Protein 2BR8 (pdb70)

Nearest PDB structures (foldseek):
  2br8-assembly1_J  TM=1.067E+00  e=5.158E-02  Conus pennaceus
  2br8-assembly1_H  TM=9.821E-01  e=8.962E-02  Conus pennaceus
  2uz6-assembly1_O  TM=8.179E-01  e=4.015E-01  Conus textile
  2uz6-assembly2_P  TM=7.697E-01  e=3.710E-01  Conus textile
  1mii-assembly1_A  TM=5.976E-01  e=2.106E+00  unclassified

Sequence (1105 aa):
QANLMRLKSDLFNRSPMYPGPTKDDPLTVTLGFTLQDIVKVDSSTNEVDLVYYEQQRWKLNSLMWDPNEYGNITDFRTSAADIWTPDITAYSSTRPVQVLSPQIAVVTHDGSVMFIPAQRLSFMCDPTGVDSEEGVTCAVKFGSWVYSGFEIDLKTDTDQVDLSSYYASSKYEILSATQTRQVQHYSCCPEPYIDVNLVVKFRERQANLMRLKSDLFNRSPMYPGPTKDDPLTVTLGFTLQDIVKVDSSTNEVDLVYYEQQRWKLNSLMWDPNEYGNITDFRTSAADIWTPDITAYSSTRPVQVLSPQIAVVTHDGSVMFIPAQRLSFMCDPTGVDSEEGVTCAVKFGSWVYSGFEIDLKTDTDQVDLSSYYASSKYEILSATQTRQVQHYSCCPEPYIDVNLVVKFRERQANLMRLKSDLFNRSPMYPGPTKDDPLTVTLGFTLQDIVKVDSSTNEVDLVYYEQQRWKLNSLMWDPNEYGNITDFRTSAADIWTPDITAYSSTRPVQVLSPQIAVVTHDGSVMFIPAQRLSFMCDPTGVDSEEGVTCAVKFGSWVYSGFEIDLKTDTDQVDLSSYYASSKYEILSATQTRQVQHYSCCPEPYIDVNLVVKFRERQANLMRLKSDLFNRSPMYPGPTKDDPLTVTLGFTLQDIVKVDSSTNEVDLVYYEQQRWKLNSLMWDPNEYGNITDFRTSAADIWTPDITAYSSTRPVQVLSPQIAVVTHDGSVMFIPAQRLSFMCDPTGVDSEEGVTCAVKFGSWVYSGFEIDLKTDTDQVDLSSYYASSKYEILSATQTRQVQHYSCCPEPYIDVNLVVKFRERQANLMRLKSDLFNRSPMYPGPTKDDPLTVTLGFTLQDIVKVDSSTNEVDLVYYEQQRWKLNSLMWDPNEYGNITDFRTSAADIWTPDITAYSSTRPVQVLSPQIAVVTHDGSVMFIPAQRLSFMCDPTGVDSEEGVTCAVKFGSWVYSGFEIDLKTDTDQVDLSSYYASSKYEILSATQTRQVQHYSCCPEPYIDVNLVVKFRERGCCSLPPCALNNPKYCGCCSLPPCALNNPKYCGCCSLPPCALNNPKYCGCCSLPPCALNNPKYCGCCSLPPCALNNPKYC

Foldseek 3Di:
DPLVVVLLCCLQVPDHADPAFDLVRAWEKAKAKAWAAFADADAVAGKTKTKIKIKIKIFDPSSADDCVVRVNDFKDKDAQVSHDDAQKDKPFFDDDKDWDDGFMWMAGNRGMIMTITIIMTMGGHNQPCQAPPFGGKDKIKMDGPPDFCSTYPYHYPAQAHNHVNHPPPYQKDWPGWTWAKDWDDDPVDDTIHIIIMIMTGIHGD/DCLVVVLLCVLLPDPDQDPAWDLVRAWEKAWAKAWAAFADADQVAQKTKTKIKIKIKTFDPSQADDCVVRVNDFKDKAACVSHDDAQKDWPFFDDPKDWDDGWIWMAGNRRMIITITIIMTMGGHNFPCQAPPQGDKDKIKIDGPPDFCSHYPYHYDDQAHHHPNHPPPYQKDWPGWGWDKDWDDDPVDDTIHIIIMIMTGIHGD/DPLVVVLLCVLLPPPDADPAWDLVRAWEKAWAKAWAAFADQDQVARKTKTKIKIKIKIFDPSQADDCVVRVNDFKDKDAPVSHDDFQKDWPFFDDDKDWPDGFIWMAGNRRMIITITIIMTMGGHNFPCLADPQGDKDKIKIFGPPDFCSHYPYHYPFQAHHHVNHPPPYQKDWPGWGWDKDWDDDPVDDTIHIIIMIMTGIHGD/DALVVVLLCVLQVVDDADPAWDLVRAWEKAKAKAWAAFADADQVAQKTKTKIKIKIKIFDPSLADDCVVRVNAFKDKDAPVSHDDFQKAWPFFDDDKDWDDGFIWMAGNRRMIITITIIMTMGGHNFPQQAPPQGDKDKIKIFGPPDACSHYPYHYPAQAHHHVNHDPPYQKDWPGWTWDKDWDDDPPDDTIHIIIMIMTGMHGD/DVLVVVLLCVQLVPDDADPAWDLVRAKEKAKAKAWAAFADQDQVAQKTKTKIKIKIKIFDPSLADDCVVRVNDFKDKDQPVSHDDFQKDWPFFPDPKDWDDGWMWMAGNRRMIMTITIIMTMGGHNFPCQAPPQGDKDKIKIFGPPDFCSHYPYHYPAFFHHHVNHDPPYQKDWPGWTWAKDWDDDPVGGTIHIIIMIMTGMHGD/DQCVDVVSCVVCVVVD/DQCVDVVSCVVVVVVD/DQCVDVVSCVVVVVVD/DQCVDVVSCVVVVVVD/DLCVDDVSCVVVVVND

CATH classification: 2.70.170.10

InterPro domains:
  IPR006201 Neurotransmitter-gated ion-channel [PTHR18945] (35-205)
  IPR006202 Neurotransmitter-gated ion-channel ligand-binding domain [PF02931] (35-222)
  IPR036734 Neurotransmitter-gated ion-channel ligand-binding domain superfamily [G3DSA:2.70.170.10] (12-236)
  IPR036734 Neurotransmitter-gated ion-channel ligand-binding domain superfamily [SSF63712] (25-222)

Structure (mmCIF, N/CA/C/O backbone):
data_2BR8
#
_entry.id   2BR8
#
_cell.length_a   67.473
_cell.length_b   80.085
_cell.length_c   134.043
_cell.angle_alpha   90.00
_cell.angle_beta   93.20
_cell.angle_gamma   90.00
#
_symmetry.space_group_name_H-M   'P 1 21 1'
#
loop_
_entity.id
_entity.type
_entity.pdbx_description
1 polymer 'SOLUBLE ACETYLCHOLINE RECEPTOR'
2 polymer 'ALPHA-CONOTOXIN PNIA'
3 non-polymer 'SULFATE ION'
4 water water
#
loop_
_atom_site.group_PDB
_atom_site.id
_atom_site.type_symbol
_atom_site.label_atom_id
_atom_site.label_alt_id
_atom_site.label_comp_id
_atom_site.label_asym_id
_atom_site.label_entity_id
_atom_site.label_seq_id
_atom_site.pdbx_PDB_ins_code
_atom_site.Cartn_x
_atom_site.Cartn_y
_atom_site.Cartn_z
_atom_site.occupancy
_atom_site.B_iso_or_equiv
_atom_site.auth_seq_id
_atom_site.auth_comp_id
_atom_site.auth_asym_id
_atom_site.auth_atom_id
_atom_site.pdbx_PDB_model_num
ATOM 1 N N . GLN A 1 1 ? 84.783 83.806 8.439 1.00 51.42 1 GLN A N 1
ATOM 2 C CA . GLN A 1 1 ? 85.917 83.242 7.650 1.00 51.36 1 GLN A CA 1
ATOM 3 C C . GLN A 1 1 ? 87.211 84.067 7.768 1.00 50.87 1 GLN A C 1
ATOM 4 O O . GLN A 1 1 ? 87.562 84.530 8.857 1.00 50.88 1 GLN A O 1
ATOM 10 N N . ALA A 1 2 ? 87.893 84.240 6.633 1.00 50.27 2 ALA A N 1
ATOM 11 C CA . ALA A 1 2 ? 89.238 84.826 6.539 1.00 49.58 2 ALA A CA 1
ATOM 12 C C . ALA A 1 2 ? 89.651 85.821 7.646 1.00 48.99 2 ALA A C 1
ATOM 13 O O . ALA A 1 2 ? 90.110 85.420 8.722 1.00 48.85 2 ALA A O 1
ATOM 15 N N . ASN A 1 3 ? 89.485 87.110 7.371 1.00 48.19 3 ASN A N 1
ATOM 16 C CA . ASN A 1 3 ? 90.043 88.156 8.220 1.00 47.36 3 ASN A CA 1
ATOM 17 C C . ASN A 1 3 ? 89.226 88.434 9.473 1.00 46.91 3 ASN A C 1
ATOM 18 O O . ASN A 1 3 ? 89.764 88.919 10.471 1.00 46.89 3 ASN A O 1
ATOM 23 N N . LEU A 1 4 ? 87.931 88.122 9.410 1.00 46.18 4 LEU A N 1
ATOM 24 C CA . LEU A 1 4 ? 86.992 88.428 10.489 1.00 45.36 4 LEU A CA 1
ATOM 25 C C . LEU A 1 4 ? 87.389 87.817 11.832 1.00 44.97 4 LEU A C 1
ATOM 26 O O . LEU A 1 4 ? 87.347 88.504 12.856 1.00 44.97 4 LEU A O 1
ATOM 31 N N . MET A 1 5 ? 87.775 86.539 11.819 1.00 44.31 5 MET A N 1
ATOM 32 C CA . MET A 1 5 ? 88.203 85.837 13.037 1.00 43.66 5 MET A CA 1
ATOM 33 C C . MET A 1 5 ? 89.387 86.532 13.725 1.00 43.21 5 MET A C 1
ATOM 34 O O . MET A 1 5 ? 89.414 86.658 14.957 1.00 43.20 5 MET A O 1
ATOM 39 N N . ARG A 1 6 ? 90.343 86.999 12.921 1.00 42.48 6 ARG A N 1
ATOM 40 C CA . ARG A 1 6 ? 91.499 87.740 13.422 1.00 41.69 6 ARG A CA 1
ATOM 41 C C . ARG A 1 6 ? 91.097 89.054 14.099 1.00 41.35 6 ARG A C 1
ATOM 42 O O . ARG A 1 6 ? 91.645 89.403 15.143 1.00 41.26 6 ARG A O 1
ATOM 50 N N . LEU A 1 7 ? 90.135 89.763 13.507 1.00 40.89 7 LEU A N 1
ATOM 51 C CA . LEU A 1 7 ? 89.682 91.065 14.010 1.00 40.60 7 LEU A CA 1
ATOM 52 C C . LEU A 1 7 ? 89.048 90.969 15.400 1.00 40.52 7 LEU A C 1
ATOM 53 O O . LEU A 1 7 ? 89.421 91.719 16.308 1.00 40.40 7 LEU A O 1
ATOM 58 N N . LYS A 1 8 ? 88.100 90.043 15.554 1.00 40.43 8 LYS A N 1
ATOM 59 C CA . LYS A 1 8 ? 87.449 89.766 16.839 1.00 40.37 8 LYS A CA 1
ATOM 60 C C . LYS A 1 8 ? 88.471 89.420 17.919 1.00 40.44 8 LYS A C 1
ATOM 61 O O . LYS A 1 8 ? 88.349 89.855 19.065 1.00 40.38 8 LYS A O 1
ATOM 67 N N . SER A 1 9 ? 89.475 88.637 17.530 1.00 40.62 9 SER A N 1
ATOM 68 C CA . SER A 1 9 ? 90.528 88.175 18.427 1.00 40.66 9 SER A CA 1
ATOM 69 C C . SER A 1 9 ? 91.413 89.332 18.901 1.00 40.85 9 SER A C 1
ATOM 70 O O . SER A 1 9 ? 91.808 89.383 20.067 1.00 40.78 9 SER A O 1
ATOM 73 N N . ASP A 1 10 ? 91.706 90.261 17.992 1.00 41.16 10 ASP A N 1
ATOM 74 C CA . ASP A 1 10 ? 92.520 91.437 18.302 1.00 41.49 10 ASP A CA 1
ATOM 75 C C . ASP A 1 10 ? 91.793 92.411 19.220 1.00 41.69 10 ASP A C 1
ATOM 76 O O . ASP A 1 10 ? 92.380 92.923 20.177 1.00 41.95 10 ASP A O 1
ATOM 81 N N . LEU A 1 11 ? 90.518 92.661 18.926 1.00 41.75 11 LEU A N 1
ATOM 82 C CA . LEU A 1 11 ? 89.719 93.622 19.684 1.00 41.56 11 LEU A CA 1
ATOM 83 C C . LEU A 1 11 ? 89.391 93.146 21.093 1.00 41.63 11 LEU A C 1
ATOM 84 O O . LEU A 1 11 ? 89.545 93.900 22.052 1.00 41.59 11 LEU A O 1
ATOM 89 N N . PHE A 1 12 ? 88.948 91.897 21.213 1.00 41.85 12 PHE A N 1
ATOM 90 C CA . PHE A 1 12 ? 88.494 91.368 22.500 1.00 42.14 12 PHE A CA 1
ATOM 91 C C . PHE A 1 12 ? 89.627 90.804 23.358 1.00 42.37 12 PHE A C 1
ATOM 92 O O . PHE A 1 12 ? 89.785 91.198 24.520 1.00 42.75 12 PHE A O 1
ATOM 100 N N . ASN A 1 13 ? 90.420 89.903 22.782 1.00 42.31 13 ASN A N 1
ATOM 101 C CA . ASN A 1 13 ? 91.397 89.135 23.551 1.00 42.27 13 ASN A CA 1
ATOM 102 C C . ASN A 1 13 ? 92.732 89.841 23.795 1.00 42.25 13 ASN A C 1
ATOM 103 O O . ASN A 1 13 ? 93.609 89.303 24.473 1.00 42.16 13 ASN A O 1
ATOM 108 N N . ARG A 1 14 ? 92.877 91.041 23.235 1.00 42.31 14 ARG A N 1
ATOM 109 C CA . ARG A 1 14 ? 93.982 91.946 23.570 1.00 42.20 14 ARG A CA 1
ATOM 110 C C . ARG A 1 14 ? 93.398 93.197 24.222 1.00 42.02 14 ARG A C 1
ATOM 111 O O . ARG A 1 14 ? 92.502 93.842 23.655 1.00 41.88 14 ARG A O 1
ATOM 119 N N . SER A 1 15 ? 93.922 93.528 25.406 1.00 41.71 15 SER A N 1
ATOM 120 C CA . SER A 1 15 ? 93.388 94.590 26.272 1.00 41.19 15 SER A CA 1
ATOM 121 C C . SER A 1 15 ? 92.061 94.146 26.910 1.00 40.79 15 SER A C 1
ATOM 122 O O . SER A 1 15 ? 91.226 93.524 26.240 1.00 40.74 15 SER A O 1
ATOM 125 N N . PRO A 1 16 ? 91.870 94.445 28.200 1.00 40.38 16 PRO A N 1
ATOM 126 C CA . PRO A 1 16 ? 90.617 94.101 28.892 1.00 39.91 16 PRO A CA 1
ATOM 127 C C . PRO A 1 16 ? 89.398 94.803 28.282 1.00 39.29 16 PRO A C 1
ATOM 128 O O . PRO A 1 16 ? 89.544 95.641 27.381 1.00 39.26 16 PRO A O 1
ATOM 132 N N . MET A 1 17 ? 88.209 94.454 28.765 1.00 38.40 17 MET A N 1
ATOM 133 C CA . MET A 1 17 ? 86.976 95.083 28.303 1.00 37.82 17 MET A CA 1
ATOM 134 C C . MET A 1 17 ? 86.858 96.521 28.835 1.00 36.39 17 MET A C 1
ATOM 135 O O . MET A 1 17 ? 87.431 96.867 29.876 1.00 36.03 17 MET A O 1
ATOM 140 N N . TYR A 1 18 ? 86.120 97.351 28.101 1.00 34.82 18 TYR A N 1
ATOM 141 C CA . TYR A 1 18 ? 85.812 98.715 28.513 1.00 33.35 18 TYR A CA 1
ATOM 142 C C . TYR A 1 18 ? 85.262 98.724 29.943 1.00 32.42 18 TYR A C 1
ATOM 143 O O . TYR A 1 18 ? 84.288 98.020 30.245 1.00 32.17 18 TYR A O 1
ATOM 152 N N . PRO A 1 19 ? 85.902 99.502 30.822 1.00 31.52 19 PRO A N 1
ATOM 153 C CA . PRO A 1 19 ? 85.508 99.578 32.236 1.00 30.82 19 PRO A CA 1
ATOM 154 C C . PRO A 1 19 ? 84.310 100.496 32.495 1.00 30.14 19 PRO A C 1
ATOM 155 O O . PRO A 1 19 ? 83.951 100.716 33.646 1.00 29.78 19 PRO A O 1
ATOM 159 N N . GLY A 1 20 ? 83.708 101.021 31.431 1.00 29.69 20 GLY A N 1
ATOM 160 C CA . GLY A 1 20 ? 82.627 101.987 31.550 1.00 29.36 20 GLY A CA 1
ATOM 161 C C . GLY A 1 20 ? 83.116 103.432 31.532 1.00 29.10 20 GLY A C 1
ATOM 162 O O . GLY A 1 20 ? 84.320 103.691 31.663 1.00 28.87 20 GLY A O 1
ATOM 163 N N . PRO A 1 21 ? 82.180 104.372 31.378 1.00 28.92 21 PRO A N 1
ATOM 164 C CA . PRO A 1 21 ? 82.500 105.793 31.289 1.00 28.94 21 PRO A CA 1
ATOM 165 C C . PRO A 1 21 ? 82.882 106.428 32.620 1.00 29.12 21 PRO A C 1
ATOM 166 O O . PRO A 1 21 ? 82.549 105.901 33.683 1.00 29.02 21 PRO A O 1
ATOM 170 N N . THR A 1 22 ? 83.586 107.554 32.539 1.00 29.36 22 THR A N 1
ATOM 171 C CA . THR A 1 22 ? 83.953 108.355 33.707 1.00 29.76 22 THR A CA 1
ATOM 172 C C . THR A 1 22 ? 83.654 109.837 33.457 1.00 29.99 22 THR A C 1
ATOM 173 O O . THR A 1 22 ? 83.051 110.192 32.436 1.00 29.77 22 THR A O 1
ATOM 177 N N . LYS A 1 23 ? 84.057 110.694 34.395 1.00 30.27 23 LYS A N 1
ATOM 178 C CA . LYS A 1 23 ? 83.833 112.135 34.261 1.00 30.79 23 LYS A CA 1
ATOM 179 C C . LYS A 1 23 ? 84.765 112.698 33.189 1.00 30.74 23 LYS A C 1
ATOM 180 O O . LYS A 1 23 ? 84.394 113.609 32.446 1.00 30.96 23 LYS A O 1
ATOM 186 N N . ASP A 1 24 ? 85.961 112.121 33.092 1.00 30.65 24 ASP A N 1
ATOM 187 C CA . ASP A 1 24 ? 86.945 112.505 32.082 1.00 30.36 24 ASP A CA 1
ATOM 188 C C . ASP A 1 24 ? 86.819 111.677 30.811 1.00 30.21 24 ASP A C 1
ATOM 189 O O . ASP A 1 24 ? 87.450 111.991 29.799 1.00 30.23 24 ASP A O 1
ATOM 194 N N . ASP A 1 25 ? 86.020 110.613 30.871 1.00 29.92 25 ASP A N 1
ATOM 195 C CA . ASP A 1 25 ? 85.706 109.818 29.688 1.00 29.72 25 ASP A CA 1
ATOM 196 C C . ASP A 1 25 ? 84.183 109.701 29.532 1.00 29.26 25 ASP A C 1
ATOM 197 O O . ASP A 1 25 ? 83.628 108.606 29.650 1.00 28.91 25 ASP A O 1
ATOM 202 N N . PRO A 1 26 ? 83.513 110.826 29.251 1.00 29.04 26 PRO A N 1
ATOM 203 C CA . PRO A 1 26 ? 82.050 110.862 29.181 1.00 28.84 26 PRO A CA 1
ATOM 204 C C . PRO A 1 26 ? 81.545 110.136 27.941 1.00 28.66 26 PRO A C 1
ATOM 205 O O . PRO A 1 26 ? 82.255 110.070 26.935 1.00 28.68 26 PRO A O 1
ATOM 209 N N . LEU A 1 27 ? 80.322 109.616 28.013 1.00 28.17 27 LEU A N 1
ATOM 210 C CA . LEU A 1 27 ? 79.761 108.824 26.929 1.00 27.84 27 LEU A CA 1
ATOM 211 C C . LEU A 1 27 ? 78.310 109.203 26.611 1.00 27.46 27 LEU A C 1
ATOM 212 O O . LEU A 1 27 ? 77.493 109.345 27.516 1.00 27.96 27 LEU A O 1
ATOM 217 N N . THR A 1 28 ? 77.993 109.351 25.328 1.00 26.79 28 THR A N 1
ATOM 218 C CA . THR A 1 28 ? 76.617 109.622 24.893 1.00 26.27 28 THR A CA 1
ATOM 219 C C . THR A 1 28 ? 75.916 108.345 24.415 1.00 25.73 28 THR A C 1
ATOM 220 O O . THR A 1 28 ? 76.362 107.699 23.476 1.00 26.01 28 THR A O 1
ATOM 224 N N . VAL A 1 29 ? 74.816 107.997 25.072 1.00 25.21 29 VAL A N 1
ATOM 225 C CA . VAL A 1 29 ? 74.005 106.850 24.694 1.00 24.44 29 VAL A CA 1
ATOM 226 C C . VAL A 1 29 ? 72.705 107.371 24.090 1.00 24.46 29 VAL A C 1
ATOM 227 O O . VAL A 1 29 ? 72.010 108.179 24.703 1.00 24.24 29 VAL A O 1
ATOM 231 N N . THR A 1 30 ? 72.399 106.926 22.874 1.00 24.67 30 THR A N 1
ATOM 232 C CA . THR A 1 30 ? 71.190 107.343 22.169 1.00 25.00 30 THR A CA 1
ATOM 233 C C . THR A 1 30 ? 70.092 106.292 22.313 1.00 25.37 30 THR A C 1
ATOM 234 O O . THR A 1 30 ? 70.275 105.134 21.944 1.00 25.67 30 THR A O 1
ATOM 238 N N . LEU A 1 31 ? 68.950 106.711 22.848 1.00 25.56 31 LEU A N 1
ATOM 239 C CA . LEU A 1 31 ? 67.847 105.807 23.131 1.00 25.54 31 LEU A CA 1
ATOM 240 C C . LEU A 1 31 ? 66.699 106.026 22.158 1.00 25.39 31 LEU A C 1
ATOM 241 O O . LEU A 1 31 ? 66.478 107.144 21.702 1.00 26.24 31 LEU A O 1
ATOM 246 N N . GLY A 1 32 ? 65.977 104.955 21.843 1.00 25.32 32 GLY A N 1
ATOM 247 C CA . GLY A 1 32 ? 64.790 105.007 20.981 1.00 25.20 32 GLY A CA 1
ATOM 248 C C . GLY A 1 32 ? 63.920 103.767 21.114 1.00 25.27 32 GLY A C 1
ATOM 249 O O . GLY A 1 32 ? 64.432 102.654 21.194 1.00 25.41 32 GLY A O 1
ATOM 250 N N . PHE A 1 33 ? 62.602 103.954 21.132 1.00 25.25 33 PHE A N 1
ATOM 251 C CA . PHE A 1 33 ? 61.660 102.849 21.378 1.00 24.85 33 PHE A CA 1
ATOM 252 C C . PHE A 1 33 ? 60.741 102.568 20.184 1.00 24.43 33 PHE A C 1
ATOM 253 O O . PHE A 1 33 ? 60.232 103.491 19.535 1.00 23.94 33 PHE A O 1
ATOM 261 N N . THR A 1 34 ? 60.556 101.280 19.897 1.00 24.14 34 THR A N 1
ATOM 262 C CA . THR A 1 34 ? 59.542 100.822 18.955 1.00 23.69 34 THR A CA 1
ATOM 263 C C . THR A 1 34 ? 58.490 100.032 19.747 1.00 23.54 34 THR A C 1
ATOM 264 O O . THR A 1 34 ? 58.703 98.887 20.099 1.00 23.28 34 THR A O 1
ATOM 268 N N . LEU A 1 35 ? 57.360 100.668 20.039 1.00 23.74 35 LEU A N 1
ATOM 269 C CA . LEU A 1 35 ? 56.295 100.017 20.777 1.00 23.73 35 LEU A CA 1
ATOM 270 C C . LEU A 1 35 ? 55.578 99.025 19.872 1.00 23.98 35 LEU A C 1
ATOM 271 O O . LEU A 1 35 ? 55.095 99.388 18.794 1.00 24.52 35 LEU A O 1
ATOM 276 N N . GLN A 1 36 ? 55.529 97.772 20.309 1.00 23.88 36 GLN A N 1
ATOM 277 C CA . GLN A 1 36 ? 54.962 96.702 19.506 1.00 23.99 36 GLN A CA 1
ATOM 278 C C . GLN A 1 36 ? 53.549 96.410 20.005 1.00 23.78 36 GLN A C 1
ATOM 279 O O . GLN A 1 36 ? 52.617 96.235 19.211 1.00 23.40 36 GLN A O 1
ATOM 285 N N . ASP A 1 37 ? 53.387 96.397 21.329 1.00 23.65 37 ASP A N 1
ATOM 286 C CA . ASP A 1 37 ? 52.109 96.045 21.933 1.00 23.51 37 ASP A CA 1
ATOM 287 C C . ASP A 1 37 ? 51.992 96.408 23.412 1.00 23.36 37 ASP A C 1
ATOM 288 O O . ASP A 1 37 ? 52.965 96.319 24.166 1.00 23.00 37 ASP A O 1
ATOM 293 N N . ILE A 1 38 ? 50.784 96.816 23.810 1.00 23.38 38 ILE A N 1
ATOM 294 C CA . ILE A 1 38 ? 50.377 96.798 25.213 1.00 23.02 38 ILE A CA 1
ATOM 295 C C . ILE A 1 38 ? 49.666 95.474 25.433 1.00 23.55 38 ILE A C 1
ATOM 296 O O . ILE A 1 38 ? 48.583 95.242 24.883 1.00 23.51 38 ILE A O 1
ATOM 301 N N . VAL A 1 39 ? 50.280 94.612 26.235 1.00 23.89 39 VAL A N 1
ATOM 302 C CA . VAL A 1 39 ? 49.831 93.231 26.348 1.00 24.72 39 VAL A CA 1
ATOM 303 C C . VAL A 1 39 ? 48.741 93.037 27.412 1.00 25.22 39 VAL A C 1
ATOM 304 O O . VAL A 1 39 ? 47.658 92.510 27.109 1.00 25.48 39 VAL A O 1
ATOM 308 N N . LYS A 1 40 ? 49.032 93.480 28.639 1.00 25.31 40 LYS A N 1
ATOM 309 C CA . LYS A 1 40 ? 48.136 93.314 29.785 1.00 25.33 40 LYS A CA 1
ATOM 310 C C . LYS A 1 40 ? 47.940 94.630 30.542 1.00 24.48 40 LYS A C 1
ATOM 311 O O . LYS A 1 40 ? 48.848 95.456 30.618 1.00 24.07 40 LYS A O 1
ATOM 317 N N . VAL A 1 41 ? 46.739 94.802 31.085 1.00 23.99 41 VAL A N 1
ATOM 318 C CA . VAL A 1 41 ? 46.421 95.843 32.067 1.00 23.75 41 VAL A CA 1
ATOM 319 C C . VAL A 1 41 ? 45.852 95.145 33.317 1.00 23.61 41 VAL A C 1
ATOM 320 O O . VAL A 1 41 ? 44.923 94.340 33.221 1.00 23.54 41 VAL A O 1
ATOM 324 N N . ASP A 1 42 ? 46.423 95.433 34.482 1.00 23.57 42 ASP A N 1
ATOM 325 C CA . ASP A 1 42 ? 45.940 94.826 35.729 1.00 23.77 42 ASP A CA 1
ATOM 326 C C . ASP A 1 42 ? 45.391 95.862 36.716 1.00 23.59 42 ASP A C 1
ATOM 327 O O . ASP A 1 42 ? 46.103 96.763 37.128 1.00 23.37 42 ASP A O 1
ATOM 332 N N . SER A 1 43 ? 44.126 95.712 37.096 1.00 23.66 43 SER A N 1
ATOM 333 C CA . SER A 1 43 ? 43.439 96.698 37.942 1.00 23.57 43 SER A CA 1
ATOM 334 C C . SER A 1 43 ? 43.426 96.406 39.435 1.00 23.17 43 SER A C 1
ATOM 335 O O . SER A 1 43 ? 43.260 97.323 40.236 1.00 23.15 43 SER A O 1
ATOM 338 N N . SER A 1 44 ? 43.579 95.138 39.805 1.00 22.61 44 SER A N 1
ATOM 339 C CA . SER A 1 44 ? 43.737 94.786 41.207 1.00 22.47 44 SER A CA 1
ATOM 340 C C . SER A 1 44 ? 45.096 95.268 41.710 1.00 22.24 44 SER A C 1
ATOM 341 O O . SER A 1 44 ? 45.202 95.823 42.809 1.00 22.31 44 SER A O 1
ATOM 344 N N . THR A 1 45 ? 46.132 95.040 40.911 1.00 22.05 45 THR A N 1
ATOM 345 C CA . THR A 1 45 ? 47.432 95.673 41.136 1.00 22.04 45 THR A CA 1
ATOM 346 C C . THR A 1 45 ? 47.442 96.807 40.132 1.00 22.58 45 THR A C 1
ATOM 347 O O . THR A 1 45 ? 46.607 96.815 39.224 1.00 23.74 45 THR A O 1
ATOM 351 N N . ASN A 1 46 ? 48.322 97.783 40.252 1.00 22.02 46 ASN A N 1
ATOM 352 C CA . ASN A 1 46 ? 48.321 98.788 39.184 1.00 21.84 46 ASN A CA 1
ATOM 353 C C . ASN A 1 46 ? 49.478 98.581 38.218 1.00 22.23 46 ASN A C 1
ATOM 354 O O . ASN A 1 46 ? 50.469 99.317 38.242 1.00 21.97 46 ASN A O 1
ATOM 359 N N . GLU A 1 47 ? 49.336 97.564 37.373 1.00 22.87 47 GLU A N 1
ATOM 360 C CA . GLU A 1 47 ? 50.443 97.092 36.538 1.00 24.00 47 GLU A CA 1
ATOM 361 C C . GLU A 1 47 ? 50.081 97.045 35.060 1.00 24.03 47 GLU A C 1
ATOM 362 O O . GLU A 1 47 ? 49.000 96.578 34.688 1.00 24.11 47 GLU A O 1
ATOM 368 N N . VAL A 1 48 ? 51.000 97.527 34.226 1.00 24.29 48 VAL A N 1
ATOM 369 C CA . VAL A 1 48 ? 50.838 97.464 32.777 1.00 24.59 48 VAL A CA 1
ATOM 370 C C . VAL A 1 48 ? 52.051 96.788 32.132 1.00 24.76 48 VAL A C 1
ATOM 371 O O . VAL A 1 48 ? 53.192 96.997 32.562 1.00 25.29 48 VAL A O 1
ATOM 375 N N . ASP A 1 49 ? 51.779 95.958 31.124 1.00 24.52 49 ASP A N 1
ATOM 376 C CA . ASP A 1 49 ? 52.790 95.173 30.434 1.00 24.39 49 ASP A CA 1
ATOM 377 C C . ASP A 1 49 ? 52.981 95.676 29.016 1.00 24.41 49 ASP A C 1
ATOM 378 O O . ASP A 1 49 ? 52.008 95.826 28.273 1.00 24.15 49 ASP A O 1
ATOM 383 N N . LEU A 1 50 ? 54.235 95.937 28.643 1.00 24.32 50 LEU A N 1
ATOM 384 C CA . LEU A 1 50 ? 54.547 96.433 27.298 1.00 23.93 50 LEU A CA 1
ATOM 385 C C . LEU A 1 50 ? 55.545 95.544 26.586 1.00 23.85 50 LEU A C 1
ATOM 386 O O . LEU A 1 50 ? 56.451 94.988 27.202 1.00 23.58 50 LEU A O 1
ATOM 391 N N . VAL A 1 51 ? 55.358 95.416 25.277 1.00 23.88 51 VAL A N 1
ATOM 392 C CA . VAL A 1 51 ? 56.338 94.780 24.423 1.00 23.81 51 VAL A CA 1
ATOM 393 C C . VAL A 1 51 ? 56.862 95.821 23.429 1.00 24.00 51 VAL A C 1
ATOM 394 O O . VAL A 1 51 ? 56.101 96.477 22.716 1.00 23.76 51 VAL A O 1
ATOM 398 N N . TYR A 1 52 ? 58.175 95.991 23.424 1.00 24.28 52 TYR A N 1
ATOM 399 C CA . TYR A 1 52 ? 58.804 96.988 22.595 1.00 24.34 52 TYR A CA 1
ATOM 400 C C . TYR A 1 52 ? 60.202 96.540 22.145 1.00 24.71 52 TYR A C 1
ATOM 401 O O . TYR A 1 52 ? 60.768 95.569 22.666 1.00 24.48 52 TYR A O 1
ATOM 410 N N . TYR A 1 53 ? 60.728 97.235 21.143 1.00 25.07 53 TYR A N 1
ATOM 411 C CA . TYR A 1 53 ? 62.127 97.137 20.770 1.00 25.33 53 TYR A CA 1
ATOM 412 C C . TYR A 1 53 ? 62.742 98.388 21.337 1.00 25.22 53 TYR A C 1
ATOM 413 O O . TYR A 1 53 ? 62.144 99.461 21.230 1.00 25.06 53 TYR A O 1
ATOM 422 N N . GLU A 1 54 ? 63.923 98.244 21.937 1.00 25.06 54 GLU A N 1
ATOM 423 C CA . GLU A 1 54 ? 64.685 99.366 22.471 1.00 25.18 54 GLU A CA 1
ATOM 424 C C . GLU A 1 54 ? 66.016 99.485 21.743 1.00 25.17 54 GLU A C 1
ATOM 425 O O . GLU A 1 54 ? 66.872 98.615 21.898 1.00 25.31 54 GLU A O 1
ATOM 431 N N . GLN A 1 55 ? 66.182 100.543 20.949 1.00 24.99 55 GLN A N 1
ATOM 432 C CA . GLN A 1 55 ? 67.429 100.777 20.215 1.00 25.36 55 GLN A CA 1
ATOM 433 C C . GLN A 1 55 ? 68.435 101.627 21.015 1.00 25.38 55 GLN A C 1
ATOM 434 O O . GLN A 1 55 ? 68.116 102.740 21.456 1.00 25.07 55 GLN A O 1
ATOM 440 N N . GLN A 1 56 ? 69.646 101.090 21.189 1.00 25.50 56 GLN A N 1
ATOM 441 C CA . GLN A 1 56 ? 70.731 101.787 21.894 1.00 25.55 56 GLN A CA 1
ATOM 442 C C . GLN A 1 56 ? 71.942 101.998 20.987 1.00 25.85 56 GLN A C 1
ATOM 443 O O . GLN A 1 56 ? 72.353 101.086 20.260 1.00 25.62 56 GLN A O 1
ATOM 449 N N . ARG A 1 57 ? 72.479 103.219 21.024 1.00 26.04 57 ARG A N 1
ATOM 450 C CA . ARG A 1 57 ? 73.641 103.627 20.240 1.00 26.92 57 ARG A CA 1
ATOM 451 C C . ARG A 1 57 ? 74.657 104.255 21.160 1.00 26.50 57 ARG A C 1
ATOM 452 O O . ARG A 1 57 ? 74.298 105.100 21.973 1.00 26.93 57 ARG A O 1
ATOM 460 N N . TRP A 1 58 ? 75.921 103.860 21.024 1.00 26.09 58 TRP A N 1
ATOM 461 C CA . TRP A 1 58 ? 77.036 104.575 21.643 1.00 25.66 58 TRP A CA 1
ATOM 462 C C . TRP A 1 58 ? 78.276 104.417 20.785 1.00 25.97 58 TRP A C 1
ATOM 463 O O . TRP A 1 58 ? 78.233 103.757 19.750 1.00 26.32 58 TRP A O 1
ATOM 474 N N . LYS A 1 59 ? 79.375 105.038 21.190 1.00 26.43 59 LYS A N 1
ATOM 475 C CA . LYS A 1 59 ? 80.612 104.956 20.415 1.00 27.14 59 LYS A CA 1
ATOM 476 C C . LYS A 1 59 ? 81.819 104.861 21.339 1.00 27.27 59 LYS A C 1
ATOM 477 O O . LYS A 1 59 ? 81.978 105.664 22.260 1.00 27.14 59 LYS A O 1
ATOM 483 N N . LEU A 1 60 ? 82.650 103.854 21.095 1.00 27.81 60 LEU A N 1
ATOM 484 C CA . LEU A 1 60 ? 83.882 103.662 21.850 1.00 28.31 60 LEU A CA 1
ATOM 485 C C . LEU A 1 60 ? 85.083 103.832 20.943 1.00 28.73 60 LEU A C 1
ATOM 486 O O . LEU A 1 60 ? 85.115 103.271 19.848 1.00 29.20 60 LEU A O 1
ATOM 491 N N . ASN A 1 61 ? 86.061 104.615 21.394 1.00 29.09 61 ASN A N 1
ATOM 492 C CA . ASN A 1 61 ? 87.323 104.758 20.668 1.00 29.43 61 ASN A CA 1
ATOM 493 C C . ASN A 1 61 ? 88.116 103.454 20.634 1.00 29.62 61 ASN A C 1
ATOM 494 O O . ASN A 1 61 ? 88.758 103.140 19.632 1.00 29.83 61 ASN A O 1
ATOM 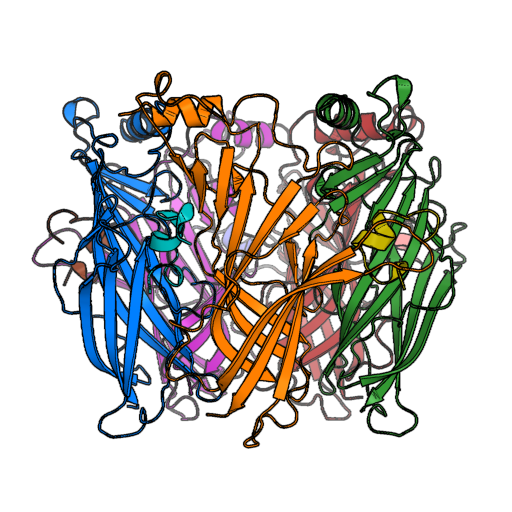499 N N . SER A 1 62 ? 88.032 102.692 21.723 1.00 30.02 62 SER A N 1
ATOM 500 C CA . SER A 1 62 ? 88.758 101.428 21.878 1.00 30.32 62 SER A CA 1
ATOM 501 C C . SER A 1 62 ? 88.281 100.305 20.948 1.00 30.62 62 SER A C 1
ATOM 502 O O . SER A 1 62 ? 88.969 99.292 20.792 1.00 30.52 62 SER A O 1
ATOM 505 N N . LEU A 1 63 ? 87.114 100.485 20.333 1.00 31.00 63 LEU A N 1
ATOM 506 C CA . LEU A 1 63 ? 86.592 99.504 19.380 1.00 31.59 63 LEU A CA 1
ATOM 507 C C . LEU A 1 63 ? 86.745 99.963 17.933 1.00 32.18 63 LEU A C 1
ATOM 508 O O . LEU A 1 63 ? 85.913 99.634 17.080 1.00 32.38 63 LEU A O 1
ATOM 513 N N . MET A 1 64 ? 87.813 100.711 17.661 1.00 32.71 64 MET A N 1
ATOM 514 C CA . MET A 1 64 ? 88.093 101.202 16.315 1.00 33.41 64 MET A CA 1
ATOM 515 C C . MET A 1 64 ? 89.121 100.333 15.609 1.00 33.32 64 MET A C 1
ATOM 516 O O . MET A 1 64 ? 89.969 99.719 16.260 1.00 33.54 64 MET A O 1
ATOM 521 N N . TRP A 1 65 ? 89.034 100.285 14.279 1.00 33.21 65 TRP A N 1
ATOM 522 C CA . TRP A 1 65 ? 90.037 99.622 13.449 1.00 33.09 65 TRP A CA 1
ATOM 523 C C . TRP A 1 65 ? 90.084 100.232 12.054 1.00 33.27 65 TRP A C 1
ATOM 524 O O . TRP A 1 65 ? 89.128 100.876 11.613 1.00 33.30 65 TRP A O 1
ATOM 535 N N . ASP A 1 66 ? 91.210 100.033 11.374 1.00 33.37 66 ASP A N 1
ATOM 536 C CA . ASP A 1 66 ? 91.347 100.406 9.975 1.00 33.52 66 ASP A CA 1
ATOM 537 C C . ASP A 1 66 ? 90.921 99.215 9.117 1.00 33.56 66 ASP A C 1
ATOM 538 O O . ASP A 1 66 ? 91.481 98.121 9.251 1.00 33.73 66 ASP A O 1
ATOM 543 N N . PRO A 1 67 ? 89.915 99.419 8.264 1.00 33.54 67 PRO A N 1
ATOM 544 C CA . PRO A 1 67 ? 89.485 98.391 7.312 1.00 33.53 67 PRO A CA 1
ATOM 545 C C . PRO A 1 67 ? 90.632 97.745 6.517 1.00 33.44 67 PRO A C 1
ATOM 546 O O . PRO A 1 67 ? 90.664 96.521 6.385 1.00 33.29 67 PRO A O 1
ATOM 550 N N . ASN A 1 68 ? 91.569 98.557 6.025 1.00 33.43 68 ASN A N 1
ATOM 551 C CA . ASN A 1 68 ? 92.685 98.070 5.201 1.00 33.46 68 ASN A CA 1
ATOM 552 C C . ASN A 1 68 ? 93.505 96.937 5.812 1.00 33.41 68 ASN A C 1
ATOM 553 O O . ASN A 1 68 ? 93.909 96.004 5.108 1.00 33.38 68 ASN A O 1
ATOM 558 N N . GLU A 1 69 ? 93.748 97.025 7.118 1.00 33.23 69 GLU A N 1
ATOM 559 C CA . GLU A 1 69 ? 94.565 96.036 7.823 1.00 33.05 69 GLU A CA 1
ATOM 560 C C . GLU A 1 69 ? 93.804 94.740 8.100 1.00 32.57 69 GLU A C 1
ATOM 561 O O . GLU A 1 69 ? 94.373 93.771 8.621 1.00 32.43 69 GLU A O 1
ATOM 567 N N . TYR A 1 70 ? 92.522 94.734 7.730 1.00 32.06 70 TYR A N 1
ATOM 568 C CA . TYR A 1 70 ? 91.637 93.590 7.940 1.00 31.41 70 TYR A CA 1
ATOM 569 C C . TYR A 1 70 ? 90.773 93.281 6.710 1.00 31.14 70 TYR A C 1
ATOM 570 O O . TYR A 1 70 ? 89.568 93.048 6.831 1.00 31.03 70 TYR A O 1
ATOM 579 N N . GLY A 1 71 ? 91.397 93.280 5.532 1.00 30.82 71 GLY A N 1
ATOM 580 C CA . GLY A 1 71 ? 90.710 92.964 4.274 1.00 30.48 71 GLY A CA 1
ATOM 581 C C . GLY A 1 71 ? 89.480 93.807 3.971 1.00 30.27 71 GLY A C 1
ATOM 582 O O . GLY A 1 71 ? 88.482 93.294 3.452 1.00 30.30 71 GLY A O 1
ATOM 583 N N . ASN A 1 72 ? 89.557 95.096 4.311 1.00 29.92 72 ASN A N 1
ATOM 584 C CA . ASN A 1 72 ? 88.513 96.096 4.023 1.00 29.46 72 ASN A CA 1
ATOM 585 C C . ASN A 1 72 ? 87.170 95.894 4.747 1.00 29.13 72 ASN A C 1
ATOM 586 O O . ASN A 1 72 ? 86.124 96.326 4.254 1.00 29.07 72 ASN A O 1
ATOM 591 N N . ILE A 1 73 ? 87.210 95.262 5.921 1.00 28.69 73 ILE A N 1
ATOM 592 C CA . ILE A 1 73 ? 86.004 95.037 6.736 1.00 28.47 73 ILE A CA 1
ATOM 593 C C . ILE A 1 73 ? 85.542 96.317 7.443 1.00 28.24 73 ILE A C 1
ATOM 594 O O . ILE A 1 73 ? 86.305 96.935 8.194 1.00 28.15 73 ILE A O 1
ATOM 599 N N . THR A 1 74 ? 84.287 96.697 7.203 1.00 27.87 74 THR A N 1
ATOM 600 C CA . THR A 1 74 ? 83.734 97.946 7.736 1.00 27.66 74 THR A CA 1
ATOM 601 C C . THR A 1 74 ? 82.984 97.767 9.055 1.00 27.47 74 THR A C 1
ATOM 602 O O . THR A 1 74 ? 82.840 98.719 9.818 1.00 27.34 74 THR A O 1
ATOM 606 N N . ASP A 1 75 ? 82.510 96.551 9.311 1.00 27.28 75 ASP A N 1
ATOM 607 C CA . ASP A 1 75 ? 81.713 96.257 10.494 1.00 27.23 75 ASP A CA 1
ATOM 608 C C . ASP A 1 75 ? 81.548 94.754 10.701 1.00 26.99 75 ASP A C 1
ATOM 609 O O . ASP A 1 75 ? 81.816 93.969 9.791 1.00 26.95 75 ASP A O 1
ATOM 614 N N . PHE A 1 76 ? 81.110 94.368 11.903 1.00 26.65 76 PHE A N 1
ATOM 615 C CA . PHE A 1 76 ? 80.771 92.977 12.216 1.00 26.26 76 PHE A CA 1
ATOM 616 C C . PHE A 1 76 ? 79.707 92.864 13.311 1.00 26.20 76 PHE A C 1
ATOM 617 O O . PHE A 1 76 ? 79.553 93.771 14.126 1.00 26.06 76 PHE A O 1
ATOM 625 N N . ARG A 1 77 ? 78.977 91.749 13.310 1.00 26.30 77 ARG A N 1
ATOM 626 C CA . ARG A 1 77 ? 78.010 91.419 14.363 1.00 26.38 77 ARG A CA 1
ATOM 627 C C . ARG A 1 77 ? 78.707 90.600 15.427 1.00 26.14 77 ARG A C 1
ATOM 628 O O . ARG A 1 77 ? 79.536 89.746 15.102 1.00 26.03 77 ARG A O 1
ATOM 636 N N . THR A 1 78 ? 78.369 90.845 16.689 1.00 25.91 78 THR A N 1
ATOM 637 C CA . THR A 1 78 ? 78.821 89.970 17.768 1.00 26.27 78 THR A CA 1
ATOM 638 C C . THR A 1 78 ? 77.853 89.927 18.945 1.00 26.58 78 THR A C 1
ATOM 639 O O . THR A 1 78 ? 77.095 90.878 19.164 1.00 26.75 78 THR A O 1
ATOM 643 N N . SER A 1 79 ? 77.887 88.823 19.691 1.00 26.80 79 SER A N 1
ATOM 644 C CA . SER A 1 79 ? 77.077 88.665 20.896 1.00 27.33 79 SER A CA 1
ATOM 645 C C . SER A 1 79 ? 77.321 89.840 21.830 1.00 27.31 79 SER A C 1
ATOM 646 O O . SER A 1 79 ? 78.465 90.249 22.017 1.00 27.46 79 SER A O 1
ATOM 649 N N . ALA A 1 80 ? 76.250 90.381 22.406 1.00 27.42 80 ALA A N 1
ATOM 650 C CA . ALA A 1 80 ? 76.346 91.567 23.267 1.00 27.80 80 ALA A CA 1
ATOM 651 C C . ALA A 1 80 ? 77.025 91.319 24.627 1.00 28.22 80 ALA A C 1
ATOM 652 O O . ALA A 1 80 ? 77.130 92.238 25.441 1.00 28.97 80 ALA A O 1
ATOM 654 N N . ALA A 1 81 ? 77.483 90.090 24.865 1.00 28.33 81 ALA A N 1
ATOM 655 C CA . ALA A 1 81 ? 78.210 89.744 26.089 1.00 28.44 81 ALA A CA 1
ATOM 656 C C . ALA A 1 81 ? 79.716 89.919 25.884 1.00 28.54 81 ALA A C 1
ATOM 657 O O . ALA A 1 81 ? 80.493 90.021 26.839 1.00 28.41 81 ALA A O 1
ATOM 659 N N . ASP A 1 82 ? 80.110 89.952 24.618 1.00 28.42 82 ASP A N 1
ATOM 660 C CA . ASP A 1 82 ? 81.485 90.193 24.227 1.00 28.55 82 ASP A CA 1
ATOM 661 C C . ASP A 1 82 ? 81.932 91.641 24.448 1.00 28.16 82 ASP A C 1
ATOM 662 O O . ASP A 1 82 ? 83.121 91.945 24.311 1.00 28.78 82 ASP A O 1
ATOM 667 N N . ILE A 1 83 ? 80.987 92.523 24.774 1.00 27.43 83 ILE A N 1
ATOM 668 C CA . ILE A 1 83 ? 81.224 93.970 24.789 1.00 26.51 83 ILE A CA 1
ATOM 669 C C . ILE A 1 83 ? 80.522 94.644 25.960 1.00 25.99 83 ILE A C 1
ATOM 670 O O . ILE A 1 83 ? 79.509 94.154 26.468 1.00 26.08 83 ILE A O 1
ATOM 675 N N . TRP A 1 84 ? 81.068 95.778 26.377 1.00 25.16 84 TRP A N 1
ATOM 676 C CA . TRP A 1 84 ? 80.424 96.621 27.360 1.00 24.39 84 TRP A CA 1
ATOM 677 C C . TRP A 1 84 ? 79.121 97.189 26.788 1.00 24.12 84 TRP A C 1
ATOM 678 O O . TRP A 1 84 ? 79.116 97.726 25.678 1.00 24.51 84 TRP A O 1
ATOM 689 N N . THR A 1 85 ? 78.020 97.066 27.536 1.00 23.50 85 THR A N 1
ATOM 690 C CA . THR A 1 85 ? 76.741 97.692 27.157 1.00 22.62 85 THR A CA 1
ATOM 691 C C . THR A 1 85 ? 76.255 98.589 28.280 1.00 22.51 85 THR A C 1
ATOM 692 O O . THR A 1 85 ? 76.577 98.345 29.437 1.00 22.60 85 THR A O 1
ATOM 696 N N . PRO A 1 86 ? 75.461 99.610 27.964 1.00 22.42 86 PRO A N 1
ATOM 697 C CA . PRO A 1 86 ? 75.051 100.577 28.971 1.00 22.45 86 PRO A CA 1
ATOM 698 C C . PRO A 1 86 ? 74.083 99.962 29.976 1.00 22.70 86 PRO A C 1
ATOM 699 O O . PRO A 1 86 ? 73.356 99.013 29.655 1.00 22.61 86 PRO A O 1
ATOM 703 N N . ASP A 1 87 ? 74.089 100.499 31.188 1.00 22.64 87 ASP A N 1
ATOM 704 C CA . ASP A 1 87 ? 73.231 99.988 32.236 1.00 22.78 87 ASP A CA 1
ATOM 705 C C . ASP A 1 87 ? 71.913 100.774 32.295 1.00 22.36 87 ASP A C 1
ATOM 706 O O . ASP A 1 87 ? 71.526 101.251 33.356 1.00 21.97 87 ASP A O 1
ATOM 711 N N . ILE A 1 88 ? 71.244 100.910 31.148 1.00 22.46 88 ILE A N 1
ATOM 712 C CA . ILE A 1 88 ? 69.990 101.665 31.068 1.00 22.71 88 ILE A CA 1
ATOM 713 C C . ILE A 1 88 ? 68.804 100.829 31.573 1.00 23.23 88 ILE A C 1
ATOM 714 O O . ILE A 1 88 ? 68.460 99.800 30.989 1.00 22.94 88 ILE A O 1
ATOM 719 N N . THR A 1 89 ? 68.175 101.307 32.646 1.00 23.68 89 THR A N 1
ATOM 720 C CA . THR A 1 89 ? 67.076 100.602 33.309 1.00 24.29 89 THR A CA 1
ATOM 721 C C . THR A 1 89 ? 65.803 101.454 33.394 1.00 24.10 89 THR A C 1
ATOM 722 O O . THR A 1 89 ? 65.875 102.680 33.521 1.00 23.67 89 THR A O 1
ATOM 726 N N . ALA A 1 90 ? 64.652 100.777 33.341 1.00 24.21 90 ALA A N 1
ATOM 727 C CA . ALA A 1 90 ? 63.353 101.354 33.685 1.00 24.28 90 ALA A CA 1
ATOM 728 C C . ALA A 1 90 ? 63.311 101.614 35.186 1.00 24.43 90 ALA A C 1
ATOM 729 O O . ALA A 1 90 ? 63.745 100.788 35.975 1.00 24.84 90 ALA A O 1
ATOM 731 N N . TYR A 1 91 ? 62.810 102.775 35.578 1.00 24.65 91 TYR A N 1
ATOM 732 C CA . TYR A 1 91 ? 62.857 103.174 36.976 1.00 24.56 91 TYR A CA 1
ATOM 733 C C . TYR A 1 91 ? 61.627 102.756 37.789 1.00 24.68 91 TYR A C 1
ATOM 734 O O . TYR A 1 91 ? 61.627 102.891 39.014 1.00 24.69 91 TYR A O 1
ATOM 743 N N . SER A 1 92 ? 60.584 102.250 37.130 1.00 24.81 92 SER A N 1
ATOM 744 C CA . SER A 1 92 ? 59.360 101.886 37.845 1.00 24.58 92 SER A CA 1
ATOM 745 C C . SER A 1 92 ? 58.769 100.541 37.426 1.00 24.90 92 SER A C 1
ATOM 746 O O . SER A 1 92 ? 57.545 100.324 37.482 1.00 24.95 92 SER A O 1
ATOM 749 N N . SER A 1 93 ? 59.644 99.624 37.027 1.00 24.79 93 SER A N 1
ATOM 750 C CA . SER A 1 93 ? 59.217 98.260 36.730 1.00 24.82 93 SER A CA 1
ATOM 751 C C . SER A 1 93 ? 58.721 97.555 38.003 1.00 24.93 93 SER A C 1
ATOM 752 O O . SER A 1 93 ? 58.949 98.034 39.121 1.00 24.36 93 SER A O 1
ATOM 755 N N . THR A 1 94 ? 58.035 96.427 37.827 1.00 25.07 94 THR A N 1
ATOM 756 C CA . THR A 1 94 ? 57.531 95.660 38.966 1.00 25.39 94 THR A CA 1
ATOM 757 C C . THR A 1 94 ? 57.978 94.218 38.874 1.00 25.78 94 THR A C 1
ATOM 758 O O . THR A 1 94 ? 57.873 93.460 39.843 1.00 26.18 94 THR A O 1
ATOM 762 N N . ARG A 1 95 ? 58.492 93.847 37.707 1.00 25.77 95 ARG A N 1
ATOM 763 C CA . ARG A 1 95 ? 59.051 92.524 37.501 1.00 25.91 95 ARG A CA 1
ATOM 764 C C . ARG A 1 95 ? 60.345 92.585 36.683 1.00 25.59 95 ARG A C 1
ATOM 765 O O . ARG A 1 95 ? 60.555 93.531 35.931 1.00 25.16 95 ARG A O 1
ATOM 773 N N . PRO A 1 96 ? 61.222 91.591 36.841 1.00 25.83 96 PRO A N 1
ATOM 774 C CA . PRO A 1 96 ? 62.401 91.489 35.976 1.00 25.87 96 PRO A CA 1
ATOM 775 C C . PRO A 1 96 ? 61.971 91.569 34.511 1.00 26.11 96 PRO A C 1
ATOM 776 O O . PRO A 1 96 ? 61.017 90.887 34.104 1.00 26.04 96 PRO A O 1
ATOM 780 N N . VAL A 1 97 ? 62.642 92.432 33.750 1.00 26.12 97 VAL A N 1
ATOM 781 C CA . VAL A 1 97 ? 62.317 92.650 32.347 1.00 26.71 97 VAL A CA 1
ATOM 782 C C . VAL A 1 97 ? 62.664 91.370 31.594 1.00 27.01 97 VAL A C 1
ATOM 783 O O . VAL A 1 97 ? 63.691 90.751 31.881 1.00 28.00 97 VAL A O 1
ATOM 787 N N . GLN A 1 98 ? 61.790 90.942 30.685 1.00 26.86 98 GLN A N 1
ATOM 788 C CA . GLN A 1 98 ? 62.013 89.703 29.926 1.00 26.88 98 GLN A CA 1
ATOM 789 C C . GLN A 1 98 ? 62.526 89.985 28.509 1.00 26.87 98 GLN A C 1
ATOM 790 O O . GLN A 1 98 ? 61.966 90.820 27.787 1.00 26.76 98 GLN A O 1
ATOM 796 N N . VAL A 1 99 ? 63.589 89.277 28.128 1.00 26.94 99 VAL A N 1
ATOM 797 C CA . VAL A 1 99 ? 64.268 89.467 26.843 1.00 26.92 99 VAL A CA 1
ATOM 798 C C . VAL A 1 99 ? 63.682 88.541 25.764 1.00 26.19 99 VAL A C 1
ATOM 799 O O . VAL A 1 99 ? 63.561 87.334 25.970 1.00 25.75 99 VAL A O 1
ATOM 803 N N . LEU A 1 100 ? 63.337 89.131 24.619 1.00 25.48 100 LEU A N 1
ATOM 804 C CA . LEU A 1 100 ? 62.544 88.467 23.584 1.00 25.09 100 LEU A CA 1
ATOM 805 C C . LEU A 1 100 ? 63.329 88.165 22.301 1.00 24.92 100 LEU A C 1
ATOM 806 O O . LEU A 1 100 ? 62.823 87.496 21.399 1.00 24.65 100 LEU A O 1
ATOM 811 N N . SER A 1 101 ? 64.564 88.656 22.234 1.00 24.84 101 SER A N 1
ATOM 812 C CA . SER A 1 101 ? 65.389 88.525 21.036 1.00 24.94 101 SER A CA 1
ATOM 813 C C . SER A 1 101 ? 66.841 88.147 21.362 1.00 25.06 101 SER A C 1
ATOM 814 O O . SER A 1 101 ? 67.266 88.242 22.522 1.00 24.74 101 SER A O 1
ATOM 817 N N . PRO A 1 102 ? 67.590 87.700 20.343 1.00 25.18 102 PRO A N 1
ATOM 818 C CA . PRO A 1 102 ? 69.013 87.446 20.497 1.00 25.29 102 PRO A CA 1
ATOM 819 C C . PRO A 1 102 ? 69.719 88.718 20.933 1.00 25.78 102 PRO A C 1
ATOM 820 O O . PRO A 1 102 ? 69.297 89.822 20.572 1.00 26.21 102 PRO A O 1
ATOM 824 N N . GLN A 1 103 ? 70.780 88.569 21.713 1.00 26.32 103 GLN A N 1
ATOM 825 C CA . GLN A 1 103 ? 71.530 89.720 22.184 1.00 26.69 103 GLN A CA 1
ATOM 826 C C . GLN A 1 103 ? 72.783 89.809 21.317 1.00 26.12 103 GLN A C 1
ATOM 827 O O . GLN A 1 103 ? 73.862 89.330 21.693 1.00 26.22 103 GLN A O 1
ATOM 833 N N . ILE A 1 104 ? 72.618 90.390 20.133 1.00 25.45 104 ILE A N 1
ATOM 834 C CA . ILE A 1 104 ? 73.723 90.579 19.193 1.00 24.80 104 ILE A CA 1
ATOM 835 C C . ILE A 1 104 ? 73.795 92.053 18.762 1.00 25.07 104 ILE A C 1
ATOM 836 O O . ILE A 1 104 ? 72.788 92.657 18.378 1.00 25.32 104 ILE A O 1
ATOM 841 N N . ALA A 1 105 ? 74.988 92.631 18.859 1.00 25.09 105 ALA A N 1
ATOM 842 C CA . ALA A 1 105 ? 75.212 94.018 18.477 1.00 24.99 105 ALA A CA 1
ATOM 843 C C . ALA A 1 105 ? 76.106 94.102 17.239 1.00 25.28 105 ALA A C 1
ATOM 844 O O . ALA A 1 105 ? 76.850 93.158 16.934 1.00 25.26 105 ALA A O 1
ATOM 846 N N . VAL A 1 106 ? 76.013 95.226 16.525 1.00 25.34 106 VAL A N 1
ATOM 847 C CA . VAL A 1 106 ? 76.900 95.514 15.395 1.00 25.18 106 VAL A CA 1
ATOM 848 C C . VAL A 1 106 ? 77.938 96.569 15.803 1.00 25.16 106 VAL A C 1
ATOM 849 O O . VAL A 1 106 ? 77.603 97.564 16.457 1.00 24.85 106 VAL A O 1
ATOM 853 N N . VAL A 1 107 ? 79.194 96.313 15.431 1.00 25.19 107 VAL A N 1
ATOM 854 C CA . VAL A 1 107 ? 80.321 97.213 15.678 1.00 25.06 107 VAL A CA 1
ATOM 855 C C . VAL A 1 107 ? 80.895 97.691 14.347 1.00 25.10 107 VAL A C 1
ATOM 856 O O . VAL A 1 107 ? 81.181 96.884 13.462 1.00 25.10 107 VAL A O 1
ATOM 860 N N . THR A 1 108 ? 81.055 99.005 14.211 1.00 25.15 108 THR A N 1
ATOM 861 C CA . THR A 1 108 ? 81.634 99.613 13.006 1.00 25.03 108 THR A CA 1
ATOM 862 C C . THR A 1 108 ? 83.085 100.038 13.261 1.00 25.16 108 THR A C 1
ATOM 863 O O . THR A 1 108 ? 83.479 100.257 14.408 1.00 25.12 108 THR A O 1
ATOM 867 N N . HIS A 1 109 ? 83.876 100.136 12.193 1.00 25.42 109 HIS A N 1
ATOM 868 C CA . HIS A 1 109 ? 85.288 100.557 12.279 1.00 25.70 109 HIS A CA 1
ATOM 869 C C . HIS A 1 109 ? 85.504 101.941 12.912 1.00 25.73 109 HIS A C 1
ATOM 870 O O . HIS A 1 109 ? 86.567 102.210 13.475 1.00 25.78 109 HIS A O 1
ATOM 877 N N . ASP A 1 110 ? 84.498 102.809 12.829 1.00 25.70 110 ASP A N 1
ATOM 878 C CA . ASP A 1 110 ? 84.567 104.086 13.516 1.00 25.78 110 ASP A CA 1
ATOM 879 C C . ASP A 1 110 ? 84.241 103.945 15.004 1.00 25.77 110 ASP A C 1
ATOM 880 O O . ASP A 1 110 ? 84.164 104.929 15.737 1.00 26.24 110 ASP A O 1
ATOM 885 N N . GLY A 1 111 ? 84.076 102.704 15.447 1.00 25.68 111 GLY A N 1
ATOM 886 C CA . GLY A 1 111 ? 83.957 102.401 16.867 1.00 25.41 111 GLY A CA 1
ATOM 887 C C . GLY A 1 111 ? 82.562 102.432 17.450 1.00 25.28 111 GLY A C 1
ATOM 888 O O . GLY A 1 111 ? 82.385 102.142 18.634 1.00 25.63 111 GLY A O 1
ATOM 889 N N . SER A 1 112 ? 81.568 102.784 16.638 1.00 24.95 112 SER A N 1
ATOM 890 C CA . SER A 1 112 ? 80.195 102.901 17.130 1.00 24.79 112 SER A CA 1
ATOM 891 C C . SER A 1 112 ? 79.498 101.548 17.236 1.00 24.60 112 SER A C 1
ATOM 892 O O . SER A 1 112 ? 79.810 100.612 16.495 1.00 24.25 112 SER A O 1
ATOM 895 N N . VAL A 1 113 ? 78.572 101.448 18.188 1.00 24.51 113 VAL A N 1
ATOM 896 C CA . VAL A 1 113 ? 77.875 100.196 18.463 1.00 24.31 113 VAL A CA 1
ATOM 897 C C . VAL A 1 113 ? 76.367 100.402 18.431 1.00 24.72 113 VAL A C 1
ATOM 898 O O . VAL A 1 113 ? 75.866 101.398 18.955 1.00 24.84 113 VAL A O 1
ATOM 902 N N . MET A 1 114 ? 75.647 99.455 17.829 1.00 24.96 114 MET A N 1
ATOM 903 C CA . MET A 1 114 ? 74.186 99.438 17.915 1.00 25.63 114 MET A CA 1
ATOM 904 C C . MET A 1 114 ? 73.589 98.087 18.330 1.00 24.62 114 MET A C 1
ATOM 905 O O . MET A 1 114 ? 74.016 97.031 17.866 1.00 24.53 114 MET A O 1
ATOM 910 N N . PHE A 1 115 ? 72.561 98.173 19.178 1.00 24.03 115 PHE A N 1
ATOM 911 C CA . PHE A 1 115 ? 72.014 97.069 19.949 1.00 22.77 115 PHE A CA 1
ATOM 912 C C . PHE A 1 115 ? 70.498 97.290 20.057 1.00 22.68 115 PHE A C 1
ATOM 913 O O . PHE A 1 115 ? 70.055 98.313 20.580 1.00 22.72 115 PHE A O 1
ATOM 921 N N . ILE A 1 116 ? 69.707 96.352 19.532 1.00 22.37 116 ILE A N 1
ATOM 922 C CA . ILE A 1 116 ? 68.244 96.486 19.515 1.00 22.37 116 ILE A CA 1
ATOM 923 C C . ILE A 1 116 ? 67.511 95.291 20.160 1.00 22.48 116 ILE A C 1
ATOM 924 O O . ILE A 1 116 ? 66.976 94.432 19.446 1.00 22.39 116 ILE A O 1
ATOM 929 N N . PRO A 1 117 ? 67.466 95.228 21.491 1.00 22.42 117 PRO A N 1
ATOM 930 C CA . PRO A 1 117 ? 66.782 94.121 22.151 1.00 22.59 117 PRO A CA 1
ATOM 931 C C . PRO A 1 117 ? 65.250 94.293 22.173 1.00 22.63 117 PRO A C 1
ATOM 932 O O . PRO A 1 117 ? 64.746 95.393 22.413 1.00 22.63 117 PRO A O 1
ATOM 936 N N . ALA A 1 118 ? 64.530 93.209 21.902 1.00 22.39 118 ALA A N 1
ATOM 937 C CA . ALA A 1 118 ? 63.086 93.176 22.094 1.00 22.29 118 ALA A CA 1
ATOM 938 C C . ALA A 1 118 ? 62.800 92.786 23.550 1.00 22.47 118 ALA A C 1
ATOM 939 O O . ALA A 1 118 ? 63.500 91.951 24.114 1.00 22.27 118 ALA A O 1
ATOM 941 N N . GLN A 1 119 ? 61.773 93.386 24.157 1.00 22.69 119 GLN A N 1
ATOM 942 C CA . GLN A 1 119 ? 61.548 93.228 25.592 1.00 22.86 119 GLN A CA 1
ATOM 943 C C . GLN A 1 119 ? 60.090 93.291 26.022 1.00 22.50 119 GLN A C 1
ATOM 944 O O . GLN A 1 119 ? 59.305 94.037 25.438 1.00 22.63 119 GLN A O 1
ATOM 950 N N . ARG A 1 120 ? 59.751 92.510 27.055 1.00 21.93 120 ARG A N 1
ATOM 951 C CA . ARG A 1 120 ? 58.503 92.667 27.797 1.00 20.99 120 ARG A CA 1
ATOM 952 C C . ARG A 1 120 ? 58.771 93.312 29.159 1.00 20.94 120 ARG A C 1
ATOM 953 O O . ARG A 1 120 ? 59.603 92.817 29.933 1.00 20.84 120 ARG A O 1
ATOM 961 N N . LEU A 1 121 ? 58.045 94.398 29.443 1.00 20.39 121 LEU A N 1
ATOM 962 C CA . LEU A 1 121 ? 58.124 95.133 30.710 1.00 20.11 121 LEU A CA 1
ATOM 963 C C . LEU A 1 121 ? 56.788 95.181 31.469 1.00 20.20 121 LEU A C 1
ATOM 964 O O . LEU A 1 121 ? 55.762 95.544 30.890 1.00 20.26 121 LEU A O 1
ATOM 969 N N . SER A 1 122 ? 56.813 94.829 32.758 1.00 20.58 122 SER A N 1
ATOM 970 C CA . SER A 1 122 ? 55.730 95.173 33.699 1.00 21.05 122 SER A CA 1
ATOM 971 C C . SER A 1 122 ? 56.108 96.427 34.484 1.00 21.05 122 SER A C 1
ATOM 972 O O . SER A 1 122 ? 57.187 96.489 35.078 1.00 20.95 122 SER A O 1
ATOM 975 N N . PHE A 1 123 ? 55.234 97.426 34.486 1.00 21.33 123 PHE A N 1
ATOM 976 C CA . PHE A 1 123 ? 55.538 98.681 35.188 1.00 21.71 123 PHE A CA 1
ATOM 977 C C . PHE A 1 123 ? 54.323 99.290 35.897 1.00 22.00 123 PHE A C 1
ATOM 978 O O . PHE A 1 123 ? 53.174 98.901 35.653 1.00 21.70 123 PHE A O 1
ATOM 986 N N . MET A 1 124 ? 54.606 100.247 36.774 1.00 22.44 124 MET A N 1
ATOM 987 C CA . MET A 1 124 ? 53.595 100.899 37.607 1.00 22.79 124 MET A CA 1
ATOM 988 C C . MET A 1 124 ? 52.701 101.823 36.811 1.00 22.71 124 MET A C 1
ATOM 989 O O . MET A 1 124 ? 53.151 102.851 36.297 1.00 22.57 124 MET A O 1
ATOM 994 N N . CYS A 1 125 ? 51.428 101.449 36.725 1.00 22.95 125 CYS A N 1
ATOM 995 C CA . CYS A 1 125 ? 50.452 102.207 35.973 1.00 22.83 125 CYS A CA 1
ATOM 996 C C . CYS A 1 125 ? 49.027 101.987 36.491 1.00 22.56 125 CYS A C 1
ATOM 997 O O . CYS A 1 125 ? 48.528 100.869 36.464 1.00 22.19 125 CYS A O 1
ATOM 1000 N N . ASP A 1 126 ? 48.402 103.063 36.975 1.00 22.39 126 ASP A N 1
ATOM 1001 C CA . ASP A 1 126 ? 46.979 103.072 37.316 1.00 22.56 126 ASP A CA 1
ATOM 1002 C C . ASP A 1 126 ? 46.139 103.148 36.037 1.00 22.98 126 ASP A C 1
ATOM 1003 O O . ASP A 1 126 ? 46.031 104.217 35.419 1.00 23.67 126 ASP A O 1
ATOM 1008 N N . PRO A 1 127 ? 45.518 102.032 35.657 1.00 23.09 127 PRO A N 1
ATOM 1009 C CA . PRO A 1 127 ? 44.870 101.927 34.353 1.00 23.37 127 PRO A CA 1
ATOM 1010 C C . PRO A 1 127 ? 43.473 102.556 34.318 1.00 23.77 127 PRO A C 1
ATOM 1011 O O . PRO A 1 127 ? 42.911 102.743 33.242 1.00 23.79 127 PRO A O 1
ATOM 1015 N N . THR A 1 128 ? 42.933 102.870 35.496 1.00 24.20 128 THR A N 1
ATOM 1016 C CA . THR A 1 128 ? 41.643 103.545 35.657 1.00 24.33 128 THR A CA 1
ATOM 1017 C C . THR A 1 128 ? 41.323 104.563 34.557 1.00 24.65 128 THR A C 1
ATOM 1018 O O . THR A 1 128 ? 42.104 105.488 34.299 1.00 24.37 128 THR A O 1
ATOM 1022 N N . GLY A 1 129 ? 40.165 104.372 33.919 1.00 24.95 129 GLY A N 1
ATOM 1023 C CA . GLY A 1 129 ? 39.704 105.248 32.848 1.00 25.01 129 GLY A CA 1
ATOM 1024 C C . GLY A 1 129 ? 40.165 104.787 31.481 1.00 25.28 129 GLY A C 1
ATOM 1025 O O . GLY A 1 129 ? 39.975 105.490 30.493 1.00 25.33 129 GLY A O 1
ATOM 1026 N N . VAL A 1 130 ? 40.770 103.602 31.4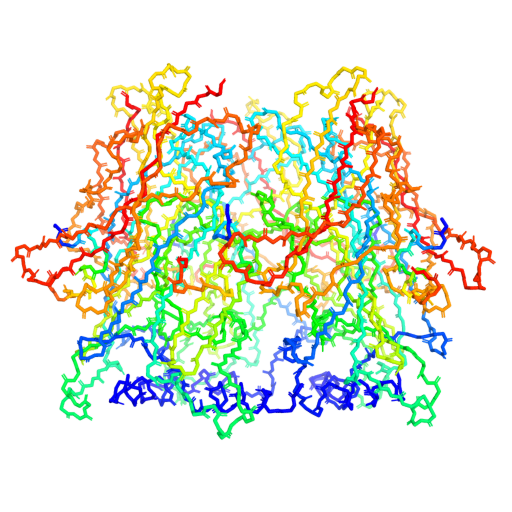26 1.00 25.65 130 VAL A N 1
ATOM 1027 C CA . VAL A 1 130 ? 41.259 103.009 30.173 1.00 25.91 130 VAL A CA 1
ATOM 1028 C C . VAL A 1 130 ? 40.106 102.667 29.222 1.00 26.22 130 VAL A C 1
ATOM 1029 O O . VAL A 1 130 ? 40.277 102.663 28.000 1.00 26.36 130 VAL A O 1
ATOM 1033 N N . ASP A 1 131 ? 38.936 102.402 29.801 1.00 26.40 131 ASP A N 1
ATOM 1034 C CA . ASP A 1 131 ? 37.750 101.993 29.057 1.00 26.84 131 ASP A CA 1
ATOM 1035 C C . ASP A 1 131 ? 36.865 103.167 28.618 1.00 26.96 131 ASP A C 1
ATOM 1036 O O . ASP A 1 131 ? 35.824 102.962 27.995 1.00 26.82 131 ASP A O 1
ATOM 1041 N N . SER A 1 132 ? 37.288 104.388 28.939 1.00 27.21 132 SER A N 1
ATOM 1042 C CA . SER A 1 132 ? 36.588 105.593 28.504 1.00 27.37 132 SER A CA 1
ATOM 1043 C C . SER A 1 132 ? 37.029 106.014 27.094 1.00 27.62 132 SER A C 1
ATOM 1044 O O . SER A 1 132 ? 37.815 105.320 26.447 1.00 27.60 132 SER A O 1
ATOM 1047 N N . GLU A 1 133 ? 36.501 107.144 26.625 1.00 27.92 133 GLU A N 1
ATOM 1048 C CA . GLU A 1 133 ? 36.826 107.696 25.308 1.00 28.13 133 GLU A CA 1
ATOM 1049 C C . GLU A 1 133 ? 38.192 108.397 25.316 1.00 27.91 133 GLU A C 1
ATOM 1050 O O . GLU A 1 133 ? 38.859 108.501 24.280 1.00 27.78 133 GLU A O 1
ATOM 1056 N N . GLU A 1 134 ? 38.592 108.859 26.499 1.00 27.76 134 GLU A N 1
ATOM 1057 C CA . GLU A 1 134 ? 39.835 109.596 26.696 1.00 27.65 134 GLU A CA 1
ATOM 1058 C C . GLU A 1 134 ? 40.994 108.699 27.110 1.00 27.35 134 GLU A C 1
ATOM 1059 O O . GLU A 1 134 ? 42.160 109.120 27.083 1.00 27.55 134 GLU A O 1
ATOM 1065 N N . GLY A 1 135 ? 40.666 107.474 27.514 1.00 26.74 135 GLY A N 1
ATOM 1066 C CA . GLY A 1 135 ? 41.660 106.509 27.951 1.00 25.81 135 GLY A CA 1
ATOM 1067 C C . GLY A 1 135 ? 42.441 106.980 29.159 1.00 25.27 135 GLY A C 1
ATOM 1068 O O . GLY A 1 135 ? 41.926 107.728 29.988 1.00 25.23 135 GLY A O 1
ATOM 1069 N N . VAL A 1 136 ? 43.698 106.556 29.236 1.00 24.75 136 VAL A N 1
ATOM 1070 C CA . VAL A 1 136 ? 44.532 106.785 30.405 1.00 24.28 136 VAL A CA 1
ATOM 1071 C C . VAL A 1 136 ? 45.959 107.057 29.946 1.00 24.17 136 VAL A C 1
ATOM 1072 O O . VAL A 1 136 ? 46.373 106.577 28.893 1.00 23.84 136 VAL A O 1
ATOM 1076 N N . THR A 1 137 ? 46.693 107.841 30.733 1.00 24.19 137 THR A N 1
ATOM 1077 C CA . THR A 1 137 ? 48.078 108.164 30.431 1.00 24.43 137 THR A CA 1
ATOM 1078 C C . THR A 1 137 ? 48.992 107.457 31.414 1.00 24.88 137 THR A C 1
ATOM 1079 O O . THR A 1 137 ? 48.705 107.394 32.617 1.00 25.04 137 THR A O 1
ATOM 1083 N N . CYS A 1 138 ? 50.095 106.921 30.901 1.00 24.83 138 CYS A N 1
ATOM 1084 C CA . CYS A 1 138 ? 51.068 106.262 31.747 1.00 24.87 138 CYS A CA 1
ATOM 1085 C C . CYS A 1 138 ? 52.510 106.561 31.385 1.00 24.26 138 CYS A C 1
ATOM 1086 O O . CYS A 1 138 ? 52.850 106.772 30.220 1.00 23.82 138 CYS A O 1
ATOM 1089 N N . ALA A 1 139 ? 53.352 106.594 32.410 1.00 23.75 139 ALA A N 1
ATOM 1090 C CA . ALA A 1 139 ? 54.734 106.961 32.219 1.00 23.32 139 ALA A CA 1
ATOM 1091 C C . ALA A 1 139 ? 55.687 105.988 32.895 1.00 23.05 139 ALA A C 1
ATOM 1092 O O . ALA A 1 139 ? 55.436 105.506 33.992 1.00 22.49 139 ALA A O 1
ATOM 1094 N N . VAL A 1 140 ? 56.771 105.682 32.193 1.00 23.20 140 VAL A N 1
ATOM 1095 C CA . VAL A 1 140 ? 57.928 105.032 32.795 1.00 23.01 140 VAL A CA 1
ATOM 1096 C C . VAL A 1 140 ? 59.179 105.781 32.317 1.00 23.26 140 VAL A C 1
ATOM 1097 O O . VAL A 1 140 ? 59.274 106.166 31.148 1.00 23.18 140 VAL A O 1
ATOM 1101 N N . LYS A 1 141 ? 60.094 106.026 33.256 1.00 23.41 141 LYS A N 1
ATOM 1102 C CA . LYS A 1 141 ? 61.375 106.683 32.991 1.00 23.05 141 LYS A CA 1
ATOM 1103 C C . LYS A 1 141 ? 62.473 105.642 32.816 1.00 22.75 141 LYS A C 1
ATOM 1104 O O . LYS A 1 141 ? 62.494 104.610 33.502 1.00 22.76 141 LYS A O 1
ATOM 1110 N N . PHE A 1 142 ? 63.385 105.925 31.900 1.00 22.42 142 PHE A N 1
ATOM 1111 C CA . PHE A 1 142 ? 64.541 105.076 31.670 1.00 22.28 142 PHE A CA 1
ATOM 1112 C C . PHE A 1 142 ? 65.835 105.867 31.853 1.00 22.10 142 PHE A C 1
ATOM 1113 O O . PHE A 1 142 ? 65.990 106.973 31.305 1.00 21.94 142 PHE A O 1
ATOM 1121 N N . GLY A 1 143 ? 66.769 105.297 32.609 1.00 21.94 143 GLY A N 1
ATOM 1122 C CA . GLY A 1 143 ? 68.092 105.884 32.730 1.00 21.83 143 GLY A CA 1
ATOM 1123 C C . GLY A 1 143 ? 69.136 104.931 33.251 1.00 21.82 143 GLY A C 1
ATOM 1124 O O . GLY A 1 143 ? 68.825 103.785 33.589 1.00 21.90 143 GLY A O 1
ATOM 1125 N N . SER A 1 144 ? 70.377 105.419 33.333 1.00 21.58 144 SER A N 1
ATOM 1126 C CA . SER A 1 144 ? 71.458 104.682 33.980 1.00 21.56 144 SER A CA 1
ATOM 1127 C C . SER A 1 144 ? 71.159 104.435 35.461 1.00 21.62 144 SER A C 1
ATOM 1128 O O . SER A 1 144 ? 70.634 105.309 36.166 1.00 21.88 144 SER A O 1
ATOM 1131 N N . TRP A 1 145 ? 71.490 103.237 35.924 1.00 21.33 145 TRP A N 1
ATOM 1132 C CA . TRP A 1 145 ? 71.326 102.898 37.324 1.00 20.62 145 TRP A CA 1
ATOM 1133 C C . TRP A 1 145 ? 72.476 103.489 38.152 1.00 20.08 145 TRP A C 1
ATOM 1134 O O . TRP A 1 145 ? 72.301 103.836 39.326 1.00 19.79 145 TRP A O 1
ATOM 1145 N N . VAL A 1 146 ? 73.650 103.629 37.539 1.00 19.82 146 VAL A N 1
ATOM 1146 C CA . VAL A 1 146 ? 74.853 103.973 38.317 1.00 19.09 146 VAL A CA 1
ATOM 1147 C C . VAL A 1 146 ? 75.627 105.211 37.863 1.00 18.96 146 VAL A C 1
ATOM 1148 O O . VAL A 1 146 ? 76.531 105.660 38.559 1.00 19.16 146 VAL A O 1
ATOM 1152 N N . TYR A 1 147 ? 75.259 105.781 36.723 1.00 18.85 147 TYR A N 1
ATOM 1153 C CA . TYR A 1 147 ? 76.005 106.910 36.143 1.00 18.71 147 TYR A CA 1
ATOM 1154 C C . TYR A 1 147 ? 75.171 108.185 36.049 1.00 18.68 147 TYR A C 1
ATOM 1155 O O . TYR A 1 147 ? 74.046 108.163 35.541 1.00 18.99 147 TYR A O 1
ATOM 1164 N N . SER A 1 148 ? 75.729 109.295 36.531 1.00 18.79 148 SER A N 1
ATOM 1165 C CA . SER A 1 148 ? 75.089 110.608 36.388 1.00 18.81 148 SER A CA 1
ATOM 1166 C C . SER A 1 148 ? 75.227 111.132 34.960 1.00 18.71 148 SER A C 1
ATOM 1167 O O . SER A 1 148 ? 75.878 110.500 34.119 1.00 18.46 148 SER A O 1
ATOM 1170 N N . GLY A 1 149 ? 74.622 112.296 34.709 1.00 18.73 149 GLY A N 1
ATOM 1171 C CA . GLY A 1 149 ? 74.754 113.017 33.439 1.00 18.42 149 GLY A CA 1
ATOM 1172 C C . GLY A 1 149 ? 76.162 113.440 33.044 1.00 18.58 149 GLY A C 1
ATOM 1173 O O . GLY A 1 149 ? 76.418 113.710 31.871 1.00 18.12 149 GLY A O 1
ATOM 1174 N N . PHE A 1 150 ? 77.070 113.513 34.014 1.00 19.14 150 PHE A N 1
ATOM 1175 C CA . PHE A 1 150 ? 78.481 113.787 33.727 1.00 20.30 150 PHE A CA 1
ATOM 1176 C C . PHE A 1 150 ? 79.240 112.580 33.164 1.00 21.40 150 PHE A C 1
ATOM 1177 O O . PHE A 1 150 ? 80.345 112.732 32.621 1.00 21.93 150 PHE A O 1
ATOM 1185 N N . GLU A 1 151 ? 78.651 111.394 33.297 1.00 22.35 151 GLU A N 1
ATOM 1186 C CA . GLU A 1 151 ? 79.302 110.153 32.899 1.00 23.63 151 GLU A CA 1
ATOM 1187 C C . GLU A 1 151 ? 78.599 109.500 31.697 1.00 24.04 151 GLU A C 1
ATOM 1188 O O . GLU A 1 151 ? 79.259 109.079 30.746 1.00 23.97 151 GLU A O 1
ATOM 1194 N N . ILE A 1 152 ? 77.269 109.428 31.747 1.00 24.72 152 ILE A N 1
ATOM 1195 C CA . ILE A 1 152 ? 76.461 109.079 30.574 1.00 25.49 152 ILE A CA 1
ATOM 1196 C C . ILE A 1 152 ? 75.456 110.190 30.232 1.00 26.10 152 ILE A C 1
ATOM 1197 O O . ILE A 1 152 ? 74.467 110.410 30.954 1.00 25.79 152 ILE A O 1
ATOM 1202 N N . ASP A 1 153 ? 75.739 110.898 29.139 1.00 26.71 153 ASP A N 1
ATOM 1203 C CA . ASP A 1 153 ? 74.736 111.732 28.495 1.00 27.71 153 ASP A CA 1
ATOM 1204 C C . ASP A 1 153 ? 73.729 110.828 27.785 1.00 28.27 153 ASP A C 1
ATOM 1205 O O . ASP A 1 153 ? 74.097 109.840 27.146 1.00 28.05 153 ASP A O 1
ATOM 1210 N N . LEU A 1 154 ? 72.455 111.173 27.904 1.00 29.15 154 LEU A N 1
ATOM 1211 C CA . LEU A 1 154 ? 71.393 110.335 27.382 1.00 30.12 154 LEU A CA 1
ATOM 1212 C C . LEU A 1 154 ? 70.534 111.125 26.400 1.00 30.76 154 LEU A C 1
ATOM 1213 O O . LEU A 1 154 ? 70.032 112.193 26.729 1.00 31.28 154 LEU A O 1
ATOM 1218 N N . LYS A 1 155 ? 70.369 110.599 25.193 1.00 31.57 155 LYS A N 1
ATOM 1219 C CA . LYS A 1 155 ? 69.710 111.345 24.122 1.00 32.46 155 LYS A CA 1
ATOM 1220 C C . LYS A 1 155 ? 68.677 110.506 23.341 1.00 32.43 155 LYS A C 1
ATOM 1221 O O . LYS A 1 155 ? 68.579 109.289 23.529 1.00 32.90 155 LYS A O 1
ATOM 1227 N N . THR A 1 156 ? 67.892 111.184 22.504 1.00 32.36 156 THR A N 1
ATOM 1228 C CA . THR A 1 156 ? 67.030 110.566 21.498 1.00 32.32 156 THR A CA 1
ATOM 1229 C C . THR A 1 156 ? 67.194 111.359 20.198 1.00 32.52 156 THR A C 1
ATOM 1230 O O . THR A 1 156 ? 67.606 112.524 20.210 1.00 32.72 156 THR A O 1
ATOM 1234 N N . ASP A 1 157 ? 66.877 110.729 19.076 1.00 32.44 157 ASP A N 1
ATOM 1235 C CA . ASP A 1 157 ? 66.925 111.406 17.793 1.00 32.36 157 ASP A CA 1
ATOM 1236 C C . ASP A 1 157 ? 65.595 112.081 17.560 1.00 32.14 157 ASP A C 1
ATOM 1237 O O . ASP A 1 157 ? 65.524 113.116 16.905 1.00 32.06 157 ASP A O 1
ATOM 1242 N N . THR A 1 158 ? 64.541 111.476 18.103 1.00 31.80 158 THR A N 1
ATOM 1243 C CA . THR A 1 158 ? 63.187 111.999 17.974 1.00 31.41 158 THR A CA 1
ATOM 1244 C C . THR A 1 158 ? 62.399 111.814 19.275 1.00 31.33 158 THR A C 1
ATOM 1245 O O . THR A 1 158 ? 62.731 110.955 20.099 1.00 31.06 158 THR A O 1
ATOM 1249 N N . ASP A 1 159 ? 61.369 112.637 19.455 1.00 31.29 159 ASP A N 1
ATOM 1250 C CA . ASP A 1 159 ? 60.515 112.578 20.646 1.00 31.24 159 ASP A CA 1
ATOM 1251 C C . ASP A 1 159 ? 59.334 111.632 20.448 1.00 30.74 159 ASP A C 1
ATOM 1252 O O . ASP A 1 159 ? 58.608 111.325 21.400 1.00 30.37 159 ASP A O 1
ATOM 1257 N N . GLN A 1 160 ? 59.136 111.207 19.199 1.00 30.23 160 GLN A N 1
ATOM 1258 C CA . GLN A 1 160 ? 58.060 110.289 18.837 1.00 29.59 160 GLN A CA 1
ATOM 1259 C C . GLN A 1 160 ? 58.533 108.843 18.908 1.00 28.82 160 GLN A C 1
ATOM 1260 O O . GLN A 1 160 ? 59.614 108.500 18.427 1.00 28.56 160 GLN A O 1
ATOM 1266 N N . VAL A 1 161 ? 57.717 108.007 19.533 1.00 28.24 161 VAL A N 1
ATOM 1267 C CA . VAL A 1 161 ? 57.949 106.564 19.555 1.00 27.67 161 VAL A CA 1
ATOM 1268 C C . VAL A 1 161 ? 57.512 105.967 18.213 1.00 27.14 161 VAL A C 1
ATOM 1269 O O . VAL A 1 161 ? 56.520 106.398 17.614 1.00 27.10 161 VAL A O 1
ATOM 1273 N N . ASP A 1 162 ? 58.276 104.988 17.742 1.00 26.64 162 ASP A N 1
ATOM 1274 C CA . ASP A 1 162 ? 57.977 104.297 16.503 1.00 25.97 162 ASP A CA 1
ATOM 1275 C C . ASP A 1 162 ? 56.750 103.411 16.712 1.00 25.49 162 ASP A C 1
ATOM 1276 O O . ASP A 1 162 ? 56.805 102.414 17.438 1.00 25.38 162 ASP A O 1
ATOM 1281 N N . LEU A 1 163 ? 55.643 103.797 16.081 1.00 24.76 163 LEU A N 1
ATOM 1282 C CA . LEU A 1 163 ? 54.384 103.070 16.194 1.00 24.36 163 LEU A CA 1
ATOM 1283 C C . LEU A 1 163 ? 54.017 102.318 14.924 1.00 24.24 163 LEU A C 1
ATOM 1284 O O . LEU A 1 163 ? 52.910 101.790 14.804 1.00 24.11 163 LEU A O 1
ATOM 1289 N N . SER A 1 164 ? 54.957 102.258 13.987 1.00 24.29 164 SER A N 1
ATOM 1290 C CA . SER A 1 164 ? 54.701 101.701 12.659 1.00 24.49 164 SER A CA 1
ATOM 1291 C C . SER A 1 164 ? 54.589 100.179 12.662 1.00 24.12 164 SER A C 1
ATOM 1292 O O . SER A 1 164 ? 54.107 99.588 11.696 1.00 24.28 164 SER A O 1
ATOM 1295 N N . SER A 1 165 ? 55.040 99.539 13.730 1.00 23.68 165 SER A N 1
ATOM 1296 C CA . SER A 1 165 ? 54.831 98.111 13.843 1.00 23.64 165 SER A CA 1
ATOM 1297 C C . SER A 1 165 ? 54.024 97.729 15.082 1.00 23.15 165 SER A C 1
ATOM 1298 O O . SER A 1 165 ? 54.084 96.584 15.529 1.00 23.33 165 SER A O 1
ATOM 1301 N N . TYR A 1 166 ? 53.267 98.684 15.621 1.00 22.94 166 TYR A N 1
ATOM 1302 C CA . TYR A 1 166 ? 52.339 98.405 16.717 1.00 22.81 166 TYR A CA 1
ATOM 1303 C C . TYR A 1 166 ? 51.303 97.415 16.215 1.00 22.49 166 TYR A C 1
ATOM 1304 O O . TYR A 1 166 ? 50.766 97.604 15.126 1.00 22.45 166 TYR A O 1
ATOM 1313 N N . TYR A 1 167 ? 51.049 96.358 16.994 1.00 22.20 167 TYR A N 1
ATOM 1314 C CA . TYR A 1 167 ? 50.105 95.304 16.610 1.00 21.80 167 TYR A CA 1
ATOM 1315 C C . TYR A 1 167 ? 48.760 95.922 16.276 1.00 22.15 167 TYR A C 1
ATOM 1316 O O . TYR A 1 167 ? 48.151 96.600 17.103 1.00 22.43 167 TYR A O 1
ATOM 1325 N N . ALA A 1 168 ? 48.314 95.702 15.048 1.00 22.40 168 ALA A N 1
ATOM 1326 C CA . ALA A 1 168 ? 47.130 96.376 14.536 1.00 22.67 168 ALA A CA 1
ATOM 1327 C C . ALA A 1 168 ? 45.833 95.843 15.152 1.00 22.92 168 ALA A C 1
ATOM 1328 O O . ALA A 1 168 ? 44.805 96.516 15.098 1.00 23.09 168 ALA A O 1
ATOM 1330 N N . SER A 1 169 ? 45.897 94.649 15.744 1.00 22.99 169 SER A N 1
ATOM 1331 C CA . SER A 1 169 ? 44.729 93.989 16.324 1.00 23.21 169 SER A CA 1
ATOM 1332 C C . SER A 1 169 ? 44.850 93.880 17.846 1.00 23.54 169 SER A C 1
ATOM 1333 O O . SER A 1 169 ? 44.236 93.008 18.477 1.00 23.64 169 SER A O 1
ATOM 1336 N N . SER A 1 170 ? 45.651 94.772 18.426 1.00 23.60 170 SER A N 1
ATOM 1337 C CA . SER A 1 170 ? 45.846 94.848 19.869 1.00 23.70 170 SER A CA 1
ATOM 1338 C C . SER A 1 170 ? 44.542 95.143 20.598 1.00 23.79 170 SER A C 1
ATOM 1339 O O . SER A 1 170 ? 43.603 95.695 20.011 1.00 24.11 170 SER A O 1
ATOM 1342 N N . LYS A 1 171 ? 44.478 94.759 21.871 1.00 23.83 171 LYS A N 1
ATOM 1343 C CA . LYS A 1 171 ? 43.354 95.128 22.734 1.00 23.97 171 LYS A CA 1
ATOM 1344 C C . LYS A 1 171 ? 43.264 96.642 22.901 1.00 24.08 171 LYS A C 1
ATOM 1345 O O . LYS A 1 171 ? 42.166 97.213 22.930 1.00 24.30 171 LYS A O 1
ATOM 1351 N N . TYR A 1 172 ? 44.431 97.280 22.982 1.00 24.08 172 TYR A N 1
ATOM 1352 C CA . TYR A 1 172 ? 44.530 98.697 23.294 1.00 24.08 172 TYR A CA 1
ATOM 1353 C C . TYR A 1 172 ? 45.036 99.505 22.108 1.00 24.56 172 TYR A C 1
ATOM 1354 O O . TYR A 1 172 ? 46.075 99.176 21.522 1.00 24.86 172 TYR A O 1
ATOM 1363 N N . GLU A 1 173 ? 44.273 100.542 21.752 1.00 24.70 173 GLU A N 1
ATOM 1364 C CA . GLU A 1 173 ? 44.655 101.521 20.733 1.00 24.99 173 GLU A CA 1
ATOM 1365 C C . GLU A 1 173 ? 45.536 102.624 21.334 1.00 24.76 173 GLU A C 1
ATOM 1366 O O . GLU A 1 173 ? 45.263 103.110 22.431 1.00 25.13 173 GLU A O 1
ATOM 1372 N N . ILE A 1 174 ? 46.583 103.020 20.609 1.00 24.36 174 ILE A N 1
ATOM 1373 C CA . ILE A 1 174 ? 47.504 104.059 21.083 1.00 23.71 174 ILE A CA 1
ATOM 1374 C C . ILE A 1 174 ? 47.006 105.430 20.682 1.00 23.34 174 ILE A C 1
ATOM 1375 O O . ILE A 1 174 ? 46.778 105.679 19.499 1.00 23.68 174 ILE A O 1
ATOM 1380 N N . LEU A 1 175 ? 46.835 106.310 21.668 1.00 23.00 175 LEU A N 1
ATOM 1381 C CA . LEU A 1 175 ? 46.454 107.701 21.415 1.00 22.71 175 LEU A CA 1
ATOM 1382 C C . LEU A 1 175 ? 47.666 108.615 21.249 1.00 22.66 175 LEU A C 1
ATOM 1383 O O . LEU A 1 175 ? 47.616 109.592 20.507 1.00 22.47 175 LEU A O 1
ATOM 1388 N N . SER A 1 176 ? 48.734 108.305 21.977 1.00 22.69 176 SER A N 1
ATOM 1389 C CA . SER A 1 176 ? 50.032 108.952 21.799 1.00 22.70 176 SER A CA 1
ATOM 1390 C C . SER A 1 176 ? 51.114 108.200 22.555 1.00 22.59 176 SER A C 1
ATOM 1391 O O . SER A 1 176 ? 50.866 107.619 23.614 1.00 22.24 176 SER A O 1
ATOM 1394 N N . ALA A 1 177 ? 52.311 108.207 21.976 1.00 22.70 177 ALA A N 1
ATOM 1395 C CA . ALA A 1 177 ? 53.492 107.625 22.586 1.00 22.77 177 ALA A CA 1
ATOM 1396 C C . ALA A 1 177 ? 54.674 108.552 22.351 1.00 23.12 177 ALA A C 1
ATOM 1397 O O . ALA A 1 177 ? 55.112 108.741 21.208 1.00 23.20 177 ALA A O 1
ATOM 1399 N N . THR A 1 178 ? 55.185 109.129 23.438 1.00 23.30 178 THR A N 1
ATOM 1400 C CA . THR A 1 178 ? 56.305 110.055 23.364 1.00 23.52 178 THR A CA 1
ATOM 1401 C C . THR A 1 178 ? 57.527 109.559 24.158 1.00 23.97 178 THR A C 1
ATOM 1402 O O . THR A 1 178 ? 57.385 108.829 25.152 1.00 24.35 178 THR A O 1
ATOM 1406 N N . GLN A 1 179 ? 58.726 109.913 23.703 1.00 24.19 179 GLN A N 1
ATOM 1407 C CA . GLN A 1 179 ? 59.958 109.516 24.398 1.00 24.63 179 GLN A CA 1
ATOM 1408 C C . GLN A 1 179 ? 60.874 110.727 24.592 1.00 25.31 179 GLN A C 1
ATOM 1409 O O . GLN A 1 179 ? 61.670 111.073 23.715 1.00 25.28 179 GLN A O 1
ATOM 1415 N N . THR A 1 180 ? 60.750 111.375 25.746 1.00 26.12 180 THR A N 1
ATOM 1416 C CA . THR A 1 180 ? 61.366 112.691 25.928 1.00 27.02 180 THR A CA 1
ATOM 1417 C C . THR A 1 180 ? 62.422 112.759 27.032 1.00 27.05 180 THR A C 1
ATOM 1418 O O . THR A 1 180 ? 62.165 112.417 28.187 1.00 27.22 180 THR A O 1
ATOM 1422 N N . ARG A 1 181 ? 63.614 113.199 26.633 1.00 27.15 181 ARG A N 1
ATOM 1423 C CA . ARG A 1 181 ? 64.782 113.320 27.500 1.00 27.24 181 ARG A CA 1
ATOM 1424 C C . ARG A 1 181 ? 64.578 114.384 28.585 1.00 27.67 181 ARG A C 1
ATOM 1425 O O . ARG A 1 181 ? 64.142 115.505 28.300 1.00 27.69 181 ARG A O 1
ATOM 1433 N N . GLN A 1 182 ? 64.893 114.022 29.827 1.00 27.83 182 GLN A N 1
ATOM 1434 C CA . GLN A 1 182 ? 64.679 114.912 30.967 1.00 28.18 182 GLN A CA 1
ATOM 1435 C C . GLN A 1 182 ? 65.935 115.065 31.797 1.00 27.97 182 GLN A C 1
ATOM 1436 O O . GLN A 1 182 ? 66.548 114.077 32.194 1.00 28.33 182 GLN A O 1
ATOM 1442 N N . VAL A 1 183 ? 66.306 116.317 32.042 1.00 27.71 183 VAL A N 1
ATOM 1443 C CA . VAL A 1 183 ? 67.474 116.671 32.833 1.00 27.29 183 VAL A CA 1
ATOM 1444 C C . VAL A 1 183 ? 66.979 117.287 34.124 1.00 27.02 183 VAL A C 1
ATOM 1445 O O . VAL A 1 183 ? 66.031 118.075 34.108 1.00 27.20 183 VAL A O 1
ATOM 1449 N N . GLN A 1 184 ? 67.611 116.950 35.241 1.00 26.59 184 GLN A N 1
ATOM 1450 C CA . GLN A 1 184 ? 67.356 117.694 36.474 1.00 26.20 184 GLN A CA 1
ATOM 1451 C C . GLN A 1 184 ? 68.498 117.705 37.481 1.00 25.28 184 GLN A C 1
ATOM 1452 O O . GLN A 1 184 ? 69.397 116.873 37.418 1.00 24.86 184 GLN A O 1
ATOM 1458 N N . HIS A 1 185 ? 68.444 118.671 38.395 1.00 24.47 185 HIS A N 1
ATOM 1459 C CA . HIS A 1 185 ? 69.426 118.801 39.461 1.00 23.98 185 HIS A CA 1
ATOM 1460 C C . HIS A 1 185 ? 68.758 118.760 40.846 1.00 23.66 185 HIS A C 1
ATOM 1461 O O . HIS A 1 185 ? 67.614 119.189 41.014 1.00 23.73 185 HIS A O 1
ATOM 1468 N N . TYR A 1 186 ? 69.486 118.251 41.833 1.00 23.03 186 TYR A N 1
ATOM 1469 C CA . TYR A 1 186 ? 69.052 118.326 43.221 1.00 22.77 186 TYR A CA 1
ATOM 1470 C C . TYR A 1 186 ? 69.832 119.444 43.907 1.00 22.59 186 TYR A C 1
ATOM 1471 O O . TYR A 1 186 ? 70.920 119.812 43.463 1.00 22.54 186 TYR A O 1
ATOM 1480 N N . SER A 1 187 ? 69.259 120.009 44.962 1.00 22.40 187 SER A N 1
ATOM 1481 C CA . SER A 1 187 ? 69.865 121.153 45.622 1.00 22.66 187 SER A CA 1
ATOM 1482 C C . SER A 1 187 ? 71.197 120.792 46.274 1.00 22.79 187 SER A C 1
ATOM 1483 O O . SER A 1 187 ? 72.091 121.636 46.385 1.00 22.74 187 SER A O 1
ATOM 1486 N N . CYS A 1 188 ? 71.315 119.527 46.672 1.00 22.95 188 CYS A N 1
ATOM 1487 C CA . CYS A 1 188 ? 72.486 118.997 47.356 1.00 23.58 188 CYS A CA 1
ATOM 1488 C C . CYS A 1 188 ? 73.707 118.886 46.462 1.00 23.67 188 CYS A C 1
ATOM 1489 O O . CYS A 1 188 ? 74.838 119.011 46.932 1.00 23.59 188 CYS A O 1
ATOM 1492 N N . CYS A 1 189 ? 73.466 118.651 45.175 1.00 23.90 189 CYS A N 1
ATOM 1493 C CA . CYS A 1 189 ? 74.451 118.011 44.307 1.00 24.32 189 CYS A CA 1
ATOM 1494 C C . CYS A 1 189 ? 74.640 118.699 42.944 1.00 24.10 189 CYS A C 1
ATOM 1495 O O . CYS A 1 189 ? 73.663 119.078 42.296 1.00 24.36 189 CYS A O 1
ATOM 1498 N N . PRO A 1 190 ? 75.894 118.831 42.503 1.00 23.92 190 PRO A N 1
ATOM 1499 C CA . PRO A 1 190 ? 76.221 119.610 41.298 1.00 23.61 190 PRO A CA 1
ATOM 1500 C C . PRO A 1 190 ? 75.986 118.910 39.951 1.00 23.28 190 PRO A C 1
ATOM 1501 O O . PRO A 1 190 ? 75.856 119.591 38.920 1.00 23.44 190 PRO A O 1
ATOM 1505 N N . GLU A 1 191 ? 75.944 117.581 39.944 1.00 22.60 191 GLU A N 1
ATOM 1506 C CA . GLU A 1 191 ? 75.811 116.848 38.681 1.00 22.22 191 GLU A CA 1
ATOM 1507 C C . GLU A 1 191 ? 74.349 116.696 38.223 1.00 21.43 191 GLU A C 1
ATOM 1508 O O . GLU A 1 191 ? 73.458 116.535 39.051 1.00 21.14 191 GLU A O 1
ATOM 1514 N N . PRO A 1 192 ? 74.109 116.785 36.911 1.00 20.94 192 PRO A N 1
ATOM 1515 C CA . PRO A 1 192 ? 72.778 116.550 36.345 1.00 20.60 192 PRO A CA 1
ATOM 1516 C C . PRO A 1 192 ? 72.364 115.068 36.295 1.00 20.39 192 PRO A C 1
ATOM 1517 O O . PRO A 1 192 ? 73.209 114.175 36.172 1.00 20.39 192 PRO A O 1
ATOM 1521 N N . TYR A 1 193 ? 71.063 114.828 36.397 1.00 19.89 193 TYR A N 1
ATOM 1522 C CA . TYR A 1 193 ? 70.521 113.490 36.263 1.00 19.98 193 TYR A CA 1
ATOM 1523 C C . TYR A 1 193 ? 69.550 113.448 35.098 1.00 20.17 193 TYR A C 1
ATOM 1524 O O . TYR A 1 193 ? 68.633 114.269 34.996 1.00 19.67 193 TYR A O 1
ATOM 1533 N N . ILE A 1 194 ? 69.804 112.491 34.208 1.00 20.12 194 ILE A N 1
ATOM 1534 C CA . ILE A 1 194 ? 69.154 112.424 32.914 1.00 19.99 194 ILE A CA 1
ATOM 1535 C C . ILE A 1 194 ? 68.327 111.158 32.794 1.00 20.12 194 ILE A C 1
ATOM 1536 O O . ILE A 1 194 ? 68.763 110.073 33.176 1.0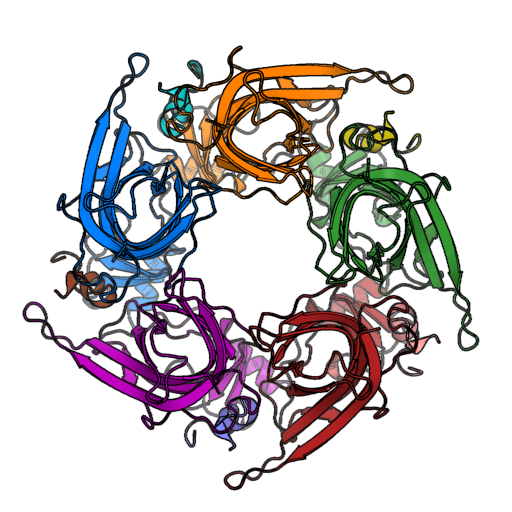0 20.11 194 ILE A O 1
ATOM 1541 N N . ASP A 1 195 ? 67.107 111.310 32.302 1.00 20.55 195 ASP A N 1
ATOM 1542 C CA . ASP A 1 195 ? 66.291 110.157 31.942 1.00 21.25 195 ASP A CA 1
ATOM 1543 C C . ASP A 1 195 ? 65.542 110.405 30.643 1.00 21.06 195 ASP A C 1
ATOM 1544 O O . ASP A 1 195 ? 65.579 111.501 30.091 1.00 20.89 195 ASP A O 1
ATOM 1549 N N . VAL A 1 196 ? 64.906 109.354 30.142 1.00 21.26 196 VAL A N 1
ATOM 1550 C CA . VAL A 1 196 ? 64.014 109.462 29.006 1.00 21.19 196 VAL A CA 1
ATOM 1551 C C . VAL A 1 196 ? 62.680 108.952 29.513 1.00 21.35 196 VAL A C 1
ATOM 1552 O O . VAL A 1 196 ? 62.578 107.852 30.051 1.00 21.38 196 VAL A O 1
ATOM 1556 N N . ASN A 1 197 ? 61.673 109.797 29.380 1.00 21.41 197 ASN A N 1
ATOM 1557 C CA . ASN A 1 197 ? 60.355 109.506 29.881 1.00 21.55 197 ASN A CA 1
ATOM 1558 C C . ASN A 1 197 ? 59.452 108.994 28.757 1.00 21.09 197 ASN A C 1
ATOM 1559 O O . ASN A 1 197 ? 59.204 109.693 27.763 1.00 20.77 197 ASN A O 1
ATOM 1564 N N . LEU A 1 198 ? 58.993 107.756 28.924 1.00 20.88 198 LEU A N 1
ATOM 1565 C CA . LEU A 1 198 ? 58.128 107.096 27.961 1.00 20.81 198 LEU A CA 1
ATOM 1566 C C . LEU A 1 198 ? 56.690 107.255 28.422 1.00 20.76 198 LEU A C 1
ATOM 1567 O O . LEU A 1 198 ? 56.259 106.611 29.385 1.00 21.08 198 LEU A O 1
ATOM 1572 N N . VAL A 1 199 ? 55.966 108.126 27.732 1.00 20.17 199 VAL A N 1
ATOM 1573 C CA . VAL A 1 199 ? 54.613 108.483 28.105 1.00 20.34 199 VAL A CA 1
ATOM 1574 C C . VAL A 1 199 ? 53.658 107.965 27.044 1.00 20.44 199 VAL A C 1
ATOM 1575 O O . VAL A 1 199 ? 53.669 108.439 25.908 1.00 20.70 199 VAL A O 1
ATOM 1579 N N . VAL A 1 200 ? 52.841 106.983 27.409 1.00 20.72 200 VAL A N 1
ATOM 1580 C CA . VAL A 1 200 ? 51.809 106.495 26.498 1.00 20.85 200 VAL A CA 1
ATOM 1581 C C . VAL A 1 200 ? 50.384 106.746 27.018 1.00 20.97 200 VAL A C 1
ATOM 1582 O O . VAL A 1 200 ? 50.034 106.400 28.154 1.00 20.74 200 VAL A O 1
ATOM 1586 N N . LYS A 1 201 ? 49.589 107.379 26.165 1.00 21.15 201 LYS A N 1
ATOM 1587 C CA . LYS A 1 201 ? 48.166 107.541 26.365 1.00 21.58 201 LYS A CA 1
ATOM 1588 C C . LYS A 1 201 ? 47.496 106.480 25.490 1.00 21.75 201 LYS A C 1
ATOM 1589 O O . LYS A 1 201 ? 47.819 106.346 24.303 1.00 21.82 201 LYS A O 1
ATOM 1595 N N . PHE A 1 202 ? 46.583 105.713 26.075 1.00 21.94 202 PHE A N 1
ATOM 1596 C CA . PHE A 1 202 ? 45.927 104.618 25.358 1.00 22.16 202 PHE A CA 1
ATOM 1597 C C . PHE A 1 202 ? 44.542 104.326 25.912 1.00 22.78 202 PHE A C 1
ATOM 1598 O O . PHE A 1 202 ? 44.198 104.745 27.015 1.00 22.88 202 PHE A O 1
ATOM 1606 N N . ARG A 1 203 ? 43.764 103.584 25.140 1.00 23.62 203 ARG A N 1
ATOM 1607 C CA . ARG A 1 203 ? 42.413 103.227 25.521 1.00 24.93 203 ARG A CA 1
ATOM 1608 C C . ARG A 1 203 ? 42.065 101.869 24.937 1.00 25.53 203 ARG A C 1
ATOM 1609 O O . ARG A 1 203 ? 42.700 101.409 23.978 1.00 25.60 203 ARG A O 1
ATOM 1617 N N . GLU A 1 204 ? 41.049 101.236 25.516 1.00 26.32 204 GLU A N 1
ATOM 1618 C CA . GLU A 1 204 ? 40.511 99.998 24.979 1.00 27.03 204 GLU A CA 1
ATOM 1619 C C . GLU A 1 204 ? 39.923 100.253 23.598 1.00 27.39 204 GLU A C 1
ATOM 1620 O O . GLU A 1 204 ? 39.312 101.305 23.363 1.00 27.38 204 GLU A O 1
ATOM 1626 N N . ARG A 1 205 ? 40.117 99.288 22.697 1.00 27.92 205 ARG A N 1
ATOM 1627 C CA . ARG A 1 205 ? 39.497 99.298 21.370 1.00 28.56 205 ARG A CA 1
ATOM 1628 C C . ARG A 1 205 ? 37.965 99.323 21.472 1.00 28.43 205 ARG A C 1
ATOM 1629 O O . ARG A 1 205 ? 37.306 100.247 20.978 1.00 28.51 205 ARG A O 1
ATOM 1637 N N . GLN B 1 1 ? 93.211 108.116 32.025 1.00 55.35 1 GLN B N 1
ATOM 1638 C CA . GLN B 1 1 ? 92.675 107.108 31.063 1.00 55.44 1 GLN B CA 1
ATOM 1639 C C . GLN B 1 1 ? 93.417 105.775 31.202 1.00 54.99 1 GLN B C 1
ATOM 1640 O O . GLN B 1 1 ? 94.617 105.760 31.514 1.00 55.13 1 GLN B O 1
ATOM 1646 N N . ALA B 1 2 ? 92.692 104.670 30.981 1.00 54.23 2 ALA B N 1
ATOM 1647 C CA . ALA B 1 2 ? 93.221 103.288 31.055 1.00 53.26 2 ALA B CA 1
ATOM 1648 C C . ALA B 1 2 ? 93.872 102.913 32.398 1.00 52.57 2 ALA B C 1
ATOM 1649 O O . ALA B 1 2 ? 94.395 101.805 32.561 1.00 52.37 2 ALA B O 1
ATOM 1651 N N . ASN B 1 3 ? 93.830 103.846 33.349 1.00 51.72 3 ASN B N 1
ATOM 1652 C CA . ASN B 1 3 ? 94.361 103.642 34.696 1.00 50.86 3 ASN B CA 1
ATOM 1653 C C . ASN B 1 3 ? 93.468 102.701 35.494 1.00 50.33 3 ASN B C 1
ATOM 1654 O O . ASN B 1 3 ? 93.927 102.003 36.403 1.00 50.02 3 ASN B O 1
ATOM 1659 N N . LEU B 1 4 ? 92.188 102.694 35.129 1.00 49.83 4 LEU B N 1
ATOM 1660 C CA . LEU B 1 4 ? 91.167 101.92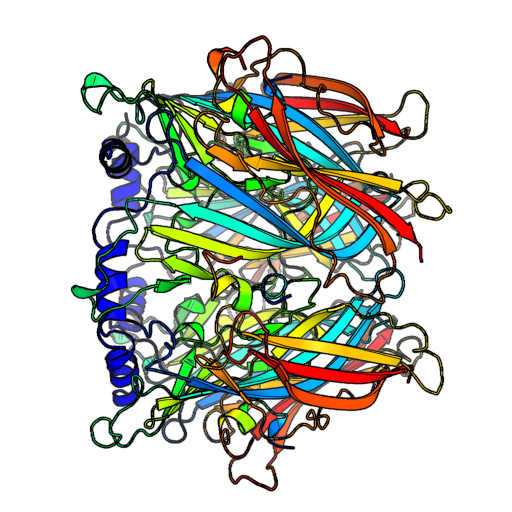4 35.825 1.00 49.38 4 LEU B CA 1
ATOM 1661 C C . LEU B 1 4 ? 91.277 100.435 35.528 1.00 49.09 4 LEU B C 1
ATOM 1662 O O . LEU B 1 4 ? 90.989 99.603 36.393 1.00 49.00 4 LEU B O 1
ATOM 1667 N N . MET B 1 5 ? 91.693 100.106 34.306 1.00 48.69 5 MET B N 1
ATOM 1668 C CA . MET B 1 5 ? 91.875 98.713 33.909 1.00 48.27 5 MET B CA 1
ATOM 1669 C C . MET B 1 5 ? 92.974 98.053 34.739 1.00 47.88 5 MET B C 1
ATOM 1670 O O . MET B 1 5 ? 92.937 96.843 34.967 1.00 48.04 5 MET B O 1
ATOM 1675 N N . ARG B 1 6 ? 93.932 98.857 35.204 1.00 47.32 6 ARG B N 1
ATOM 1676 C CA . ARG B 1 6 ? 95.019 98.366 36.047 1.00 46.72 6 ARG B CA 1
ATOM 1677 C C . ARG B 1 6 ? 94.569 98.159 37.493 1.00 46.72 6 ARG B C 1
ATOM 1678 O O . ARG B 1 6 ? 94.806 97.094 38.067 1.00 46.62 6 ARG B O 1
ATOM 1686 N N . LEU B 1 7 ? 93.924 99.177 38.067 1.00 46.62 7 LEU B N 1
ATOM 1687 C CA . LEU B 1 7 ? 93.425 99.138 39.448 1.00 46.61 7 LEU B CA 1
ATOM 1688 C C . LEU B 1 7 ? 92.468 97.975 39.695 1.00 46.70 7 LEU B C 1
ATOM 1689 O O . LEU B 1 7 ? 92.617 97.242 40.673 1.00 46.55 7 LEU B O 1
ATOM 1694 N N . LYS B 1 8 ? 91.489 97.830 38.802 1.00 46.94 8 LYS B N 1
ATOM 1695 C CA . LYS B 1 8 ? 90.552 96.713 38.817 1.00 47.26 8 LYS B CA 1
ATOM 1696 C C . LYS B 1 8 ? 91.288 95.375 38.837 1.00 47.66 8 LYS B C 1
ATOM 1697 O O . LYS B 1 8 ? 90.957 94.491 39.631 1.00 47.80 8 LYS B O 1
ATOM 1703 N N . SER B 1 9 ? 92.286 95.242 37.961 1.00 48.06 9 SER B N 1
ATOM 1704 C CA . SER B 1 9 ? 93.126 94.049 37.890 1.00 48.34 9 SER B CA 1
ATOM 1705 C C . SER B 1 9 ? 93.959 93.861 39.161 1.00 48.53 9 SER B C 1
ATOM 1706 O O . SER B 1 9 ? 94.100 92.743 39.652 1.00 48.47 9 SER B O 1
ATOM 1709 N N . ASP B 1 10 ? 94.496 94.959 39.690 1.00 48.87 10 ASP B N 1
ATOM 1710 C CA . ASP B 1 10 ? 95.282 94.920 40.924 1.00 49.34 10 ASP B CA 1
ATOM 1711 C C . ASP B 1 10 ? 94.444 94.589 42.160 1.00 49.61 10 ASP B C 1
ATOM 1712 O O . ASP B 1 10 ? 94.946 93.983 43.111 1.00 49.92 10 ASP B O 1
ATOM 1717 N N . LEU B 1 11 ? 93.174 94.984 42.151 1.00 49.68 11 LEU B N 1
ATOM 1718 C CA . LEU B 1 11 ? 92.280 94.636 43.250 1.00 49.79 11 LEU B CA 1
ATOM 1719 C C . LEU B 1 11 ? 91.753 93.207 43.118 1.00 49.99 11 LEU B C 1
ATOM 1720 O O . LEU B 1 11 ? 91.889 92.404 44.047 1.00 49.95 11 LEU B O 1
ATOM 1725 N N . PHE B 1 12 ? 91.184 92.886 41.957 1.00 50.19 12 PHE B N 1
ATOM 1726 C CA . PHE B 1 12 ? 90.566 91.575 41.737 1.00 50.47 12 PHE B CA 1
ATOM 1727 C C . PHE B 1 12 ? 91.537 90.502 41.214 1.00 50.82 12 PHE B C 1
ATOM 1728 O O . PHE B 1 12 ? 91.111 89.553 40.547 1.00 50.96 12 PHE B O 1
ATOM 1736 N N . ASN B 1 13 ? 92.830 90.656 41.511 1.00 51.02 13 ASN B N 1
ATOM 1737 C CA . ASN B 1 13 ? 93.822 89.605 41.234 1.00 51.18 13 ASN B CA 1
ATOM 1738 C C . ASN B 1 13 ? 94.893 89.417 42.316 1.00 51.05 13 ASN B C 1
ATOM 1739 O O . ASN B 1 13 ? 95.999 88.945 42.041 1.00 50.93 13 ASN B O 1
ATOM 1744 N N . ARG B 1 14 ? 94.551 89.789 43.547 1.00 50.99 14 ARG B N 1
ATOM 1745 C CA . ARG B 1 14 ? 95.374 89.466 44.711 1.00 50.64 14 ARG B CA 1
ATOM 1746 C C . ARG B 1 14 ? 94.619 88.493 45.617 1.00 50.03 14 ARG B C 1
ATOM 1747 O O . ARG B 1 14 ? 93.414 88.667 45.854 1.00 49.83 14 ARG B O 1
ATOM 1755 N N . SER B 1 15 ? 95.348 87.477 46.102 1.00 49.18 15 SER B N 1
ATOM 1756 C CA . SER B 1 15 ? 94.817 86.342 46.896 1.00 48.05 15 SER B CA 1
ATOM 1757 C C . SER B 1 15 ? 93.540 86.663 47.682 1.00 47.20 15 SER B C 1
ATOM 1758 O O . SER B 1 15 ? 92.537 85.949 47.545 1.00 47.09 15 SER B O 1
ATOM 1761 N N . PRO B 1 16 ? 93.578 87.720 48.506 1.00 46.25 16 PRO B N 1
ATOM 1762 C CA . PRO B 1 16 ? 92.370 88.204 49.180 1.00 45.10 16 PRO B CA 1
ATOM 1763 C C . PRO B 1 16 ? 91.137 88.393 48.278 1.00 43.65 16 PRO B C 1
ATOM 1764 O O . PRO B 1 16 ? 90.933 89.471 47.703 1.00 43.63 16 PRO B O 1
ATOM 1768 N N . MET B 1 17 ? 90.353 87.327 48.133 1.00 41.57 17 MET B N 1
ATOM 1769 C CA . MET B 1 17 ? 88.920 87.484 47.951 1.00 39.51 17 MET B CA 1
ATOM 1770 C C . MET B 1 17 ? 88.384 87.396 49.385 1.00 37.12 17 MET B C 1
ATOM 1771 O O . MET B 1 17 ? 88.565 86.375 50.064 1.00 37.00 17 MET B O 1
ATOM 1776 N N . TYR B 1 18 ? 87.773 88.482 49.854 1.00 33.90 18 TYR B N 1
ATOM 1777 C CA . TYR B 1 18 ? 87.400 88.624 51.269 1.00 30.80 18 TYR B CA 1
ATOM 1778 C C . TYR B 1 18 ? 86.526 87.469 51.763 1.00 29.32 18 TYR B C 1
ATOM 1779 O O . TYR B 1 18 ? 85.480 87.173 51.163 1.00 29.25 18 TYR B O 1
ATOM 1788 N N . PRO B 1 19 ? 86.982 86.807 52.832 1.00 27.62 19 PRO B N 1
ATOM 1789 C CA . PRO B 1 19 ? 86.298 85.638 53.399 1.00 26.50 19 PRO B CA 1
ATOM 1790 C C . PRO B 1 19 ? 85.086 85.930 54.313 1.00 25.45 19 PRO B C 1
ATOM 1791 O O . PRO B 1 19 ? 84.516 85.000 54.889 1.00 24.96 19 PRO B O 1
ATOM 1795 N N . GLY B 1 20 ? 84.699 87.200 54.435 1.00 24.15 20 GLY B N 1
ATOM 1796 C CA . GLY B 1 20 ? 83.609 87.585 55.313 1.00 22.80 20 GLY B CA 1
ATOM 1797 C C . GLY B 1 20 ? 84.137 87.963 56.678 1.00 22.02 20 GLY B C 1
ATOM 1798 O O . GLY B 1 20 ? 85.305 87.726 56.960 1.00 21.88 20 GLY B O 1
ATOM 1799 N N . PRO B 1 21 ? 83.290 88.562 57.523 1.00 21.83 21 PRO B N 1
ATOM 1800 C CA . PRO B 1 21 ? 83.712 89.016 58.861 1.00 21.76 21 PRO B CA 1
ATOM 1801 C C . PRO B 1 21 ? 83.934 87.888 59.878 1.00 21.91 21 PRO B C 1
ATOM 1802 O O . PRO B 1 21 ? 83.563 86.742 59.623 1.00 21.63 21 PRO B O 1
ATOM 1806 N N . THR B 1 22 ? 84.575 88.225 60.997 1.00 22.45 22 THR B N 1
ATOM 1807 C CA . THR B 1 22 ? 84.766 87.313 62.134 1.00 23.15 22 THR B CA 1
ATOM 1808 C C . THR B 1 22 ? 84.604 88.097 63.440 1.00 23.99 22 THR B C 1
ATOM 1809 O O . THR B 1 22 ? 84.710 89.324 63.451 1.00 23.86 22 THR B O 1
ATOM 1813 N N . LYS B 1 23 ? 84.367 87.381 64.539 1.00 24.89 23 LYS B N 1
ATOM 1814 C CA . LYS B 1 23 ? 84.280 87.994 65.867 1.00 25.69 23 LYS B CA 1
ATOM 1815 C C . LYS B 1 23 ? 85.501 88.878 66.169 1.00 25.59 23 LYS B C 1
ATOM 1816 O O . LYS B 1 23 ? 85.386 89.878 66.876 1.00 25.88 23 LYS B O 1
ATOM 1822 N N . ASP B 1 24 ? 86.657 88.521 65.612 1.00 25.58 24 ASP B N 1
ATOM 1823 C CA . ASP B 1 24 ? 87.869 89.359 65.704 1.00 25.36 24 ASP B CA 1
ATOM 1824 C C . ASP B 1 24 ? 87.896 90.532 64.724 1.00 24.77 24 ASP B C 1
ATOM 1825 O O . ASP B 1 24 ? 88.486 91.570 65.001 1.00 24.98 24 ASP B O 1
ATOM 1830 N N . ASP B 1 25 ? 87.258 90.356 63.576 1.00 24.14 25 ASP B N 1
ATOM 1831 C CA . ASP B 1 25 ? 87.233 91.368 62.537 1.00 23.35 25 ASP B CA 1
ATOM 1832 C C . ASP B 1 25 ? 85.769 91.713 62.143 1.00 22.53 25 ASP B C 1
ATOM 1833 O O . ASP B 1 25 ? 85.336 91.410 61.017 1.00 22.05 25 ASP B O 1
ATOM 1838 N N . PRO B 1 26 ? 85.004 92.327 63.059 1.00 21.75 26 PRO B N 1
ATOM 1839 C CA . PRO B 1 26 ? 83.580 92.588 62.811 1.00 21.41 26 PRO B CA 1
ATOM 1840 C C . PRO B 1 26 ? 83.336 93.660 61.748 1.00 20.96 26 PRO B C 1
ATOM 1841 O O . PRO B 1 26 ? 84.190 94.515 61.502 1.00 21.03 26 PRO B O 1
ATOM 1845 N N . LEU B 1 27 ? 82.167 93.596 61.125 1.00 20.39 27 LEU B N 1
ATOM 1846 C CA . LEU B 1 27 ? 81.840 94.475 60.022 1.00 19.91 27 LEU B CA 1
ATOM 1847 C C . LEU B 1 27 ? 80.536 95.219 60.287 1.00 19.51 27 LEU B C 1
ATOM 1848 O O . LEU B 1 27 ? 79.585 94.662 60.837 1.00 19.30 27 LEU B O 1
ATOM 1853 N N . THR B 1 28 ? 80.506 96.493 59.913 1.00 19.01 28 THR B N 1
ATOM 1854 C CA . THR B 1 28 ? 79.286 97.285 60.031 1.00 18.61 28 THR B CA 1
ATOM 1855 C C . THR B 1 28 ? 78.627 97.436 58.654 1.00 18.20 28 THR B C 1
ATOM 1856 O O . THR B 1 28 ? 79.280 97.813 57.679 1.00 18.07 28 THR B O 1
ATOM 1860 N N . VAL B 1 29 ? 77.338 97.108 58.593 1.00 17.74 29 VAL B N 1
ATOM 1861 C CA . VAL B 1 29 ? 76.551 97.216 57.376 1.00 17.23 29 VAL B CA 1
ATOM 1862 C C . VAL B 1 29 ? 75.425 98.217 57.640 1.00 17.28 29 VAL B C 1
ATOM 1863 O O . VAL B 1 29 ? 74.720 98.112 58.640 1.00 17.08 29 VAL B O 1
ATOM 1867 N N . THR B 1 30 ? 75.281 99.197 56.757 1.00 17.27 30 THR B N 1
ATOM 1868 C CA . THR B 1 30 ? 74.260 100.213 56.912 1.00 18.09 30 THR B CA 1
ATOM 1869 C C . THR B 1 30 ? 73.095 99.853 55.994 1.00 18.63 30 THR B C 1
ATOM 1870 O O . THR B 1 30 ? 73.316 99.410 54.866 1.00 19.03 30 THR B O 1
ATOM 1874 N N . LEU B 1 31 ? 71.867 100.043 56.476 1.00 18.64 31 LEU B N 1
ATOM 1875 C CA . LEU B 1 31 ? 70.688 99.572 55.768 1.00 19.06 31 LEU B CA 1
ATOM 1876 C C . LEU B 1 31 ? 69.625 100.655 55.708 1.00 19.41 31 LEU B C 1
ATOM 1877 O O . LEU B 1 31 ? 69.296 101.276 56.728 1.00 19.95 31 LEU B O 1
ATOM 1882 N N . GLY B 1 32 ? 69.097 100.893 54.512 1.00 19.23 32 GLY B N 1
ATOM 1883 C CA . GLY B 1 32 ? 68.119 101.952 54.296 1.00 19.29 32 GLY B CA 1
ATOM 1884 C C . GLY B 1 32 ? 67.223 101.530 53.164 1.00 19.42 32 GLY B C 1
ATOM 1885 O O . GLY B 1 32 ? 67.703 100.908 52.228 1.00 20.20 32 GLY B O 1
ATOM 1886 N N . PHE B 1 33 ? 65.931 101.846 53.244 1.00 19.31 33 PHE B N 1
ATOM 1887 C CA . PHE B 1 33 ? 64.976 101.397 52.230 1.00 19.49 33 PHE B CA 1
ATOM 1888 C C . PHE B 1 33 ? 64.230 102.553 51.563 1.00 19.78 33 PHE B C 1
ATOM 1889 O O . PHE B 1 33 ? 63.967 103.589 52.177 1.00 19.88 33 PHE B O 1
ATOM 1897 N N . THR B 1 34 ? 63.906 102.361 50.293 1.00 19.84 34 THR B N 1
ATOM 1898 C CA . THR B 1 34 ? 63.151 103.335 49.539 1.00 20.28 34 THR B CA 1
ATOM 1899 C C . THR B 1 34 ? 61.938 102.591 49.028 1.00 20.26 34 THR B C 1
ATOM 1900 O O . THR B 1 34 ? 62.069 101.696 48.196 1.00 20.11 34 THR B O 1
ATOM 1904 N N . LEU B 1 35 ? 60.776 102.936 49.583 1.00 20.22 35 LEU B N 1
ATOM 1905 C CA . LEU B 1 35 ? 59.502 102.328 49.236 1.00 20.42 35 LEU B CA 1
ATOM 1906 C C . LEU B 1 35 ? 59.034 102.885 47.916 1.00 20.19 35 LEU B C 1
ATOM 1907 O O . LEU B 1 35 ? 58.863 104.098 47.778 1.00 20.41 35 LEU B O 1
ATOM 1912 N N . GLN B 1 36 ? 58.827 102.006 46.944 1.00 19.96 36 GLN B N 1
ATOM 1913 C CA . GLN B 1 36 ? 58.366 102.428 45.632 1.00 19.57 36 GLN B CA 1
ATOM 1914 C C . GLN B 1 36 ? 56.876 102.133 45.472 1.00 19.00 36 GLN B C 1
ATOM 1915 O O . GLN B 1 36 ? 56.102 102.991 45.037 1.00 18.66 36 GLN B O 1
ATOM 1921 N N . ASP B 1 37 ? 56.474 100.925 45.866 1.00 18.41 37 ASP B N 1
ATOM 1922 C CA . ASP B 1 37 ? 55.119 100.457 45.633 1.00 18.10 37 ASP B CA 1
ATOM 1923 C C . ASP B 1 37 ? 54.781 99.254 46.516 1.00 18.27 37 ASP B C 1
ATOM 1924 O O . ASP B 1 37 ? 55.565 98.305 46.604 1.00 18.39 37 ASP B O 1
ATOM 1929 N N . ILE B 1 38 ? 53.624 99.292 47.171 1.00 18.10 38 ILE B N 1
ATOM 1930 C CA . ILE B 1 38 ? 52.983 98.047 47.576 1.00 18.22 38 ILE B CA 1
ATOM 1931 C C . ILE B 1 38 ? 52.186 97.619 46.365 1.00 18.16 38 ILE B C 1
ATOM 1932 O O . ILE B 1 38 ? 51.217 98.272 45.996 1.00 18.37 38 ILE B O 1
ATOM 1937 N N . VAL B 1 39 ? 52.617 96.533 45.737 1.00 18.35 39 VAL B N 1
ATOM 1938 C CA . VAL B 1 39 ? 52.056 96.102 44.458 1.00 18.58 39 VAL B CA 1
ATOM 1939 C C . VAL B 1 39 ? 50.800 95.255 44.646 1.00 18.56 39 VAL B C 1
ATOM 1940 O O . VAL B 1 39 ? 49.826 95.412 43.920 1.00 18.73 39 VAL B O 1
ATOM 1944 N N . LYS B 1 40 ? 50.834 94.364 45.635 1.00 18.68 40 LYS B N 1
ATOM 1945 C CA . LYS B 1 40 ? 49.811 93.337 45.790 1.00 18.50 40 LYS B CA 1
ATOM 1946 C C . LYS B 1 40 ? 49.533 92.984 47.248 1.00 18.02 40 LYS B C 1
ATOM 1947 O O . LYS B 1 40 ? 50.436 92.964 48.083 1.00 17.55 40 LYS B O 1
ATOM 1953 N N . VAL B 1 41 ? 48.258 92.723 47.523 1.00 17.63 41 VAL B N 1
ATOM 1954 C CA . VAL B 1 41 ? 47.792 92.174 48.787 1.00 17.21 41 VAL B CA 1
ATOM 1955 C C . VAL B 1 41 ? 47.017 90.902 48.452 1.00 16.80 41 VAL B C 1
ATOM 1956 O O . VAL B 1 41 ? 46.252 90.879 47.503 1.00 16.73 41 VAL B O 1
ATOM 1960 N N . ASP B 1 42 ? 47.243 89.844 49.221 1.00 16.49 42 ASP B N 1
ATOM 1961 C CA . ASP B 1 42 ? 46.571 88.568 49.008 1.00 16.27 42 ASP B CA 1
ATOM 1962 C C . ASP B 1 42 ? 46.008 88.111 50.353 1.00 15.78 42 ASP B C 1
ATOM 1963 O O . ASP B 1 42 ? 46.774 87.738 51.237 1.00 15.05 42 ASP B O 1
ATOM 1968 N N . SER B 1 43 ? 44.677 88.159 50.498 1.00 15.02 43 SER B N 1
ATOM 1969 C CA . SER B 1 43 ? 44.033 87.903 51.791 1.00 14.75 43 SER B CA 1
ATOM 1970 C C . SER B 1 43 ? 43.729 86.429 52.044 1.00 14.71 43 SER B C 1
ATOM 1971 O O . SER B 1 43 ? 43.513 86.028 53.186 1.00 14.14 43 SER B O 1
ATOM 1974 N N . SER B 1 44 ? 43.740 85.628 50.980 1.00 14.99 44 SER B N 1
ATOM 1975 C CA . SER B 1 44 ? 43.475 84.197 51.076 1.00 15.39 44 SER B CA 1
ATOM 1976 C C . SER B 1 44 ? 44.713 83.439 51.539 1.00 15.35 44 SER B C 1
ATOM 1977 O O . SER B 1 44 ? 44.609 82.444 52.261 1.00 16.05 44 SER B O 1
ATOM 1980 N N . THR B 1 45 ? 45.879 83.882 51.084 1.00 15.01 45 THR B N 1
ATOM 1981 C CA . THR B 1 45 ? 47.146 83.545 51.749 1.00 14.57 45 THR B CA 1
ATOM 1982 C C . THR B 1 45 ? 47.338 84.793 52.605 1.00 15.17 45 THR B C 1
ATOM 1983 O O . THR B 1 45 ? 46.473 85.680 52.564 1.00 15.99 45 THR B O 1
ATOM 1987 N N . ASN B 1 46 ? 48.390 84.916 53.400 1.00 14.50 46 ASN B N 1
ATOM 1988 C CA . ASN B 1 46 ? 48.605 86.255 53.976 1.00 14.43 46 ASN B CA 1
ATOM 1989 C C . ASN B 1 46 ? 49.941 86.848 53.495 1.00 15.17 46 ASN B C 1
ATOM 1990 O O . ASN B 1 46 ? 50.951 86.904 54.244 1.00 14.21 46 ASN B O 1
ATOM 1995 N N . GLU B 1 47 ? 49.943 87.245 52.219 1.00 15.48 47 GLU B N 1
ATOM 1996 C CA . GLU B 1 47 ? 51.153 87.756 51.580 1.00 16.40 47 GLU B CA 1
ATOM 1997 C C . GLU B 1 47 ? 50.955 89.150 51.039 1.00 16.60 47 GLU B C 1
ATOM 1998 O O . GLU B 1 47 ? 49.869 89.480 50.538 1.00 16.56 47 GLU B O 1
ATOM 2004 N N . VAL B 1 48 ? 52.021 89.951 51.130 1.00 16.67 48 VAL B N 1
ATOM 2005 C CA . VAL B 1 48 ? 52.099 91.269 50.500 1.00 16.80 48 VAL B CA 1
ATOM 2006 C C . VAL B 1 48 ? 53.376 91.396 49.637 1.00 17.01 48 VAL B C 1
ATOM 2007 O O . VAL B 1 48 ? 54.425 90.846 49.981 1.00 16.82 48 VAL B O 1
ATOM 2011 N N . ASP B 1 49 ? 53.268 92.097 48.510 1.00 17.29 49 ASP B N 1
ATOM 2012 C CA . ASP B 1 49 ? 54.403 92.327 47.602 1.00 17.63 49 ASP B CA 1
ATOM 2013 C C . ASP B 1 49 ? 54.846 93.780 47.658 1.00 17.58 49 ASP B C 1
ATOM 2014 O O . ASP B 1 49 ? 54.010 94.682 47.503 1.00 17.56 49 ASP B O 1
ATOM 2019 N N . LEU B 1 50 ? 56.148 94.000 47.864 1.00 17.21 50 LEU B N 1
ATOM 2020 C CA . LEU B 1 50 ? 56.721 95.344 47.903 1.00 17.31 50 LEU B CA 1
ATOM 2021 C C . LEU B 1 50 ? 57.781 95.546 46.858 1.00 16.68 50 LEU B C 1
ATOM 2022 O O . LEU B 1 50 ? 58.614 94.687 46.678 1.00 17.21 50 LEU B O 1
ATOM 2027 N N . VAL B 1 51 ? 57.788 96.707 46.219 1.00 16.30 51 VAL B N 1
ATOM 2028 C CA . VAL B 1 51 ? 58.915 97.115 45.397 1.00 15.95 51 VAL B CA 1
ATOM 2029 C C . VAL B 1 51 ? 59.715 98.184 46.143 1.00 16.31 51 VAL B C 1
ATOM 2030 O O . VAL B 1 51 ? 59.176 99.192 46.603 1.00 16.07 51 VAL B O 1
ATOM 2034 N N . TYR B 1 52 ? 61.007 97.933 46.298 1.00 17.19 52 TYR B N 1
ATOM 2035 C CA . TYR B 1 52 ? 61.854 98.831 47.059 1.00 18.26 52 TYR B CA 1
ATOM 2036 C C . TYR B 1 52 ? 63.305 98.796 46.606 1.00 18.92 52 TYR B C 1
ATOM 2037 O O . TYR B 1 52 ? 63.778 97.814 46.018 1.00 18.76 52 TYR B O 1
ATOM 2046 N N . TYR B 1 53 ? 64.004 99.884 46.897 1.00 19.63 53 TYR B N 1
ATOM 2047 C CA . TYR B 1 53 ? 65.420 99.937 46.710 1.00 20.22 53 TYR B CA 1
ATOM 2048 C C . TYR B 1 53 ? 66.022 99.730 48.073 1.00 20.97 53 TYR B C 1
ATOM 2049 O O . TYR B 1 53 ? 65.608 100.361 49.058 1.00 20.69 53 TYR B O 1
ATOM 2058 N N . GLU B 1 54 ? 67.018 98.852 48.124 1.00 21.66 54 GLU B N 1
ATOM 2059 C CA . GLU B 1 54 ? 67.709 98.563 49.366 1.00 22.39 54 GLU B CA 1
ATOM 2060 C C . GLU B 1 54 ? 69.138 99.092 49.251 1.00 22.42 54 GLU B C 1
ATOM 2061 O O . GLU B 1 54 ? 69.952 98.563 48.506 1.00 22.03 54 GLU B O 1
ATOM 2067 N N . GLN B 1 55 ? 69.416 100.175 49.966 1.00 22.94 55 GLN B N 1
ATOM 2068 C CA . GLN B 1 55 ? 70.750 100.736 49.997 1.00 23.72 55 GLN B CA 1
ATOM 2069 C C . GLN B 1 55 ? 71.572 100.021 51.070 1.00 23.66 55 GLN B C 1
ATOM 2070 O O . GLN B 1 55 ? 71.238 100.098 52.255 1.00 23.48 55 GLN B O 1
ATOM 2076 N N . GLN B 1 56 ? 72.613 99.302 50.630 1.00 23.54 56 GLN B N 1
ATOM 2077 C CA . GLN B 1 56 ? 73.592 98.659 51.520 1.00 23.62 56 GLN B CA 1
ATOM 2078 C C . GLN B 1 56 ? 74.943 99.378 51.443 1.00 23.43 56 GLN B C 1
ATOM 2079 O O . GLN B 1 56 ? 75.398 99.749 50.359 1.00 23.36 56 GLN B O 1
ATOM 2085 N N . ARG B 1 57 ? 75.572 99.582 52.598 1.00 23.76 57 ARG B N 1
ATOM 2086 C CA . ARG B 1 57 ? 76.891 100.223 52.674 1.00 24.17 57 ARG B CA 1
ATOM 2087 C C . ARG B 1 57 ? 77.804 99.519 53.690 1.00 23.52 57 ARG B C 1
ATOM 2088 O O . ARG B 1 57 ? 77.346 99.137 54.760 1.00 23.94 57 ARG B O 1
ATOM 2096 N N . TRP B 1 58 ? 79.078 99.344 53.336 1.00 22.66 58 TRP B N 1
ATOM 2097 C CA . TRP B 1 58 ? 80.097 98.754 54.215 1.00 22.06 58 TRP B CA 1
ATOM 2098 C C . TRP B 1 58 ? 81.502 99.161 53.766 1.00 22.09 58 TRP B C 1
ATOM 2099 O O . TRP B 1 58 ? 81.658 99.818 52.744 1.00 22.25 58 TRP B O 1
ATOM 2110 N N . LYS B 1 59 ? 82.519 98.737 54.513 1.00 22.59 59 LYS B N 1
ATOM 2111 C CA . LYS B 1 59 ? 83.897 99.191 54.313 1.00 22.91 59 LYS B CA 1
ATOM 2112 C C . LYS B 1 59 ? 84.896 98.066 54.580 1.00 22.96 59 LYS B C 1
ATOM 2113 O O . LYS B 1 59 ? 84.872 97.454 55.652 1.00 23.28 59 LYS B O 1
ATOM 2119 N N . LEU B 1 60 ? 85.764 97.789 53.607 1.00 22.75 60 LEU B N 1
ATOM 2120 C CA . LEU B 1 60 ? 86.826 96.779 53.776 1.00 22.55 60 LEU B CA 1
ATOM 2121 C C . LEU B 1 60 ? 88.234 97.372 53.564 1.00 22.70 60 LEU B C 1
ATOM 2122 O O . LEU B 1 60 ? 88.472 98.119 52.607 1.00 22.25 60 LEU B O 1
ATOM 2127 N N . ASN B 1 61 ? 89.154 97.027 54.467 1.00 23.01 61 ASN B N 1
ATOM 2128 C CA . ASN B 1 61 ? 90.572 97.374 54.322 1.00 23.29 61 ASN B CA 1
ATOM 2129 C C . ASN B 1 61 ? 91.139 96.831 53.027 1.00 23.27 61 ASN B C 1
ATOM 2130 O O . ASN B 1 61 ? 91.985 97.465 52.404 1.00 23.35 61 ASN B O 1
ATOM 2135 N N . SER B 1 62 ? 90.639 95.665 52.625 1.00 23.43 62 SER B N 1
ATOM 2136 C CA . SER B 1 62 ? 91.085 94.969 51.421 1.00 23.74 62 SER B CA 1
ATOM 2137 C C . SER B 1 62 ? 90.763 95.696 50.106 1.00 24.10 62 SER B C 1
ATOM 2138 O O . SER B 1 62 ? 91.198 95.268 49.035 1.00 24.02 62 SER B O 1
ATOM 2141 N N . LEU B 1 63 ? 90.003 96.785 50.190 1.00 24.60 63 LEU B N 1
ATOM 2142 C CA . LEU B 1 63 ? 89.606 97.536 48.999 1.00 25.15 63 LEU B CA 1
ATOM 2143 C C . LEU B 1 63 ? 90.086 98.977 49.027 1.00 25.56 63 LEU B C 1
ATOM 2144 O O . LEU B 1 63 ? 89.567 99.813 48.296 1.00 25.69 63 LEU B O 1
ATOM 2149 N N . MET B 1 64 ? 91.080 99.261 49.864 1.00 26.13 64 MET B N 1
ATOM 2150 C CA . MET B 1 64 ? 91.690 100.584 49.908 1.00 26.98 64 MET B CA 1
ATOM 2151 C C . MET B 1 64 ? 92.784 100.729 48.858 1.00 26.64 64 MET B C 1
ATOM 2152 O O . MET B 1 64 ? 93.503 99.773 48.554 1.00 26.57 64 MET B O 1
ATOM 2157 N N . TRP B 1 65 ? 92.901 101.928 48.299 1.00 26.66 65 TRP B N 1
ATOM 2158 C CA . TRP B 1 65 ? 94.039 102.262 47.441 1.00 26.72 65 TRP B CA 1
ATOM 2159 C C . TRP B 1 65 ? 94.399 103.742 47.554 1.00 27.08 65 TRP B C 1
ATOM 2160 O O . TRP B 1 65 ? 93.652 104.540 48.129 1.00 27.29 65 TRP B O 1
ATOM 2171 N N . ASP B 1 66 ? 95.557 104.092 47.009 1.00 27.53 66 ASP B N 1
ATOM 2172 C CA . ASP B 1 66 ? 95.976 105.473 46.917 1.00 27.83 66 ASP B CA 1
ATOM 2173 C C . ASP B 1 66 ? 95.729 105.961 45.488 1.00 28.01 66 ASP B C 1
ATOM 2174 O O . ASP B 1 66 ? 96.231 105.363 44.533 1.00 27.74 66 ASP B O 1
ATOM 2179 N N . PRO B 1 67 ? 94.913 107.007 45.344 1.00 28.43 67 PRO B N 1
ATOM 2180 C CA . PRO B 1 67 ? 94.666 107.648 44.047 1.00 28.71 67 PRO B CA 1
ATOM 2181 C C . PRO B 1 67 ? 95.930 108.109 43.329 1.00 29.16 67 PRO B C 1
ATOM 2182 O O . PRO B 1 67 ? 96.013 107.988 42.105 1.00 29.24 67 PRO B O 1
ATOM 2186 N N . ASN B 1 68 ? 96.901 108.618 44.089 1.00 29.67 68 ASN B N 1
ATOM 2187 C CA . ASN B 1 68 ? 98.172 109.106 43.544 1.00 29.95 68 ASN B CA 1
ATOM 2188 C C . ASN B 1 68 ? 98.989 108.075 42.775 1.00 30.11 68 ASN B C 1
ATOM 2189 O O . ASN B 1 68 ? 99.881 108.433 41.994 1.00 30.23 68 ASN B O 1
ATOM 2194 N N . GLU B 1 69 ? 98.689 106.802 43.018 1.00 30.12 69 GLU B N 1
ATOM 2195 C CA . GLU B 1 69 ? 99.331 105.693 42.324 1.00 30.26 69 GLU B CA 1
ATOM 2196 C C . GLU B 1 69 ? 98.503 105.265 41.121 1.00 29.87 69 GLU B C 1
ATOM 2197 O O . GLU B 1 69 ? 99.003 104.582 40.229 1.00 29.94 69 GLU B O 1
ATOM 2203 N N . TYR B 1 70 ? 97.238 105.672 41.100 1.00 29.44 70 TYR B N 1
ATOM 2204 C CA . TYR B 1 70 ? 96.307 105.213 40.076 1.00 29.04 70 TYR B CA 1
ATOM 2205 C C . TYR B 1 70 ? 95.637 106.349 39.298 1.00 28.67 70 TYR B C 1
ATOM 2206 O O . TYR B 1 70 ? 94.409 106.365 39.138 1.00 28.63 70 TYR B O 1
ATOM 2215 N N . GLY B 1 71 ? 96.457 107.286 38.816 1.00 27.95 71 GLY B N 1
ATOM 2216 C CA . GLY B 1 71 ? 95.989 108.407 37.999 1.00 27.26 71 GLY B CA 1
ATOM 2217 C C . GLY B 1 71 ? 94.949 109.278 38.680 1.00 26.86 71 GLY B C 1
ATOM 2218 O O . GLY B 1 71 ? 94.055 109.819 38.019 1.00 26.79 71 GLY B O 1
ATOM 2219 N N . ASN B 1 72 ? 95.075 109.402 40.004 1.00 26.32 72 ASN B N 1
ATOM 2220 C CA . ASN B 1 72 ? 94.143 110.156 40.854 1.00 25.87 72 ASN B CA 1
ATOM 2221 C C . ASN B 1 72 ? 92.691 109.660 40.828 1.00 25.35 72 ASN B C 1
ATOM 2222 O O . ASN B 1 72 ? 91.752 110.455 40.901 1.00 25.34 72 ASN B O 1
ATOM 2227 N N . ILE B 1 73 ? 92.520 108.341 40.735 1.00 24.78 73 ILE B N 1
ATOM 2228 C CA . ILE B 1 73 ? 91.190 107.717 40.756 1.00 24.16 73 ILE B CA 1
ATOM 2229 C C . ILE B 1 73 ? 90.703 107.501 42.191 1.00 23.99 73 ILE B C 1
ATOM 2230 O O . ILE B 1 73 ? 91.346 106.812 42.987 1.00 23.94 73 ILE B O 1
ATOM 2235 N N . THR B 1 74 ? 89.560 108.096 42.504 1.00 23.63 74 THR B N 1
ATOM 2236 C CA . THR B 1 74 ? 89.020 108.064 43.856 1.00 23.44 74 THR B CA 1
ATOM 2237 C C . THR B 1 74 ? 87.958 106.973 44.061 1.00 23.42 74 THR B C 1
ATOM 2238 O O . THR B 1 74 ? 87.656 106.601 45.194 1.00 23.53 74 THR B O 1
ATOM 2242 N N . ASP B 1 75 ? 87.407 106.460 42.964 1.00 23.34 75 ASP B N 1
ATOM 2243 C CA . ASP B 1 75 ? 86.343 105.460 43.012 1.00 23.32 75 ASP B CA 1
ATOM 2244 C C . ASP B 1 75 ? 86.090 104.835 41.645 1.00 23.22 75 ASP B C 1
ATOM 2245 O O . ASP B 1 75 ? 86.466 105.398 40.616 1.00 23.18 75 ASP B O 1
ATOM 2250 N N . PHE B 1 76 ? 85.444 103.674 41.637 1.00 23.04 76 PHE B N 1
ATOM 2251 C CA . PHE B 1 76 ? 84.988 103.065 40.390 1.00 23.01 76 PHE B CA 1
ATOM 2252 C C . PHE B 1 76 ? 83.708 102.254 40.565 1.00 23.00 76 PHE B C 1
ATOM 2253 O O . PHE B 1 76 ? 83.378 101.837 41.675 1.00 22.95 76 PHE B O 1
ATOM 2261 N N . ARG B 1 77 ? 82.990 102.052 39.462 1.00 23.07 77 ARG B N 1
ATOM 2262 C CA . ARG B 1 77 ? 81.829 101.167 39.436 1.00 23.30 77 ARG B CA 1
ATOM 2263 C C . ARG B 1 77 ? 82.288 99.797 38.985 1.00 23.16 77 ARG B C 1
ATOM 2264 O O . ARG B 1 77 ? 83.178 99.678 38.148 1.00 23.41 77 ARG B O 1
ATOM 2272 N N . THR B 1 78 ? 81.675 98.764 39.544 1.00 23.19 78 THR B N 1
ATOM 2273 C CA . THR B 1 78 ? 82.029 97.395 39.217 1.00 23.10 78 THR B CA 1
ATOM 2274 C C . THR B 1 78 ? 80.837 96.483 39.453 1.00 23.19 78 THR B C 1
ATOM 2275 O O . THR B 1 78 ? 79.964 96.787 40.264 1.00 23.10 78 THR B O 1
ATOM 2279 N N . SER B 1 79 ? 80.807 95.370 38.732 1.00 23.31 79 SER B N 1
ATOM 2280 C CA . SER B 1 79 ? 79.793 94.354 38.938 1.00 23.50 79 SER B CA 1
ATOM 2281 C C . SER B 1 79 ? 79.888 93.817 40.371 1.00 23.39 79 SER B C 1
ATOM 2282 O O . SER B 1 79 ? 80.988 93.553 40.874 1.00 23.49 79 SER B O 1
ATOM 2285 N N . ALA B 1 80 ? 78.734 93.664 41.018 1.00 23.06 80 ALA B N 1
ATOM 2286 C CA . ALA B 1 80 ? 78.668 93.195 42.398 1.00 22.90 80 ALA B CA 1
ATOM 2287 C C . ALA B 1 80 ? 79.129 91.738 42.583 1.00 23.16 80 ALA B C 1
ATOM 2288 O O . ALA B 1 80 ? 79.268 91.257 43.718 1.00 23.26 80 ALA B O 1
ATOM 2290 N N . ALA B 1 81 ? 79.374 91.039 41.475 1.00 22.94 81 ALA B N 1
ATOM 2291 C CA . ALA B 1 81 ? 79.888 89.675 41.536 1.00 22.84 81 ALA B CA 1
ATOM 2292 C C . ALA B 1 81 ? 81.410 89.698 41.638 1.00 22.83 81 ALA B C 1
ATOM 2293 O O . ALA B 1 81 ? 82.028 88.681 41.957 1.00 23.17 81 ALA B O 1
ATOM 2295 N N . ASP B 1 82 ? 82.006 90.863 41.379 1.00 22.25 82 ASP B N 1
ATOM 2296 C CA . ASP B 1 82 ? 83.458 91.036 41.462 1.00 21.89 82 ASP B CA 1
ATOM 2297 C C . ASP B 1 82 ? 83.901 91.198 42.903 1.00 20.94 82 ASP B C 1
ATOM 2298 O O . ASP B 1 82 ? 85.100 91.235 43.186 1.00 20.90 82 ASP B O 1
ATOM 2303 N N . ILE B 1 83 ? 82.927 91.322 43.802 1.00 19.88 83 ILE B N 1
ATOM 2304 C CA . ILE B 1 83 ? 83.192 91.595 45.210 1.00 18.72 83 ILE B CA 1
ATOM 2305 C C . ILE B 1 83 ? 82.304 90.787 46.164 1.00 18.45 83 ILE B C 1
ATOM 2306 O O . ILE B 1 83 ? 81.240 90.279 45.788 1.00 18.48 83 ILE B O 1
ATOM 2311 N N . TRP B 1 84 ? 82.765 90.676 47.404 1.00 17.66 84 TRP B N 1
ATOM 2312 C CA . TRP B 1 84 ? 81.975 90.127 48.486 1.00 17.16 84 TRP B CA 1
ATOM 2313 C C . TRP B 1 84 ? 80.812 91.080 48.797 1.00 17.19 84 TRP B C 1
ATOM 2314 O O . TRP B 1 84 ? 80.952 92.308 48.705 1.00 16.99 84 TRP B O 1
ATOM 2325 N N . THR B 1 85 ? 79.662 90.508 49.141 1.00 16.83 85 THR B N 1
ATOM 2326 C CA . THR B 1 85 ? 78.530 91.299 49.614 1.00 16.67 85 THR B CA 1
ATOM 2327 C C . THR B 1 85 ? 77.946 90.575 50.810 1.00 16.83 85 THR B C 1
ATOM 2328 O O . THR B 1 85 ? 78.010 89.347 50.865 1.00 16.41 85 THR B O 1
ATOM 2332 N N . PRO B 1 86 ? 77.382 91.325 51.764 1.00 16.89 86 PRO B N 1
ATOM 2333 C CA . PRO B 1 86 ? 76.844 90.734 52.987 1.00 17.21 86 PRO B CA 1
ATOM 2334 C C . PRO B 1 86 ? 75.590 89.880 52.734 1.00 17.72 86 PRO B C 1
ATOM 2335 O O . PRO B 1 86 ? 74.929 90.027 51.716 1.00 17.84 86 PRO B O 1
ATOM 2339 N N . ASP B 1 87 ? 75.284 88.986 53.663 1.00 18.67 87 ASP B N 1
ATOM 2340 C CA . ASP B 1 87 ? 74.168 88.065 53.510 1.00 19.45 87 ASP B CA 1
ATOM 2341 C C . ASP B 1 87 ? 72.878 88.591 54.149 1.00 19.55 87 ASP B C 1
ATOM 2342 O O . ASP B 1 87 ? 72.148 87.844 54.807 1.00 20.10 87 ASP B O 1
ATOM 2347 N N . ILE B 1 88 ? 72.595 89.874 53.938 1.00 19.66 88 ILE B N 1
ATOM 2348 C CA . ILE B 1 88 ? 71.398 90.509 54.505 1.00 19.37 88 ILE B CA 1
ATOM 2349 C C . ILE B 1 88 ? 70.138 89.916 53.875 1.00 19.29 88 ILE B C 1
ATOM 2350 O O . ILE B 1 88 ? 70.028 89.858 52.665 1.00 19.20 88 ILE B O 1
ATOM 2355 N N . THR B 1 89 ? 69.214 89.452 54.712 1.00 19.56 89 THR B N 1
ATOM 2356 C CA . THR B 1 89 ? 68.023 88.726 54.251 1.00 19.98 89 THR B CA 1
ATOM 2357 C C . THR B 1 89 ? 66.738 89.227 54.900 1.00 19.37 89 THR B C 1
ATOM 2358 O O . THR B 1 89 ? 66.714 89.598 56.070 1.00 19.40 89 THR B O 1
ATOM 2362 N N . ALA B 1 90 ? 65.655 89.194 54.139 1.00 19.40 90 ALA B N 1
ATOM 2363 C CA . ALA B 1 90 ? 64.319 89.286 54.708 1.00 18.79 90 ALA B CA 1
ATOM 2364 C C . ALA B 1 90 ? 63.969 87.959 55.403 1.00 18.43 90 ALA B C 1
ATOM 2365 O O . ALA B 1 90 ? 63.891 86.896 54.768 1.00 18.77 90 ALA B O 1
ATOM 2367 N N . TYR B 1 91 ? 63.760 88.040 56.712 1.00 18.14 91 TYR B N 1
ATOM 2368 C CA . TYR B 1 91 ? 63.477 86.885 57.556 1.00 17.87 91 TYR B CA 1
ATOM 2369 C C . TYR B 1 91 ? 62.057 86.331 57.449 1.00 17.73 91 TYR B C 1
ATOM 2370 O O . TYR B 1 91 ? 61.785 85.285 58.025 1.00 18.20 91 TYR B O 1
ATOM 2379 N N . SER B 1 92 ? 61.151 87.036 56.775 1.00 16.68 92 SER B N 1
ATOM 2380 C CA . SER B 1 92 ? 59.752 86.596 56.670 1.00 16.46 92 SER B CA 1
ATOM 2381 C C . SER B 1 92 ? 59.241 86.568 55.228 1.00 16.53 92 SER B C 1
ATOM 2382 O O . SER B 1 92 ? 58.040 86.657 54.982 1.00 16.63 92 SER B O 1
ATOM 2385 N N . SER B 1 93 ? 60.155 86.444 54.268 1.00 16.89 93 SER B N 1
ATOM 2386 C CA . SER B 1 93 ? 59.754 86.329 52.867 1.00 16.80 93 SER B CA 1
ATOM 2387 C C . SER B 1 93 ? 58.955 85.037 52.640 1.00 16.81 93 SER B C 1
ATOM 2388 O O . SER B 1 93 ? 58.909 84.150 53.498 1.00 16.42 93 SER B O 1
ATOM 2391 N N . THR B 1 94 ? 58.326 84.924 51.483 1.00 16.84 94 THR B N 1
ATOM 2392 C CA . THR B 1 94 ? 57.608 83.689 51.172 1.00 17.17 94 THR B CA 1
ATOM 2393 C C . THR B 1 94 ? 57.941 83.177 49.782 1.00 17.70 94 THR B C 1
ATOM 2394 O O . THR B 1 94 ? 57.458 82.115 49.394 1.00 17.45 94 THR B O 1
ATOM 2398 N N . ARG B 1 95 ? 58.764 83.945 49.057 1.00 18.23 95 ARG B N 1
ATOM 2399 C CA . ARG B 1 95 ? 59.202 83.626 47.691 1.00 19.48 95 ARG B CA 1
ATOM 2400 C C . ARG B 1 95 ? 60.617 84.146 47.499 1.00 19.74 95 ARG B C 1
ATOM 2401 O O . ARG B 1 95 ? 61.017 85.075 48.204 1.00 20.19 95 ARG B O 1
ATOM 2409 N N . PRO B 1 96 ? 61.388 83.554 46.580 1.00 19.90 96 PRO B N 1
ATOM 2410 C CA . PRO B 1 96 ? 62.697 84.107 46.239 1.00 20.16 96 PRO B CA 1
ATOM 2411 C C . PRO B 1 96 ? 62.538 85.542 45.753 1.00 20.56 96 PRO B C 1
ATOM 2412 O O . PRO B 1 96 ? 61.661 85.812 44.931 1.00 20.78 96 PRO B O 1
ATOM 2416 N N . VAL B 1 97 ? 63.361 86.452 46.266 1.00 21.23 97 VAL B N 1
ATOM 2417 C CA . VAL B 1 97 ? 63.293 87.858 45.861 1.00 22.41 97 VAL B CA 1
ATOM 2418 C C . VAL B 1 97 ? 63.589 88.007 44.356 1.00 22.25 97 VAL B C 1
ATOM 2419 O O . VAL B 1 97 ? 64.295 87.198 43.773 1.00 22.78 97 VAL B O 1
ATOM 2423 N N . GLN B 1 98 ? 62.988 88.999 43.715 1.00 22.17 98 GLN B N 1
ATOM 2424 C CA . GLN B 1 98 ? 63.294 89.266 42.316 1.00 21.97 98 GLN B CA 1
ATOM 2425 C C . GLN B 1 98 ? 64.117 90.561 42.198 1.00 21.89 98 GLN B C 1
ATOM 2426 O O . GLN B 1 98 ? 63.766 91.595 42.776 1.00 21.63 98 GLN B O 1
ATOM 2432 N N . VAL B 1 99 ? 65.235 90.472 41.487 1.00 21.77 99 VAL B N 1
ATOM 2433 C CA . VAL B 1 99 ? 66.113 91.620 41.263 1.00 21.61 99 VAL B CA 1
ATOM 2434 C C . VAL B 1 99 ? 65.614 92.415 40.060 1.00 21.36 99 VAL B C 1
ATOM 2435 O O . VAL B 1 99 ? 65.405 91.855 38.977 1.00 21.93 99 VAL B O 1
ATOM 2439 N N . LEU B 1 100 ? 65.412 93.713 40.258 1.00 20.43 100 LEU B N 1
ATOM 2440 C CA . LEU B 1 100 ? 64.776 94.549 39.245 1.00 19.70 100 LEU B CA 1
ATOM 2441 C C . LEU B 1 100 ? 65.779 95.414 38.493 1.00 19.61 100 LEU B C 1
ATOM 2442 O O . LEU B 1 100 ? 65.518 95.870 37.389 1.00 19.50 100 LEU B O 1
ATOM 2447 N N . SER B 1 101 ? 66.932 95.630 39.104 1.00 19.64 101 SER B N 1
ATOM 2448 C CA . SER B 1 101 ? 67.913 96.576 38.594 1.00 19.55 101 SER B CA 1
ATOM 2449 C C . SER B 1 101 ? 69.191 95.825 38.218 1.00 19.99 101 SER B C 1
ATOM 2450 O O . SER B 1 101 ? 69.339 94.639 38.567 1.00 19.61 101 SER B O 1
ATOM 2453 N N . PRO B 1 102 ? 70.116 96.498 37.525 1.00 19.91 102 PRO B N 1
ATOM 2454 C CA . PRO B 1 102 ? 71.460 95.961 37.381 1.00 19.90 102 PRO B CA 1
ATOM 2455 C C . PRO B 1 102 ? 72.052 95.814 38.774 1.00 19.99 102 PRO B C 1
ATOM 2456 O O . PRO B 1 102 ? 71.500 96.333 39.746 1.00 19.88 102 PRO B O 1
ATOM 2460 N N . GLN B 1 103 ? 73.161 95.098 38.872 1.00 20.49 103 GLN B N 1
ATOM 2461 C CA . GLN B 1 103 ? 73.809 94.895 40.146 1.00 20.69 103 GLN B CA 1
ATOM 2462 C C . GLN B 1 103 ? 75.258 95.332 40.055 1.00 20.68 103 GLN B C 1
ATOM 2463 O O . GLN B 1 103 ? 76.183 94.548 39.774 1.00 20.77 103 GLN B O 1
ATOM 2469 N N . ILE B 1 104 ? 75.426 96.631 40.271 1.00 20.36 104 ILE B N 1
ATOM 2470 C CA . ILE B 1 104 ? 76.703 97.296 40.125 1.00 19.77 104 ILE B CA 1
ATOM 2471 C C . ILE B 1 104 ? 76.924 98.130 41.374 1.00 19.43 104 ILE B C 1
ATOM 2472 O O . ILE B 1 104 ? 76.008 98.813 41.820 1.00 19.61 104 ILE B O 1
ATOM 2477 N N . ALA B 1 105 ? 78.127 98.054 41.946 1.00 19.06 105 ALA B N 1
ATOM 2478 C CA . ALA B 1 105 ? 78.471 98.808 43.160 1.00 18.67 105 ALA B CA 1
ATOM 2479 C C . ALA B 1 105 ? 79.492 99.884 42.854 1.00 18.47 105 ALA B C 1
ATOM 2480 O O . ALA B 1 105 ? 80.183 99.803 41.852 1.00 18.49 105 ALA B O 1
ATOM 2482 N N . VAL B 1 106 ? 79.584 100.885 43.726 1.00 18.42 106 VAL B N 1
ATOM 2483 C CA . VAL B 1 106 ? 80.715 101.803 43.713 1.00 18.08 106 VAL B CA 1
ATOM 2484 C C . VAL B 1 106 ? 81.657 101.518 44.891 1.00 18.18 106 VAL B C 1
ATOM 2485 O O . VAL B 1 106 ? 81.247 101.499 46.058 1.00 17.97 106 VAL B O 1
ATOM 2489 N N . VAL B 1 107 ? 82.918 101.273 44.551 1.00 18.28 107 VAL B N 1
ATOM 2490 C CA . VAL B 1 107 ? 83.996 101.116 45.520 1.00 18.37 107 VAL B CA 1
ATOM 2491 C C . VAL B 1 107 ? 84.788 102.419 45.554 1.00 18.42 107 VAL B C 1
ATOM 2492 O O . VAL B 1 107 ? 84.998 103.048 44.518 1.00 18.32 107 VAL B O 1
ATOM 2496 N N . THR B 1 108 ? 85.207 102.820 46.750 1.00 18.64 108 THR B N 1
ATOM 2497 C CA . THR B 1 108 ? 85.931 104.076 46.952 1.00 18.67 108 THR B CA 1
ATOM 2498 C C . THR B 1 108 ? 87.289 103.769 47.594 1.00 18.67 108 THR B C 1
ATOM 2499 O O . THR B 1 108 ? 87.446 102.739 48.253 1.00 18.60 108 THR B O 1
ATOM 2503 N N . HIS B 1 109 ? 88.267 104.650 47.392 1.00 18.65 109 HIS B N 1
ATOM 2504 C CA . HIS B 1 109 ? 89.660 104.379 47.786 1.00 18.88 109 HIS B CA 1
ATOM 2505 C C . HIS B 1 109 ? 89.873 104.135 49.284 1.00 18.86 109 HIS B C 1
ATOM 2506 O O . HIS B 1 109 ? 90.894 103.579 49.693 1.00 19.06 109 HIS B O 1
ATOM 2513 N N . ASP B 1 110 ? 88.912 104.569 50.091 1.00 18.91 110 ASP B N 1
ATOM 2514 C CA . ASP B 1 110 ? 88.930 104.331 51.525 1.00 18.72 110 ASP B CA 1
ATOM 2515 C C . ASP B 1 110 ? 88.368 102.939 51.840 1.00 18.80 110 ASP B C 1
ATOM 2516 O O . ASP B 1 110 ? 88.167 102.580 53.009 1.00 18.82 110 ASP B O 1
ATOM 2521 N N . GLY B 1 111 ? 88.112 102.168 50.783 1.00 18.56 111 GLY B N 1
ATOM 2522 C CA . GLY B 1 111 ? 87.596 100.818 50.907 1.00 18.48 111 GLY B CA 1
ATOM 2523 C C . GLY B 1 111 ? 86.109 100.730 51.189 1.00 18.65 111 GLY B C 1
ATOM 2524 O O . GLY B 1 111 ? 85.610 99.654 51.501 1.00 19.00 111 GLY B O 1
ATOM 2525 N N . SER B 1 112 ? 85.391 101.843 51.085 1.00 18.80 112 SER B N 1
ATOM 2526 C CA . SER B 1 112 ? 83.944 101.817 51.321 1.00 19.41 112 SER B CA 1
ATOM 2527 C C . SER B 1 112 ? 83.183 101.409 50.062 1.00 19.60 112 SER B C 1
ATOM 2528 O O . SER B 1 112 ? 83.558 101.796 48.944 1.00 19.72 112 SER B O 1
ATOM 2531 N N . VAL B 1 113 ? 82.129 100.615 50.259 1.00 19.72 113 VAL B N 1
ATOM 2532 C CA . VAL B 1 113 ? 81.291 100.113 49.162 1.00 19.78 113 VAL B CA 1
ATOM 2533 C C . VAL B 1 113 ? 79.843 100.553 49.348 1.00 20.16 113 VAL B C 1
ATOM 2534 O O . VAL B 1 113 ? 79.331 100.523 50.468 1.00 20.29 113 VAL B O 1
ATOM 2538 N N . MET B 1 114 ? 79.202 100.967 48.251 1.00 20.26 114 MET B N 1
ATOM 2539 C CA . MET B 1 114 ? 77.752 101.191 48.217 1.00 20.40 114 MET B CA 1
ATOM 2540 C C . MET B 1 114 ? 77.069 100.419 47.088 1.00 19.68 114 MET B C 1
ATOM 2541 O O . MET B 1 114 ? 77.556 100.385 45.953 1.00 19.44 114 MET B O 1
ATOM 2546 N N . PHE B 1 115 ? 75.912 99.841 47.414 1.00 19.37 115 PHE B N 1
ATOM 2547 C CA . PHE B 1 115 ? 75.194 98.937 46.536 1.00 18.95 115 PHE B CA 1
ATOM 2548 C C . PHE B 1 115 ? 73.673 99.146 46.706 1.00 18.95 115 PHE B C 1
ATOM 2549 O O . PHE B 1 115 ? 73.136 99.001 47.798 1.00 19.26 115 PHE B O 1
ATOM 2557 N N . ILE B 1 116 ? 72.988 99.496 45.622 1.00 18.70 116 ILE B N 1
ATOM 2558 C CA . ILE B 1 116 ? 71.548 99.800 45.662 1.00 18.70 116 ILE B CA 1
ATOM 2559 C C . ILE B 1 116 ? 70.733 98.945 44.656 1.00 19.00 116 ILE B C 1
ATOM 2560 O O . ILE B 1 116 ? 70.325 99.423 43.591 1.00 19.04 116 ILE B O 1
ATOM 2565 N N . PRO B 1 117 ? 70.509 97.677 44.989 1.00 19.18 117 PRO B N 1
ATOM 2566 C CA . PRO B 1 117 ? 69.649 96.827 44.177 1.00 19.49 117 PRO B CA 1
ATOM 2567 C C . PRO B 1 117 ? 68.148 97.155 44.372 1.00 19.53 117 PRO B C 1
ATOM 2568 O O . PRO B 1 117 ? 67.707 97.401 45.502 1.00 19.67 117 PRO B O 1
ATOM 2572 N N . ALA B 1 118 ? 67.392 97.172 43.274 1.00 19.59 118 ALA B N 1
ATOM 2573 C CA . ALA B 1 118 ? 65.920 97.269 43.301 1.00 19.27 118 ALA B CA 1
ATOM 2574 C C . ALA B 1 118 ? 65.326 95.877 43.385 1.00 19.13 118 ALA B C 1
ATOM 2575 O O . ALA B 1 118 ? 65.828 94.938 42.756 1.00 18.89 118 ALA B O 1
ATOM 2577 N N . GLN B 1 119 ? 64.253 95.735 44.160 1.00 19.11 119 GLN B N 1
ATOM 2578 C CA . GLN B 1 119 ? 63.724 94.403 44.449 1.00 18.72 119 GLN B CA 1
ATOM 2579 C C . GLN B 1 119 ? 62.220 94.320 44.600 1.00 17.65 119 GLN B C 1
ATOM 2580 O O . GLN B 1 119 ? 61.571 95.266 45.030 1.00 16.89 119 GLN B O 1
ATOM 2586 N N . ARG B 1 120 ? 61.685 93.154 44.253 1.00 17.02 120 ARG B N 1
ATOM 2587 C CA . ARG B 1 120 ? 60.321 92.782 44.605 1.00 16.28 120 ARG B CA 1
ATOM 2588 C C . ARG B 1 120 ? 60.327 91.643 45.624 1.00 15.94 120 ARG B C 1
ATOM 2589 O O . ARG B 1 120 ? 60.868 90.562 45.357 1.00 16.34 120 ARG B O 1
ATOM 2597 N N . LEU B 1 121 ? 59.713 91.906 46.774 1.00 15.13 121 LEU B N 1
ATOM 2598 C CA . LEU B 1 121 ? 59.614 90.966 47.873 1.00 14.97 121 LEU B CA 1
ATOM 2599 C C . LEU B 1 121 ? 58.165 90.555 48.166 1.00 14.87 121 LEU B C 1
ATOM 2600 O O . LEU B 1 121 ? 57.283 91.402 48.250 1.00 15.08 121 LEU B O 1
ATOM 2605 N N . SER B 1 122 ? 57.945 89.253 48.336 1.00 14.66 122 SER B N 1
ATOM 2606 C CA . SER B 1 122 ? 56.727 88.714 48.932 1.00 14.72 122 SER B CA 1
ATOM 2607 C C . SER B 1 122 ? 57.019 88.299 50.358 1.00 14.80 122 SER B C 1
ATOM 2608 O O . SER B 1 122 ? 57.924 87.497 50.591 1.00 15.17 122 SER B O 1
ATOM 2611 N N . PHE B 1 123 ? 56.263 88.845 51.307 1.00 14.97 123 PHE B N 1
ATOM 2612 C CA . PHE B 1 123 ? 56.443 88.527 52.723 1.00 15.24 123 PHE B CA 1
ATOM 2613 C C . PHE B 1 123 ? 55.108 88.327 53.423 1.00 15.90 123 PHE B C 1
ATOM 2614 O O . PHE B 1 123 ? 54.057 88.716 52.901 1.00 15.68 123 PHE B O 1
ATOM 2622 N N . MET B 1 124 ? 55.156 87.724 54.609 1.00 16.48 124 MET B N 1
ATOM 2623 C CA . MET B 1 124 ? 53.941 87.395 55.361 1.00 16.81 124 MET B CA 1
ATOM 2624 C C . MET B 1 124 ? 53.339 88.629 56.001 1.00 17.34 124 MET B C 1
ATOM 2625 O O . MET B 1 124 ? 54.024 89.361 56.734 1.00 16.96 124 MET B O 1
ATOM 2630 N N . CYS B 1 125 ? 52.046 88.828 55.729 1.00 17.98 125 CYS B N 1
ATOM 2631 C CA . CYS B 1 125 ? 51.331 90.011 56.129 1.00 18.12 125 CYS B CA 1
ATOM 2632 C C . CYS B 1 125 ? 49.812 89.769 56.105 1.00 18.50 125 CYS B C 1
ATOM 2633 O O . CYS B 1 125 ? 49.212 89.519 55.045 1.00 18.39 125 CYS B O 1
ATOM 2636 N N . ASP B 1 126 ? 49.207 89.835 57.288 1.00 18.27 126 ASP B N 1
ATOM 2637 C CA . ASP B 1 126 ? 47.771 89.793 57.436 1.00 18.28 126 ASP B CA 1
ATOM 2638 C C . ASP B 1 126 ? 47.185 91.180 57.127 1.00 19.21 126 ASP B C 1
ATOM 2639 O O . ASP B 1 126 ? 47.402 92.146 57.872 1.00 19.27 126 ASP B O 1
ATOM 2644 N N . PRO B 1 127 ? 46.448 91.282 56.022 1.00 19.67 127 PRO B N 1
ATOM 2645 C CA . PRO B 1 127 ? 46.032 92.573 55.517 1.00 20.06 127 PRO B CA 1
ATOM 2646 C C . PRO B 1 127 ? 44.648 92.975 56.019 1.00 20.52 127 PRO B C 1
ATOM 2647 O O . PRO B 1 127 ? 44.018 93.855 55.429 1.00 20.74 127 PRO B O 1
ATOM 2651 N N . THR B 1 128 ? 44.192 92.339 57.102 1.00 20.84 128 THR B N 1
ATOM 2652 C CA . THR B 1 128 ? 42.858 92.579 57.657 1.00 20.78 128 THR B CA 1
ATOM 2653 C C . THR B 1 128 ? 42.750 93.980 58.233 1.00 20.74 128 THR B C 1
ATOM 2654 O O . THR B 1 128 ? 43.513 94.366 59.124 1.00 20.73 128 THR B O 1
ATOM 2658 N N . GLY B 1 129 ? 41.789 94.731 57.705 1.00 20.71 129 GLY B N 1
ATOM 2659 C CA . GLY B 1 129 ? 41.593 96.127 58.071 1.00 20.18 129 GLY B CA 1
ATOM 2660 C C . GLY B 1 129 ? 42.116 97.098 57.024 1.00 19.95 129 GLY B C 1
ATOM 2661 O O . GLY B 1 129 ? 42.047 98.308 57.227 1.00 20.14 129 GLY B O 1
ATOM 2662 N N . VAL B 1 130 ? 42.619 96.581 55.901 1.00 19.42 130 VAL B N 1
ATOM 2663 C CA . VAL B 1 130 ? 43.285 97.419 54.903 1.00 18.95 130 VAL B CA 1
ATOM 2664 C C . VAL B 1 130 ? 42.317 98.333 54.178 1.00 18.71 130 VAL B C 1
ATOM 2665 O O . VAL B 1 130 ? 42.697 99.399 53.704 1.00 18.36 130 VAL B O 1
ATOM 2669 N N . ASP B 1 131 ? 41.063 97.906 54.113 1.00 19.19 131 ASP B N 1
ATOM 2670 C CA . ASP B 1 131 ? 40.000 98.675 53.464 1.00 19.61 131 ASP B CA 1
ATOM 2671 C C . ASP B 1 131 ? 39.345 99.713 54.384 1.00 19.66 131 ASP B C 1
ATOM 2672 O O . ASP B 1 131 ? 38.505 100.498 53.937 1.00 20.20 131 ASP B O 1
ATOM 2677 N N . SER B 1 132 ? 39.729 99.721 55.657 1.00 19.71 132 SER B N 1
ATOM 2678 C CA . SER B 1 132 ? 39.277 100.744 56.598 1.00 20.00 132 SER B CA 1
ATOM 2679 C C . SER B 1 132 ? 40.125 102.019 56.515 1.00 20.34 132 SER B C 1
ATOM 2680 O O . SER B 1 132 ? 41.130 102.073 55.796 1.00 19.98 132 SER B O 1
ATOM 2683 N N . GLU B 1 133 ? 39.706 103.036 57.267 1.00 20.79 133 GLU B N 1
ATOM 2684 C CA . GLU B 1 133 ? 40.376 104.337 57.315 1.00 21.47 133 GLU B CA 1
ATOM 2685 C C . GLU B 1 133 ? 41.691 104.304 58.111 1.00 21.35 133 GLU B C 1
ATOM 2686 O O . GLU B 1 133 ? 42.604 105.086 57.835 1.00 21.12 133 GLU B O 1
ATOM 2692 N N . GLU B 1 134 ? 41.776 103.407 59.096 1.00 21.48 134 GLU B N 1
ATOM 2693 C CA . GLU B 1 134 ? 43.017 103.184 59.846 1.00 21.47 134 GLU B CA 1
ATOM 2694 C C . GLU B 1 134 ? 44.003 102.269 59.121 1.00 21.05 134 GLU B C 1
ATOM 2695 O O . GLU B 1 134 ? 45.201 102.262 59.425 1.00 21.08 134 GLU B O 1
ATOM 2701 N N . GLY B 1 135 ? 43.498 101.488 58.174 1.00 20.64 135 GLY B N 1
ATOM 2702 C CA . GLY B 1 135 ? 44.331 100.539 57.456 1.00 20.31 135 GLY B CA 1
ATOM 2703 C C . GLY B 1 135 ? 44.894 99.458 58.357 1.00 20.12 135 GLY B C 1
ATOM 2704 O O . GLY B 1 135 ? 44.290 99.091 59.363 1.00 19.90 135 GLY B O 1
ATOM 2705 N N . VAL B 1 136 ? 46.066 98.955 57.985 1.00 20.26 136 VAL B N 1
ATOM 2706 C CA . VAL B 1 136 ? 46.703 97.834 58.669 1.00 20.18 136 VAL B CA 1
ATOM 2707 C C . VAL B 1 136 ? 48.212 98.047 58.734 1.00 19.95 136 VAL B C 1
ATOM 2708 O O . VAL B 1 136 ? 48.779 98.713 57.879 1.00 20.41 136 VAL B O 1
ATOM 2712 N N . THR B 1 137 ? 48.846 97.465 59.746 1.00 19.98 137 THR B N 1
ATOM 2713 C CA . THR B 1 137 ? 50.295 97.520 59.931 1.00 19.86 137 THR B CA 1
ATOM 2714 C C . THR B 1 137 ? 50.939 96.186 59.586 1.00 19.97 137 THR B C 1
ATOM 2715 O O . THR B 1 137 ? 50.454 95.128 59.996 1.00 19.90 137 THR B O 1
ATOM 2719 N N . CYS B 1 138 ? 52.036 96.243 58.833 1.00 20.16 138 CYS B N 1
ATOM 2720 C CA . CYS B 1 138 ? 52.874 95.077 58.588 1.00 20.17 138 CYS B CA 1
ATOM 2721 C C . CYS B 1 138 ? 54.353 95.377 58.832 1.00 20.05 138 CYS B C 1
ATOM 2722 O O . CYS B 1 138 ? 54.782 96.527 58.743 1.00 20.16 138 CYS B O 1
ATOM 2725 N N . ALA B 1 139 ? 55.118 94.336 59.162 1.00 19.66 139 ALA B N 1
ATOM 2726 C CA . ALA B 1 139 ? 56.537 94.477 59.448 1.00 19.05 139 ALA B CA 1
ATOM 2727 C C . ALA B 1 139 ? 57.358 93.389 58.766 1.00 18.89 139 ALA B C 1
ATOM 2728 O O . ALA B 1 139 ? 56.884 92.261 58.604 1.00 18.44 139 ALA B O 1
ATOM 2730 N N . VAL B 1 140 ? 58.573 93.750 58.341 1.00 18.67 140 VAL B N 1
ATOM 2731 C CA . VAL B 1 140 ? 59.574 92.769 57.904 1.00 18.34 140 VAL B CA 1
ATOM 2732 C C . VAL B 1 140 ? 60.951 93.060 58.509 1.00 18.41 140 VAL B C 1
ATOM 2733 O O . VAL B 1 140 ? 61.433 94.185 58.460 1.00 18.42 140 VAL B O 1
ATOM 2737 N N . LYS B 1 141 ? 61.535 92.042 59.139 1.00 18.70 141 LYS B N 1
ATOM 2738 C CA . LYS B 1 141 ? 62.884 92.111 59.699 1.00 18.68 141 LYS B CA 1
ATOM 2739 C C . LYS B 1 141 ? 63.895 91.692 58.644 1.00 18.41 141 LYS B C 1
ATOM 2740 O O . LYS B 1 141 ? 63.730 90.662 57.950 1.00 18.39 141 LYS B O 1
ATOM 2746 N N . PHE B 1 142 ? 64.947 92.487 58.523 1.00 17.93 142 PHE B N 1
ATOM 2747 C CA . PHE B 1 142 ? 66.068 92.105 57.680 1.00 17.53 142 PHE B CA 1
ATOM 2748 C C . PHE B 1 142 ? 67.265 91.889 58.567 1.00 16.87 142 PHE B C 1
ATOM 2749 O O . PHE B 1 142 ? 67.525 92.671 59.483 1.00 16.77 142 PHE B O 1
ATOM 2757 N N . GLY B 1 143 ? 68.009 90.832 58.282 1.00 16.53 143 GLY B N 1
ATOM 2758 C CA . GLY B 1 143 ? 69.262 90.604 58.971 1.00 16.20 143 GLY B CA 1
ATOM 2759 C C . GLY B 1 143 ? 70.101 89.593 58.252 1.00 15.81 143 GLY B C 1
ATOM 2760 O O . GLY B 1 143 ? 69.660 89.002 57.272 1.00 16.44 143 GLY B O 1
ATOM 2761 N N . SER B 1 144 ? 71.318 89.408 58.753 1.00 15.45 144 SER B N 1
ATOM 2762 C CA . SER B 1 144 ? 72.245 88.408 58.260 1.00 14.61 144 SER B CA 1
ATOM 2763 C C . SER B 1 144 ? 71.711 87.011 58.541 1.00 14.44 144 SER B C 1
ATOM 2764 O O . SER B 1 144 ? 71.102 86.777 59.582 1.00 14.36 144 SER B O 1
ATOM 2767 N N . TRP B 1 145 ? 71.953 86.090 57.608 1.00 13.97 145 TRP B N 1
ATOM 2768 C CA . TRP B 1 145 ? 71.563 84.698 57.777 1.00 13.61 145 TRP B CA 1
ATOM 2769 C C . TRP B 1 145 ? 72.493 83.896 58.712 1.00 13.42 145 TRP B C 1
ATOM 2770 O O . TRP B 1 145 ? 72.054 82.985 59.409 1.00 12.85 145 TRP B O 1
ATOM 2781 N N . VAL B 1 146 ? 73.774 84.250 58.728 1.00 13.49 146 VAL B N 1
ATOM 2782 C CA . VAL B 1 146 ? 74.781 83.445 59.415 1.00 13.67 146 VAL B CA 1
ATOM 2783 C C . VAL B 1 146 ? 75.615 84.191 60.475 1.00 14.53 146 VAL B C 1
ATOM 2784 O O . VAL B 1 146 ? 76.312 83.571 61.289 1.00 14.71 146 VAL B O 1
ATOM 2788 N N . TYR B 1 147 ? 75.527 85.516 60.491 1.00 15.20 147 TYR B N 1
ATOM 2789 C CA . TYR B 1 147 ? 76.362 86.296 61.398 1.00 16.13 147 TYR B CA 1
ATOM 2790 C C . TYR B 1 147 ? 75.604 86.948 62.577 1.00 16.57 147 TYR B C 1
ATOM 2791 O O . TYR B 1 147 ? 74.557 87.585 62.390 1.00 16.77 147 TYR B O 1
ATOM 2800 N N . SER B 1 148 ? 76.144 86.792 63.786 1.00 16.92 148 SER B N 1
ATOM 2801 C CA . SER B 1 148 ? 75.579 87.453 64.973 1.00 17.20 148 SER B CA 1
ATOM 2802 C C . SER B 1 148 ? 75.992 88.931 65.019 1.00 17.20 148 SER B C 1
ATOM 2803 O O . SER B 1 148 ? 76.739 89.405 64.150 1.00 17.69 148 SER B O 1
ATOM 2806 N N . GLY B 1 149 ? 75.513 89.652 66.027 1.00 17.03 149 GLY B N 1
ATOM 2807 C CA . GLY B 1 149 ? 75.861 91.056 66.189 1.00 17.22 149 GLY B CA 1
ATOM 2808 C C . GLY B 1 149 ? 77.317 91.308 66.584 1.00 18.04 149 GLY B C 1
ATOM 2809 O O . GLY B 1 149 ? 77.738 92.465 66.697 1.00 17.96 149 GLY B O 1
ATOM 2810 N N . PHE B 1 150 ? 78.083 90.239 66.817 1.00 18.13 150 PHE B N 1
ATOM 2811 C CA . PHE B 1 150 ? 79.524 90.376 67.091 1.00 18.57 150 PHE B CA 1
ATOM 2812 C C . PHE B 1 150 ? 80.359 90.207 65.814 1.00 18.68 150 PHE B C 1
ATOM 2813 O O . PHE B 1 150 ? 81.584 90.369 65.838 1.00 18.94 150 PHE B O 1
ATOM 2821 N N . GLU B 1 151 ? 79.678 89.883 64.715 1.00 18.99 151 GLU B N 1
ATOM 2822 C CA . GLU B 1 151 ? 80.311 89.640 63.423 1.00 19.24 151 GLU B CA 1
ATOM 2823 C C . GLU B 1 151 ? 79.807 90.624 62.356 1.00 19.37 151 GLU B C 1
ATOM 2824 O O . GLU B 1 151 ? 80.606 91.260 61.668 1.00 19.02 151 GLU B O 1
ATOM 2830 N N . ILE B 1 152 ? 78.488 90.765 62.229 1.00 19.79 152 ILE B N 1
ATOM 2831 C CA . ILE B 1 152 ? 77.918 91.879 61.471 1.00 20.07 152 ILE B CA 1
ATOM 2832 C C . ILE B 1 152 ? 77.087 92.748 62.405 1.00 20.88 152 ILE B C 1
ATOM 2833 O O . ILE B 1 152 ? 76.133 92.278 63.036 1.00 21.03 152 ILE B O 1
ATOM 2838 N N . ASP B 1 153 ? 77.473 94.011 62.509 1.00 21.93 153 ASP B N 1
ATOM 2839 C CA . ASP B 1 153 ? 76.708 94.993 63.264 1.00 23.19 153 ASP B CA 1
ATOM 2840 C C . ASP B 1 153 ? 75.873 95.796 62.275 1.00 24.01 153 ASP B C 1
ATOM 2841 O O . ASP B 1 153 ? 76.396 96.423 61.355 1.00 24.44 153 ASP B O 1
ATOM 2846 N N . LEU B 1 154 ? 74.568 95.774 62.476 1.00 25.11 154 LEU B N 1
ATOM 2847 C CA . LEU B 1 154 ? 73.628 96.341 61.523 1.00 26.22 154 LEU B CA 1
ATOM 2848 C C . LEU B 1 154 ? 73.203 97.735 61.965 1.00 26.99 154 LEU B C 1
ATOM 2849 O O . LEU B 1 154 ? 72.950 97.952 63.144 1.00 27.33 154 LEU B O 1
ATOM 2854 N N . LYS B 1 155 ? 73.150 98.679 61.028 1.00 28.01 155 LYS B N 1
ATOM 2855 C CA . LYS B 1 155 ? 72.751 100.048 61.338 1.00 29.33 155 LYS B CA 1
ATOM 2856 C C . LYS B 1 155 ? 71.836 100.635 60.268 1.00 29.89 155 LYS B C 1
ATOM 2857 O O . LYS B 1 155 ? 71.639 100.028 59.220 1.00 29.73 155 LYS B O 1
ATOM 2863 N N . THR B 1 156 ? 71.257 101.801 60.556 1.00 31.03 156 THR B N 1
ATOM 2864 C CA . THR B 1 156 ? 70.598 102.614 59.534 1.00 31.89 156 THR B CA 1
ATOM 2865 C C . THR B 1 156 ? 71.315 103.950 59.382 1.00 33.15 156 THR B C 1
ATOM 2866 O O . THR B 1 156 ? 71.929 104.454 60.327 1.00 32.80 156 THR B O 1
ATOM 2870 N N . ASP B 1 157 ? 71.222 104.505 58.173 1.00 35.12 157 ASP B N 1
ATOM 2871 C CA . ASP B 1 157 ? 71.790 105.810 57.818 1.00 36.48 157 ASP B CA 1
ATOM 2872 C C . ASP B 1 157 ? 70.867 106.926 58.245 1.00 37.28 157 ASP B C 1
ATOM 2873 O O . ASP B 1 157 ? 71.098 107.587 59.254 1.00 37.33 157 ASP B O 1
ATOM 2878 N N . THR B 1 158 ? 69.825 107.129 57.439 1.00 38.37 158 THR B N 1
ATOM 2879 C CA . THR B 1 158 ? 68.866 108.208 57.634 1.00 39.18 158 THR B CA 1
ATOM 2880 C C . THR B 1 158 ? 67.780 107.698 58.546 1.00 39.11 158 THR B C 1
ATOM 2881 O O . THR B 1 158 ? 67.113 106.697 58.240 1.00 39.10 158 THR B O 1
ATOM 2885 N N . ASP B 1 159 ? 67.633 108.385 59.675 1.00 38.91 159 ASP B N 1
ATOM 2886 C CA . ASP B 1 159 ? 66.511 108.193 60.588 1.00 38.91 159 ASP B CA 1
ATOM 2887 C C . ASP B 1 159 ? 65.230 107.666 59.897 1.00 38.60 159 ASP B C 1
ATOM 2888 O O . ASP B 1 159 ? 64.740 106.548 60.172 1.00 38.02 159 ASP B O 1
ATOM 2893 N N . GLN B 1 160 ? 64.734 108.500 58.980 1.00 38.26 160 GLN B N 1
ATOM 2894 C CA . GLN B 1 160 ? 63.418 108.392 58.373 1.00 37.49 160 GLN B CA 1
ATOM 2895 C C . GLN B 1 160 ? 63.484 107.591 57.080 1.00 36.58 160 GLN B C 1
ATOM 2896 O O . GLN B 1 160 ? 64.470 107.683 56.342 1.00 36.57 160 GLN B O 1
ATOM 2902 N N . VAL B 1 161 ? 62.444 106.788 56.827 1.00 35.58 161 VAL B N 1
ATOM 2903 C CA . VAL B 1 161 ? 62.299 106.050 55.558 1.00 34.28 161 VAL B CA 1
ATOM 2904 C C . VAL B 1 161 ? 61.983 107.007 54.404 1.00 33.56 161 VAL B C 1
ATOM 2905 O O . VAL B 1 161 ? 61.179 107.940 54.555 1.00 33.00 161 VAL B O 1
ATOM 2909 N N . ASP B 1 162 ? 62.626 106.766 53.259 1.00 32.74 162 ASP B N 1
ATOM 2910 C CA . ASP B 1 162 ? 62.472 107.621 52.077 1.00 31.77 162 ASP B CA 1
ATOM 2911 C C . ASP B 1 162 ? 61.164 107.293 51.347 1.00 30.61 162 ASP B C 1
ATOM 2912 O O . ASP B 1 162 ? 61.053 106.238 50.706 1.00 30.42 162 ASP B O 1
ATOM 2917 N N . LEU B 1 163 ? 60.179 108.188 51.471 1.00 29.14 163 LEU B N 1
ATOM 2918 C CA . LEU B 1 163 ? 58.874 108.010 50.815 1.00 28.11 163 LEU B CA 1
ATOM 2919 C C . LEU B 1 163 ? 58.691 108.924 49.603 1.00 27.42 163 LEU B C 1
ATOM 2920 O O . LEU B 1 163 ? 57.668 108.865 48.909 1.00 27.18 163 LEU B O 1
ATOM 2925 N N . SER B 1 164 ? 59.706 109.739 49.341 1.00 26.61 164 SER B N 1
ATOM 2926 C CA . SER B 1 164 ? 59.599 110.816 48.368 1.00 26.37 164 SER B CA 1
ATOM 2927 C C . SER B 1 164 ? 59.306 110.342 46.937 1.00 25.58 164 SER B C 1
ATOM 2928 O O . SER B 1 164 ? 58.783 111.104 46.125 1.00 25.62 164 SER B O 1
ATOM 2931 N N . SER B 1 165 ? 59.638 109.093 46.628 1.00 24.45 165 SER B N 1
ATOM 2932 C CA . SER B 1 165 ? 59.324 108.564 45.303 1.00 23.40 165 SER B CA 1
ATOM 2933 C C . SER B 1 165 ? 58.451 107.311 45.377 1.00 21.99 165 SER B C 1
ATOM 2934 O O . SER B 1 165 ? 58.620 106.370 44.601 1.00 21.97 165 SER B O 1
ATOM 2937 N N . TYR B 1 166 ? 57.515 107.306 46.321 1.00 20.19 166 TYR B N 1
ATOM 2938 C CA . TYR B 1 166 ? 56.536 106.242 46.387 1.00 18.41 166 TYR B CA 1
ATOM 2939 C C . TYR B 1 166 ? 55.529 106.487 45.260 1.00 18.07 166 TYR B C 1
ATOM 2940 O O . TYR B 1 166 ? 55.068 107.614 45.071 1.00 18.11 166 TYR B O 1
ATOM 2949 N N . TYR B 1 167 ? 55.211 105.440 44.500 1.00 17.54 167 TYR B N 1
ATOM 2950 C CA . TYR B 1 167 ? 54.259 105.556 43.404 1.00 17.01 167 TYR B CA 1
ATOM 2951 C C . TYR B 1 167 ? 52.967 106.247 43.863 1.00 16.58 167 TYR B C 1
ATOM 2952 O O . TYR B 1 167 ? 52.242 105.727 44.715 1.00 16.31 167 TYR B O 1
ATOM 2961 N N . ALA B 1 168 ? 52.714 107.426 43.282 1.00 16.06 168 ALA B N 1
ATOM 2962 C CA . ALA B 1 168 ? 51.598 108.311 43.650 1.00 15.76 168 ALA B CA 1
ATOM 2963 C C . ALA B 1 168 ? 50.206 107.744 43.388 1.00 15.64 168 ALA B C 1
ATOM 2964 O O . ALA B 1 168 ? 49.244 108.121 44.069 1.00 15.81 168 ALA B O 1
ATOM 2966 N N . SER B 1 169 ? 50.094 106.864 42.395 1.00 15.43 169 SER B N 1
ATOM 2967 C CA . SER B 1 169 ? 48.799 106.308 42.002 1.00 15.26 169 SER B CA 1
ATOM 2968 C C . SER B 1 169 ? 48.673 104.817 42.346 1.00 15.47 169 SER B C 1
ATOM 2969 O O . SER B 1 169 ? 47.849 104.099 41.768 1.00 15.56 169 SER B O 1
ATOM 2972 N N . SER B 1 170 ? 49.493 104.372 43.300 1.00 15.43 170 SER B N 1
ATOM 2973 C CA . SER B 1 170 ? 49.444 103.011 43.859 1.00 15.51 170 SER B CA 1
ATOM 2974 C C . SER B 1 170 ? 48.061 102.629 44.405 1.00 15.76 170 SER B C 1
ATOM 2975 O O . SER B 1 170 ? 47.336 103.477 44.928 1.00 15.73 170 SER B O 1
ATOM 2978 N N . LYS B 1 171 ? 47.714 101.349 44.280 1.00 16.13 171 LYS B N 1
ATOM 2979 C CA . LYS B 1 171 ? 46.515 100.777 44.911 1.00 16.73 171 LYS B CA 1
ATOM 2980 C C . LYS B 1 171 ? 46.450 101.039 46.419 1.00 16.41 171 LYS B C 1
ATOM 2981 O O . LYS B 1 171 ? 45.361 101.153 46.997 1.00 15.98 171 LYS B O 1
ATOM 2987 N N . TYR B 1 172 ? 47.631 101.105 47.034 1.00 16.61 172 TYR B N 1
ATOM 2988 C CA . TYR B 1 172 ? 47.789 101.241 48.484 1.00 16.70 172 TYR B CA 1
ATOM 2989 C C . TYR B 1 172 ? 48.554 102.491 48.864 1.00 17.09 172 TYR B C 1
ATOM 2990 O O . TYR B 1 172 ? 49.662 102.761 48.374 1.00 16.65 172 TYR B O 1
ATOM 2999 N N . GLU B 1 173 ? 47.895 103.256 49.726 1.00 17.62 173 GLU B N 1
ATOM 3000 C CA . GLU B 1 173 ? 48.357 104.521 50.264 1.00 18.35 173 GLU B CA 1
ATOM 3001 C C . GLU B 1 173 ? 49.155 104.225 51.545 1.00 18.05 173 GLU B C 1
ATOM 3002 O O . GLU B 1 173 ? 48.702 103.456 52.396 1.00 18.22 173 GLU B O 1
ATOM 3008 N N . ILE B 1 174 ? 50.357 104.799 51.648 1.00 17.69 174 ILE B N 1
ATOM 3009 C CA . ILE B 1 174 ? 51.227 104.624 52.818 1.00 17.11 174 ILE B CA 1
ATOM 3010 C C . ILE B 1 174 ? 50.842 105.614 53.895 1.00 16.53 174 ILE B C 1
ATOM 3011 O O . ILE B 1 174 ? 50.886 106.823 53.673 1.00 16.23 174 ILE B O 1
ATOM 3016 N N . LEU B 1 175 ? 50.484 105.097 55.065 1.00 15.98 175 LEU B N 1
ATOM 3017 C CA . LEU B 1 175 ? 50.109 105.955 56.174 1.00 15.30 175 LEU B CA 1
ATOM 3018 C C . LEU B 1 175 ? 51.328 106.270 57.012 1.00 14.96 175 LEU B C 1
ATOM 3019 O O . LEU B 1 175 ? 51.494 107.405 57.459 1.00 15.01 175 LEU B O 1
ATOM 3024 N N . SER B 1 176 ? 52.173 105.263 57.226 1.00 14.29 176 SER B N 1
ATOM 3025 C CA . SER B 1 176 ? 53.506 105.475 57.796 1.00 13.48 176 SER B CA 1
ATOM 3026 C C . SER B 1 176 ? 54.488 104.362 57.407 1.00 13.12 176 SER B C 1
ATOM 3027 O O . SER B 1 176 ? 54.086 103.268 56.991 1.00 12.80 176 SER B O 1
ATOM 3030 N N . ALA B 1 177 ? 55.778 104.671 57.512 1.00 12.78 177 ALA B N 1
ATOM 3031 C CA . ALA B 1 177 ? 56.839 103.692 57.315 1.00 12.78 177 ALA B CA 1
ATOM 3032 C C . ALA B 1 177 ? 58.000 104.059 58.210 1.00 12.88 177 ALA B C 1
ATOM 3033 O O . ALA B 1 177 ? 58.426 105.218 58.263 1.00 13.02 177 ALA B O 1
ATOM 3035 N N . THR B 1 178 ? 58.502 103.063 58.925 1.00 12.78 178 THR B N 1
ATOM 3036 C CA . THR B 1 178 ? 59.642 103.249 59.793 1.00 12.45 178 THR B CA 1
ATOM 3037 C C . THR B 1 178 ? 60.650 102.117 59.607 1.00 11.73 178 THR B C 1
ATOM 3038 O O . THR B 1 178 ? 60.274 101.007 59.210 1.00 11.16 178 THR B O 1
ATOM 3042 N N . GLN B 1 179 ? 61.928 102.424 59.816 1.00 11.39 179 GLN B N 1
ATOM 3043 C CA . GLN B 1 179 ? 63.016 101.428 59.740 1.00 11.82 179 GLN B CA 1
ATOM 3044 C C . GLN B 1 179 ? 63.913 101.602 60.954 1.00 12.22 179 GLN B C 1
ATOM 3045 O O . GLN B 1 179 ? 64.620 102.609 61.078 1.00 12.23 179 GLN B O 1
ATOM 3051 N N . THR B 1 180 ? 63.847 100.643 61.875 1.00 12.58 180 THR B N 1
ATOM 3052 C CA . THR B 1 180 ? 64.634 100.723 63.097 1.00 12.95 180 THR B CA 1
ATOM 3053 C C . THR B 1 180 ? 65.439 99.470 63.397 1.00 13.41 180 THR B C 1
ATOM 3054 O O . THR B 1 180 ? 64.973 98.345 63.243 1.00 13.03 180 THR B O 1
ATOM 3058 N N . ARG B 1 181 ? 66.676 99.709 63.803 1.00 13.99 181 ARG B N 1
ATOM 3059 C CA . ARG B 1 181 ? 67.604 98.685 64.214 1.00 14.70 181 ARG B CA 1
ATOM 3060 C C . ARG B 1 181 ? 67.111 98.128 65.535 1.00 14.88 181 ARG B C 1
ATOM 3061 O O . ARG B 1 181 ? 66.557 98.867 66.363 1.00 15.08 181 ARG B O 1
ATOM 3069 N N . GLN B 1 182 ? 67.313 96.830 65.746 1.00 14.88 182 GLN B N 1
ATOM 3070 C CA . GLN B 1 182 ? 66.837 96.207 66.965 1.00 14.70 182 GLN B CA 1
ATOM 3071 C C . GLN B 1 182 ? 67.733 95.134 67.509 1.00 14.08 182 GLN B C 1
ATOM 3072 O O . GLN B 1 182 ? 68.237 94.293 66.765 1.00 13.50 182 GLN B O 1
ATOM 3078 N N . VAL B 1 183 ? 67.885 95.140 68.831 1.00 13.74 183 VAL B N 1
ATOM 3079 C CA . VAL B 1 183 ? 68.793 94.219 69.498 1.00 13.60 183 VAL B CA 1
ATOM 3080 C C . VAL B 1 183 ? 68.046 93.292 70.454 1.00 13.70 183 VAL B C 1
ATOM 3081 O O . VAL B 1 183 ? 67.199 93.735 71.183 1.00 13.93 183 VAL B O 1
ATOM 3085 N N . GLN B 1 184 ? 68.354 92.001 70.427 1.00 13.97 184 GLN B N 1
ATOM 3086 C CA . GLN B 1 184 ? 67.812 91.084 71.414 1.00 14.53 184 GLN B CA 1
ATOM 3087 C C . GLN B 1 184 ? 68.877 90.144 71.946 1.00 14.56 184 GLN B C 1
ATOM 3088 O O . GLN B 1 184 ? 69.871 89.863 71.249 1.00 14.12 184 GLN B O 1
ATOM 3094 N N . HIS B 1 185 ? 68.656 89.689 73.187 1.00 14.54 185 HIS B N 1
ATOM 3095 C CA . HIS B 1 185 ? 69.477 88.673 73.843 1.00 14.76 185 HIS B CA 1
ATOM 3096 C C . HIS B 1 185 ? 68.602 87.518 74.341 1.00 15.37 185 HIS B C 1
ATOM 3097 O O . HIS B 1 185 ? 67.613 87.721 75.062 1.00 15.42 185 HIS B O 1
ATOM 3104 N N . TYR B 1 186 ? 68.977 86.303 73.963 1.00 15.52 186 TYR B N 1
ATOM 3105 C CA . TYR B 1 186 ? 68.291 85.107 74.419 1.00 15.22 186 TYR B CA 1
ATOM 3106 C C . TYR B 1 186 ? 68.903 84.635 75.721 1.00 15.78 186 TYR B C 1
ATOM 3107 O O . TYR B 1 186 ? 70.041 84.987 76.022 1.00 15.73 186 TYR B O 1
ATOM 3116 N N . SER B 1 187 ? 68.151 83.829 76.474 1.00 16.30 187 SER B N 1
ATOM 3117 C CA . SER B 1 187 ? 68.574 83.331 77.792 1.00 17.56 187 SER B CA 1
ATOM 3118 C C . SER B 1 187 ? 69.843 82.486 77.704 1.00 17.92 187 SER B C 1
ATOM 3119 O O . SER B 1 187 ? 70.692 82.531 78.592 1.00 18.09 187 SER B O 1
ATOM 3122 N N . CYS B 1 188 ? 69.946 81.713 76.625 1.00 18.03 188 CYS B N 1
ATOM 3123 C CA . CYS B 1 188 ? 71.025 80.767 76.420 1.00 18.39 188 CYS B CA 1
ATOM 3124 C C . CYS B 1 188 ? 72.391 81.435 76.224 1.00 18.58 188 CYS B C 1
ATOM 3125 O O . CYS B 1 188 ? 73.427 80.906 76.655 1.00 18.59 188 CYS B O 1
ATOM 3128 N N . CYS B 1 189 ? 72.379 82.595 75.567 1.00 18.48 189 CYS B N 1
ATOM 3129 C CA . CYS B 1 189 ? 73.539 83.063 74.817 1.00 18.14 189 CYS B CA 1
ATOM 3130 C C . CYS B 1 189 ? 73.816 84.550 75.033 1.00 17.80 189 CYS B C 1
ATOM 3131 O O . CYS B 1 189 ? 72.900 85.368 74.953 1.00 17.73 189 CYS B O 1
ATOM 3134 N N . PRO B 1 190 ? 75.079 84.903 75.285 1.00 17.48 190 PRO B N 1
ATOM 3135 C CA . PRO B 1 190 ? 75.439 86.282 75.614 1.00 17.01 190 PRO B CA 1
ATOM 3136 C C . PRO B 1 190 ? 75.483 87.264 74.434 1.00 16.38 190 PRO B C 1
ATOM 3137 O O . PRO B 1 190 ? 75.288 88.465 74.649 1.00 16.75 190 PRO B O 1
ATOM 3141 N N . GLU B 1 191 ? 75.735 86.778 73.219 1.00 15.27 191 GLU B N 1
ATOM 3142 C CA . GLU B 1 191 ? 75.840 87.651 72.043 1.00 14.26 191 GLU B CA 1
ATOM 3143 C C . GLU B 1 191 ? 74.494 88.200 71.538 1.00 14.23 191 GLU B C 1
ATOM 3144 O O . GLU B 1 191 ? 73.481 87.506 71.609 1.00 13.85 191 GLU B O 1
ATOM 3150 N N . PRO B 1 192 ? 74.498 89.432 71.018 1.00 13.94 192 PRO B N 1
ATOM 3151 C CA . PRO B 1 192 ? 73.295 90.062 70.519 1.00 14.12 192 PRO B CA 1
ATOM 3152 C C . PRO B 1 192 ? 72.918 89.596 69.116 1.00 14.48 192 PRO B C 1
ATOM 3153 O O . PRO B 1 192 ? 73.787 89.302 68.283 1.00 14.35 192 PRO B O 1
ATOM 3157 N N . TYR B 1 193 ? 71.615 89.565 68.869 1.00 14.73 193 TYR B N 1
ATOM 3158 C CA . TYR B 1 193 ? 71.076 89.353 67.539 1.00 14.69 193 TYR B CA 1
ATOM 3159 C C . TYR B 1 193 ? 70.354 90.597 67.056 1.00 14.96 193 TYR B C 1
ATOM 3160 O O . TYR B 1 193 ? 69.574 91.223 67.785 1.00 15.42 193 TYR B O 1
ATOM 3169 N N . ILE B 1 194 ? 70.682 90.993 65.835 1.00 15.08 194 ILE B N 1
ATOM 3170 C CA . ILE B 1 194 ? 70.372 92.337 65.369 1.00 14.91 194 ILE B CA 1
ATOM 3171 C C . ILE B 1 194 ? 69.600 92.219 64.089 1.00 14.86 194 ILE B C 1
ATOM 3172 O O . ILE B 1 194 ? 69.951 91.416 63.225 1.00 15.25 194 ILE B O 1
ATOM 3177 N N . ASP B 1 195 ? 68.525 92.987 63.988 1.00 14.72 195 ASP B N 1
ATOM 3178 C CA . ASP B 1 195 ? 67.815 93.122 62.734 1.00 15.12 195 ASP B CA 1
ATOM 3179 C C . ASP B 1 195 ? 67.454 94.582 62.494 1.00 15.18 195 ASP B C 1
ATOM 3180 O O . ASP B 1 195 ? 67.539 95.413 63.415 1.00 14.91 195 ASP B O 1
ATOM 3185 N N . VAL B 1 196 ? 67.093 94.891 61.249 1.00 14.96 196 VAL B N 1
ATOM 3186 C CA . VAL B 1 196 ? 66.449 96.155 60.924 1.00 14.76 196 VAL B CA 1
ATOM 3187 C C . VAL B 1 196 ? 64.986 95.854 60.610 1.00 14.82 196 VAL B C 1
ATOM 3188 O O . VAL B 1 196 ? 64.679 95.052 59.720 1.00 14.72 196 VAL B O 1
ATOM 3192 N N . ASN B 1 197 ? 64.108 96.491 61.380 1.00 14.68 197 ASN B N 1
ATOM 3193 C CA . ASN B 1 197 ? 62.669 96.306 61.281 1.00 14.55 197 ASN B CA 1
ATOM 3194 C C . ASN B 1 197 ? 62.014 97.374 60.403 1.00 14.03 197 ASN B C 1
ATOM 3195 O O . ASN B 1 197 ? 61.976 98.570 60.744 1.00 14.04 197 ASN B O 1
ATOM 3200 N N . LEU B 1 198 ? 61.508 96.931 59.261 1.00 12.95 198 LEU B N 1
ATOM 3201 C CA . LEU B 1 198 ? 60.809 97.791 58.344 1.00 12.21 198 LEU B CA 1
ATOM 3202 C C . LEU B 1 198 ? 59.307 97.667 58.619 1.00 12.16 198 LEU B C 1
ATOM 3203 O O . LEU B 1 198 ? 58.659 96.711 58.186 1.00 12.36 198 LEU B O 1
ATOM 3208 N N . VAL B 1 199 ? 58.768 98.630 59.353 1.00 11.99 199 VAL B N 1
ATOM 3209 C CA . VAL B 1 199 ? 57.358 98.606 59.735 1.00 12.10 199 VAL B CA 1
ATOM 3210 C C . VAL B 1 199 ? 56.626 99.593 58.855 1.00 12.70 199 VAL B C 1
ATOM 3211 O O . VAL B 1 199 ? 56.884 100.804 58.909 1.00 12.86 199 VAL B O 1
ATOM 3215 N N . VAL B 1 200 ? 55.719 99.086 58.033 1.00 12.68 200 VAL B N 1
ATOM 3216 C CA . VAL B 1 200 ? 54.903 99.979 57.244 1.00 13.33 200 VAL B CA 1
ATOM 3217 C C . VAL B 1 200 ? 53.394 99.779 57.479 1.00 13.30 200 VAL B C 1
ATOM 3218 O O . VAL B 1 200 ? 52.890 98.661 57.498 1.00 13.14 200 VAL B O 1
ATOM 3222 N N . LYS B 1 201 ? 52.710 100.898 57.690 1.00 13.54 201 LYS B N 1
ATOM 3223 C CA . LYS B 1 201 ? 51.265 100.952 57.880 1.00 13.52 201 LYS B CA 1
ATOM 3224 C C . LYS B 1 201 ? 50.623 101.569 56.642 1.00 13.35 201 LYS B C 1
ATOM 3225 O O . LYS B 1 201 ? 51.017 102.667 56.205 1.00 13.13 201 LYS B O 1
ATOM 3231 N N . PHE B 1 202 ? 49.623 100.879 56.094 1.00 12.93 202 PHE B N 1
ATOM 3232 C CA . PHE B 1 202 ? 49.038 101.272 54.810 1.00 12.97 202 PHE B CA 1
ATOM 3233 C C . PHE B 1 202 ? 47.532 100.993 54.697 1.00 13.12 202 PHE B C 1
ATOM 3234 O O . PHE B 1 202 ? 46.962 100.288 55.521 1.00 12.95 202 PHE B O 1
ATOM 3242 N N . ARG B 1 203 ? 46.896 101.567 53.678 1.00 13.64 203 ARG B N 1
ATOM 3243 C CA . ARG B 1 203 ? 45.469 101.335 53.416 1.00 14.24 203 ARG B CA 1
ATOM 3244 C C . ARG B 1 203 ? 45.148 101.438 51.936 1.00 14.56 203 ARG B C 1
ATOM 3245 O O . ARG B 1 203 ? 45.875 102.069 51.175 1.00 14.50 203 ARG B O 1
ATOM 3253 N N . GLU B 1 204 ? 44.046 100.816 51.541 1.00 15.39 204 GLU B N 1
ATOM 3254 C CA . GLU B 1 204 ? 43.522 100.986 50.201 1.00 16.21 204 GLU B CA 1
ATOM 3255 C C . GLU B 1 204 ? 43.304 102.468 49.914 1.00 16.30 204 GLU B C 1
ATOM 3256 O O . GLU B 1 204 ? 42.825 103.206 50.771 1.00 15.82 204 GLU B O 1
ATOM 3262 N N . ARG B 1 205 ? 43.702 102.890 48.715 1.00 17.02 205 ARG B N 1
ATOM 3263 C CA . ARG B 1 205 ? 43.538 104.270 48.242 1.00 17.99 205 ARG B CA 1
ATOM 3264 C C . ARG B 1 205 ? 42.171 104.447 47.552 1.00 17.77 205 ARG B C 1
ATOM 3265 O O . ARG B 1 205 ? 41.200 104.931 48.156 1.00 17.58 205 ARG B O 1
ATOM 3273 N N . GLN C 1 1 ? 93.931 86.386 61.898 1.00 59.53 1 GLN C N 1
ATOM 3274 C CA . GLN C 1 1 ? 94.219 87.558 61.024 1.00 59.65 1 GLN C CA 1
ATOM 3275 C C . GLN C 1 1 ? 94.450 87.077 59.581 1.00 59.51 1 GLN C C 1
ATOM 3276 O O . GLN C 1 1 ? 95.584 87.098 59.075 1.00 59.73 1 GLN C O 1
ATOM 3282 N N . ALA C 1 2 ? 93.361 86.637 58.940 1.00 59.00 2 ALA C N 1
ATOM 3283 C CA . ALA C 1 2 ? 93.371 86.056 57.580 1.00 58.33 2 ALA C CA 1
ATOM 3284 C C . ALA C 1 2 ? 94.355 84.875 57.368 1.00 57.83 2 ALA C C 1
ATOM 3285 O O . ALA C 1 2 ? 95.046 84.789 56.343 1.00 57.67 2 ALA C O 1
ATOM 3287 N N . ASN C 1 3 ? 94.418 83.985 58.361 1.00 57.10 3 ASN C N 1
ATOM 3288 C CA . ASN C 1 3 ? 94.973 82.641 58.176 1.00 56.26 3 ASN C CA 1
ATOM 3289 C C . ASN C 1 3 ? 93.790 81.757 57.797 1.00 55.70 3 ASN C C 1
ATOM 3290 O O . ASN C 1 3 ? 93.936 80.579 57.459 1.00 55.62 3 ASN C O 1
ATOM 3295 N N . LEU C 1 4 ? 92.609 82.360 57.876 1.00 54.94 4 LEU C N 1
ATOM 3296 C CA . LEU C 1 4 ? 91.379 81.769 57.394 1.00 54.32 4 LEU C CA 1
ATOM 3297 C C . LEU C 1 4 ? 91.525 81.474 55.908 1.00 53.75 4 LEU C C 1
ATOM 3298 O O . LEU C 1 4 ? 91.281 80.350 55.469 1.00 53.78 4 LEU C O 1
ATOM 3303 N N . MET C 1 5 ? 91.954 82.480 55.149 1.00 52.98 5 MET C N 1
ATOM 3304 C CA . MET C 1 5 ? 92.242 82.322 53.722 1.00 52.37 5 MET C CA 1
ATOM 3305 C C . MET C 1 5 ? 93.172 81.137 53.458 1.00 51.40 5 MET C C 1
ATOM 3306 O O . MET C 1 5 ? 92.927 80.341 52.552 1.00 51.32 5 MET C O 1
ATOM 3311 N N . ARG C 1 6 ? 94.229 81.032 54.261 1.00 50.37 6 ARG C N 1
ATOM 3312 C CA . ARG C 1 6 ? 95.165 79.912 54.199 1.00 49.45 6 ARG C CA 1
ATOM 3313 C C . ARG C 1 6 ? 94.462 78.575 54.447 1.00 48.69 6 ARG C C 1
ATOM 3314 O O . ARG C 1 6 ? 94.717 77.604 53.733 1.00 48.47 6 ARG C O 1
ATOM 3322 N N . LEU C 1 7 ? 93.570 78.545 55.442 1.00 47.69 7 LEU C N 1
ATOM 3323 C CA . LEU C 1 7 ? 92.805 77.343 55.798 1.00 46.95 7 LEU C CA 1
ATOM 3324 C C . LEU C 1 7 ? 91.838 76.904 54.692 1.00 46.71 7 LEU C C 1
ATOM 3325 O O . LEU C 1 7 ? 91.889 75.755 54.245 1.00 46.22 7 LEU C O 1
ATOM 3330 N N . LYS C 1 8 ? 90.975 77.816 54.242 1.00 46.62 8 LYS C N 1
ATOM 3331 C CA . LYS C 1 8 ? 89.995 77.482 53.200 1.00 46.91 8 LYS C CA 1
ATOM 3332 C C . LYS C 1 8 ? 90.706 76.880 51.985 1.00 47.07 8 LYS C C 1
ATOM 3333 O O . LYS C 1 8 ? 90.200 75.948 51.354 1.00 47.00 8 LYS C O 1
ATOM 3339 N N . SER C 1 9 ? 91.888 77.421 51.691 1.00 47.19 9 SER C N 1
ATOM 3340 C CA . SER C 1 9 ? 92.769 76.928 50.636 1.00 47.47 9 SER C CA 1
ATOM 3341 C C . SER C 1 9 ? 93.131 75.445 50.805 1.00 47.56 9 SER C C 1
ATOM 3342 O O . SER C 1 9 ? 92.557 74.601 50.126 1.00 47.59 9 SER C O 1
ATOM 3345 N N . ASP C 1 10 ? 94.060 75.120 51.704 1.00 47.76 10 ASP C N 1
ATOM 3346 C CA . ASP C 1 10 ? 94.514 73.723 51.844 1.00 48.00 10 ASP C CA 1
ATOM 3347 C C . ASP C 1 10 ? 93.427 72.724 52.264 1.00 48.20 10 ASP C C 1
ATOM 3348 O O . ASP C 1 10 ? 93.634 71.513 52.163 1.00 48.30 10 ASP C O 1
ATOM 3353 N N . LEU C 1 11 ? 92.279 73.222 52.724 1.00 48.29 11 LEU C N 1
ATOM 3354 C CA . LEU C 1 11 ? 91.113 72.355 52.932 1.00 48.49 11 LEU C CA 1
ATOM 3355 C C . LEU C 1 11 ? 90.406 72.032 51.613 1.00 48.75 11 LEU C C 1
ATOM 3356 O O . LEU C 1 11 ? 90.072 70.871 51.348 1.00 48.57 11 LEU C O 1
ATOM 3361 N N . PHE C 1 12 ? 90.203 73.062 50.790 1.00 49.08 12 PHE C N 1
ATOM 3362 C CA . PHE C 1 12 ? 89.409 72.944 49.567 1.00 49.54 12 PHE C CA 1
ATOM 3363 C C . PHE C 1 12 ? 90.204 72.932 48.250 1.00 49.91 12 PHE C C 1
ATOM 3364 O O . PHE C 1 12 ? 89.604 72.914 47.168 1.00 50.02 12 PHE C O 1
ATOM 3372 N N . ASN C 1 13 ? 91.536 72.944 48.334 1.00 50.23 13 ASN C N 1
ATOM 3373 C CA . ASN C 1 13 ? 92.384 73.030 47.135 1.00 50.52 13 ASN C CA 1
ATOM 3374 C C . ASN C 1 13 ? 93.316 71.841 46.909 1.00 50.59 13 ASN C C 1
ATOM 3375 O O . ASN C 1 13 ? 93.513 71.419 45.761 1.00 50.69 13 ASN C O 1
ATOM 3380 N N . ARG C 1 14 ? 93.898 71.318 47.992 1.00 50.40 14 ARG C N 1
ATOM 3381 C CA . ARG C 1 14 ? 94.686 70.082 47.921 1.00 50.10 14 ARG C CA 1
ATOM 3382 C C . ARG C 1 14 ? 93.739 68.899 47.674 1.00 49.39 14 ARG C C 1
ATOM 3383 O O . ARG C 1 14 ? 92.678 68.812 48.310 1.00 49.45 14 ARG C O 1
ATOM 3391 N N . SER C 1 15 ? 94.151 68.019 46.750 1.00 48.28 15 SER C N 1
ATOM 3392 C CA . SER C 1 15 ? 93.363 66.886 46.182 1.00 47.21 15 SER C CA 1
ATOM 3393 C C . SER C 1 15 ? 91.858 66.704 46.552 1.00 46.19 15 SER C C 1
ATOM 3394 O O . SER C 1 15 ? 90.987 67.105 45.773 1.00 46.33 15 SER C O 1
ATOM 3397 N N . PRO C 1 16 ? 91.549 66.109 47.707 1.00 44.97 16 PRO C N 1
ATOM 3398 C CA . PRO C 1 16 ? 90.196 65.623 47.975 1.00 43.99 16 PRO C CA 1
ATOM 3399 C C . PRO C 1 16 ? 89.039 66.570 47.619 1.00 42.57 16 PRO C C 1
ATOM 3400 O O . PRO C 1 16 ? 89.015 67.726 48.057 1.00 42.71 16 PRO C O 1
ATOM 3404 N N . MET C 1 17 ? 88.121 66.082 46.791 1.00 40.48 17 MET C N 1
ATOM 3405 C CA . MET C 1 17 ? 86.728 66.515 46.873 1.00 38.78 17 MET C CA 1
ATOM 3406 C C . MET C 1 17 ? 85.976 65.288 47.403 1.00 36.45 17 MET C C 1
ATOM 3407 O O . MET C 1 17 ? 86.057 64.206 46.806 1.00 36.20 17 MET C O 1
ATOM 3412 N N . TYR C 1 18 ? 85.294 65.449 48.539 1.00 33.28 18 TYR C N 1
ATOM 3413 C CA . TYR C 1 18 ? 84.644 64.323 49.223 1.00 30.24 18 TYR C CA 1
ATOM 3414 C C . TYR C 1 18 ? 83.526 63.662 48.400 1.00 28.46 18 TYR C C 1
ATOM 3415 O O . TYR C 1 18 ? 82.498 64.299 48.111 1.00 28.18 18 TYR C O 1
ATOM 3424 N N . PRO C 1 19 ? 83.713 62.372 48.082 1.00 26.49 19 PRO C N 1
ATOM 3425 C CA . PRO C 1 19 ? 82.867 61.657 47.123 1.00 25.40 19 PRO C CA 1
ATOM 3426 C C . PRO C 1 19 ? 81.562 61.084 47.710 1.00 24.14 19 PRO C C 1
ATOM 3427 O O . PRO C 1 19 ? 80.927 60.255 47.061 1.00 23.41 19 PRO C O 1
ATOM 3431 N N . GLY C 1 20 ? 81.194 61.506 48.920 1.00 23.31 20 GLY C N 1
ATOM 3432 C CA . GLY C 1 20 ? 79.995 61.006 49.599 1.00 22.73 20 GLY C CA 1
ATOM 3433 C C . GLY C 1 20 ? 80.278 59.774 50.447 1.00 22.31 20 GLY C C 1
ATOM 3434 O O . GLY C 1 20 ? 81.358 59.188 50.339 1.00 22.04 20 GLY C O 1
ATOM 3435 N N . PRO C 1 21 ? 79.310 59.366 51.274 1.00 22.27 21 PRO C N 1
ATOM 3436 C CA . PRO C 1 21 ? 79.492 58.244 52.196 1.00 22.69 21 PRO C CA 1
ATOM 3437 C C . PRO C 1 21 ? 79.384 56.891 51.514 1.00 23.51 21 PRO C C 1
ATOM 3438 O O . PRO C 1 21 ? 79.039 56.809 50.329 1.00 24.01 21 PRO C O 1
ATOM 3442 N N . THR C 1 22 ? 79.704 55.839 52.257 1.00 24.32 22 THR C N 1
ATOM 3443 C CA . THR C 1 22 ? 79.456 54.465 51.820 1.00 25.06 22 THR C CA 1
ATOM 3444 C C . THR C 1 22 ? 79.139 53.573 53.019 1.00 25.68 22 THR C C 1
ATOM 3445 O O . THR C 1 22 ? 79.267 53.976 54.171 1.00 25.70 22 THR C O 1
ATOM 3449 N N . LYS C 1 23 ? 78.753 52.341 52.733 1.00 26.53 23 LYS C N 1
ATOM 3450 C CA . LYS C 1 23 ? 78.589 51.334 53.770 1.00 27.41 23 LYS C CA 1
ATOM 3451 C C . LYS C 1 23 ? 79.898 51.197 54.589 1.00 27.35 23 LYS C C 1
ATOM 3452 O O . LYS C 1 23 ? 79.860 50.846 55.766 1.00 27.54 23 LYS C O 1
ATOM 3458 N N . ASP C 1 24 ? 81.042 51.521 53.983 1.00 27.23 24 ASP C N 1
ATOM 3459 C CA . ASP C 1 24 ? 82.337 51.436 54.677 1.00 27.35 24 ASP C CA 1
ATOM 3460 C C . ASP C 1 24 ? 82.752 52.683 55.427 1.00 26.89 24 ASP C C 1
ATOM 3461 O O . ASP C 1 24 ? 83.614 52.638 56.303 1.00 27.14 24 ASP C O 1
ATOM 3466 N N . ASP C 1 25 ? 82.171 53.800 55.038 1.00 26.52 25 ASP C N 1
ATOM 3467 C CA . ASP C 1 25 ? 82.477 55.084 55.632 1.00 26.36 25 ASP C CA 1
ATOM 3468 C C . ASP C 1 25 ? 81.123 55.790 55.799 1.00 25.58 25 ASP C C 1
ATOM 3469 O O . ASP C 1 25 ? 80.799 56.727 55.067 1.00 25.16 25 ASP C O 1
ATOM 3474 N N . PRO C 1 26 ? 80.326 55.300 56.755 1.00 25.09 26 PRO C N 1
ATOM 3475 C CA . PRO C 1 26 ? 78.954 55.739 56.916 1.00 24.91 26 PRO C CA 1
ATOM 3476 C C . PRO C 1 26 ? 78.860 57.106 57.587 1.00 24.77 26 PRO C C 1
ATOM 3477 O O . PRO C 1 26 ? 79.827 57.586 58.188 1.00 24.43 26 PRO C O 1
ATOM 3481 N N . LEU C 1 27 ? 77.684 57.709 57.493 1.00 24.38 27 LEU C N 1
ATOM 3482 C CA . LEU C 1 27 ? 77.501 59.061 57.969 1.00 24.37 27 LEU C CA 1
ATOM 3483 C C . LEU C 1 27 ? 76.142 59.288 58.631 1.00 23.44 27 LEU C C 1
ATOM 3484 O O . LEU C 1 27 ? 75.132 58.736 58.208 1.00 23.19 27 LEU C O 1
ATOM 3489 N N . THR C 1 28 ? 76.143 60.105 59.681 1.00 22.91 28 THR C N 1
ATOM 3490 C CA . THR C 1 28 ? 74.924 60.493 60.372 1.00 22.29 28 THR C CA 1
ATOM 3491 C C . THR C 1 28 ? 74.529 61.934 60.089 1.00 21.84 28 THR C C 1
ATOM 3492 O O . THR C 1 28 ? 75.339 62.842 60.238 1.00 21.40 28 THR C O 1
ATOM 3496 N N . VAL C 1 29 ? 73.265 62.120 59.708 1.00 21.26 29 VAL C N 1
ATOM 3497 C CA . VAL C 1 29 ? 72.689 63.435 59.516 1.00 20.71 29 VAL C CA 1
ATOM 3498 C C . VAL C 1 29 ? 71.601 63.698 60.556 1.00 20.69 29 VAL C C 1
ATOM 3499 O O . VAL C 1 29 ? 70.679 62.898 60.732 1.00 20.45 29 VAL C O 1
ATOM 3503 N N . THR C 1 30 ? 71.725 64.826 61.250 1.00 20.74 30 THR C N 1
ATOM 3504 C CA . THR C 1 30 ? 70.708 65.265 62.192 1.00 20.77 30 THR C CA 1
ATOM 3505 C C . THR C 1 30 ? 69.812 66.328 61.532 1.00 20.83 30 THR C C 1
ATOM 3506 O O . THR C 1 30 ? 70.275 67.337 61.013 1.00 21.49 30 THR C O 1
ATOM 3510 N N . LEU C 1 31 ? 68.523 66.056 61.528 1.00 20.68 31 LEU C N 1
ATOM 3511 C CA . LEU C 1 31 ? 67.572 66.900 60.851 1.00 20.84 31 LEU C CA 1
ATOM 3512 C C . LEU C 1 31 ? 66.619 67.451 61.889 1.00 19.94 31 LEU C C 1
ATOM 3513 O O . LEU C 1 31 ? 66.136 66.708 62.739 1.00 19.59 31 LEU C O 1
ATOM 3518 N N . GLY C 1 32 ? 66.397 68.760 61.850 1.00 19.52 32 GLY C N 1
ATOM 3519 C CA . GLY C 1 32 ? 65.338 69.389 62.618 1.00 19.20 32 GLY C CA 1
ATOM 3520 C C . GLY C 1 32 ? 64.631 70.406 61.751 1.00 19.12 32 GLY C C 1
ATOM 3521 O O . GLY C 1 32 ? 65.224 70.921 60.791 1.00 19.33 32 GLY C O 1
ATOM 3522 N N . PHE C 1 33 ? 63.364 70.694 62.079 1.00 18.76 33 PHE C N 1
ATOM 3523 C CA . PHE C 1 33 ? 62.597 71.727 61.369 1.00 17.81 33 PHE C CA 1
ATOM 3524 C C . PHE C 1 33 ? 62.120 72.859 62.264 1.00 17.74 33 PHE C C 1
ATOM 3525 O O . PHE C 1 33 ? 61.877 72.664 63.459 1.00 17.42 33 PHE C O 1
ATOM 3533 N N . THR C 1 34 ? 62.026 74.042 61.660 1.00 17.60 34 THR C N 1
ATOM 3534 C CA . THR C 1 34 ? 61.417 75.226 62.249 1.00 18.01 34 THR C CA 1
ATOM 3535 C C . THR C 1 34 ? 60.313 75.675 61.273 1.00 18.10 34 THR C C 1
ATOM 3536 O O . THR C 1 34 ? 60.606 76.205 60.192 1.00 17.82 34 THR C O 1
ATOM 3540 N N . LEU C 1 35 ? 59.055 75.468 61.655 1.00 18.20 35 LEU C N 1
ATOM 3541 C CA . LEU C 1 35 ? 57.941 75.896 60.810 1.00 18.46 35 LEU C CA 1
ATOM 3542 C C . LEU C 1 35 ? 57.731 77.391 60.987 1.00 18.57 35 LEU C C 1
ATOM 3543 O O . LEU C 1 35 ? 57.532 77.857 62.109 1.00 18.61 35 LEU C O 1
ATOM 3548 N N . GLN C 1 36 ? 57.819 78.133 59.878 1.00 18.73 36 GLN C N 1
ATOM 3549 C CA . GLN C 1 36 ? 57.585 79.576 59.866 1.00 19.38 36 GLN C CA 1
ATOM 3550 C C . GLN C 1 36 ? 56.134 79.943 59.525 1.00 18.82 36 GLN C C 1
ATOM 3551 O O . GLN C 1 36 ? 55.561 80.894 60.094 1.00 18.47 36 GLN C O 1
ATOM 3557 N N . ASP C 1 37 ? 55.542 79.187 58.606 1.00 18.63 37 ASP C N 1
ATOM 3558 C CA . ASP C 1 37 ? 54.227 79.521 58.089 1.00 18.43 37 ASP C CA 1
ATOM 3559 C C . ASP C 1 37 ? 53.732 78.459 57.129 1.00 18.68 37 ASP C C 1
ATOM 3560 O O . ASP C 1 37 ? 54.497 77.949 56.311 1.00 19.09 37 ASP C O 1
ATOM 3565 N N . ILE C 1 38 ? 52.452 78.125 57.240 1.00 19.56 38 ILE C N 1
ATOM 3566 C CA . ILE C 1 38 ? 51.712 77.470 56.167 1.00 19.58 38 ILE C CA 1
ATOM 3567 C C . ILE C 1 38 ? 51.163 78.586 55.271 1.00 20.38 38 ILE C C 1
ATOM 3568 O O . ILE C 1 38 ? 50.204 79.284 55.663 1.00 19.97 38 ILE C O 1
ATOM 3573 N N . VAL C 1 39 ? 51.758 78.757 54.083 1.00 20.55 39 VAL C N 1
ATOM 3574 C CA . VAL C 1 39 ? 51.366 79.861 53.207 1.00 21.04 39 VAL C CA 1
ATOM 3575 C C . VAL C 1 39 ? 50.055 79.592 52.448 1.00 21.81 39 VAL C C 1
ATOM 3576 O O . VAL C 1 39 ? 49.097 80.365 52.559 1.00 21.47 39 VAL C O 1
ATOM 3580 N N . LYS C 1 40 ? 50.027 78.500 51.678 1.00 22.30 40 LYS C N 1
ATOM 3581 C CA . LYS C 1 40 ? 48.912 78.212 50.789 1.00 22.95 40 LYS C CA 1
ATOM 3582 C C . LYS C 1 40 ? 48.314 76.816 51.000 1.00 22.07 40 LYS C C 1
ATOM 3583 O O . LYS C 1 40 ? 49.012 75.850 51.270 1.00 22.03 40 LYS C O 1
ATOM 3589 N N . VAL C 1 41 ? 47.002 76.744 50.846 1.00 21.98 41 VAL C N 1
ATOM 3590 C CA . VAL C 1 41 ? 46.232 75.498 50.837 1.00 21.70 41 VAL C CA 1
ATOM 3591 C C . VAL C 1 41 ? 45.436 75.496 49.526 1.00 21.21 41 VAL C C 1
ATOM 3592 O O . VAL C 1 41 ? 44.749 76.470 49.227 1.00 21.06 41 VAL C O 1
ATOM 3596 N N . ASP C 1 42 ? 45.557 74.436 48.732 1.00 20.56 42 ASP C N 1
ATOM 3597 C CA . ASP C 1 42 ? 44.848 74.355 47.450 1.00 20.38 42 ASP C CA 1
ATOM 3598 C C . ASP C 1 42 ? 43.932 73.130 47.439 1.00 20.59 42 ASP C C 1
ATOM 3599 O O . ASP C 1 42 ? 44.392 72.005 47.543 1.00 20.28 42 ASP C O 1
ATOM 3604 N N . SER C 1 43 ? 42.630 73.352 47.333 1.00 20.95 43 SER C N 1
ATOM 3605 C CA . SER C 1 43 ? 41.676 72.252 47.396 1.00 21.67 43 SER C CA 1
ATOM 3606 C C . SER C 1 43 ? 41.443 71.590 46.047 1.00 21.63 43 SER C C 1
ATOM 3607 O O . SER C 1 43 ? 41.120 70.410 46.000 1.00 21.96 43 SER C O 1
ATOM 3610 N N . SER C 1 44 ? 41.584 72.356 44.965 1.00 21.44 44 SER C N 1
ATOM 3611 C CA . SER C 1 44 ? 41.404 71.840 43.605 1.00 21.24 44 SER C CA 1
ATOM 3612 C C . SER C 1 44 ? 42.532 70.879 43.200 1.00 20.75 44 SER C C 1
ATOM 3613 O O . SER C 1 44 ? 42.302 69.881 42.522 1.00 21.23 44 SER C O 1
ATOM 3616 N N . THR C 1 45 ? 43.751 71.196 43.601 1.00 20.13 45 THR C N 1
ATOM 3617 C CA . THR C 1 45 ? 44.855 70.237 43.508 1.00 19.28 45 THR C CA 1
ATOM 3618 C C . THR C 1 45 ? 44.987 69.807 44.950 1.00 19.05 45 THR C C 1
ATOM 3619 O O . THR C 1 45 ? 44.431 70.470 45.822 1.00 20.06 45 THR C O 1
ATOM 3623 N N . ASN C 1 46 ? 45.644 68.716 45.278 1.00 18.21 46 ASN C N 1
ATOM 3624 C CA . ASN C 1 46 ? 45.815 68.539 46.726 1.00 17.47 46 ASN C CA 1
ATOM 3625 C C . ASN C 1 46 ? 47.195 68.944 47.152 1.00 18.21 46 ASN C C 1
ATOM 3626 O O . ASN C 1 46 ? 48.069 68.103 47.440 1.00 17.94 46 ASN C O 1
ATOM 3631 N N . GLU C 1 47 ? 47.402 70.262 47.149 1.00 18.53 47 GLU C N 1
ATOM 3632 C CA . GLU C 1 47 ? 48.735 70.818 47.454 1.00 19.81 47 GLU C CA 1
ATOM 3633 C C . GLU C 1 47 ? 48.702 71.758 48.649 1.00 19.29 47 GLU C C 1
ATOM 3634 O O . GLU C 1 47 ? 47.700 72.455 48.863 1.00 18.89 47 GLU C O 1
ATOM 3640 N N . VAL C 1 48 ? 49.802 71.767 49.408 1.00 18.78 48 VAL C N 1
ATOM 3641 C CA . VAL C 1 48 ? 49.990 72.692 50.532 1.00 18.08 48 VAL C CA 1
ATOM 3642 C C . VAL C 1 48 ? 51.373 73.313 50.495 1.00 18.39 48 VAL C C 1
ATOM 3643 O O . VAL C 1 48 ? 52.374 72.632 50.198 1.00 18.60 48 VAL C O 1
ATOM 3647 N N . ASP C 1 49 ? 51.428 74.624 50.732 1.00 18.20 49 ASP C N 1
ATOM 3648 C CA . ASP C 1 49 ? 52.698 75.365 50.676 1.00 18.18 49 ASP C CA 1
ATOM 3649 C C . ASP C 1 49 ? 53.158 75.700 52.084 1.00 18.53 49 ASP C C 1
ATOM 3650 O O . ASP C 1 49 ? 52.377 76.248 52.892 1.00 18.60 49 ASP C O 1
ATOM 3655 N N . LEU C 1 50 ? 54.417 75.356 52.365 1.00 18.44 50 LEU C N 1
ATOM 3656 C CA . LEU C 1 50 ? 55.054 75.549 53.668 1.00 18.27 50 LEU C CA 1
ATOM 3657 C C . LEU C 1 50 ? 56.311 76.394 53.543 1.00 17.91 50 LEU C C 1
ATOM 3658 O O . LEU C 1 50 ? 57.038 76.282 52.552 1.00 17.74 50 LEU C O 1
ATOM 3663 N N . VAL C 1 51 ? 56.573 77.214 54.558 1.00 17.10 51 VAL C N 1
ATOM 3664 C CA . VAL C 1 51 ? 57.880 77.859 54.718 1.00 16.59 51 VAL C CA 1
ATOM 3665 C C . VAL C 1 51 ? 58.449 77.395 56.058 1.00 17.18 51 VAL C C 1
ATOM 3666 O O . VAL C 1 51 ? 57.840 77.575 57.122 1.00 17.08 51 VAL C O 1
ATOM 3670 N N . TYR C 1 52 ? 59.598 76.748 55.988 1.00 17.35 52 TYR C N 1
ATOM 3671 C CA . TYR C 1 52 ? 60.203 76.170 57.153 1.00 18.58 52 TYR C CA 1
ATOM 3672 C C . TYR C 1 52 ? 61.710 76.369 56.994 1.00 19.01 52 TYR C C 1
ATOM 3673 O O . TYR C 1 52 ? 62.163 76.691 55.894 1.00 18.60 52 TYR C O 1
ATOM 3682 N N . TYR C 1 53 ? 62.462 76.221 58.093 1.00 19.60 53 TYR C N 1
ATOM 3683 C CA . TYR C 1 53 ? 63.928 76.241 58.067 1.00 19.88 53 TYR C CA 1
ATOM 3684 C C . TYR C 1 53 ? 64.357 74.838 58.386 1.00 20.06 53 TYR C C 1
ATOM 3685 O O . TYR C 1 53 ? 63.987 74.287 59.448 1.00 20.43 53 TYR C O 1
ATOM 3694 N N . GLU C 1 54 ? 65.121 74.258 57.468 1.00 19.22 54 GLU C N 1
ATOM 3695 C CA . GLU C 1 54 ? 65.583 72.898 57.597 1.00 19.04 54 GLU C CA 1
ATOM 3696 C C . GLU C 1 54 ? 67.001 72.891 58.167 1.00 19.21 54 GLU C C 1
ATOM 3697 O O . GLU C 1 54 ? 67.959 73.174 57.450 1.00 18.90 54 GLU C O 1
ATOM 3703 N N . GLN C 1 55 ? 67.129 72.572 59.455 1.00 19.57 55 GLN C N 1
ATOM 3704 C CA . GLN C 1 55 ? 68.450 72.472 60.071 1.00 20.02 55 GLN C CA 1
ATOM 3705 C C . GLN C 1 55 ? 69.052 71.109 59.818 1.00 20.41 55 GLN C C 1
ATOM 3706 O O . GLN C 1 55 ? 68.432 70.086 60.118 1.00 20.67 55 GLN C O 1
ATOM 3712 N N . GLN C 1 56 ? 70.262 71.114 59.254 1.00 20.77 56 GLN C N 1
ATOM 3713 C CA . GLN C 1 56 ? 70.982 69.904 58.840 1.00 20.97 56 GLN C CA 1
ATOM 3714 C C . GLN C 1 56 ? 72.394 69.926 59.384 1.00 20.73 56 GLN C C 1
ATOM 3715 O O . GLN C 1 56 ? 73.087 70.924 59.225 1.00 20.67 56 GLN C O 1
ATOM 3721 N N . ARG C 1 57 ? 72.825 68.810 59.977 1.00 20.78 57 ARG C N 1
ATOM 3722 C CA . ARG C 1 57 ? 74.134 68.703 60.646 1.00 20.84 57 ARG C CA 1
ATOM 3723 C C . ARG C 1 57 ? 74.766 67.317 60.459 1.00 20.08 57 ARG C C 1
ATOM 3724 O O . ARG C 1 57 ? 74.127 66.289 60.687 1.00 20.30 57 ARG C O 1
ATOM 3732 N N . TRP C 1 58 ? 76.021 67.302 60.030 1.00 19.72 58 TRP C N 1
ATOM 3733 C CA . TRP C 1 58 ? 76.788 66.072 59.864 1.00 19.07 58 TRP C CA 1
ATOM 3734 C C . TRP C 1 58 ? 78.234 66.368 60.225 1.00 19.48 58 TRP C C 1
ATOM 3735 O O . TRP C 1 58 ? 78.537 67.475 60.630 1.00 19.79 58 TRP C O 1
ATOM 3746 N N . LYS C 1 59 ? 79.110 65.377 60.073 1.00 19.97 59 LYS C N 1
ATOM 3747 C CA . LYS C 1 59 ? 80.499 65.475 60.498 1.00 21.15 59 LYS C CA 1
ATOM 3748 C C . LYS C 1 59 ? 81.384 64.693 59.524 1.00 21.05 59 LYS C C 1
ATOM 3749 O O . LYS C 1 59 ? 81.138 63.512 59.259 1.00 21.26 59 LYS C O 1
ATOM 3755 N N . LEU C 1 60 ? 82.397 65.361 58.977 1.00 20.88 60 LEU C N 1
ATOM 3756 C CA . LEU C 1 60 ? 83.342 64.709 58.072 1.00 20.68 60 LEU C CA 1
ATOM 3757 C C . LEU C 1 60 ? 84.757 64.748 58.626 1.00 20.74 60 LEU C C 1
ATOM 3758 O O . LEU C 1 60 ? 85.237 65.802 59.047 1.00 20.48 60 LEU C O 1
ATOM 3763 N N . ASN C 1 61 ? 85.422 63.598 58.617 1.00 21.59 61 ASN C N 1
ATOM 3764 C CA . ASN C 1 61 ? 86.856 63.525 58.945 1.00 21.98 61 ASN C CA 1
ATOM 3765 C C . ASN C 1 61 ? 87.685 64.469 58.088 1.00 22.00 61 ASN C C 1
ATOM 3766 O O . ASN C 1 61 ? 88.568 65.160 58.588 1.00 21.94 61 ASN C O 1
ATOM 3771 N N . SER C 1 62 ? 87.383 64.492 56.791 1.00 22.19 62 SER C N 1
ATOM 3772 C CA . SER C 1 62 ? 88.164 65.247 55.813 1.00 22.37 62 SER C CA 1
ATOM 3773 C C . SER C 1 62 ? 88.118 66.764 56.016 1.00 22.46 62 SER C C 1
ATOM 3774 O O . SER C 1 62 ? 88.774 67.523 55.280 1.00 22.77 62 SER C O 1
ATOM 3777 N N . LEU C 1 63 ? 87.356 67.199 57.018 1.00 22.03 63 LEU C N 1
ATOM 3778 C CA . LEU C 1 63 ? 87.227 68.621 57.325 1.00 21.39 63 LEU C CA 1
ATOM 3779 C C . LEU C 1 63 ? 87.883 69.042 58.643 1.00 21.08 63 LEU C C 1
ATOM 3780 O O . LEU C 1 63 ? 87.932 70.224 58.964 1.00 20.90 63 LEU C O 1
ATOM 3785 N N . MET C 1 64 ? 88.383 68.071 59.396 1.00 20.95 64 MET C N 1
ATOM 3786 C CA . MET C 1 64 ? 89.078 68.335 60.654 1.00 21.62 64 MET C CA 1
ATOM 3787 C C . MET C 1 64 ? 90.377 69.133 60.459 1.00 20.25 64 MET C C 1
ATOM 3788 O O . MET C 1 64 ? 91.066 68.966 59.453 1.00 19.02 64 MET C O 1
ATOM 3793 N N . TRP C 1 65 ? 90.671 70.010 61.420 1.00 19.67 65 TRP C N 1
ATOM 3794 C CA . TRP C 1 65 ? 91.925 70.772 61.453 1.00 19.68 65 TRP C CA 1
ATOM 3795 C C . TRP C 1 65 ? 92.339 71.127 62.878 1.00 19.48 65 TRP C C 1
ATOM 3796 O O . TRP C 1 65 ? 91.498 71.271 63.774 1.00 19.21 65 TRP C O 1
ATOM 3807 N N . ASP C 1 66 ? 93.647 71.254 63.070 1.00 19.59 66 ASP C N 1
ATOM 3808 C CA . ASP C 1 66 ? 94.227 71.676 64.340 1.00 19.62 66 ASP C CA 1
ATOM 3809 C C . ASP C 1 66 ? 94.205 73.207 64.398 1.00 19.55 66 ASP C C 1
ATOM 3810 O O . ASP C 1 66 ? 94.905 73.868 63.621 1.00 19.21 66 ASP C O 1
ATOM 3815 N N . PRO C 1 67 ? 93.393 73.774 65.295 1.00 19.67 67 PRO C N 1
ATOM 3816 C CA . PRO C 1 67 ? 93.254 75.232 65.389 1.00 19.61 67 PRO C CA 1
ATOM 3817 C C . PRO C 1 67 ? 94.565 75.941 65.778 1.00 19.13 67 PRO C C 1
ATOM 3818 O O . PRO C 1 67 ? 94.787 77.071 65.347 1.00 18.83 67 PRO C O 1
ATOM 3822 N N . ASN C 1 68 ? 95.418 75.282 66.562 1.00 19.07 68 ASN C N 1
ATOM 3823 C CA . ASN C 1 68 ? 96.770 75.804 66.843 1.00 19.27 68 ASN C CA 1
ATOM 3824 C C . ASN C 1 68 ? 97.516 76.188 65.565 1.00 19.00 68 ASN C C 1
ATOM 3825 O O . ASN C 1 68 ? 98.079 77.277 65.466 1.00 18.88 68 ASN C O 1
ATOM 3830 N N . GLU C 1 69 ? 97.477 75.286 64.587 1.00 18.77 69 GLU C N 1
ATOM 3831 C CA . GLU C 1 69 ? 98.110 75.465 63.286 1.00 18.49 69 GLU C CA 1
ATOM 3832 C C . GLU C 1 69 ? 97.490 76.590 62.431 1.00 18.56 69 GLU C C 1
ATOM 3833 O O . GLU C 1 69 ? 98.071 76.990 61.419 1.00 18.02 69 GLU C O 1
ATOM 3839 N N . TYR C 1 70 ? 96.322 77.096 62.839 1.00 18.97 70 TYR C N 1
ATOM 3840 C CA . TYR C 1 70 ? 95.587 78.100 62.053 1.00 19.34 70 TYR C CA 1
ATOM 3841 C C . TYR C 1 70 ? 95.051 79.283 62.869 1.00 19.30 70 TYR C C 1
ATOM 3842 O O . TYR C 1 70 ? 93.826 79.526 62.897 1.00 19.67 70 TYR C O 1
ATOM 3851 N N . GLY C 1 71 ? 95.959 80.009 63.521 1.00 18.80 71 GLY C N 1
ATOM 3852 C CA . GLY C 1 71 ? 95.640 81.232 64.274 1.00 18.55 71 GLY C CA 1
ATOM 3853 C C . GLY C 1 71 ? 94.540 81.104 65.313 1.00 18.56 71 GLY C C 1
ATOM 3854 O O . GLY C 1 71 ? 93.750 82.034 65.505 1.00 18.51 71 GLY C O 1
ATOM 3855 N N . ASN C 1 72 ? 94.492 79.949 65.978 1.00 18.58 72 ASN C N 1
ATOM 3856 C CA . ASN C 1 72 ? 93.415 79.592 66.923 1.00 18.55 72 ASN C CA 1
ATOM 3857 C C . ASN C 1 72 ? 91.991 79.687 66.328 1.00 18.00 72 ASN C C 1
ATOM 3858 O O . ASN C 1 72 ? 91.058 80.113 67.011 1.00 17.72 72 ASN C O 1
ATOM 3863 N N . ILE C 1 73 ? 91.843 79.280 65.064 1.00 17.56 73 ILE C N 1
ATOM 3864 C CA . ILE C 1 73 ? 90.556 79.334 64.348 1.00 17.24 73 ILE C CA 1
ATOM 3865 C C . ILE C 1 73 ? 89.755 78.046 64.544 1.00 17.37 73 ILE C C 1
ATOM 3866 O O . ILE C 1 73 ? 90.186 76.964 64.112 1.00 17.42 73 ILE C O 1
ATOM 3871 N N . THR C 1 74 ? 88.585 78.171 65.178 1.00 16.89 74 THR C N 1
ATOM 3872 C CA . THR C 1 74 ? 87.769 77.007 65.558 1.00 16.35 74 THR C CA 1
ATOM 3873 C C . THR C 1 74 ? 86.654 76.656 64.565 1.00 16.51 74 THR C C 1
ATOM 3874 O O . THR C 1 74 ? 86.185 75.508 64.530 1.00 16.61 74 THR C O 1
ATOM 3878 N N . ASP C 1 75 ? 86.216 77.643 63.785 1.00 16.26 75 ASP C N 1
ATOM 3879 C CA . ASP C 1 75 ? 85.128 77.456 62.810 1.00 16.23 75 ASP C CA 1
ATOM 3880 C C . ASP C 1 75 ? 85.258 78.479 61.693 1.00 16.20 75 ASP C C 1
ATOM 3881 O O . ASP C 1 75 ? 86.002 79.454 61.838 1.00 16.64 75 ASP C O 1
ATOM 3886 N N . PHE C 1 76 ? 84.569 78.240 60.577 1.00 16.12 76 PHE C N 1
ATOM 3887 C CA . PHE C 1 76 ? 84.363 79.269 59.549 1.00 16.35 76 PHE C CA 1
ATOM 3888 C C . PHE C 1 76 ? 83.066 79.118 58.747 1.00 16.67 76 PHE C C 1
ATOM 3889 O O . PHE C 1 76 ? 82.477 78.038 58.694 1.00 16.79 76 PHE C O 1
ATOM 3897 N N . ARG C 1 77 ? 82.631 80.207 58.120 1.00 17.11 77 ARG C N 1
ATOM 3898 C CA . ARG C 1 77 ? 81.498 80.146 57.208 1.00 17.62 77 ARG C CA 1
ATOM 3899 C C . ARG C 1 77 ? 82.001 80.067 55.781 1.00 17.56 77 ARG C C 1
ATOM 3900 O O . ARG C 1 77 ? 82.893 80.800 55.383 1.00 17.94 77 ARG C O 1
ATOM 3908 N N . THR C 1 78 ? 81.421 79.155 55.022 1.00 18.06 78 THR C N 1
ATOM 3909 C CA . THR C 1 78 ? 81.648 79.050 53.591 1.00 18.31 78 THR C CA 1
ATOM 3910 C C . THR C 1 78 ? 80.326 78.705 52.884 1.00 18.29 78 THR C C 1
ATOM 3911 O O . THR C 1 78 ? 79.411 78.150 53.494 1.00 17.42 78 THR C O 1
ATOM 3915 N N . SER C 1 79 ? 80.238 79.045 51.601 1.00 18.85 79 SER C N 1
ATOM 3916 C CA . SER C 1 79 ? 79.081 78.684 50.793 1.00 19.22 79 SER C CA 1
ATOM 3917 C C . SER C 1 79 ? 78.969 77.172 50.695 1.00 19.33 79 SER C C 1
ATOM 3918 O O . SER C 1 79 ? 79.978 76.467 50.577 1.00 19.70 79 SER C O 1
ATOM 3921 N N . ALA C 1 80 ? 77.731 76.695 50.742 1.00 19.59 80 ALA C N 1
ATOM 3922 C CA . ALA C 1 80 ? 77.403 75.280 50.651 1.00 19.80 80 ALA C CA 1
ATOM 3923 C C . ALA C 1 80 ? 77.887 74.589 49.357 1.00 20.08 80 ALA C C 1
ATOM 3924 O O . ALA C 1 80 ? 77.954 73.362 49.297 1.00 20.04 80 ALA C O 1
ATOM 3926 N N . ALA C 1 81 ? 78.201 75.377 48.328 1.00 20.40 81 ALA C N 1
ATOM 3927 C CA . ALA C 1 81 ? 78.714 74.855 47.065 1.00 20.88 81 ALA C CA 1
ATOM 3928 C C . ALA C 1 81 ? 80.142 74.358 47.214 1.00 21.49 81 ALA C C 1
ATOM 3929 O O . ALA C 1 81 ? 80.534 73.416 46.532 1.00 22.07 81 ALA C O 1
ATOM 3931 N N . ASP C 1 82 ? 80.916 75.009 48.087 1.00 21.79 82 ASP C N 1
ATOM 3932 C CA . ASP C 1 82 ? 82.317 74.653 48.352 1.00 21.85 82 ASP C CA 1
ATOM 3933 C C . ASP C 1 82 ? 82.444 73.284 49.032 1.00 21.70 82 ASP C C 1
ATOM 3934 O O . ASP C 1 82 ? 83.551 72.780 49.218 1.00 21.47 82 ASP C O 1
ATOM 3939 N N . ILE C 1 83 ? 81.312 72.684 49.416 1.00 21.33 83 ILE C N 1
ATOM 3940 C CA . ILE C 1 83 ? 81.355 71.452 50.199 1.00 20.26 83 ILE C CA 1
ATOM 3941 C C . ILE C 1 83 ? 80.351 70.419 49.754 1.00 19.72 83 ILE C C 1
ATOM 3942 O O . ILE C 1 83 ? 79.383 70.729 49.050 1.00 20.06 83 ILE C O 1
ATOM 3947 N N . TRP C 1 84 ? 80.588 69.183 50.175 1.00 18.59 84 TRP C N 1
ATOM 3948 C CA . TRP C 1 84 ? 79.603 68.146 50.024 1.00 18.26 84 TRP C CA 1
ATOM 3949 C C . TRP C 1 84 ? 78.394 68.449 50.950 1.00 17.78 84 TRP C C 1
ATOM 3950 O O . TRP C 1 84 ? 78.566 68.931 52.067 1.00 17.78 84 TRP C O 1
ATOM 3961 N N . THR C 1 85 ? 77.183 68.178 50.472 1.00 16.73 85 THR C N 1
ATOM 3962 C CA . THR C 1 85 ? 75.974 68.299 51.291 1.00 16.21 85 THR C CA 1
ATOM 3963 C C . THR C 1 85 ? 75.071 67.083 51.041 1.00 15.76 85 THR C C 1
ATOM 3964 O O . THR C 1 85 ? 74.947 66.617 49.914 1.00 15.65 85 THR C O 1
ATOM 3968 N N . PRO C 1 86 ? 74.414 66.567 52.070 1.00 15.91 86 PRO C N 1
ATOM 3969 C CA . PRO C 1 86 ? 73.638 65.342 51.881 1.00 16.12 86 PRO C CA 1
ATOM 3970 C C . PRO C 1 86 ? 72.457 65.608 50.916 1.00 16.19 86 PRO C C 1
ATOM 3971 O O . PRO C 1 86 ? 72.092 66.754 50.685 1.00 15.31 86 PRO C O 1
ATOM 3975 N N . ASP C 1 87 ? 71.900 64.550 50.343 1.00 16.66 87 ASP C N 1
ATOM 3976 C CA . ASP C 1 87 ? 70.869 64.695 49.338 1.00 16.76 87 ASP C CA 1
ATOM 3977 C C . ASP C 1 87 ? 69.472 64.514 49.921 1.00 16.76 87 ASP C C 1
ATOM 3978 O O . ASP C 1 87 ? 68.650 63.825 49.310 1.00 16.91 87 ASP C O 1
ATOM 3983 N N . ILE C 1 88 ? 69.204 65.136 51.077 1.00 17.03 88 ILE C N 1
ATOM 3984 C CA . ILE C 1 88 ? 67.903 64.951 51.767 1.00 18.13 88 ILE C CA 1
ATOM 3985 C C . ILE C 1 88 ? 66.770 65.604 50.963 1.00 18.28 88 ILE C C 1
ATOM 3986 O O . ILE C 1 88 ? 66.750 66.834 50.748 1.00 17.28 88 ILE C O 1
ATOM 3991 N N . THR C 1 89 ? 65.830 64.771 50.538 1.00 19.11 89 THR C N 1
ATOM 3992 C CA . THR C 1 89 ? 64.721 65.224 49.699 1.00 20.02 89 THR C CA 1
ATOM 3993 C C . THR C 1 89 ? 63.421 64.982 50.391 1.00 20.01 89 THR C C 1
ATOM 3994 O O . THR C 1 89 ? 63.254 63.936 51.033 1.00 19.56 89 THR C O 1
ATOM 3998 N N . ALA C 1 90 ? 62.477 65.912 50.194 1.00 20.73 90 ALA C N 1
ATOM 3999 C CA . ALA C 1 90 ? 61.067 65.646 50.437 1.00 20.25 90 ALA C CA 1
ATOM 4000 C C . ALA C 1 90 ? 60.608 64.570 49.455 1.00 20.11 90 ALA C C 1
ATOM 4001 O O . ALA C 1 90 ? 60.823 64.695 48.258 1.00 20.41 90 ALA C O 1
ATOM 4003 N N . TYR C 1 91 ? 59.975 63.518 49.961 1.00 19.71 91 TYR C N 1
ATOM 4004 C CA . TYR C 1 91 ? 59.503 62.422 49.105 1.00 19.09 91 TYR C CA 1
ATOM 4005 C C . TYR C 1 91 ? 58.145 62.681 48.386 1.00 18.36 91 TYR C C 1
ATOM 4006 O O . TYR C 1 91 ? 57.807 61.961 47.445 1.00 17.73 91 TYR C O 1
ATOM 4015 N N . SER C 1 92 ? 57.393 63.702 48.802 1.00 17.10 92 SER C N 1
ATOM 4016 C CA . SER C 1 92 ? 56.077 63.976 48.186 1.00 16.45 92 SER C CA 1
ATOM 4017 C C . SER C 1 92 ? 55.798 65.440 47.737 1.00 15.90 92 SER C C 1
ATOM 4018 O O . SER C 1 92 ? 54.628 65.898 47.654 1.00 15.85 92 SER C O 1
ATOM 4021 N N . SER C 1 93 ? 56.863 66.155 47.417 1.00 15.22 93 SER C N 1
ATOM 4022 C CA . SER C 1 93 ? 56.761 67.469 46.799 1.00 15.81 93 SER C CA 1
ATOM 4023 C C . SER C 1 93 ? 56.102 67.368 45.429 1.00 16.25 93 SER C C 1
ATOM 4024 O O . SER C 1 93 ? 56.069 66.286 44.816 1.00 17.21 93 SER C O 1
ATOM 4027 N N . THR C 1 94 ? 55.625 68.496 44.919 1.00 16.35 94 THR C N 1
ATOM 4028 C CA . THR C 1 94 ? 54.967 68.506 43.603 1.00 16.94 94 THR C CA 1
ATOM 4029 C C . THR C 1 94 ? 55.546 69.610 42.736 1.00 17.64 94 THR C C 1
ATOM 4030 O O . THR C 1 94 ? 55.075 69.824 41.620 1.00 17.55 94 THR C O 1
ATOM 4034 N N . ARG C 1 95 ? 56.534 70.319 43.284 1.00 18.26 95 ARG C N 1
ATOM 4035 C CA . ARG C 1 95 ? 57.179 71.464 42.641 1.00 20.23 95 ARG C CA 1
ATOM 4036 C C . ARG C 1 95 ? 58.607 71.521 43.179 1.00 20.37 95 ARG C C 1
ATOM 4037 O O . ARG C 1 95 ? 58.851 71.090 44.308 1.00 20.71 95 ARG C O 1
ATOM 4045 N N . PRO C 1 96 ? 59.560 72.015 42.385 1.00 20.84 96 PRO C N 1
ATOM 4046 C CA . PRO C 1 96 ? 60.949 72.163 42.882 1.00 20.94 96 PRO C CA 1
ATOM 4047 C C . PRO C 1 96 ? 60.960 73.142 44.045 1.00 21.63 96 PRO C C 1
ATOM 4048 O O . PRO C 1 96 ? 60.301 74.184 43.959 1.00 22.02 96 PRO C O 1
ATOM 4052 N N . VAL C 1 97 ? 61.671 72.816 45.125 1.00 22.65 97 VAL C N 1
ATOM 4053 C CA . VAL C 1 97 ? 61.746 73.713 46.301 1.00 23.59 97 VAL C CA 1
ATOM 4054 C C . VAL C 1 97 ? 62.337 75.040 45.900 1.00 23.17 97 VAL C C 1
ATOM 4055 O O . VAL C 1 97 ? 63.017 75.138 44.898 1.00 23.58 97 VAL C O 1
ATOM 4059 N N . GLN C 1 98 ? 62.027 76.074 46.659 1.00 23.42 98 GLN C N 1
ATOM 4060 C CA . GLN C 1 98 ? 62.545 77.393 46.374 1.00 23.22 98 GLN C CA 1
ATOM 4061 C C . GLN C 1 98 ? 63.359 77.872 47.571 1.00 23.18 98 GLN C C 1
ATOM 4062 O O . GLN C 1 98 ? 62.880 77.882 48.707 1.00 22.72 98 GLN C O 1
ATOM 4068 N N . VAL C 1 99 ? 64.607 78.237 47.301 1.00 23.53 99 VAL C N 1
ATOM 4069 C CA . VAL C 1 99 ? 65.525 78.693 48.332 1.00 23.30 99 VAL C CA 1
ATOM 4070 C C . VAL C 1 99 ? 65.196 80.151 48.658 1.00 23.35 99 VAL C C 1
ATOM 4071 O O . VAL C 1 99 ? 65.166 81.006 47.763 1.00 23.33 99 VAL C O 1
ATOM 4075 N N . LEU C 1 100 ? 64.929 80.415 49.939 1.00 22.70 100 LEU C N 1
ATOM 4076 C CA . LEU C 1 100 ? 64.555 81.748 50.404 1.00 22.18 100 LEU C CA 1
ATOM 4077 C C . LEU C 1 100 ? 65.696 82.469 51.121 1.00 22.11 100 LEU C C 1
ATOM 4078 O O . LEU C 1 100 ? 65.603 83.647 51.463 1.00 22.01 100 LEU C O 1
ATOM 4083 N N . SER C 1 101 ? 66.790 81.768 51.342 1.00 22.23 101 SER C N 1
ATOM 4084 C CA . SER C 1 101 ? 67.846 82.334 52.144 1.00 22.38 101 SER C CA 1
ATOM 4085 C C . SER C 1 101 ? 69.157 82.058 51.456 1.00 22.38 101 SER C C 1
ATOM 4086 O O . SER C 1 101 ? 69.192 81.288 50.491 1.00 22.05 101 SER C O 1
ATOM 4089 N N . PRO C 1 102 ? 70.232 82.695 51.931 1.00 22.41 102 PRO C N 1
ATOM 4090 C CA . PRO C 1 102 ? 71.568 82.396 51.440 1.00 22.02 102 PRO C CA 1
ATOM 4091 C C . PRO C 1 102 ? 71.976 80.971 51.816 1.00 22.04 102 PRO C C 1
ATOM 4092 O O . PRO C 1 102 ? 71.589 80.465 52.863 1.00 22.15 102 PRO C O 1
ATOM 4096 N N . GLN C 1 103 ? 72.753 80.325 50.960 1.00 22.13 103 GLN C N 1
ATOM 4097 C CA . GLN C 1 103 ? 73.168 78.959 51.239 1.00 21.93 103 GLN C CA 1
ATOM 4098 C C . GLN C 1 103 ? 74.628 78.918 51.683 1.00 21.36 103 GLN C C 1
ATOM 4099 O O . GLN C 1 103 ? 75.553 78.612 50.916 1.00 20.87 103 GLN C O 1
ATOM 4105 N N . ILE C 1 104 ? 74.790 79.303 52.948 1.00 20.34 104 ILE C N 1
ATOM 4106 C CA . ILE C 1 104 ? 76.067 79.386 53.620 1.00 19.10 104 ILE C CA 1
ATOM 4107 C C . ILE C 1 104 ? 75.985 78.397 54.782 1.00 19.07 104 ILE C C 1
ATOM 4108 O O . ILE C 1 104 ? 74.885 78.195 55.363 1.00 18.78 104 ILE C O 1
ATOM 4113 N N . ALA C 1 105 ? 77.121 77.744 55.072 1.00 17.42 105 ALA C N 1
ATOM 4114 C CA . ALA C 1 105 ? 77.197 76.706 56.096 1.00 16.16 105 ALA C CA 1
ATOM 4115 C C . ALA C 1 105 ? 78.291 77.076 57.074 1.00 16.13 105 ALA C C 1
ATOM 4116 O O . ALA C 1 105 ? 79.141 77.926 56.756 1.00 15.59 105 ALA C O 1
ATOM 4118 N N . VAL C 1 106 ? 78.263 76.474 58.267 1.00 15.68 106 VAL C N 1
ATOM 4119 C CA . VAL C 1 106 ? 79.372 76.646 59.223 1.00 15.70 106 VAL C CA 1
ATOM 4120 C C . VAL C 1 106 ? 80.136 75.332 59.376 1.00 15.24 106 VAL C C 1
ATOM 4121 O O . VAL C 1 106 ? 79.551 74.275 59.628 1.00 15.79 106 VAL C O 1
ATOM 4125 N N . VAL C 1 107 ? 81.441 75.402 59.169 1.00 14.65 107 VAL C N 1
ATOM 4126 C CA . VAL C 1 107 ? 82.303 74.250 59.346 1.00 13.79 107 VAL C CA 1
ATOM 4127 C C . VAL C 1 107 ? 83.100 74.485 60.604 1.00 13.59 107 VAL C C 1
ATOM 4128 O O . VAL C 1 107 ? 83.710 75.536 60.740 1.00 13.83 107 VAL C O 1
ATOM 4132 N N . THR C 1 108 ? 83.064 73.518 61.527 1.00 13.63 108 THR C N 1
ATOM 4133 C CA . THR C 1 108 ? 83.851 73.557 62.776 1.00 13.31 108 THR C CA 1
ATOM 4134 C C . THR C 1 108 ? 85.057 72.603 62.706 1.00 12.97 108 THR C C 1
ATOM 4135 O O . THR C 1 108 ? 85.045 71.625 61.949 1.00 12.24 108 THR C O 1
ATOM 4139 N N . HIS C 1 109 ? 86.083 72.904 63.509 1.00 12.98 109 HIS C N 1
ATOM 4140 C CA . HIS C 1 109 ? 87.393 72.223 63.461 1.00 12.97 109 HIS C CA 1
ATOM 4141 C C . HIS C 1 109 ? 87.364 70.736 63.764 1.00 12.69 109 HIS C C 1
ATOM 4142 O O . HIS C 1 109 ? 88.306 70.030 63.428 1.00 13.40 109 HIS C O 1
ATOM 4149 N N . ASP C 1 110 ? 86.310 70.269 64.430 1.00 11.86 110 ASP C N 1
ATOM 4150 C CA . ASP C 1 110 ? 86.140 68.840 64.674 1.00 11.26 110 ASP C CA 1
ATOM 4151 C C . ASP C 1 110 ? 85.534 68.138 63.451 1.00 10.66 110 ASP C C 1
ATOM 4152 O O . ASP C 1 110 ? 85.185 66.947 63.507 1.00 9.97 110 ASP C O 1
ATOM 4157 N N . GLY C 1 111 ? 85.383 68.898 62.367 1.00 10.24 111 GLY C N 1
ATOM 4158 C CA . GLY C 1 111 ? 84.913 68.372 61.099 1.00 10.08 111 GLY C CA 1
ATOM 4159 C C . GLY C 1 111 ? 83.389 68.380 60.957 1.00 10.19 111 GLY C C 1
ATOM 4160 O O . GLY C 1 111 ? 82.874 67.883 59.960 1.00 9.00 111 GLY C O 1
ATOM 4161 N N . SER C 1 112 ? 82.673 68.943 61.934 1.00 10.89 112 SER C N 1
ATOM 4162 C CA . SER C 1 112 ? 81.201 69.047 61.829 1.00 12.41 112 SER C CA 1
ATOM 4163 C C . SER C 1 112 ? 80.750 70.273 61.031 1.00 13.47 112 SER C C 1
ATOM 4164 O O . SER C 1 112 ? 81.396 71.329 61.031 1.00 14.32 112 SER C O 1
ATOM 4167 N N . VAL C 1 113 ? 79.661 70.093 60.313 1.00 14.11 113 VAL C N 1
ATOM 4168 C CA . VAL C 1 113 ? 79.087 71.115 59.471 1.00 15.22 113 VAL C CA 1
ATOM 4169 C C . VAL C 1 113 ? 77.647 71.271 59.932 1.00 16.32 113 VAL C C 1
ATOM 4170 O O . VAL C 1 113 ? 77.020 70.279 60.285 1.00 16.08 113 VAL C O 1
ATOM 4174 N N . MET C 1 114 ? 77.157 72.509 59.989 1.00 17.79 114 MET C N 1
ATOM 4175 C CA . MET C 1 114 ? 75.705 72.789 60.151 1.00 19.98 114 MET C CA 1
ATOM 4176 C C . MET C 1 114 ? 75.255 73.745 59.051 1.00 19.27 114 MET C C 1
ATOM 4177 O O . MET C 1 114 ? 76.017 74.601 58.609 1.00 19.30 114 MET C O 1
ATOM 4182 N N . PHE C 1 115 ? 73.999 73.616 58.640 1.00 19.84 115 PHE C N 1
ATOM 4183 C CA . PHE C 1 115 ? 73.518 74.239 57.432 1.00 19.70 115 PHE C CA 1
ATOM 4184 C C . PHE C 1 115 ? 72.000 74.388 57.572 1.00 19.78 115 PHE C C 1
ATOM 4185 O O . PHE C 1 115 ? 71.270 73.397 57.752 1.00 20.53 115 PHE C O 1
ATOM 4193 N N . ILE C 1 116 ? 71.520 75.635 57.522 1.00 19.03 116 ILE C N 1
ATOM 4194 C CA . ILE C 1 116 ? 70.087 75.927 57.723 1.00 17.63 116 ILE C CA 1
ATOM 4195 C C . ILE C 1 116 ? 69.506 76.812 56.612 1.00 17.07 116 ILE C C 1
ATOM 4196 O O . ILE C 1 116 ? 69.390 78.018 56.779 1.00 16.49 116 ILE C O 1
ATOM 4201 N N . PRO C 1 117 ? 69.157 76.232 55.474 1.00 17.11 117 PRO C N 1
ATOM 4202 C CA . PRO C 1 117 ? 68.489 77.005 54.435 1.00 17.55 117 PRO C CA 1
ATOM 4203 C C . PRO C 1 117 ? 66.968 77.161 54.710 1.00 17.90 117 PRO C C 1
ATOM 4204 O O . PRO C 1 117 ? 66.337 76.245 55.234 1.00 17.70 117 PRO C O 1
ATOM 4208 N N . ALA C 1 118 ? 66.414 78.333 54.391 1.00 18.45 118 ALA C N 1
ATOM 4209 C CA . ALA C 1 118 ? 64.961 78.559 54.453 1.00 19.05 118 ALA C CA 1
ATOM 4210 C C . ALA C 1 118 ? 64.375 78.143 53.125 1.00 19.43 118 ALA C C 1
ATOM 4211 O O . ALA C 1 118 ? 64.898 78.508 52.062 1.00 19.34 118 ALA C O 1
ATOM 4213 N N . GLN C 1 119 ? 63.291 77.376 53.183 1.00 20.23 119 GLN C N 1
ATOM 4214 C CA . GLN C 1 119 ? 62.704 76.824 51.976 1.00 21.47 119 GLN C CA 1
ATOM 4215 C C . GLN C 1 119 ? 61.198 76.971 51.907 1.00 21.35 119 GLN C C 1
ATOM 4216 O O . GLN C 1 119 ? 60.507 76.953 52.924 1.00 21.50 119 GLN C O 1
ATOM 4222 N N . ARG C 1 120 ? 60.705 77.115 50.678 1.00 21.29 120 ARG C N 1
ATOM 4223 C CA . ARG C 1 120 ? 59.303 76.930 50.381 1.00 20.51 120 ARG C CA 1
ATOM 4224 C C . ARG C 1 120 ? 59.078 75.627 49.609 1.00 20.30 120 ARG C C 1
ATOM 4225 O O . ARG C 1 120 ? 59.745 75.348 48.609 1.00 20.20 120 ARG C O 1
ATOM 4233 N N . LEU C 1 121 ? 58.105 74.855 50.081 1.00 19.84 121 LEU C N 1
ATOM 4234 C CA . LEU C 1 121 ? 57.837 73.530 49.574 1.00 18.92 121 LEU C CA 1
ATOM 4235 C C . LEU C 1 121 ? 56.352 73.360 49.307 1.00 18.69 121 LEU C C 1
ATOM 4236 O O . LEU C 1 121 ? 55.535 73.583 50.203 1.00 19.27 121 LEU C O 1
ATOM 4241 N N . SER C 1 122 ? 56.013 72.957 48.086 1.00 18.05 122 SER C N 1
ATOM 4242 C CA . SER C 1 122 ? 54.674 72.478 47.782 1.00 18.02 122 SER C CA 1
ATOM 4243 C C . SER C 1 122 ? 54.628 70.944 47.861 1.00 18.89 122 SER C C 1
ATOM 4244 O O . SER C 1 122 ? 55.446 70.260 47.250 1.00 18.75 122 SER C O 1
ATOM 4247 N N . PHE C 1 123 ? 53.671 70.401 48.614 1.00 18.97 123 PHE C N 1
ATOM 4248 C CA . PHE C 1 123 ? 53.578 68.948 48.735 1.00 18.98 123 PHE C CA 1
ATOM 4249 C C . PHE C 1 123 ? 52.127 68.449 48.717 1.00 19.01 123 PHE C C 1
ATOM 4250 O O . PHE C 1 123 ? 51.214 69.223 48.943 1.00 18.93 123 PHE C O 1
ATOM 4258 N N . MET C 1 124 ? 51.969 67.151 48.450 1.00 19.10 124 MET C N 1
ATOM 4259 C CA . MET C 1 124 ? 50.699 66.430 48.406 1.00 19.07 124 MET C CA 1
ATOM 4260 C C . MET C 1 124 ? 49.987 66.415 49.753 1.00 18.87 124 MET C C 1
ATOM 4261 O O . MET C 1 124 ? 50.465 65.847 50.739 1.00 18.42 124 MET C O 1
ATOM 4266 N N . CYS C 1 125 ? 48.820 67.038 49.771 1.00 19.54 125 CYS C N 1
ATOM 4267 C CA . CYS C 1 125 ? 48.092 67.218 51.007 1.00 19.02 125 CYS C CA 1
ATOM 4268 C C . CYS C 1 125 ? 46.622 67.578 50.779 1.00 17.50 125 CYS C C 1
ATOM 4269 O O . CYS C 1 125 ? 46.307 68.639 50.205 1.00 16.54 125 CYS C O 1
ATOM 4272 N N . ASP C 1 126 ? 45.737 66.689 51.238 1.00 16.56 126 ASP C N 1
ATOM 4273 C CA . ASP C 1 126 ? 44.260 66.894 51.179 1.00 14.90 126 ASP C CA 1
ATOM 4274 C C . ASP C 1 126 ? 43.726 67.710 52.368 1.00 15.17 126 ASP C C 1
ATOM 4275 O O . ASP C 1 126 ? 43.596 67.190 53.481 1.00 15.20 126 ASP C O 1
ATOM 4280 N N . PRO C 1 127 ? 43.382 68.973 52.127 1.00 15.40 127 PRO C N 1
ATOM 4281 C CA . PRO C 1 127 ? 43.033 69.906 53.200 1.00 15.98 127 PRO C CA 1
ATOM 4282 C C . PRO C 1 127 ? 41.549 69.904 53.634 1.00 17.21 127 PRO C C 1
ATOM 4283 O O . PRO C 1 127 ? 41.079 70.871 54.254 1.00 17.10 127 PRO C O 1
ATOM 4287 N N . THR C 1 128 ? 40.825 68.834 53.314 1.00 18.02 128 THR C N 1
ATOM 4288 C CA . THR C 1 128 ? 39.427 68.706 53.707 1.00 18.56 128 THR C CA 1
ATOM 4289 C C . THR C 1 128 ? 39.332 68.661 55.227 1.00 19.42 128 THR C C 1
ATOM 4290 O O . THR C 1 128 ? 40.007 67.851 55.869 1.00 19.27 128 THR C O 1
ATOM 4294 N N . GLY C 1 129 ? 38.499 69.540 55.792 1.00 20.21 129 GLY C N 1
ATOM 4295 C CA . GLY C 1 129 ? 38.358 69.644 57.245 1.00 21.19 129 GLY C CA 1
ATOM 4296 C C . GLY C 1 129 ? 39.092 70.827 57.875 1.00 22.07 129 GLY C C 1
ATOM 4297 O O . GLY C 1 129 ? 38.770 71.230 58.997 1.00 22.00 129 GLY C O 1
ATOM 4298 N N . VAL C 1 130 ? 40.090 71.369 57.167 1.00 22.77 130 VAL C N 1
ATOM 4299 C CA . VAL C 1 130 ? 40.773 72.615 57.560 1.00 23.51 130 VAL C CA 1
ATOM 4300 C C . VAL C 1 130 ? 39.785 73.678 58.092 1.00 24.03 130 VAL C C 1
ATOM 4301 O O . VAL C 1 130 ? 40.116 74.422 59.004 1.00 24.19 130 VAL C O 1
ATOM 4305 N N . ASP C 1 131 ? 38.581 73.704 57.512 1.00 24.83 131 ASP C N 1
ATOM 4306 C CA . ASP C 1 131 ? 37.457 74.564 57.890 1.00 25.65 131 ASP C CA 1
ATOM 4307 C C . ASP C 1 131 ? 36.934 74.378 59.325 1.00 25.56 131 ASP C C 1
ATOM 4308 O O . ASP C 1 131 ? 36.421 75.314 59.933 1.00 25.64 131 ASP C O 1
ATOM 4313 N N . SER C 1 132 ? 37.024 73.156 59.834 1.00 25.57 132 SER C N 1
ATOM 4314 C CA . SER C 1 132 ? 36.424 72.784 61.103 1.00 25.70 132 SER C CA 1
ATOM 4315 C C . SER C 1 132 ? 37.290 73.114 62.321 1.00 26.27 132 SER C C 1
ATOM 4316 O O . SER C 1 132 ? 38.486 73.445 62.202 1.00 26.35 132 SER C O 1
ATOM 4319 N N . GLU C 1 133 ? 36.670 72.995 63.494 1.00 26.66 133 GLU C N 1
ATOM 4320 C CA . GLU C 1 133 ? 37.340 73.171 64.781 1.00 27.20 133 GLU C CA 1
ATOM 4321 C C . GLU C 1 133 ? 38.422 72.103 65.007 1.00 27.11 133 GLU C C 1
ATOM 4322 O O . GLU C 1 133 ? 39.386 72.338 65.738 1.00 27.30 133 GLU C O 1
ATOM 4328 N N . GLU C 1 134 ? 38.254 70.938 64.382 1.00 27.00 134 GLU C N 1
ATOM 4329 C CA . GLU C 1 134 ? 39.208 69.834 64.490 1.00 27.28 134 GLU C CA 1
ATOM 4330 C C . GLU C 1 134 ? 40.418 69.950 63.553 1.00 26.64 134 GLU C C 1
ATOM 4331 O O . GLU C 1 134 ? 41.491 69.427 63.847 1.00 26.53 134 GLU C O 1
ATOM 4337 N N . GLY C 1 135 ? 40.230 70.615 62.420 1.00 26.11 135 GLY C N 1
ATOM 4338 C CA . GLY C 1 135 ? 41.294 70.798 61.446 1.00 25.54 135 GLY C CA 1
ATOM 4339 C C . GLY C 1 135 ? 41.649 69.561 60.652 1.00 25.07 135 GLY C C 1
ATOM 4340 O O . GLY C 1 135 ? 40.876 68.612 60.574 1.00 25.18 135 GLY C O 1
ATOM 4341 N N . VAL C 1 136 ? 42.842 69.576 60.071 1.00 24.75 136 VAL C N 1
ATOM 4342 C CA . VAL C 1 136 ? 43.286 68.517 59.179 1.00 24.14 136 VAL C CA 1
ATOM 4343 C C . VAL C 1 136 ? 44.779 68.201 59.391 1.00 23.90 136 VAL C C 1
ATOM 4344 O O . VAL C 1 136 ? 45.545 69.040 59.872 1.00 23.90 136 VAL C O 1
ATOM 4348 N N . THR C 1 137 ? 45.185 66.990 59.024 1.00 23.57 137 THR C N 1
ATOM 4349 C CA . THR C 1 137 ? 46.544 66.533 59.253 1.00 23.33 137 THR C CA 1
ATOM 4350 C C . THR C 1 137 ? 47.274 66.273 57.930 1.00 23.63 137 THR C C 1
ATOM 4351 O O . THR C 1 137 ? 46.752 65.609 57.044 1.00 23.66 137 THR C O 1
ATOM 4355 N N . CYS C 1 138 ? 48.490 66.791 57.799 1.00 23.83 138 CYS C N 1
ATOM 4356 C CA . CYS C 1 138 ? 49.319 66.452 56.650 1.00 24.06 138 CYS C CA 1
ATOM 4357 C C . CYS C 1 138 ? 50.701 66.028 57.056 1.00 23.92 138 CYS C C 1
ATOM 4358 O O . CYS C 1 138 ? 51.245 66.525 58.059 1.00 24.45 138 CYS C O 1
ATOM 4361 N N . ALA C 1 139 ? 51.279 65.125 56.261 1.00 23.22 139 ALA C N 1
ATOM 4362 C CA . ALA C 1 139 ? 52.626 64.618 56.522 1.00 21.80 139 ALA C CA 1
ATOM 4363 C C . ALA C 1 139 ? 53.467 64.641 55.266 1.00 21.62 139 ALA C C 1
ATOM 4364 O O . ALA C 1 139 ? 52.955 64.517 54.156 1.00 21.97 139 ALA C O 1
ATOM 4366 N N . VAL C 1 140 ? 54.773 64.791 55.448 1.00 21.08 140 VAL C N 1
ATOM 4367 C CA . VAL C 1 140 ? 55.699 64.690 54.350 1.00 19.88 140 VAL C CA 1
ATOM 4368 C C . VAL C 1 140 ? 57.014 64.112 54.869 1.00 19.97 140 VAL C C 1
ATOM 4369 O O . VAL C 1 140 ? 57.546 64.517 55.923 1.00 19.47 140 VAL C O 1
ATOM 4373 N N . LYS C 1 141 ? 57.506 63.131 54.123 1.00 19.92 141 LYS C N 1
ATOM 4374 C CA . LYS C 1 141 ? 58.721 62.417 54.467 1.00 19.69 141 LYS C CA 1
ATOM 4375 C C . LYS C 1 141 ? 59.937 63.020 53.778 1.00 19.61 141 LYS C C 1
ATOM 4376 O O . LYS C 1 141 ? 59.908 63.400 52.604 1.00 19.40 141 LYS C O 1
ATOM 4382 N N . PHE C 1 142 ? 61.007 63.120 54.548 1.00 19.67 142 PHE C N 1
ATOM 4383 C CA . PHE C 1 142 ? 62.298 63.558 54.039 1.00 18.92 142 PHE C CA 1
ATOM 4384 C C . PHE C 1 142 ? 63.246 62.406 54.219 1.00 18.88 142 PHE C C 1
ATOM 4385 O O . PHE C 1 142 ? 63.191 61.691 55.230 1.00 18.49 142 PHE C O 1
ATOM 4393 N N . GLY C 1 143 ? 64.090 62.212 53.223 1.00 18.67 143 GLY C N 1
ATOM 4394 C CA . GLY C 1 143 ? 65.044 61.137 53.240 1.00 18.88 143 GLY C CA 1
ATOM 4395 C C . GLY C 1 143 ? 66.033 61.311 52.114 1.00 19.00 143 GLY C C 1
ATOM 4396 O O . GLY C 1 143 ? 65.841 62.123 51.200 1.00 19.02 143 GLY C O 1
ATOM 4397 N N . SER C 1 144 ? 67.099 60.536 52.184 1.00 18.64 144 SER C N 1
ATOM 4398 C CA . SER C 1 144 ? 68.109 60.568 51.151 1.00 18.74 144 SER C CA 1
ATOM 4399 C C . SER C 1 144 ? 67.537 59.967 49.879 1.00 18.55 144 SER C C 1
ATOM 4400 O O . SER C 1 144 ? 66.761 59.020 49.944 1.00 18.90 144 SER C O 1
ATOM 4403 N N . TRP C 1 145 ? 67.935 60.508 48.731 1.00 18.38 145 TRP C N 1
ATOM 4404 C CA . TRP C 1 145 ? 67.477 60.001 47.444 1.00 17.95 145 TRP C CA 1
ATOM 4405 C C . TRP C 1 145 ? 68.287 58.793 46.938 1.00 17.80 145 TRP C C 1
ATOM 4406 O O . TRP C 1 145 ? 67.775 57.988 46.174 1.00 17.38 145 TRP C O 1
ATOM 4417 N N . VAL C 1 146 ? 69.542 58.666 47.365 1.00 17.75 146 VAL C N 1
ATOM 4418 C CA . VAL C 1 146 ? 70.428 57.610 46.858 1.00 17.86 146 VAL C CA 1
ATOM 4419 C C . VAL C 1 146 ? 71.111 56.723 47.919 1.00 18.61 146 VAL C C 1
ATOM 4420 O O . VAL C 1 146 ? 71.663 55.678 47.564 1.00 18.66 146 VAL C O 1
ATOM 4424 N N . TYR C 1 147 ? 71.086 57.130 49.193 1.00 18.88 147 TYR C N 1
ATOM 4425 C CA . TYR C 1 147 ? 71.840 56.433 50.248 1.00 19.36 147 TYR C CA 1
ATOM 4426 C C . TYR C 1 147 ? 70.978 55.684 51.265 1.00 19.82 147 TYR C C 1
ATOM 4427 O O . TYR C 1 147 ? 70.099 56.286 51.900 1.00 20.73 147 TYR C O 1
ATOM 4436 N N . SER C 1 148 ? 71.250 54.392 51.461 1.00 20.07 148 SER C N 1
ATOM 4437 C CA . SER C 1 148 ? 70.551 53.610 52.508 1.00 20.11 148 SER C CA 1
ATOM 4438 C C . SER C 1 148 ? 70.909 54.045 53.939 1.00 19.90 148 SER C C 1
ATOM 4439 O O . SER C 1 148 ? 71.651 55.008 54.122 1.00 19.99 148 SER C O 1
ATOM 4442 N N . GLY C 1 149 ? 70.365 53.346 54.941 1.00 19.67 149 GLY C N 1
ATOM 4443 C CA . GLY C 1 149 ? 70.564 53.694 56.341 1.00 19.59 149 GLY C CA 1
ATOM 4444 C C . GLY C 1 149 ? 71.919 53.217 56.808 1.00 20.70 149 GLY C C 1
ATOM 4445 O O . GLY C 1 149 ? 72.409 53.615 57.877 1.00 20.63 149 GLY C O 1
ATOM 4446 N N . PHE C 1 150 ? 72.516 52.349 55.999 1.00 20.93 150 PHE C N 1
ATOM 4447 C CA . PHE C 1 150 ? 73.874 51.907 56.185 1.00 21.58 150 PHE C CA 1
ATOM 4448 C C . PHE C 1 150 ? 74.843 52.911 55.556 1.00 21.67 150 PHE C C 1
ATOM 4449 O O . PHE C 1 150 ? 76.064 52.806 55.727 1.00 21.18 150 PHE C O 1
ATOM 4457 N N . GLU C 1 151 ? 74.300 53.892 54.838 1.00 21.60 151 GLU C N 1
ATOM 4458 C CA . GLU C 1 151 ? 75.150 54.892 54.189 1.00 21.80 151 GLU C CA 1
ATOM 4459 C C . GLU C 1 151 ? 74.922 56.274 54.754 1.00 21.77 151 GLU C C 1
ATOM 4460 O O . GLU C 1 151 ? 75.870 56.976 55.105 1.00 21.31 151 GLU C O 1
ATOM 4466 N N . ILE C 1 152 ? 73.653 56.660 54.837 1.00 22.22 152 ILE C N 1
ATOM 4467 C CA . ILE C 1 152 ? 73.269 57.820 55.622 1.00 22.39 152 ILE C CA 1
ATOM 4468 C C . ILE C 1 152 ? 72.255 57.408 56.675 1.00 22.73 152 ILE C C 1
ATOM 4469 O O . ILE C 1 152 ? 71.140 56.995 56.358 1.00 22.91 152 ILE C O 1
ATOM 4474 N N . ASP C 1 153 ? 72.665 57.501 57.931 1.00 23.43 153 ASP C N 1
ATOM 4475 C CA . ASP C 1 153 ? 71.728 57.368 59.037 1.00 24.50 153 ASP C CA 1
ATOM 4476 C C . ASP C 1 153 ? 71.134 58.734 59.325 1.00 24.74 153 ASP C C 1
ATOM 4477 O O . ASP C 1 153 ? 71.831 59.735 59.421 1.00 25.58 153 ASP C O 1
ATOM 4482 N N . LEU C 1 154 ? 69.825 58.760 59.457 1.00 25.17 154 LEU C N 1
ATOM 4483 C CA . LEU C 1 154 ? 69.096 59.996 59.542 1.00 25.34 154 LEU C CA 1
ATOM 4484 C C . LEU C 1 154 ? 68.383 60.026 60.890 1.00 25.67 154 LEU C C 1
ATOM 4485 O O . LEU C 1 154 ? 67.642 59.102 61.193 1.00 26.00 154 LEU C O 1
ATOM 4490 N N . LYS C 1 155 ? 68.640 61.060 61.705 1.00 25.88 155 LYS C N 1
ATOM 4491 C CA . LYS C 1 155 ? 68.074 61.170 63.063 1.00 25.75 155 LYS C CA 1
ATOM 4492 C C . LYS C 1 155 ? 67.619 62.600 63.428 1.00 24.82 155 LYS C C 1
ATOM 4493 O O . LYS C 1 155 ? 67.900 63.549 62.701 1.00 24.66 155 LYS C O 1
ATOM 4499 N N . THR C 1 156 ? 66.906 62.730 64.553 1.00 24.46 156 THR C N 1
ATOM 4500 C CA . THR C 1 156 ? 66.466 64.015 65.125 1.00 23.43 156 THR C CA 1
ATOM 4501 C C . THR C 1 156 ? 66.900 64.102 66.592 1.00 23.34 156 THR C C 1
ATOM 4502 O O . THR C 1 156 ? 67.289 63.096 67.182 1.00 22.69 156 THR C O 1
ATOM 4506 N N . ASP C 1 157 ? 66.798 65.303 67.178 1.00 23.29 157 ASP C N 1
ATOM 4507 C CA . ASP C 1 157 ? 67.050 65.512 68.612 1.00 23.26 157 ASP C CA 1
ATOM 4508 C C . ASP C 1 157 ? 65.774 65.731 69.402 1.00 22.52 157 ASP C C 1
ATOM 4509 O O . ASP C 1 157 ? 65.804 65.800 70.621 1.00 22.07 157 ASP C O 1
ATOM 4514 N N . THR C 1 158 ? 64.659 65.876 68.704 1.00 21.74 158 THR C N 1
ATOM 4515 C CA . THR C 1 158 ? 63.387 66.114 69.362 1.00 21.33 158 THR C CA 1
ATOM 4516 C C . THR C 1 158 ? 62.213 65.814 68.436 1.00 21.46 158 THR C C 1
ATOM 4517 O O . THR C 1 158 ? 62.289 66.044 67.223 1.00 21.49 158 THR C O 1
ATOM 4521 N N . ASP C 1 159 ? 61.149 65.268 69.020 1.00 21.50 159 ASP C N 1
ATOM 4522 C CA . ASP C 1 159 ? 59.903 65.009 68.314 1.00 21.63 159 ASP C CA 1
ATOM 4523 C C . ASP C 1 159 ? 59.289 66.308 67.853 1.00 21.34 159 ASP C C 1
ATOM 4524 O O . ASP C 1 159 ? 58.558 66.336 66.884 1.00 21.24 159 ASP C O 1
ATOM 4529 N N . GLN C 1 160 ? 59.598 67.379 68.572 1.00 21.95 160 GLN C N 1
ATOM 4530 C CA . GLN C 1 160 ? 58.933 68.673 68.423 1.00 22.28 160 GLN C CA 1
ATOM 4531 C C . GLN C 1 160 ? 59.548 69.590 67.358 1.00 22.12 160 GLN C C 1
ATOM 4532 O O . GLN C 1 160 ? 60.702 70.033 67.486 1.00 21.42 160 GLN C O 1
ATOM 4538 N N . VAL C 1 161 ? 58.758 69.888 66.321 1.00 21.94 161 VAL C N 1
ATOM 4539 C CA . VAL C 1 161 ? 59.100 70.947 65.368 1.00 21.11 161 VAL C CA 1
ATOM 4540 C C . VAL C 1 161 ? 59.109 72.278 66.105 1.00 21.00 161 VAL C C 1
ATOM 4541 O O . VAL C 1 161 ? 58.255 72.513 66.954 1.00 20.37 161 VAL C O 1
ATOM 4545 N N . ASP C 1 162 ? 60.084 73.135 65.812 1.00 21.08 162 ASP C N 1
ATOM 4546 C CA . ASP C 1 162 ? 60.153 74.430 66.475 1.00 21.08 162 ASP C CA 1
ATOM 4547 C C . ASP C 1 162 ? 59.081 75.347 65.900 1.00 20.54 162 ASP C C 1
ATOM 4548 O O . ASP C 1 162 ? 59.076 75.631 64.701 1.00 21.19 162 ASP C O 1
ATOM 4553 N N . LEU C 1 163 ? 58.184 75.801 66.767 1.00 19.84 163 LEU C N 1
ATOM 4554 C CA . LEU C 1 163 ? 57.046 76.632 66.400 1.00 18.86 163 LEU C CA 1
ATOM 4555 C C . LEU C 1 163 ? 57.142 78.013 67.029 1.00 18.76 163 LEU C C 1
ATOM 4556 O O . LEU C 1 163 ? 56.253 78.844 66.844 1.00 18.06 163 LEU C O 1
ATOM 4561 N N . SER C 1 164 ? 58.228 78.242 67.770 1.00 18.89 164 SER C N 1
ATOM 4562 C CA . SER C 1 164 ? 58.393 79.440 68.601 1.00 19.11 164 SER C CA 1
ATOM 4563 C C . SER C 1 164 ? 58.417 80.698 67.762 1.00 18.91 164 SER C C 1
ATOM 4564 O O . SER C 1 164 ? 58.231 81.812 68.277 1.00 19.14 164 SER C O 1
ATOM 4567 N N . SER C 1 165 ? 58.640 80.533 66.465 1.00 18.32 165 SER C N 1
ATOM 4568 C CA . SER C 1 165 ? 58.577 81.693 65.605 1.00 17.92 165 SER C CA 1
ATOM 4569 C C . SER C 1 165 ? 57.633 81.517 64.386 1.00 17.39 165 SER C C 1
ATOM 4570 O O . SER C 1 165 ? 57.808 82.136 63.343 1.00 16.77 165 SER C O 1
ATOM 4573 N N . TYR C 1 166 ? 56.608 80.679 64.565 1.00 17.68 166 TYR C N 1
ATOM 4574 C CA . TYR C 1 166 ? 55.506 80.564 63.620 1.00 17.63 166 TYR C CA 1
ATOM 4575 C C . TYR C 1 166 ? 54.786 81.909 63.557 1.00 18.19 166 TYR C C 1
ATOM 4576 O O . TYR C 1 166 ? 54.543 82.533 64.599 1.00 18.36 166 TYR C O 1
ATOM 4585 N N . TYR C 1 167 ? 54.461 82.353 62.337 1.00 18.39 167 TYR C N 1
ATOM 4586 C CA . TYR C 1 167 ? 53.839 83.653 62.108 1.00 18.33 167 TYR C CA 1
ATOM 4587 C C . TYR C 1 167 ? 52.492 83.759 62.839 1.00 18.92 167 TYR C C 1
ATOM 4588 O O . TYR C 1 167 ? 51.600 82.933 62.643 1.00 18.51 167 TYR C O 1
ATOM 4597 N N . ALA C 1 168 ? 52.377 84.784 63.683 1.00 19.40 168 ALA C N 1
ATOM 4598 C CA . ALA C 1 168 ? 51.288 84.893 64.648 1.00 20.51 168 ALA C CA 1
ATOM 4599 C C . ALA C 1 168 ? 49.962 85.300 64.014 1.00 21.09 168 ALA C C 1
ATOM 4600 O O . ALA C 1 168 ? 48.897 85.141 64.623 1.00 21.79 168 ALA C O 1
ATOM 4602 N N . SER C 1 169 ? 50.035 85.834 62.800 1.00 21.52 169 SER C N 1
ATOM 4603 C CA . SER C 1 169 ? 48.861 86.244 62.067 1.00 21.99 169 SER C CA 1
ATOM 4604 C C . SER C 1 169 ? 48.654 85.429 60.796 1.00 22.25 169 SER C C 1
ATOM 4605 O O . SER C 1 169 ? 48.014 85.898 59.852 1.00 23.10 169 SER C O 1
ATOM 4608 N N . SER C 1 170 ? 49.188 84.210 60.770 1.00 22.31 170 SER C N 1
ATOM 4609 C CA . SER C 1 170 ? 48.947 83.270 59.665 1.00 22.28 170 SER C CA 1
ATOM 4610 C C . SER C 1 170 ? 47.459 82.992 59.486 1.00 22.20 170 SER C C 1
ATOM 4611 O O . SER C 1 170 ? 46.682 83.128 60.430 1.00 21.85 170 SER C O 1
ATOM 4614 N N . LYS C 1 171 ? 47.087 82.621 58.262 1.00 22.45 171 LYS C N 1
ATOM 4615 C CA . LYS C 1 171 ? 45.742 82.158 57.923 1.00 22.81 171 LYS C CA 1
ATOM 4616 C C . LYS C 1 171 ? 45.435 80.881 58.688 1.00 23.06 171 LYS C C 1
ATOM 4617 O O . LYS C 1 171 ? 44.266 80.563 58.973 1.00 23.52 171 LYS C O 1
ATOM 4623 N N . TYR C 1 172 ? 46.510 80.165 59.017 1.00 23.10 172 TYR C N 1
ATOM 4624 C CA . TYR C 1 172 ? 46.454 78.828 59.601 1.00 23.01 172 TYR C CA 1
ATOM 4625 C C . TYR C 1 172 ? 47.050 78.806 60.989 1.00 23.44 172 TYR C C 1
ATOM 4626 O O . TYR C 1 172 ? 48.063 79.437 61.258 1.00 23.57 172 TYR C O 1
ATOM 4635 N N . GLU C 1 173 ? 46.374 78.096 61.870 1.00 23.84 173 GLU C N 1
ATOM 4636 C CA . GLU C 1 173 ? 46.754 77.984 63.255 1.00 24.54 173 GLU C CA 1
ATOM 4637 C C . GLU C 1 173 ? 47.239 76.549 63.429 1.00 24.19 173 GLU C C 1
ATOM 4638 O O . GLU C 1 173 ? 46.534 75.610 63.059 1.00 24.02 173 GLU C O 1
ATOM 4644 N N . ILE C 1 174 ? 48.451 76.374 63.959 1.00 23.72 174 ILE C N 1
ATOM 4645 C CA . ILE C 1 174 ? 48.949 75.016 64.194 1.00 23.22 174 ILE C CA 1
ATOM 4646 C C . ILE C 1 174 ? 48.402 74.422 65.493 1.00 22.94 174 ILE C C 1
ATOM 4647 O O . ILE C 1 174 ? 48.531 75.016 66.552 1.00 22.57 174 ILE C O 1
ATOM 4652 N N . LEU C 1 175 ? 47.792 73.247 65.378 1.00 22.78 175 LEU C N 1
ATOM 4653 C CA . LEU C 1 175 ? 47.327 72.496 66.525 1.00 22.99 175 LEU C CA 1
ATOM 4654 C C . LEU C 1 175 ? 48.398 71.544 67.036 1.00 23.16 175 LEU C C 1
ATOM 4655 O O . LEU C 1 175 ? 48.401 71.200 68.218 1.00 23.81 175 LEU C O 1
ATOM 4660 N N . SER C 1 176 ? 49.283 71.107 66.133 1.00 22.88 176 SER C N 1
ATOM 4661 C CA . SER C 1 176 ? 50.331 70.121 66.413 1.00 22.20 176 SER C CA 1
ATOM 4662 C C . SER C 1 176 ? 51.329 70.009 65.248 1.00 21.66 176 SER C C 1
ATOM 4663 O O . SER C 1 176 ? 50.953 70.061 64.082 1.00 21.73 176 SER C O 1
ATOM 4666 N N . ALA C 1 177 ? 52.604 69.848 65.572 1.00 20.96 177 ALA C N 1
ATOM 4667 C CA . ALA C 1 177 ? 53.640 69.689 64.564 1.00 20.19 177 ALA C CA 1
ATOM 4668 C C . ALA C 1 177 ? 54.816 68.887 65.115 1.00 20.23 177 ALA C C 1
ATOM 4669 O O . ALA C 1 177 ? 55.477 69.263 66.091 1.00 19.20 177 ALA C O 1
ATOM 4671 N N . THR C 1 178 ? 55.078 67.774 64.447 1.00 20.77 178 THR C N 1
ATOM 4672 C CA . THR C 1 178 ? 55.978 66.766 64.962 1.00 21.13 178 THR C CA 1
ATOM 4673 C C . THR C 1 178 ? 56.853 66.202 63.841 1.00 21.04 178 THR C C 1
ATOM 4674 O O . THR C 1 178 ? 56.429 66.149 62.683 1.00 21.60 178 THR C O 1
ATOM 4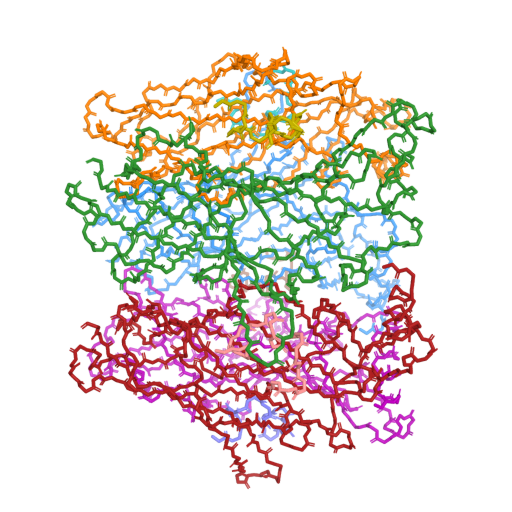678 N N . GLN C 1 179 ? 58.100 65.872 64.183 1.00 20.81 179 GLN C N 1
ATOM 4679 C CA . GLN C 1 179 ? 59.081 65.258 63.276 1.00 20.12 179 GLN C CA 1
ATOM 4680 C C . GLN C 1 179 ? 59.534 63.963 63.932 1.00 20.26 179 GLN C C 1
ATOM 4681 O O . GLN C 1 179 ? 59.886 63.960 65.103 1.00 20.27 179 GLN C O 1
ATOM 4687 N N . THR C 1 180 ? 59.502 62.858 63.195 1.00 20.80 180 THR C N 1
ATOM 4688 C CA . THR C 1 180 ? 59.881 61.557 63.757 1.00 20.77 180 THR C CA 1
ATOM 4689 C C . THR C 1 180 ? 60.573 60.615 62.782 1.00 20.58 180 THR C C 1
ATOM 4690 O O . THR C 1 180 ? 60.129 60.440 61.646 1.00 19.98 180 THR C O 1
ATOM 4694 N N . ARG C 1 181 ? 61.684 60.035 63.258 1.00 20.88 181 ARG C N 1
ATOM 4695 C CA . ARG C 1 181 ? 62.472 59.035 62.534 1.00 21.05 181 ARG C CA 1
ATOM 4696 C C . ARG C 1 181 ? 61.714 57.727 62.356 1.00 21.21 181 ARG C C 1
ATOM 4697 O O . ARG C 1 181 ? 61.275 57.109 63.333 1.00 21.39 181 ARG C O 1
ATOM 4705 N N . GLN C 1 182 ? 61.599 57.301 61.101 1.00 21.19 182 GLN C N 1
ATOM 4706 C CA . GLN C 1 182 ? 60.980 56.030 60.751 1.00 20.91 182 GLN C CA 1
ATOM 4707 C C . GLN C 1 182 ? 61.931 55.146 59.979 1.00 20.50 182 GLN C C 1
ATOM 4708 O O . GLN C 1 182 ? 62.659 55.625 59.115 1.00 20.75 182 GLN C O 1
ATOM 4714 N N . VAL C 1 183 ? 61.903 53.854 60.297 1.00 20.57 183 VAL C N 1
ATOM 4715 C CA . VAL C 1 183 ? 62.710 52.846 59.616 1.00 20.44 183 VAL C CA 1
ATOM 4716 C C . VAL C 1 183 ? 61.808 51.846 58.910 1.00 20.88 183 VAL C C 1
ATOM 4717 O O . VAL C 1 183 ? 60.869 51.311 59.502 1.00 21.14 183 VAL C O 1
ATOM 4721 N N . GLN C 1 184 ? 62.089 51.621 57.632 1.00 21.03 184 GLN C N 1
ATOM 4722 C CA . GLN C 1 184 ? 61.410 50.595 56.852 1.00 21.07 184 GLN C CA 1
ATOM 4723 C C . GLN C 1 184 ? 62.379 49.455 56.506 1.00 21.02 184 GLN C C 1
ATOM 4724 O O . GLN C 1 184 ? 63.504 49.695 56.083 1.00 20.68 184 GLN C O 1
ATOM 4730 N N . HIS C 1 185 ? 61.912 48.220 56.690 1.00 21.06 185 HIS C N 1
ATOM 4731 C CA . HIS C 1 185 ? 62.628 47.017 56.287 1.00 20.61 185 HIS C CA 1
ATOM 4732 C C . HIS C 1 185 ? 62.025 46.380 55.028 1.00 20.10 185 HIS C C 1
ATOM 4733 O O . HIS C 1 185 ? 60.803 46.328 54.887 1.00 19.60 185 HIS C O 1
ATOM 4740 N N . TYR C 1 186 ? 62.887 45.941 54.102 1.00 19.66 186 TYR C N 1
ATOM 4741 C CA . TYR C 1 186 ? 62.457 45.144 52.924 1.00 19.27 186 TYR C CA 1
ATOM 4742 C C . TYR C 1 186 ? 63.103 43.758 52.927 1.00 19.45 186 TYR C C 1
ATOM 4743 O O . TYR C 1 186 ? 64.314 43.637 53.108 1.00 19.48 186 TYR C O 1
ATOM 4752 N N . SER C 1 187 ? 62.304 42.713 52.721 1.00 19.99 187 SER C N 1
ATOM 4753 C CA . SER C 1 187 ? 62.806 41.328 52.874 1.00 20.44 187 SER C CA 1
ATOM 4754 C C . SER C 1 187 ? 63.859 40.878 51.848 1.00 20.35 187 SER C C 1
ATOM 4755 O O . SER C 1 187 ? 64.473 39.826 52.020 1.00 20.59 187 SER C O 1
ATOM 4758 N N . CYS C 1 188 ? 64.066 41.662 50.796 1.00 20.08 188 CYS C N 1
ATOM 4759 C CA . CYS C 1 188 ? 65.133 41.371 49.843 1.00 20.40 188 CYS C CA 1
ATOM 4760 C C . CYS C 1 188 ? 66.526 41.658 50.402 1.00 20.24 188 CYS C C 1
ATOM 4761 O O . CYS C 1 188 ? 67.508 41.072 49.959 1.00 20.31 188 CYS C O 1
ATOM 4764 N N . CYS C 1 189 ? 66.602 42.562 51.374 1.00 19.89 189 CYS C N 1
ATOM 4765 C CA . CYS C 1 189 ? 67.787 43.380 51.543 1.00 19.71 189 CYS C CA 1
ATOM 4766 C C . CYS C 1 189 ? 68.061 43.625 53.008 1.00 19.36 189 CYS C C 1
ATOM 4767 O O . CYS C 1 189 ? 67.138 43.961 53.744 1.00 19.99 189 CYS C O 1
ATOM 4770 N N . PRO C 1 190 ? 69.317 43.468 53.440 1.00 18.88 190 PRO C N 1
ATOM 4771 C CA . PRO C 1 190 ? 69.677 43.668 54.843 1.00 18.30 190 PRO C CA 1
ATOM 4772 C C . PRO C 1 190 ? 69.737 45.120 55.303 1.00 17.81 190 PRO C C 1
ATOM 4773 O O . PRO C 1 190 ? 69.705 45.378 56.505 1.00 18.10 190 PRO C O 1
ATOM 4777 N N . GLU C 1 191 ? 69.827 46.061 54.372 1.00 17.01 191 GLU C N 1
ATOM 4778 C CA . GLU C 1 191 ? 69.966 47.459 54.739 1.00 16.36 191 GLU C CA 1
ATOM 4779 C C . GLU C 1 191 ? 68.614 48.124 55.010 1.00 15.96 191 GLU C C 1
ATOM 4780 O O . GLU C 1 191 ? 67.657 47.903 54.279 1.00 16.33 191 GLU C O 1
ATOM 4786 N N . PRO C 1 192 ? 68.524 48.902 56.080 1.00 15.16 192 PRO C N 1
ATOM 4787 C CA . PRO C 1 192 ? 67.297 49.615 56.402 1.00 14.83 192 PRO C CA 1
ATOM 4788 C C . PRO C 1 192 ? 67.148 50.921 55.598 1.00 14.50 192 PRO C C 1
ATOM 4789 O O . PRO C 1 192 ? 68.152 51.509 55.161 1.00 13.23 192 PRO C O 1
ATOM 4793 N N . TYR C 1 193 ? 65.900 51.363 55.408 1.00 13.91 193 TYR C N 1
ATOM 4794 C CA . TYR C 1 193 ? 65.663 52.663 54.790 1.00 13.74 193 TYR C CA 1
ATOM 4795 C C . TYR C 1 193 ? 65.072 53.616 55.783 1.00 13.49 193 TYR C C 1
ATOM 4796 O O . TYR C 1 193 ? 64.328 53.204 56.650 1.00 14.13 193 TYR C O 1
ATOM 4805 N N . ILE C 1 194 ? 65.486 54.874 55.720 1.00 13.74 194 ILE C N 1
ATOM 4806 C CA . ILE C 1 194 ? 65.211 55.830 56.808 1.00 14.00 194 ILE C CA 1
ATOM 4807 C C . ILE C 1 194 ? 64.594 57.085 56.232 1.00 14.79 194 ILE C C 1
ATOM 4808 O O . ILE C 1 194 ? 64.967 57.532 55.143 1.00 14.63 194 ILE C O 1
ATOM 4813 N N . ASP C 1 195 ? 63.664 57.661 56.980 1.00 15.21 195 ASP C N 1
ATOM 4814 C CA . ASP C 1 195 ? 63.100 58.929 56.610 1.00 16.09 195 ASP C CA 1
ATOM 4815 C C . ASP C 1 195 ? 62.739 59.639 57.896 1.00 16.43 195 ASP C C 1
ATOM 4816 O O . ASP C 1 195 ? 62.582 59.001 58.935 1.00 16.25 195 AS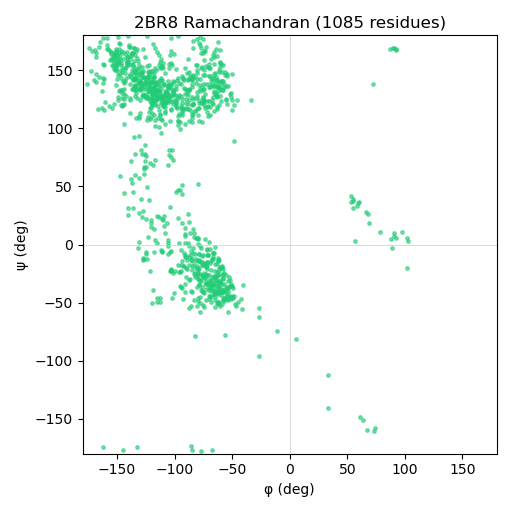P C O 1
ATOM 4821 N N . VAL C 1 196 ? 62.656 60.964 57.841 1.00 17.33 196 VAL C N 1
ATOM 4822 C CA . VAL C 1 196 ? 62.036 61.726 58.927 1.00 17.76 196 VAL C CA 1
ATOM 4823 C C . VAL C 1 196 ? 60.658 62.193 58.449 1.00 17.76 196 VAL C C 1
ATOM 4824 O O . VAL C 1 196 ? 60.550 62.860 57.410 1.00 17.97 196 VAL C O 1
ATOM 4828 N N . ASN C 1 197 ? 59.619 61.808 59.193 1.00 17.81 197 ASN C N 1
ATOM 4829 C CA . ASN C 1 197 ? 58.245 62.184 58.883 1.00 17.33 197 ASN C CA 1
ATOM 4830 C C . ASN C 1 197 ? 57.776 63.445 59.645 1.00 17.82 197 ASN C C 1
ATOM 4831 O O . ASN C 1 197 ? 57.736 63.473 60.880 1.00 17.24 197 ASN C O 1
ATOM 4836 N N . LEU C 1 198 ? 57.455 64.488 58.870 1.00 18.33 198 LEU C N 1
ATOM 4837 C CA . LEU C 1 198 ? 56.954 65.773 59.344 1.00 18.54 198 LEU C CA 1
ATOM 4838 C C . LEU C 1 198 ? 55.424 65.784 59.282 1.00 19.18 198 LEU C C 1
ATOM 4839 O O . LEU C 1 198 ? 54.865 65.880 58.195 1.00 19.72 198 LEU C O 1
ATOM 4844 N N . VAL C 1 199 ? 54.756 65.672 60.432 1.00 19.38 199 VAL C N 1
ATOM 4845 C CA . VAL C 1 199 ? 53.294 65.638 60.474 1.00 19.65 199 VAL C CA 1
ATOM 4846 C C . VAL C 1 199 ? 52.814 66.934 61.091 1.00 20.04 199 VAL C C 1
ATOM 4847 O O . VAL C 1 199 ? 53.152 67.235 62.240 1.00 20.24 199 VAL C O 1
ATOM 4851 N N . VAL C 1 200 ? 52.037 67.712 60.342 1.00 20.13 200 VAL C N 1
ATOM 4852 C CA . VAL C 1 200 ? 51.447 68.907 60.935 1.00 20.53 200 VAL C CA 1
ATOM 4853 C C . VAL C 1 200 ? 49.906 68.854 60.937 1.00 20.14 200 VAL C C 1
ATOM 4854 O O . VAL C 1 200 ? 49.277 68.445 59.965 1.00 19.79 200 VAL C O 1
ATOM 4858 N N . LYS C 1 201 ? 49.328 69.235 62.066 1.00 19.96 201 LYS C N 1
ATOM 4859 C CA . LYS C 1 201 ? 47.894 69.327 62.220 1.00 20.09 201 LYS C CA 1
ATOM 4860 C C . LYS C 1 201 ? 47.569 70.798 62.416 1.00 20.19 201 LYS C C 1
ATOM 4861 O O . LYS C 1 201 ? 48.233 71.492 63.196 1.00 20.01 201 LYS C O 1
ATOM 4867 N N . PHE C 1 202 ? 46.575 71.278 61.673 1.00 19.80 202 PHE C N 1
ATOM 4868 C CA . PHE C 1 202 ? 46.268 72.702 61.639 1.00 19.76 202 PHE C CA 1
ATOM 4869 C C . PHE C 1 202 ? 44.843 72.981 61.199 1.00 19.99 202 PHE C C 1
ATOM 4870 O O . PHE C 1 202 ? 44.156 72.091 60.700 1.00 19.89 202 PHE C O 1
ATOM 4878 N N . ARG C 1 203 ? 44.422 74.230 61.382 1.00 20.87 203 ARG C N 1
ATOM 4879 C CA . ARG C 1 203 ? 43.084 74.692 60.990 1.00 22.07 203 ARG C CA 1
ATOM 4880 C C . ARG C 1 203 ? 43.103 76.183 60.673 1.00 23.16 203 ARG C C 1
ATOM 4881 O O . ARG C 1 203 ? 44.036 76.892 61.049 1.00 22.97 203 ARG C O 1
ATOM 4889 N N . GLU C 1 204 ? 42.059 76.650 59.996 1.00 24.76 204 GLU C N 1
ATOM 4890 C CA . GLU C 1 204 ? 41.859 78.079 59.764 1.00 26.56 204 GLU C CA 1
ATOM 4891 C C . GLU C 1 204 ? 41.752 78.883 61.061 1.00 27.48 204 GLU C C 1
ATOM 4892 O O . GLU C 1 204 ? 41.151 78.433 62.045 1.00 27.03 204 GLU C O 1
ATOM 4898 N N . ARG C 1 205 ? 42.364 80.069 61.042 1.00 28.89 205 ARG C N 1
ATOM 4899 C CA . ARG C 1 205 ? 42.381 80.976 62.189 1.00 30.48 205 ARG C CA 1
ATOM 4900 C C . ARG C 1 205 ? 41.135 81.867 62.170 1.00 30.19 205 ARG C C 1
ATOM 4901 O O . ARG C 1 205 ? 39.997 81.372 62.144 1.00 30.14 205 ARG C O 1
ATOM 4909 N N . GLN D 1 1 ? 86.293 58.619 50.243 1.00 34.24 1 GLN D N 1
ATOM 4910 C CA . GLN D 1 1 ? 87.670 58.402 50.763 1.00 33.89 1 GLN D CA 1
ATOM 4911 C C . GLN D 1 1 ? 88.548 57.616 49.777 1.00 32.86 1 GLN D C 1
ATOM 4912 O O . GLN D 1 1 ? 88.071 57.192 48.729 1.00 33.16 1 GLN D O 1
ATOM 4918 N N . ALA D 1 2 ? 89.840 57.501 50.094 1.00 31.82 2 ALA D N 1
ATOM 4919 C CA . ALA D 1 2 ? 90.768 56.547 49.463 1.00 30.48 2 ALA D CA 1
ATOM 4920 C C . ALA D 1 2 ? 90.535 56.212 47.967 1.00 29.44 2 ALA D C 1
ATOM 4921 O O . ALA D 1 2 ? 90.698 57.062 47.080 1.00 29.06 2 ALA D O 1
ATOM 4923 N N . ASN D 1 3 ? 90.140 54.963 47.721 1.00 27.99 3 ASN D N 1
ATOM 4924 C CA . ASN D 1 3 ? 90.079 54.377 46.391 1.00 26.64 3 ASN D CA 1
ATOM 4925 C C . ASN D 1 3 ? 88.959 54.908 45.519 1.00 25.70 3 ASN D C 1
ATOM 4926 O O . ASN D 1 3 ? 89.063 54.861 44.291 1.00 25.54 3 ASN D O 1
ATOM 4931 N N . LEU D 1 4 ? 87.885 55.380 46.152 1.00 24.56 4 LEU D N 1
ATOM 4932 C CA . LEU D 1 4 ? 86.727 55.915 45.431 1.00 23.56 4 LEU D CA 1
ATOM 4933 C C . LEU D 1 4 ? 87.064 57.190 44.649 1.00 23.16 4 LEU D C 1
ATOM 4934 O O . LEU D 1 4 ? 86.675 57.319 43.489 1.00 23.05 4 LEU D O 1
ATOM 4939 N N . MET D 1 5 ? 87.787 58.114 45.284 1.00 22.76 5 MET D N 1
ATOM 4940 C CA . MET D 1 5 ? 88.357 59.281 44.594 1.00 22.39 5 MET D CA 1
ATOM 4941 C C . MET D 1 5 ? 89.211 58.869 43.393 1.00 21.62 5 MET D C 1
ATOM 4942 O O . MET D 1 5 ? 89.096 59.468 42.324 1.00 21.45 5 MET D O 1
ATOM 4947 N N . ARG D 1 6 ? 90.059 57.853 43.574 1.00 20.81 6 ARG D N 1
ATOM 4948 C CA . ARG D 1 6 ? 90.926 57.364 42.497 1.00 20.43 6 ARG D CA 1
ATOM 4949 C C . ARG D 1 6 ? 90.102 56.836 41.323 1.00 20.19 6 ARG D C 1
ATOM 4950 O O . ARG D 1 6 ? 90.339 57.213 40.169 1.00 19.82 6 ARG D O 1
ATOM 4958 N N . LEU D 1 7 ? 89.129 55.977 41.636 1.00 20.12 7 LEU D N 1
ATOM 4959 C CA . LEU D 1 7 ? 88.259 55.366 40.638 1.00 19.92 7 LEU D CA 1
ATOM 4960 C C . LEU D 1 7 ? 87.542 56.403 39.786 1.00 19.94 7 LEU D C 1
ATOM 4961 O O . LEU D 1 7 ? 87.505 56.289 38.559 1.00 19.68 7 LEU D O 1
ATOM 4966 N N . LYS D 1 8 ? 86.981 57.410 40.448 1.00 20.40 8 LYS D N 1
ATOM 4967 C CA . LYS D 1 8 ? 86.182 58.443 39.787 1.00 21.09 8 LYS D CA 1
ATOM 4968 C C . LYS D 1 8 ? 87.038 59.344 38.895 1.00 21.62 8 LYS D C 1
ATOM 4969 O O . LYS D 1 8 ? 86.599 59.776 37.829 1.00 21.60 8 LYS D O 1
ATOM 4975 N N . SER D 1 9 ? 88.261 59.611 39.343 1.00 22.27 9 SER D N 1
ATOM 4976 C CA . SER D 1 9 ? 89.240 60.379 38.587 1.00 23.00 9 SER D CA 1
ATOM 4977 C C . SER D 1 9 ? 89.714 59.603 37.344 1.00 23.39 9 SER D C 1
ATOM 4978 O O . SER D 1 9 ? 89.725 60.145 36.236 1.00 23.34 9 SER D O 1
ATOM 4981 N N . ASP D 1 10 ? 90.102 58.340 37.535 1.00 24.02 10 ASP D N 1
ATOM 4982 C CA . ASP D 1 10 ? 90.471 57.439 36.429 1.00 24.50 10 ASP D CA 1
ATOM 4983 C C . ASP D 1 10 ? 89.385 57.347 35.352 1.00 25.24 10 ASP D C 1
ATOM 4984 O O . ASP D 1 10 ? 89.684 57.345 34.154 1.00 25.09 10 ASP D O 1
ATOM 4989 N N . LEU D 1 11 ? 88.128 57.256 35.791 1.00 26.07 11 LEU D N 1
ATOM 4990 C CA . LEU D 1 11 ? 86.999 57.093 34.885 1.00 27.00 11 LEU D CA 1
ATOM 4991 C C . LEU D 1 11 ? 86.637 58.371 34.141 1.00 27.96 11 LEU D C 1
ATOM 4992 O O . LEU D 1 11 ? 86.358 58.323 32.947 1.00 28.09 11 LEU D O 1
ATOM 4997 N N . PHE D 1 12 ? 86.650 59.509 34.832 1.00 29.30 12 PHE D N 1
ATOM 4998 C CA . PHE D 1 12 ? 86.163 60.757 34.237 1.00 30.75 12 PHE D CA 1
ATOM 4999 C C . PHE D 1 12 ? 87.243 61.749 33.795 1.00 31.92 12 PHE D C 1
ATOM 5000 O O . PHE D 1 12 ? 86.983 62.610 32.949 1.00 32.32 12 PHE D O 1
ATOM 5008 N N . ASN D 1 13 ? 88.441 61.650 34.362 1.00 33.31 13 ASN D N 1
ATOM 5009 C CA . ASN D 1 13 ? 89.466 62.664 34.110 1.00 34.60 13 ASN D CA 1
ATOM 5010 C C . ASN D 1 13 ? 90.562 62.261 33.130 1.00 35.36 13 ASN D C 1
ATOM 5011 O O . ASN D 1 13 ? 91.415 63.088 32.778 1.00 35.85 13 ASN D O 1
ATOM 5016 N N . ARG D 1 14 ? 90.553 61.006 32.684 1.00 35.96 14 ARG D N 1
ATOM 5017 C CA . ARG D 1 14 ? 91.394 60.626 31.549 1.00 36.56 14 ARG D CA 1
ATOM 5018 C C . ARG D 1 14 ? 90.657 61.087 30.288 1.00 36.59 14 ARG D C 1
ATOM 5019 O O . ARG D 1 14 ? 90.455 60.296 29.350 1.00 36.83 14 ARG D O 1
ATOM 5027 N N . SER D 1 15 ? 90.263 62.376 30.283 1.00 36.55 15 SER D N 1
ATOM 5028 C CA . SER D 1 15 ? 89.240 62.914 29.365 1.00 36.28 15 SER D CA 1
ATOM 5029 C C . SER D 1 15 ? 88.228 61.754 29.146 1.00 35.93 15 SER D C 1
ATOM 5030 O O . SER D 1 15 ? 87.812 61.112 30.130 1.00 36.15 15 SER D O 1
ATOM 5033 N N . PRO D 1 16 ? 87.717 61.550 27.932 1.00 35.27 16 PRO D N 1
ATOM 5034 C CA . PRO D 1 16 ? 86.799 62.449 27.256 1.00 34.50 16 PRO D CA 1
ATOM 5035 C C . PRO D 1 16 ? 85.478 61.698 27.385 1.00 33.62 16 PRO D C 1
ATOM 5036 O O . PRO D 1 16 ? 85.472 60.462 27.299 1.00 33.62 16 PRO D O 1
ATOM 5040 N N . MET D 1 17 ? 84.375 62.403 27.626 1.00 32.39 17 MET D N 1
ATOM 5041 C CA . MET D 1 17 ? 83.106 61.719 27.887 1.00 30.89 17 MET D CA 1
ATOM 5042 C C . MET D 1 17 ? 82.706 60.851 26.685 1.00 29.09 17 MET D C 1
ATOM 5043 O O . MET D 1 17 ? 83.184 61.071 25.562 1.00 28.84 17 MET D O 1
ATOM 5048 N N . TYR D 1 18 ? 81.872 59.842 26.947 1.00 26.75 18 TYR D N 1
ATOM 5049 C CA . TYR D 1 18 ? 81.287 58.992 25.918 1.00 24.15 18 TYR D CA 1
ATOM 5050 C C . TYR D 1 18 ? 80.451 59.872 24.963 1.00 23.21 18 TYR D C 1
ATOM 5051 O O . TYR D 1 18 ? 79.710 60.753 25.417 1.00 23.13 18 TYR D O 1
ATOM 5060 N N . PRO D 1 19 ? 80.605 59.685 23.652 1.00 22.13 19 PRO D N 1
ATOM 5061 C CA . PRO D 1 19 ? 79.940 60.553 22.678 1.00 21.44 19 PRO D CA 1
ATOM 5062 C C . PRO D 1 19 ? 78.558 60.076 22.217 1.00 20.96 19 PRO D C 1
ATOM 5063 O O . PRO D 1 19 ? 78.033 60.598 21.225 1.00 20.54 19 PRO D O 1
ATOM 5067 N N . GLY D 1 20 ? 77.975 59.112 22.936 1.00 20.32 20 GLY D N 1
ATOM 5068 C CA . GLY D 1 20 ? 76.693 58.521 22.545 1.00 19.70 20 GLY D CA 1
ATOM 5069 C C . GLY D 1 20 ? 76.852 57.354 21.584 1.00 19.53 20 GLY D C 1
ATOM 5070 O O . GLY D 1 20 ? 77.944 57.123 21.056 1.00 19.39 20 GLY D O 1
ATOM 5071 N N . PRO D 1 21 ? 75.767 56.609 21.359 1.00 19.63 21 PRO D N 1
ATOM 5072 C CA . PRO D 1 21 ? 75.794 55.426 20.493 1.00 19.36 21 PRO D CA 1
ATOM 5073 C C . PRO D 1 21 ? 75.757 55.733 19.000 1.00 19.48 21 PRO D C 1
ATOM 5074 O O . PRO D 1 21 ? 75.603 56.891 18.609 1.00 19.58 21 PRO D O 1
ATOM 5078 N N . THR D 1 22 ? 75.922 54.688 18.185 1.00 20.09 22 THR D N 1
ATOM 5079 C CA . THR D 1 22 ? 75.872 54.760 16.715 1.00 20.41 22 THR D CA 1
ATOM 5080 C C . THR D 1 22 ? 75.138 53.524 16.195 1.00 20.81 22 THR D C 1
ATOM 5081 O O . THR D 1 22 ? 74.722 52.675 16.981 1.00 20.73 22 THR D O 1
ATOM 5085 N N . LYS D 1 23 ? 74.984 53.425 14.874 1.00 21.35 23 LYS D N 1
ATOM 5086 C CA . LYS D 1 23 ? 74.519 52.179 14.242 1.00 21.95 23 LYS D CA 1
ATOM 5087 C C . LYS D 1 23 ? 75.472 51.035 14.581 1.00 21.79 23 LYS D C 1
ATOM 5088 O O . LYS D 1 23 ? 75.033 49.911 14.811 1.00 21.62 23 LYS D O 1
ATOM 5094 N N . ASP D 1 24 ? 76.775 51.347 14.595 1.00 22.09 24 ASP D N 1
ATOM 5095 C CA . ASP D 1 24 ? 77.858 50.387 14.858 1.00 22.03 24 ASP D CA 1
ATOM 5096 C C . ASP D 1 24 ? 78.039 50.055 16.336 1.00 21.78 24 ASP D C 1
ATOM 5097 O O . ASP D 1 24 ? 78.466 48.960 16.674 1.00 22.04 24 ASP D O 1
ATOM 5102 N N . ASP D 1 25 ? 77.741 51.007 17.209 1.00 21.39 25 ASP D N 1
ATOM 5103 C CA . ASP D 1 25 ? 77.819 50.783 18.649 1.00 21.14 25 ASP D CA 1
ATOM 5104 C C . ASP D 1 25 ? 76.464 51.136 19.303 1.00 20.16 25 ASP D C 1
ATOM 5105 O O . ASP D 1 25 ? 76.344 52.146 19.994 1.00 19.45 25 ASP D O 1
ATOM 5110 N N . PRO D 1 26 ? 75.447 50.301 19.077 1.00 19.53 26 PRO D N 1
ATOM 5111 C CA . PRO D 1 26 ? 74.099 50.593 19.549 1.00 19.21 26 PRO D CA 1
ATOM 5112 C C . PRO D 1 26 ? 73.962 50.359 21.056 1.00 19.06 26 PRO D C 1
ATOM 5113 O O . PRO D 1 26 ? 74.815 49.706 21.666 1.00 19.30 26 PRO D O 1
ATOM 5117 N N . LEU D 1 27 ? 72.887 50.875 21.639 1.00 18.58 27 LEU D N 1
ATOM 5118 C CA . LEU D 1 27 ? 72.706 50.850 23.086 1.00 18.12 27 LEU D CA 1
ATOM 5119 C C . LEU D 1 27 ? 71.265 50.496 23.473 1.00 17.63 27 LEU D C 1
ATOM 5120 O O . LEU D 1 27 ? 70.309 50.894 22.803 1.00 17.45 27 LEU D O 1
ATOM 5125 N N . THR D 1 28 ? 71.114 49.749 24.561 1.00 17.35 28 THR D N 1
ATOM 5126 C CA . THR D 1 28 ? 69.787 49.450 25.104 1.00 16.88 28 THR D CA 1
ATOM 5127 C C . THR D 1 28 ? 69.503 50.219 26.403 1.00 16.52 28 THR D C 1
ATOM 5128 O O . THR D 1 28 ? 70.260 50.139 27.364 1.00 16.40 28 THR D O 1
ATOM 5132 N N . VAL D 1 29 ? 68.422 50.999 26.384 1.00 16.25 29 VAL D N 1
ATOM 5133 C CA . VAL D 1 29 ? 67.944 51.743 27.539 1.00 15.73 29 VAL D CA 1
ATOM 5134 C C . VAL D 1 29 ? 66.628 51.110 27.984 1.00 16.02 29 VAL D C 1
ATOM 5135 O O . VAL D 1 29 ? 65.696 50.995 27.184 1.00 16.22 29 VAL D O 1
ATOM 5139 N N . THR D 1 30 ? 66.567 50.697 29.253 1.00 15.90 30 THR D N 1
ATOM 5140 C CA . THR D 1 30 ? 65.350 50.157 29.862 1.00 15.44 30 THR D CA 1
ATOM 5141 C C . THR D 1 30 ? 64.629 51.243 30.650 1.00 15.69 30 THR D C 1
ATOM 5142 O O . THR D 1 30 ? 65.204 51.859 31.536 1.00 15.93 30 THR D O 1
ATOM 5146 N N . LEU D 1 31 ? 63.357 51.453 30.343 1.00 15.73 31 LEU D N 1
ATOM 5147 C CA . LEU D 1 31 ? 62.592 52.503 30.985 1.00 15.71 31 LEU D CA 1
ATOM 5148 C C . LEU D 1 31 ? 61.530 51.930 31.928 1.00 15.62 31 LEU D C 1
ATOM 5149 O O . LEU D 1 31 ? 61.057 50.803 31.727 1.00 15.79 31 LEU D O 1
ATOM 5154 N N . GLY D 1 32 ? 61.179 52.704 32.958 1.00 15.20 32 GLY D N 1
ATOM 5155 C CA . GLY D 1 32 ? 60.134 52.334 33.919 1.00 14.73 32 GLY D CA 1
ATOM 5156 C C . GLY D 1 32 ? 59.621 53.538 34.706 1.00 14.52 32 GLY D C 1
ATOM 5157 O O . GLY D 1 32 ? 60.414 54.428 35.067 1.00 14.42 32 GLY D O 1
ATOM 5158 N N . PHE D 1 33 ? 58.308 53.560 34.980 1.00 13.52 33 PHE D N 1
ATOM 5159 C CA . PHE D 1 33 ? 57.672 54.660 35.727 1.00 12.82 33 PHE D CA 1
ATOM 5160 C C . PHE D 1 33 ? 56.994 54.258 37.045 1.00 12.62 33 PHE D C 1
ATOM 5161 O O . PHE D 1 33 ? 56.333 53.223 37.134 1.00 12.81 33 PHE D O 1
ATOM 5169 N N . THR D 1 34 ? 57.163 55.112 38.053 1.00 12.34 34 THR D N 1
ATOM 5170 C CA . THR D 1 34 ? 56.432 55.040 39.315 1.00 11.83 34 THR D CA 1
ATOM 5171 C C . THR D 1 34 ? 55.595 56.319 39.439 1.00 11.59 34 THR D C 1
ATOM 5172 O O . THR D 1 34 ? 56.116 57.393 39.760 1.00 10.96 34 THR D O 1
ATOM 5176 N N . LEU D 1 35 ? 54.299 56.190 39.164 1.00 11.28 35 LEU D N 1
ATOM 5177 C CA . LEU D 1 35 ? 53.371 57.306 39.231 1.00 10.94 35 LEU D CA 1
ATOM 5178 C C . LEU D 1 35 ? 52.951 57.641 40.676 1.00 11.02 35 LEU D C 1
ATOM 5179 O O . LEU D 1 35 ? 52.315 56.833 41.356 1.00 10.73 35 LEU D O 1
ATOM 5184 N N . GLN D 1 36 ? 53.293 58.852 41.113 1.00 11.13 36 GLN D N 1
ATOM 5185 C CA . GLN D 1 36 ? 53.096 59.302 42.488 1.00 11.42 36 GLN D CA 1
ATOM 5186 C C . GLN D 1 36 ? 51.791 60.093 42.672 1.00 11.03 36 GLN D C 1
ATOM 5187 O O . GLN D 1 36 ? 51.135 60.005 43.706 1.00 10.86 36 GLN D O 1
ATOM 5193 N N . ASP D 1 37 ? 51.418 60.875 41.666 1.00 11.36 37 ASP D N 1
ATOM 5194 C CA . ASP D 1 37 ? 50.237 61.731 41.758 1.00 11.54 37 ASP D CA 1
ATOM 5195 C C . ASP D 1 37 ? 49.841 62.316 40.407 1.00 11.61 37 ASP D C 1
ATOM 5196 O O . ASP D 1 37 ? 50.691 62.710 39.606 1.00 11.63 37 ASP D O 1
ATOM 5201 N N . ILE D 1 38 ? 48.537 62.355 40.163 1.00 11.81 38 ILE D N 1
ATOM 5202 C CA . ILE D 1 38 ? 47.978 63.286 39.194 1.00 11.98 38 ILE D CA 1
ATOM 5203 C C . ILE D 1 38 ? 47.619 64.553 39.975 1.00 12.26 38 ILE D C 1
ATOM 5204 O O . ILE D 1 38 ? 46.604 64.596 40.699 1.00 12.13 38 ILE D O 1
ATOM 5209 N N . VAL D 1 39 ? 48.471 65.567 39.817 1.00 12.03 39 VAL D N 1
ATOM 5210 C CA . VAL D 1 39 ? 48.387 66.804 40.584 1.00 12.37 39 VAL D CA 1
ATOM 5211 C C . VAL D 1 39 ? 47.243 67.713 40.119 1.00 12.32 39 VAL D C 1
ATOM 5212 O O . VAL D 1 39 ? 46.425 68.170 40.925 1.00 11.91 39 VAL D O 1
ATOM 5216 N N . LYS D 1 40 ? 47.209 67.977 38.816 1.00 12.38 40 LYS D N 1
ATOM 5217 C CA . LYS D 1 40 ? 46.320 68.994 38.277 1.00 12.32 40 LYS D CA 1
ATOM 5218 C C . LYS D 1 40 ? 45.746 68.605 36.919 1.00 12.06 40 LYS D C 1
ATOM 5219 O O . LYS D 1 40 ? 46.430 68.038 36.060 1.00 11.13 40 LYS D O 1
ATOM 5225 N N . VAL D 1 41 ? 44.470 68.930 36.755 1.00 12.24 41 VAL D N 1
ATOM 5226 C CA . VAL D 1 41 ? 43.775 68.800 35.489 1.00 12.42 41 VAL D CA 1
ATOM 5227 C C . VAL D 1 41 ? 43.357 70.199 35.042 1.00 13.01 41 VAL D C 1
ATOM 5228 O O . VAL D 1 41 ? 42.958 71.028 35.863 1.00 12.97 41 VAL D O 1
ATOM 5232 N N . ASP D 1 42 ? 43.496 70.485 33.752 1.00 13.67 42 ASP D N 1
ATOM 5233 C CA . ASP D 1 42 ? 42.996 71.754 33.210 1.00 14.37 42 ASP D CA 1
ATOM 5234 C C . ASP D 1 42 ? 42.153 71.492 31.984 1.00 14.37 42 ASP D C 1
ATOM 5235 O O . ASP D 1 42 ? 42.663 71.045 30.951 1.00 14.80 42 ASP D O 1
ATOM 5240 N N . SER D 1 43 ? 40.865 71.781 32.113 1.00 14.19 43 SER D N 1
ATOM 5241 C CA . SER D 1 43 ? 39.912 71.515 31.050 1.00 14.47 43 SER D CA 1
ATOM 5242 C C . SER D 1 43 ? 39.780 72.682 30.087 1.00 14.66 43 SER D C 1
ATOM 5243 O O . SER D 1 43 ? 39.208 72.525 29.016 1.00 15.03 43 SER D O 1
ATOM 5246 N N . SER D 1 44 ? 40.303 73.848 30.461 1.00 15.04 44 SER D N 1
ATOM 5247 C CA . SER D 1 44 ? 40.221 75.020 29.594 1.00 15.43 44 SER D CA 1
ATOM 5248 C C . SER D 1 44 ? 41.296 74.939 28.506 1.00 15.59 44 SER D C 1
ATOM 5249 O O . SER D 1 44 ? 41.016 75.124 27.324 1.00 15.78 44 SER D O 1
ATOM 5252 N N . THR D 1 45 ? 42.526 74.656 28.918 1.00 16.03 45 THR D N 1
ATOM 5253 C CA . THR D 1 45 ? 43.569 74.206 28.001 1.00 16.11 45 THR D CA 1
ATOM 5254 C C . THR D 1 45 ? 43.347 72.702 27.928 1.00 16.41 45 THR D C 1
ATOM 5255 O O . THR D 1 45 ? 42.357 72.215 28.465 1.00 17.01 45 THR D O 1
ATOM 5259 N N . ASN D 1 46 ? 44.202 71.929 27.285 1.00 16.22 46 ASN D N 1
ATOM 5260 C CA . ASN D 1 46 ? 44.055 70.488 27.551 1.00 16.34 46 ASN D CA 1
ATOM 5261 C C . ASN D 1 46 ? 45.342 69.916 28.117 1.00 16.62 46 ASN D C 1
ATOM 5262 O O . ASN D 1 46 ? 46.071 69.164 27.452 1.00 16.62 46 ASN D O 1
ATOM 5267 N N . GLU D 1 47 ? 45.603 70.316 29.361 1.00 16.48 47 GLU D N 1
ATOM 5268 C CA . GLU D 1 47 ? 46.777 69.901 30.098 1.00 16.73 47 GLU D CA 1
ATOM 5269 C C . GLU D 1 47 ? 46.424 69.126 31.354 1.00 16.14 47 GLU D C 1
ATOM 5270 O O . GLU D 1 47 ? 45.440 69.415 32.026 1.00 15.83 47 GLU D O 1
ATOM 5276 N N . VAL D 1 48 ? 47.257 68.135 31.652 1.00 16.08 48 VAL D N 1
ATOM 5277 C CA . VAL D 1 48 ? 47.165 67.343 32.870 1.00 15.71 48 VAL D CA 1
ATOM 5278 C C . VAL D 1 48 ? 48.596 67.217 33.369 1.00 15.49 48 VAL D C 1
ATOM 5279 O O . VAL D 1 48 ? 49.498 66.955 32.578 1.00 15.57 48 VAL D O 1
ATOM 5283 N N . ASP D 1 49 ? 48.797 67.442 34.668 1.00 15.40 49 ASP D N 1
ATOM 5284 C CA . ASP D 1 49 ? 50.128 67.442 35.290 1.00 15.46 49 ASP D CA 1
ATOM 5285 C C . ASP D 1 49 ? 50.379 66.152 36.044 1.00 15.49 49 ASP D C 1
ATOM 5286 O O . ASP D 1 49 ? 49.513 65.716 36.813 1.00 16.08 49 ASP D O 1
ATOM 5291 N N . LEU D 1 50 ? 51.559 65.561 35.851 1.00 14.76 50 LEU D N 1
ATOM 5292 C CA . LEU D 1 50 ? 51.928 64.320 36.558 1.00 14.83 50 LEU D CA 1
ATOM 5293 C C . LEU D 1 50 ? 53.235 64.402 37.353 1.00 14.46 50 LEU D C 1
ATOM 5294 O O . LEU D 1 50 ? 54.205 65.020 36.912 1.00 13.58 50 LEU D O 1
ATOM 5299 N N . VAL D 1 51 ? 53.242 63.752 38.516 1.00 14.25 51 VAL D N 1
ATOM 5300 C CA . VAL D 1 51 ? 54.462 63.546 39.291 1.00 14.11 51 VAL D CA 1
ATOM 5301 C C . VAL D 1 51 ? 54.805 62.056 39.311 1.00 14.17 51 VAL D C 1
ATOM 5302 O O . VAL D 1 51 ? 54.095 61.251 39.908 1.00 14.97 51 VAL D O 1
ATOM 5306 N N . TYR D 1 52 ? 55.889 61.701 38.640 1.00 14.07 52 TYR D N 1
ATOM 5307 C CA . TYR D 1 52 ? 56.341 60.315 38.541 1.00 13.93 52 TYR D CA 1
ATOM 5308 C C . TYR D 1 52 ? 57.831 60.278 38.818 1.00 14.19 52 TYR D C 1
ATOM 5309 O O . TYR D 1 52 ? 58.477 61.332 38.831 1.00 14.18 52 TYR D O 1
ATOM 5318 N N . TYR D 1 53 ? 58.345 59.068 39.048 1.00 14.42 53 TYR D N 1
ATOM 5319 C CA . TYR D 1 53 ? 59.777 58.775 39.066 1.00 14.87 53 TYR D CA 1
ATOM 5320 C C . TYR D 1 53 ? 60.123 57.997 37.788 1.00 15.12 53 TYR D C 1
ATOM 5321 O O . TYR D 1 53 ? 59.452 57.010 37.444 1.00 14.49 53 TYR D O 1
ATOM 5330 N N . GLU D 1 54 ? 61.175 58.429 37.097 1.00 15.43 54 GLU D N 1
ATOM 5331 C CA . GLU D 1 54 ? 61.566 57.796 35.833 1.00 15.76 54 GLU D CA 1
ATOM 5332 C C . GLU D 1 54 ? 62.859 56.995 35.992 1.00 16.19 54 GLU D C 1
ATOM 5333 O O . GLU D 1 54 ? 63.953 57.563 36.054 1.00 15.93 54 GLU D O 1
ATOM 5339 N N . GLN D 1 55 ? 62.715 55.676 36.054 1.00 16.52 55 GLN D N 1
ATOM 5340 C CA . GLN D 1 55 ? 63.850 54.777 36.168 1.00 17.57 55 GLN D CA 1
ATOM 5341 C C . GLN D 1 55 ? 64.464 54.459 34.782 1.00 17.48 55 GLN D C 1
ATOM 5342 O O . GLN D 1 55 ? 63.780 53.928 33.895 1.00 17.14 55 GLN D O 1
ATOM 5348 N N . GLN D 1 56 ? 65.749 54.787 34.618 1.00 17.48 56 GLN D N 1
ATOM 5349 C CA . GLN D 1 56 ? 66.489 54.534 33.375 1.00 18.22 56 GLN D CA 1
ATOM 5350 C C . GLN D 1 56 ? 67.723 53.658 33.606 1.00 18.16 56 GLN D C 1
ATOM 5351 O O . GLN D 1 56 ? 68.514 53.911 34.528 1.00 18.19 56 GLN D O 1
ATOM 5357 N N . ARG D 1 57 ? 67.894 52.642 32.758 1.00 17.93 57 ARG D N 1
ATOM 5358 C CA . ARG D 1 57 ? 69.053 51.752 32.837 1.00 17.38 57 ARG D CA 1
ATOM 5359 C C . ARG D 1 57 ? 69.702 51.585 31.487 1.00 16.83 57 ARG D C 1
ATOM 5360 O O . ARG D 1 57 ? 69.008 51.426 30.478 1.00 16.94 57 ARG D O 1
ATOM 5368 N N . TRP D 1 58 ? 71.034 51.597 31.496 1.00 16.20 58 TRP D N 1
ATOM 5369 C CA . TRP D 1 58 ? 71.875 51.325 30.338 1.00 15.44 58 TRP D CA 1
ATOM 5370 C C . TRP D 1 58 ? 73.256 50.856 30.820 1.00 15.51 58 TRP D C 1
ATOM 5371 O O . TRP D 1 58 ? 73.577 50.957 32.004 1.00 15.01 58 TRP D O 1
ATOM 5382 N N . LYS D 1 59 ? 74.057 50.312 29.909 1.00 15.81 59 LYS D N 1
ATOM 5383 C CA . LYS D 1 59 ? 75.384 49.821 30.263 1.00 16.33 59 LYS D CA 1
ATOM 5384 C C . LYS D 1 59 ? 76.409 50.290 29.237 1.00 15.92 59 LYS D C 1
ATOM 5385 O O . LYS D 1 59 ? 76.186 50.189 28.027 1.00 16.24 59 LYS D O 1
ATOM 5391 N N . LEU D 1 60 ? 77.528 50.806 29.728 1.00 15.17 60 LEU D N 1
ATOM 5392 C CA . LEU D 1 60 ? 78.594 51.246 28.856 1.00 14.53 60 LEU D CA 1
ATOM 5393 C C . LEU D 1 60 ? 79.883 50.486 29.132 1.00 14.21 60 LEU D C 1
ATOM 5394 O O . LEU D 1 60 ? 80.287 50.355 30.282 1.00 13.62 60 LEU D O 1
ATOM 5399 N N . ASN D 1 61 ? 80.542 50.027 28.070 1.00 14.30 61 ASN D N 1
ATOM 5400 C CA . ASN D 1 61 ? 81.871 49.412 28.204 1.00 14.90 61 ASN D CA 1
ATOM 5401 C C . ASN D 1 61 ? 82.948 50.343 28.781 1.00 14.71 61 ASN D C 1
ATOM 5402 O O . ASN D 1 61 ? 83.820 49.909 29.520 1.00 14.73 61 ASN D O 1
ATOM 5407 N N . SER D 1 62 ? 82.866 51.625 28.454 1.00 15.01 62 SER D N 1
ATOM 5408 C CA . SER D 1 62 ? 83.828 52.609 28.936 1.00 15.37 62 SER D CA 1
ATOM 5409 C C . SER D 1 62 ? 83.685 52.932 30.429 1.00 15.68 62 SER D C 1
ATOM 5410 O O . SER D 1 62 ? 84.479 53.707 30.982 1.00 15.70 62 SER D O 1
ATOM 5413 N N . LEU D 1 63 ? 82.674 52.351 31.072 1.00 15.82 63 LEU D N 1
ATOM 5414 C CA . LEU D 1 63 ? 82.424 52.611 32.484 1.00 16.19 63 LEU D CA 1
ATOM 5415 C C . LEU D 1 63 ? 82.829 51.444 33.365 1.00 16.32 63 LEU D C 1
ATOM 5416 O O . LEU D 1 63 ? 82.673 51.496 34.583 1.00 16.03 63 LEU D O 1
ATOM 5421 N N . MET D 1 64 ? 83.359 50.402 32.726 1.00 16.84 64 MET D N 1
ATOM 5422 C CA . MET D 1 64 ? 83.823 49.181 33.389 1.00 17.68 64 MET D CA 1
ATOM 5423 C C . MET D 1 64 ? 85.075 49.376 34.231 1.00 16.71 64 MET D C 1
ATOM 5424 O O . MET D 1 64 ? 85.889 50.258 33.943 1.00 16.94 64 MET D O 1
ATOM 5429 N N . TRP D 1 65 ? 85.215 48.552 35.272 1.00 15.81 65 TRP D N 1
ATOM 5430 C CA . TRP D 1 65 ? 86.442 48.507 36.069 1.00 15.12 65 TRP D CA 1
ATOM 5431 C C . TRP D 1 65 ? 86.612 47.195 36.846 1.00 15.10 65 TRP D C 1
ATOM 5432 O O . TRP D 1 65 ? 85.684 46.395 36.952 1.00 14.88 65 TRP D O 1
ATOM 5443 N N . ASP D 1 66 ? 87.810 47.000 37.389 1.00 15.22 66 ASP D N 1
ATOM 5444 C CA . ASP D 1 66 ? 88.170 45.803 38.132 1.00 15.66 66 ASP D CA 1
ATOM 5445 C C . ASP D 1 66 ? 88.172 46.139 39.628 1.00 15.80 66 ASP D C 1
ATOM 5446 O O . ASP D 1 66 ? 89.083 46.808 40.115 1.00 15.70 66 ASP D O 1
ATOM 5451 N N . PRO D 1 67 ? 87.156 45.676 40.360 1.00 16.08 67 PRO D N 1
ATOM 5452 C CA . PRO D 1 67 ? 87.027 46.006 41.779 1.00 16.28 67 PRO D CA 1
ATOM 5453 C C . PRO D 1 67 ? 88.311 45.687 42.551 1.00 16.67 67 PRO D C 1
ATOM 5454 O O . PRO D 1 67 ? 88.629 46.341 43.547 1.00 16.51 67 PRO D O 1
ATOM 5458 N N . ASN D 1 68 ? 89.058 44.704 42.067 1.00 17.16 68 ASN D N 1
ATOM 5459 C CA . ASN D 1 68 ? 90.325 44.328 42.685 1.00 17.78 68 ASN D CA 1
ATOM 5460 C C . ASN D 1 68 ? 91.413 45.392 42.535 1.00 17.56 68 ASN D C 1
ATOM 5461 O O . ASN D 1 68 ? 92.364 45.436 43.316 1.00 17.50 68 ASN D O 1
ATOM 5466 N N . GLU D 1 69 ? 91.251 46.247 41.530 1.00 17.53 69 GLU D N 1
ATOM 5467 C CA . GLU D 1 69 ? 92.176 47.342 41.273 1.00 17.59 69 GLU D CA 1
ATOM 5468 C C . GLU D 1 69 ? 91.813 48.599 42.080 1.00 17.15 69 GLU D C 1
ATOM 5469 O O . GLU D 1 69 ? 92.582 49.573 42.105 1.00 16.84 69 GLU D O 1
ATOM 5475 N N . TYR D 1 70 ? 90.641 48.574 42.719 1.00 16.61 70 TYR D N 1
ATOM 5476 C CA . TYR D 1 70 ? 90.120 49.732 43.453 1.00 16.40 70 TYR D CA 1
ATOM 5477 C C . TYR D 1 70 ? 89.485 49.410 44.821 1.00 16.75 70 TYR D C 1
ATOM 5478 O O . TYR D 1 70 ? 88.340 49.799 45.091 1.00 16.58 70 TYR D O 1
ATOM 5487 N N . GLY D 1 71 ? 90.239 48.708 45.672 1.00 17.12 71 GLY D N 1
ATOM 5488 C CA . GLY D 1 71 ? 89.820 48.377 47.038 1.00 17.27 71 GLY D CA 1
ATOM 5489 C C . GLY D 1 71 ? 88.488 47.657 47.176 1.00 17.53 71 GLY D C 1
ATOM 5490 O O . GLY D 1 71 ? 87.795 47.833 48.183 1.00 17.82 71 GLY D O 1
ATOM 5491 N N . ASN D 1 72 ? 88.141 46.846 46.170 1.00 17.33 72 ASN D N 1
ATOM 5492 C CA . ASN D 1 72 ? 86.892 46.060 46.122 1.00 17.02 72 ASN D CA 1
ATOM 5493 C C . ASN D 1 72 ? 85.571 46.846 45.981 1.00 16.43 72 ASN D C 1
ATOM 5494 O O . ASN D 1 72 ? 84.500 46.359 46.381 1.00 16.41 72 ASN D O 1
ATOM 5499 N N . ILE D 1 73 ? 85.652 48.039 45.388 1.00 15.33 73 ILE D N 1
ATOM 5500 C CA . ILE D 1 73 ? 84.470 48.840 45.071 1.00 14.22 73 ILE D CA 1
ATOM 5501 C C . ILE D 1 73 ? 83.734 48.279 43.843 1.00 13.71 73 ILE D C 1
ATOM 5502 O O . ILE D 1 73 ? 84.305 48.156 42.745 1.00 13.03 73 ILE D O 1
ATOM 5507 N N . THR D 1 74 ? 82.464 47.942 44.057 1.00 13.17 74 THR D N 1
ATOM 5508 C CA . THR D 1 74 ? 81.616 47.316 43.042 1.00 12.86 74 THR D CA 1
ATOM 5509 C C . THR D 1 74 ? 80.657 48.301 42.391 1.00 13.04 74 THR D C 1
ATOM 5510 O O . THR D 1 74 ? 80.190 48.074 41.272 1.00 12.86 74 THR D O 1
ATOM 5514 N N . ASP D 1 75 ? 80.349 49.375 43.119 1.00 13.34 75 ASP D N 1
ATOM 5515 C CA . ASP D 1 75 ? 79.491 50.454 42.637 1.00 13.30 75 ASP D CA 1
ATOM 5516 C C . ASP D 1 75 ? 79.818 51.761 43.338 1.00 13.15 75 ASP D C 1
ATOM 5517 O O . ASP D 1 75 ? 80.441 51.766 44.393 1.00 13.19 75 ASP D O 1
ATOM 5522 N N . PHE D 1 76 ? 79.386 52.867 42.748 1.00 13.37 76 PHE D N 1
ATOM 5523 C CA . PHE D 1 76 ? 79.363 54.161 43.428 1.00 13.21 76 PHE D CA 1
ATOM 5524 C C . PHE D 1 76 ? 78.245 55.051 42.888 1.00 13.15 76 PHE D C 1
ATOM 5525 O O . PHE D 1 76 ? 77.852 54.915 41.733 1.00 12.82 76 PHE D O 1
ATOM 5533 N N . ARG D 1 77 ? 77.748 55.959 43.726 1.00 13.52 77 ARG D N 1
ATOM 5534 C CA . ARG D 1 77 ? 76.863 57.035 43.253 1.00 14.38 77 ARG D CA 1
ATOM 5535 C C . ARG D 1 77 ? 77.675 58.237 42.784 1.00 14.20 77 ARG D C 1
ATOM 5536 O O . ARG D 1 77 ? 78.761 58.515 43.309 1.00 14.27 77 ARG D O 1
ATOM 5544 N N . THR D 1 78 ? 77.143 58.948 41.796 1.00 13.88 78 THR D N 1
ATOM 5545 C CA . THR D 1 78 ? 77.766 60.155 41.295 1.00 13.89 78 THR D CA 1
ATOM 5546 C C . THR D 1 78 ? 76.698 61.014 40.655 1.00 14.17 78 THR D C 1
ATOM 5547 O O . THR D 1 78 ? 75.639 60.529 40.308 1.00 14.65 78 THR D O 1
ATOM 5551 N N . SER D 1 79 ? 76.972 62.299 40.527 1.00 14.85 79 SER D N 1
ATOM 5552 C CA . SER D 1 79 ? 76.076 63.236 39.878 1.00 15.14 79 SER D CA 1
ATOM 5553 C C . SER D 1 79 ? 75.911 62.866 38.402 1.00 15.59 79 SER D C 1
ATOM 5554 O O . SER D 1 79 ? 76.883 62.538 37.719 1.00 15.86 79 SER D O 1
ATOM 5557 N N . ALA D 1 80 ? 74.675 62.906 37.920 1.00 16.07 80 ALA D N 1
ATOM 5558 C CA . ALA D 1 80 ? 74.361 62.537 36.538 1.00 16.69 80 ALA D CA 1
ATOM 5559 C C . ALA D 1 80 ? 75.119 63.378 35.493 1.00 17.30 80 ALA D C 1
ATOM 5560 O O . ALA D 1 80 ? 75.273 62.967 34.335 1.00 17.82 80 ALA D O 1
ATOM 5562 N N . ALA D 1 81 ? 75.591 64.550 35.917 1.00 17.33 81 ALA D N 1
ATOM 5563 C CA . ALA D 1 81 ? 76.333 65.466 35.064 1.00 16.97 81 ALA D CA 1
ATOM 5564 C C . ALA D 1 81 ? 77.753 64.951 34.759 1.00 16.99 81 ALA D C 1
ATOM 5565 O O . ALA D 1 81 ? 78.412 65.445 33.845 1.00 17.50 81 ALA D O 1
ATOM 5567 N N . ASP D 1 82 ? 78.213 63.964 35.525 1.00 16.33 82 ASP D N 1
ATOM 5568 C CA . ASP D 1 82 ? 79.535 63.365 35.340 1.00 15.44 82 ASP D CA 1
ATOM 5569 C C . ASP D 1 82 ? 79.529 62.375 34.188 1.00 15.07 82 ASP D C 1
ATOM 5570 O O . ASP D 1 82 ? 80.583 61.952 33.726 1.00 14.71 82 ASP D O 1
ATOM 5575 N N . ILE D 1 83 ? 78.335 61.993 33.731 1.00 14.98 83 ILE D N 1
ATOM 5576 C CA . ILE D 1 83 ? 78.202 60.856 32.807 1.00 14.07 83 ILE D CA 1
ATOM 5577 C C . ILE D 1 83 ? 77.322 61.216 31.646 1.00 14.08 83 ILE D C 1
ATOM 5578 O O . ILE D 1 83 ? 76.530 62.152 31.744 1.00 14.47 83 ILE D O 1
ATOM 5583 N N . TRP D 1 84 ? 77.480 60.488 30.543 1.00 13.84 84 TRP D N 1
ATOM 5584 C CA . TRP D 1 84 ? 76.528 60.561 29.448 1.00 13.89 84 TRP D CA 1
ATOM 5585 C C . TRP D 1 84 ? 75.177 60.011 29.939 1.00 13.85 84 TRP D C 1
ATOM 5586 O O . TRP D 1 84 ? 75.128 59.004 30.655 1.00 13.94 84 TRP D O 1
ATOM 5597 N N . THR D 1 85 ? 74.089 60.692 29.592 1.00 13.91 85 THR D N 1
ATOM 5598 C CA . THR D 1 85 ? 72.745 60.149 29.843 1.00 14.03 85 THR D CA 1
ATOM 5599 C C . THR D 1 85 ? 71.893 60.178 28.564 1.00 14.22 85 THR D C 1
ATOM 5600 O O . THR D 1 85 ? 72.080 61.054 27.713 1.00 13.90 85 THR D O 1
ATOM 5604 N N . PRO D 1 86 ? 70.985 59.207 28.420 1.00 14.41 86 PRO D N 1
ATOM 5605 C CA . PRO D 1 86 ? 70.075 59.152 27.268 1.00 14.79 86 PRO D CA 1
ATOM 5606 C C . PRO D 1 86 ? 69.150 60.359 27.166 1.00 15.04 86 PRO D C 1
ATOM 5607 O O . PRO D 1 86 ? 68.783 60.946 28.175 1.00 14.72 86 PRO D O 1
ATOM 5611 N N . ASP D 1 87 ? 68.771 60.706 25.940 1.00 15.55 87 ASP D N 1
ATOM 5612 C CA . ASP D 1 87 ? 67.875 61.832 25.700 1.00 15.69 87 ASP D CA 1
ATOM 5613 C C . ASP D 1 87 ? 66.428 61.374 25.539 1.00 15.43 87 ASP D C 1
ATOM 5614 O O . ASP D 1 87 ? 65.733 61.794 24.600 1.00 16.22 87 ASP D O 1
ATOM 5619 N N . ILE D 1 88 ? 65.981 60.504 26.446 1.00 15.01 88 ILE D N 1
ATOM 5620 C CA . ILE D 1 88 ? 64.606 60.011 26.429 1.00 14.40 88 ILE D CA 1
ATOM 5621 C C . ILE D 1 88 ? 63.709 61.144 26.841 1.00 14.94 88 ILE D C 1
ATOM 5622 O O . ILE D 1 88 ? 63.823 61.665 27.938 1.00 14.96 88 ILE D O 1
ATOM 5627 N N . THR D 1 89 ? 62.811 61.523 25.951 1.00 15.71 89 THR D N 1
ATOM 5628 C CA . THR D 1 89 ? 61.997 62.713 26.142 1.00 16.44 89 THR D CA 1
ATOM 5629 C C . THR D 1 89 ? 60.544 62.349 25.964 1.00 16.29 89 THR D C 1
ATOM 5630 O O . THR D 1 89 ? 60.230 61.452 25.187 1.00 16.20 89 THR D O 1
ATOM 5634 N N . ALA D 1 90 ? 59.673 63.031 26.702 1.00 16.42 90 ALA D N 1
ATOM 5635 C CA . ALA D 1 90 ? 58.244 62.975 26.455 1.00 16.78 90 ALA D CA 1
ATOM 5636 C C . ALA D 1 90 ? 57.979 63.791 25.192 1.00 17.25 90 ALA D C 1
ATOM 5637 O O . ALA D 1 90 ? 58.439 64.947 25.070 1.00 17.61 90 ALA D O 1
ATOM 5639 N N . TYR D 1 91 ? 57.249 63.182 24.257 1.00 16.70 91 TYR D N 1
ATOM 5640 C CA . TYR D 1 91 ? 57.033 63.747 22.933 1.00 16.26 91 TYR D CA 1
ATOM 5641 C C . TYR D 1 91 ? 55.955 64.848 22.849 1.00 16.16 91 TYR D C 1
ATOM 5642 O O . TYR D 1 91 ? 55.953 65.658 21.917 1.00 16.18 91 TYR D O 1
ATOM 5651 N N . SER D 1 92 ? 55.051 64.888 23.819 1.00 15.70 92 SER D N 1
ATOM 5652 C CA . SER D 1 92 ? 53.936 65.829 23.773 1.00 15.01 92 SER D CA 1
ATOM 5653 C C . SER D 1 92 ? 53.790 66.628 25.064 1.00 14.84 92 SER D C 1
ATOM 5654 O O . SER D 1 92 ? 52.676 66.882 25.524 1.00 14.30 92 SER D O 1
ATOM 5657 N N . SER D 1 93 ? 54.917 67.023 25.656 1.00 14.92 93 SER D N 1
ATOM 5658 C CA . SER D 1 93 ? 54.881 67.926 26.812 1.00 15.08 93 SER D CA 1
ATOM 5659 C C . SER D 1 93 ? 54.368 69.322 26.400 1.00 15.29 93 SER D C 1
ATOM 5660 O O . SER D 1 93 ? 54.329 69.647 25.208 1.00 15.18 93 SER D O 1
ATOM 5663 N N . THR D 1 94 ? 53.948 70.135 27.372 1.00 15.78 94 THR D N 1
ATOM 5664 C CA . THR D 1 94 ? 53.417 71.477 27.070 1.00 15.94 94 THR D CA 1
ATOM 5665 C C . THR D 1 94 ? 54.150 72.579 27.814 1.00 16.71 94 THR D C 1
ATOM 5666 O O . THR D 1 94 ? 53.899 73.759 27.590 1.00 17.39 94 THR D O 1
ATOM 5670 N N . ARG D 1 95 ? 55.045 72.183 28.711 1.00 17.24 95 ARG D N 1
ATOM 5671 C CA . ARG D 1 95 ? 55.872 73.092 29.497 1.00 17.97 95 ARG D CA 1
ATOM 5672 C C . ARG D 1 95 ? 57.159 72.326 29.741 1.00 17.80 95 ARG D C 1
ATOM 5673 O O . ARG D 1 95 ? 57.144 71.089 29.687 1.00 17.67 95 ARG D O 1
ATOM 5681 N N . PRO D 1 96 ? 58.274 73.029 29.988 1.00 18.07 96 PRO D N 1
ATOM 5682 C CA . PRO D 1 96 ? 59.518 72.360 30.427 1.00 18.04 96 PRO D CA 1
ATOM 5683 C C . PRO D 1 96 ? 59.275 71.450 31.634 1.00 18.45 96 PRO D C 1
ATOM 5684 O O . PRO D 1 96 ? 58.634 71.860 32.603 1.00 18.37 96 PRO D O 1
ATOM 5688 N N . VAL D 1 97 ? 59.743 70.208 31.543 1.00 19.30 97 VAL D N 1
ATOM 5689 C CA . VAL D 1 97 ? 59.679 69.263 32.656 1.00 20.02 97 VAL D CA 1
ATOM 5690 C C . VAL D 1 97 ? 60.450 69.820 33.870 1.00 20.08 97 VAL D C 1
ATOM 5691 O O . VAL D 1 97 ? 61.483 70.461 33.710 1.00 20.27 97 VAL D O 1
ATOM 5695 N N . GLN D 1 98 ? 59.916 69.610 35.071 1.00 19.66 98 GLN D N 1
ATOM 5696 C CA . GLN D 1 98 ? 60.547 70.105 36.284 1.00 18.93 98 GLN D CA 1
ATOM 5697 C C . GLN D 1 98 ? 61.080 68.975 37.169 1.00 18.85 98 GLN D C 1
ATOM 5698 O O . GLN D 1 98 ? 60.337 68.054 37.518 1.00 18.53 98 GLN D O 1
ATOM 5704 N N . VAL D 1 99 ? 62.369 69.062 37.510 1.00 18.29 99 VAL D N 1
ATOM 5705 C CA . VAL D 1 99 ? 63.070 68.053 38.299 1.00 18.01 99 VAL D CA 1
ATOM 5706 C C . VAL D 1 99 ? 62.758 68.242 39.779 1.00 17.88 99 VAL D C 1
ATOM 5707 O O . VAL D 1 99 ? 62.850 69.347 40.312 1.00 17.86 99 VAL D O 1
ATOM 5711 N N . LEU D 1 100 ? 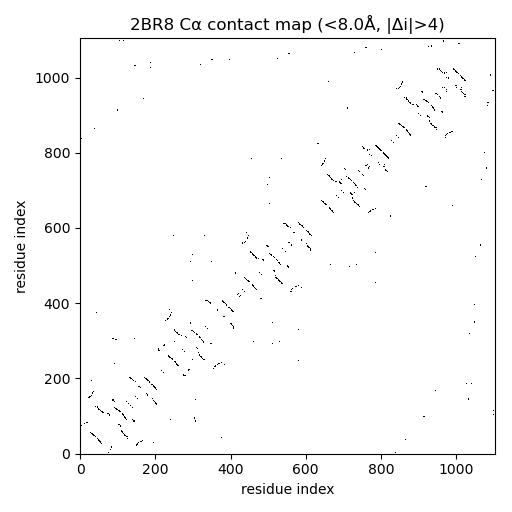62.396 67.145 40.440 1.00 17.78 100 LEU D N 1
ATOM 5712 C CA . LEU D 1 100 ? 61.879 67.208 41.810 1.00 17.28 100 LEU D CA 1
ATOM 5713 C C . LEU D 1 100 ? 62.834 66.593 42.801 1.00 16.68 100 LEU D C 1
ATOM 5714 O O . LEU D 1 100 ? 62.590 66.647 43.990 1.00 17.43 100 LEU D O 1
ATOM 5719 N N . SER D 1 101 ? 63.918 66.012 42.297 1.00 16.38 101 SER D N 1
ATOM 5720 C CA . SER D 1 101 ? 64.861 65.215 43.103 1.00 15.58 101 SER D CA 1
ATOM 5721 C C . SER D 1 101 ? 66.311 65.551 42.724 1.00 15.35 101 SER D C 1
ATOM 5722 O O . SER D 1 101 ? 66.546 66.180 41.689 1.00 15.15 101 SER D O 1
ATOM 5725 N N . PRO D 1 102 ? 67.277 65.156 43.562 1.00 15.05 102 PRO D N 1
ATOM 5726 C CA . PRO D 1 102 ? 68.686 65.232 43.186 1.00 14.92 102 PRO D CA 1
ATOM 5727 C C . PRO D 1 102 ? 68.941 64.455 41.883 1.00 15.05 102 PRO D C 1
ATOM 5728 O O . PRO D 1 102 ? 68.262 63.457 41.615 1.00 15.21 102 PRO D O 1
ATOM 5732 N N . GLN D 1 103 ? 69.902 64.903 41.082 1.00 15.27 103 GLN D N 1
ATOM 5733 C CA . GLN D 1 103 ? 70.248 64.179 39.851 1.00 16.00 103 GLN D CA 1
ATOM 5734 C C . GLN D 1 103 ? 71.570 63.397 39.982 1.00 15.38 103 GLN D C 1
ATOM 5735 O O . GLN D 1 103 ? 72.646 63.852 39.585 1.00 16.00 103 GLN D O 1
ATOM 5741 N N . ILE D 1 104 ? 71.462 62.221 40.584 1.00 14.72 104 ILE D N 1
ATOM 5742 C CA . ILE D 1 104 ? 72.600 61.376 40.933 1.00 13.51 104 ILE D CA 1
ATOM 5743 C C . ILE D 1 104 ? 72.322 59.962 40.425 1.00 13.72 104 ILE D C 1
ATOM 5744 O O . ILE D 1 104 ? 71.213 59.447 40.597 1.00 13.32 104 ILE D O 1
ATOM 5749 N N . ALA D 1 105 ? 73.314 59.342 39.784 1.00 13.61 105 ALA D N 1
ATOM 5750 C CA . ALA D 1 105 ? 73.158 57.984 39.258 1.00 13.54 105 ALA D CA 1
ATOM 5751 C C . ALA D 1 105 ? 74.056 57.000 39.998 1.00 13.23 105 ALA D C 1
ATOM 5752 O O . ALA D 1 105 ? 74.969 57.418 40.693 1.00 13.88 105 ALA D O 1
ATOM 5754 N N . VAL D 1 106 ? 73.779 55.704 39.872 1.00 12.72 106 VAL D N 1
ATOM 5755 C CA . VAL D 1 106 ? 74.695 54.674 40.357 1.00 12.43 106 VAL D CA 1
ATOM 5756 C C . VAL D 1 106 ? 75.389 54.039 39.157 1.00 12.84 106 VAL D C 1
ATOM 5757 O O . VAL D 1 106 ? 74.757 53.782 38.126 1.00 12.97 106 VAL D O 1
ATOM 5761 N N . VAL D 1 107 ? 76.696 53.824 39.293 1.00 12.90 107 VAL D N 1
ATOM 5762 C CA . VAL D 1 107 ? 77.492 53.123 38.293 1.00 12.80 107 VAL D CA 1
ATOM 5763 C C . VAL D 1 107 ? 78.083 51.889 38.955 1.00 12.87 107 VAL D C 1
ATOM 5764 O O . VAL D 1 107 ? 78.613 51.966 40.054 1.00 12.53 107 VAL D O 1
ATOM 5768 N N . THR D 1 108 ? 77.959 50.753 38.277 1.00 13.46 108 THR D N 1
ATOM 5769 C CA . THR D 1 108 ? 78.440 49.471 38.778 1.00 13.86 108 THR D CA 1
ATOM 5770 C C . THR D 1 108 ? 79.632 49.052 37.939 1.00 13.73 108 THR D C 1
ATOM 5771 O O . THR D 1 108 ? 79.775 49.496 36.807 1.00 13.65 108 THR D O 1
ATOM 5775 N N . HIS D 1 109 ? 80.487 48.203 38.498 1.00 14.09 109 HIS D N 1
ATOM 5776 C CA . HIS D 1 109 ? 81.769 47.866 37.864 1.00 14.34 109 HIS D CA 1
ATOM 5777 C C . HIS D 1 109 ? 81.667 47.250 36.469 1.00 14.45 109 HIS D C 1
ATOM 5778 O O . HIS D 1 109 ? 82.592 47.380 35.670 1.00 14.73 109 HIS D O 1
ATOM 5785 N N . ASP D 1 110 ? 80.547 46.595 36.175 1.00 14.62 110 ASP D N 1
ATOM 5786 C CA . ASP D 1 110 ? 80.332 46.035 34.849 1.00 14.77 110 ASP D CA 1
ATOM 5787 C C . ASP D 1 110 ? 79.925 47.119 33.841 1.00 14.77 110 ASP D C 1
ATOM 5788 O O . ASP D 1 110 ? 79.720 46.848 32.651 1.00 15.22 110 ASP D O 1
ATOM 5793 N N . GLY D 1 111 ? 79.813 48.348 34.322 1.00 14.40 111 GLY D N 1
ATOM 5794 C CA . GLY D 1 111 ? 79.505 49.468 33.457 1.00 14.17 111 GLY D CA 1
ATOM 5795 C C . GLY D 1 111 ? 78.029 49.767 33.348 1.00 14.41 111 GLY D C 1
ATOM 5796 O O . GLY D 1 111 ? 77.641 50.637 32.562 1.00 14.84 111 GLY D O 1
ATOM 5797 N N . SER D 1 112 ? 77.202 49.059 34.128 1.00 14.16 112 SER D N 1
ATOM 5798 C CA . SER D 1 112 ? 75.763 49.354 34.185 1.00 14.25 112 SER D CA 1
ATOM 5799 C C . SER D 1 112 ? 75.460 50.612 35.007 1.00 13.47 112 SER D C 1
ATOM 5800 O O . SER D 1 112 ? 76.162 50.925 35.972 1.00 13.70 112 SER D O 1
ATOM 5803 N N . VAL D 1 113 ? 74.434 51.349 34.585 1.00 12.52 113 VAL D N 1
ATOM 5804 C CA . VAL D 1 113 ? 74.044 52.611 35.213 1.00 11.47 113 VAL D CA 1
ATOM 5805 C C . VAL D 1 113 ? 72.553 52.594 35.505 1.00 11.68 113 VAL D C 1
ATOM 5806 O O . VAL D 1 113 ? 71.766 52.109 34.685 1.00 11.43 113 VAL D O 1
ATOM 5810 N N . MET D 1 114 ? 72.168 53.132 36.664 1.00 11.47 114 MET D N 1
ATOM 5811 C CA . MET D 1 114 ? 70.757 53.383 36.971 1.00 11.48 114 MET D CA 1
ATOM 5812 C C . MET D 1 114 ? 70.557 54.796 37.491 1.00 10.88 114 MET D C 1
ATOM 5813 O O . MET D 1 114 ? 71.291 55.269 38.368 1.00 10.36 114 MET D O 1
ATOM 5818 N N . PHE D 1 115 ? 69.541 55.454 36.939 1.00 10.13 115 PHE D N 1
ATOM 5819 C CA . PHE D 1 115 ? 69.278 56.848 37.198 1.00 9.44 115 PHE D CA 1
ATOM 5820 C C . PHE D 1 115 ? 67.762 57.021 37.350 1.00 9.22 115 PHE D C 1
ATOM 5821 O O . PHE D 1 115 ? 67.002 56.637 36.466 1.00 8.36 115 PHE D O 1
ATOM 5829 N N . ILE D 1 116 ? 67.335 57.581 38.487 1.00 9.54 116 ILE D N 1
ATOM 5830 C CA . ILE D 1 116 ? 65.902 57.731 38.804 1.00 9.59 116 ILE D CA 1
ATOM 5831 C C . ILE D 1 116 ? 65.479 59.153 39.213 1.00 9.74 116 ILE D C 1
ATOM 5832 O O . ILE D 1 116 ? 65.264 59.427 40.405 1.00 10.02 116 ILE D O 1
ATOM 5837 N N . PRO D 1 117 ? 65.326 60.051 38.246 1.00 9.65 117 PRO D N 1
ATOM 5838 C CA . PRO D 1 117 ? 64.833 61.390 38.548 1.00 10.05 117 PRO D CA 1
ATOM 5839 C C . PRO D 1 117 ? 63.303 61.452 38.759 1.00 10.19 117 PRO D C 1
ATOM 5840 O O . PRO D 1 117 ? 62.539 60.889 37.969 1.00 10.17 117 PRO D O 1
ATOM 5844 N N . ALA D 1 118 ? 62.888 62.110 39.844 1.00 10.38 118 ALA D N 1
ATOM 5845 C CA . ALA D 1 118 ? 61.490 62.500 40.050 1.00 10.75 118 ALA D CA 1
ATOM 5846 C C . ALA D 1 118 ? 61.189 63.795 39.272 1.00 11.12 118 ALA D C 1
ATOM 5847 O O . ALA D 1 118 ? 61.997 64.731 39.248 1.00 11.11 118 ALA D O 1
ATOM 5849 N N . GLN D 1 119 ? 60.020 63.844 38.648 1.00 11.63 119 GLN D N 1
ATOM 5850 C CA . GLN D 1 119 ? 59.692 64.887 37.700 1.00 12.26 119 GLN D CA 1
ATOM 5851 C C . GLN D 1 119 ? 58.218 65.235 37.769 1.00 12.93 119 GLN D C 1
ATOM 5852 O O . GLN D 1 119 ? 57.376 64.373 38.066 1.00 12.63 119 GLN D O 1
ATOM 5858 N N . ARG D 1 120 ? 57.924 66.510 37.502 1.00 13.39 120 ARG D N 1
ATOM 5859 C CA . ARG D 1 120 ? 56.571 66.965 37.223 1.00 13.49 120 ARG D CA 1
ATOM 5860 C C . ARG D 1 120 ? 56.470 67.310 35.740 1.00 14.18 120 ARG D C 1
ATOM 5861 O O . ARG D 1 120 ? 57.236 68.136 35.230 1.00 14.25 120 ARG D O 1
ATOM 5869 N N . LEU D 1 121 ? 55.527 66.658 35.061 1.00 14.56 121 LEU D N 1
ATOM 5870 C CA . LEU D 1 121 ? 55.314 66.842 33.636 1.00 14.78 121 LEU D CA 1
ATOM 5871 C C . LEU D 1 121 ? 53.929 67.403 33.358 1.00 14.76 121 LEU D C 1
ATOM 5872 O O . LEU D 1 121 ? 52.938 66.894 33.888 1.00 15.76 121 LEU D O 1
ATOM 5877 N N . SER D 1 122 ? 53.873 68.447 32.532 1.00 14.13 122 SER D N 1
ATOM 5878 C CA . SER D 1 122 ? 52.644 68.868 31.860 1.00 13.66 122 SER D CA 1
ATOM 5879 C C . SER D 1 122 ? 52.649 68.377 30.405 1.00 13.76 122 SER D C 1
ATOM 5880 O O . SER D 1 122 ? 53.637 68.540 29.668 1.00 13.21 122 SER D O 1
ATOM 5883 N N . PHE D 1 123 ? 51.532 67.778 29.997 1.00 13.55 123 PHE D N 1
ATOM 5884 C CA . PHE D 1 123 ? 51.387 67.211 28.661 1.00 13.52 123 PHE D CA 1
ATOM 5885 C C . PHE D 1 123 ? 49.937 67.316 28.169 1.00 14.00 123 PHE D C 1
ATOM 5886 O O . PHE D 1 123 ? 49.028 67.708 28.914 1.00 13.52 123 PHE D O 1
ATOM 5894 N N . MET D 1 124 ? 49.751 66.939 26.912 1.00 14.35 124 MET D N 1
ATOM 5895 C CA . MET D 1 124 ? 48.513 67.136 26.203 1.00 15.49 124 MET D CA 1
ATOM 5896 C C . MET D 1 124 ? 47.499 66.054 26.531 1.00 16.11 124 MET D C 1
ATOM 5897 O O . MET D 1 124 ? 47.705 64.875 26.234 1.00 16.29 124 MET D O 1
ATOM 5902 N N . CYS D 1 125 ? 46.400 66.475 27.146 1.00 17.01 125 CYS D N 1
ATOM 5903 C CA . CYS D 1 125 ? 45.375 65.552 27.599 1.00 17.37 125 CYS D CA 1
ATOM 5904 C C . CYS D 1 125 ? 44.036 66.252 27.820 1.00 17.40 125 CYS D C 1
ATOM 5905 O O . CYS D 1 125 ? 43.934 67.208 28.595 1.00 16.83 125 CYS D O 1
ATOM 5908 N N . ASP D 1 126 ? 43.019 65.762 27.116 1.00 17.98 126 ASP D N 1
ATOM 5909 C CA . ASP D 1 126 ? 41.635 66.185 27.304 1.00 18.53 126 ASP D CA 1
ATOM 5910 C C . ASP D 1 126 ? 41.070 65.402 28.489 1.00 19.17 126 ASP D C 1
ATOM 5911 O O . ASP D 1 126 ? 40.951 64.171 28.428 1.00 19.55 126 ASP D O 1
ATOM 5916 N N . PRO D 1 127 ? 40.746 66.109 29.573 1.00 19.65 127 PRO D N 1
ATOM 5917 C CA . PRO D 1 127 ? 40.202 65.477 30.779 1.00 19.93 127 PRO D CA 1
ATOM 5918 C C . PRO D 1 127 ? 38.671 65.298 30.800 1.00 20.47 127 PRO D C 1
ATOM 5919 O O . PRO D 1 127 ? 38.132 64.740 31.762 1.00 20.48 127 PRO D O 1
ATOM 5923 N N . THR D 1 128 ? 37.981 65.753 29.754 1.00 20.98 128 THR D N 1
ATOM 5924 C CA . THR D 1 128 ? 36.521 65.611 29.660 1.00 21.24 128 THR D CA 1
ATOM 5925 C C . THR D 1 128 ? 36.060 64.179 29.961 1.00 21.41 128 THR D C 1
ATOM 5926 O O . THR D 1 128 ? 36.464 63.227 29.280 1.00 21.65 128 THR D O 1
ATOM 5930 N N . GLY D 1 129 ? 35.221 64.041 30.990 1.00 21.37 129 GLY D N 1
ATOM 5931 C CA . GLY D 1 129 ? 34.781 62.730 31.471 1.00 20.94 129 GLY D CA 1
ATOM 5932 C C . GLY D 1 129 ? 35.497 62.262 32.732 1.00 20.87 129 GLY D C 1
ATOM 5933 O O . GLY D 1 129 ? 35.287 61.133 33.174 1.00 20.79 129 GLY D O 1
ATOM 5934 N N . VAL D 1 130 ? 36.342 63.123 33.309 1.00 20.78 130 VAL D N 1
ATOM 5935 C CA . VAL D 1 130 ? 37.072 62.809 34.550 1.00 20.63 130 VAL D CA 1
ATOM 5936 C C . VAL D 1 130 ? 36.122 62.801 35.750 1.00 20.80 130 VAL D C 1
ATOM 5937 O O . VAL D 1 130 ? 36.424 62.228 36.800 1.00 20.58 130 VAL D O 1
ATOM 5941 N N . ASP D 1 131 ? 34.965 63.431 35.573 1.00 21.05 131 ASP D N 1
ATOM 5942 C CA . ASP D 1 131 ? 33.977 63.530 36.631 1.00 21.15 131 ASP D CA 1
ATOM 5943 C C . ASP D 1 131 ? 33.068 62.319 36.721 1.00 20.80 131 ASP D C 1
ATOM 5944 O O . ASP D 1 131 ? 32.459 62.082 37.760 1.00 21.17 131 ASP D O 1
ATOM 5949 N N . SER D 1 132 ? 33.013 61.534 35.649 1.00 20.33 132 SER D N 1
ATOM 5950 C CA . SER D 1 132 ? 32.176 60.336 35.597 1.00 19.87 132 SER D CA 1
ATOM 5951 C C . SER D 1 132 ? 32.767 59.146 36.362 1.00 19.76 132 SER D C 1
ATOM 5952 O O . SER D 1 132 ? 33.830 59.247 36.979 1.00 19.76 132 SER D O 1
ATOM 5955 N N . GLU D 1 133 ? 32.065 58.017 36.313 1.00 19.75 133 GLU D N 1
ATOM 5956 C CA . GLU D 1 133 ? 32.522 56.786 36.955 1.00 19.81 133 GLU D CA 1
ATOM 5957 C C . GLU D 1 133 ? 33.488 55.996 36.058 1.00 19.73 133 GLU D C 1
ATOM 5958 O O . GLU D 1 133 ? 34.271 55.171 36.548 1.00 19.64 133 GLU D O 1
ATOM 5964 N N . GLU D 1 134 ? 33.412 56.255 34.749 1.00 19.37 134 GLU D N 1
ATOM 5965 C CA . GLU D 1 134 ? 34.276 55.633 33.750 1.00 18.88 134 GLU D CA 1
ATOM 5966 C C . GLU D 1 134 ? 35.624 56.342 33.715 1.00 18.59 134 GLU D C 1
ATOM 5967 O O . GLU D 1 134 ? 36.637 55.744 33.345 1.00 18.66 134 GLU D O 1
ATOM 5973 N N . GLY D 1 135 ? 35.625 57.621 34.086 1.00 17.98 135 GLY D N 1
ATOM 5974 C CA . GLY D 1 135 ? 36.839 58.428 34.069 1.00 17.42 135 GLY D CA 1
ATOM 5975 C C . GLY D 1 135 ? 37.352 58.662 32.663 1.00 17.03 135 GLY D C 1
ATOM 5976 O O . GLY D 1 135 ? 36.605 58.516 31.693 1.00 16.73 135 GLY D O 1
ATOM 5977 N N . VAL D 1 136 ? 38.637 59.000 32.554 1.00 16.65 136 VAL D N 1
ATOM 5978 C CA . VAL D 1 136 ? 39.234 59.366 31.265 1.00 16.28 136 VAL D CA 1
ATOM 5979 C C . VAL D 1 136 ? 40.619 58.742 31.067 1.00 15.99 136 VAL D C 1
ATOM 5980 O O . VAL D 1 136 ? 41.351 58.497 32.029 1.00 15.73 136 VAL D O 1
ATOM 5984 N N . THR D 1 137 ? 40.959 58.477 29.809 1.00 15.92 137 THR D N 1
ATOM 5985 C CA . THR D 1 137 ? 42.264 57.920 29.448 1.00 15.68 137 THR D CA 1
ATOM 5986 C C . THR D 1 137 ? 43.154 58.989 28.796 1.00 16.00 137 THR D C 1
ATOM 5987 O O . THR D 1 137 ? 42.706 59.750 27.931 1.00 15.84 137 THR D O 1
ATOM 5991 N N . CYS D 1 138 ? 44.417 59.039 29.219 1.00 16.42 138 CYS D N 1
ATOM 5992 C CA . CYS D 1 138 ? 45.409 59.905 28.587 1.00 16.84 138 CYS D CA 1
ATOM 5993 C C . CYS D 1 138 ? 46.727 59.189 28.304 1.00 16.10 138 CYS D C 1
ATOM 5994 O O . CYS D 1 138 ? 47.113 58.275 29.031 1.00 15.90 138 CYS D O 1
ATOM 5997 N N . ALA D 1 139 ? 47.405 59.602 27.236 1.00 15.24 139 ALA D N 1
ATOM 5998 C CA . ALA D 1 139 ? 48.631 58.946 26.839 1.00 14.95 139 ALA D CA 1
ATOM 5999 C C . ALA D 1 139 ? 49.727 59.930 26.465 1.00 14.84 139 ALA D C 1
ATOM 6000 O O . ALA D 1 139 ? 49.458 60.988 25.903 1.00 15.41 139 ALA D O 1
ATOM 6002 N N . VAL D 1 140 ? 50.956 59.585 26.824 1.00 14.16 140 VAL D N 1
ATOM 6003 C CA . VAL D 1 140 ? 52.130 60.362 26.442 1.00 13.68 140 VAL D CA 1
ATOM 6004 C C . VAL D 1 140 ? 53.274 59.414 26.043 1.00 13.67 140 VAL D C 1
ATOM 6005 O O . VAL D 1 140 ? 53.624 58.486 26.793 1.00 13.54 140 VAL D O 1
ATOM 6009 N N . LYS D 1 141 ? 53.812 59.634 24.840 1.00 13.33 141 LYS D N 1
ATOM 6010 C CA . LYS D 1 141 ? 54.920 58.841 24.302 1.00 12.96 141 LYS D CA 1
ATOM 6011 C C . LYS D 1 141 ? 56.264 59.396 24.726 1.00 12.16 141 LYS D C 1
ATOM 6012 O O . LYS D 1 141 ? 56.501 60.592 24.653 1.00 11.70 141 LYS D O 1
ATOM 6018 N N . PHE D 1 142 ? 57.133 58.496 25.171 1.00 12.01 142 PHE D N 1
ATOM 6019 C CA . PHE D 1 142 ? 58.518 58.808 25.535 1.00 11.84 142 PHE D CA 1
ATOM 6020 C C . PHE D 1 142 ? 59.479 58.143 24.531 1.00 11.87 142 PHE D C 1
ATOM 6021 O O . PHE D 1 142 ? 59.222 57.037 24.084 1.00 11.72 142 PHE D O 1
ATOM 6029 N N . GLY D 1 143 ? 60.579 58.806 24.190 1.00 12.22 143 GLY D N 1
ATOM 6030 C CA . GLY D 1 143 ? 61.584 58.210 23.315 1.00 13.48 143 GLY D CA 1
ATOM 6031 C C . GLY D 1 143 ? 62.818 59.078 23.155 1.00 14.55 143 GLY D C 1
ATOM 6032 O O . GLY D 1 143 ? 62.820 60.244 23.567 1.00 15.00 143 GLY D O 1
ATOM 6033 N N . SER D 1 144 ? 63.875 58.523 22.564 1.00 14.83 144 SER D N 1
ATOM 6034 C CA . SER D 1 144 ? 65.058 59.319 22.264 1.00 15.42 144 SER D CA 1
ATOM 6035 C C . SER D 1 144 ? 64.683 60.517 21.386 1.00 15.70 144 SER D C 1
ATOM 6036 O O . SER D 1 144 ? 63.879 60.385 20.448 1.00 15.52 144 SER D O 1
ATOM 6039 N N . TRP D 1 145 ? 65.257 61.680 21.690 1.00 15.40 145 TRP D N 1
ATOM 6040 C CA . TRP D 1 145 ? 65.070 62.833 20.820 1.00 15.06 145 TRP D CA 1
ATOM 6041 C C . TRP D 1 145 ? 65.847 62.744 19.495 1.00 15.32 145 TRP D C 1
ATOM 6042 O O . TRP D 1 145 ? 65.384 63.274 18.486 1.00 15.18 145 TRP D O 1
ATOM 6053 N N . VAL D 1 146 ? 67.020 62.099 19.486 1.00 15.57 146 VAL D N 1
ATOM 6054 C CA . VAL D 1 146 ? 67.818 62.028 18.237 1.00 15.70 146 VAL D CA 1
ATOM 6055 C C . VAL D 1 146 ? 68.154 60.635 17.679 1.00 15.83 146 VAL D C 1
ATOM 6056 O O . VAL D 1 146 ? 68.422 60.499 16.474 1.00 16.13 146 VAL D O 1
ATOM 6060 N N . TYR D 1 147 ? 68.142 59.613 18.535 1.00 15.79 147 TYR D N 1
ATOM 6061 C CA . TYR D 1 147 ? 68.556 58.267 18.119 1.00 15.43 147 TYR D CA 1
ATOM 6062 C C . TYR D 1 147 ? 67.414 57.368 17.618 1.00 15.30 147 TYR D C 1
ATOM 6063 O O . TYR D 1 147 ? 66.346 57.290 18.233 1.00 15.76 147 TYR D O 1
ATOM 6072 N N . SER D 1 148 ? 67.658 56.694 16.497 1.00 14.86 148 SER D N 1
ATOM 6073 C CA . SER D 1 148 ? 66.718 55.741 15.929 1.00 14.57 148 SER D CA 1
ATOM 6074 C C . SER D 1 148 ? 66.819 54.405 16.653 1.00 14.53 148 SER D C 1
ATOM 6075 O O . SER D 1 148 ? 67.662 54.236 17.536 1.00 14.36 148 SER D O 1
ATOM 6078 N N . GLY D 1 149 ? 65.966 53.458 16.264 1.00 14.52 149 GLY D N 1
ATOM 6079 C CA . GLY D 1 149 ? 65.996 52.094 16.809 1.00 15.02 149 GLY D CA 1
ATOM 6080 C C . GLY D 1 149 ? 67.322 51.366 16.618 1.00 15.34 149 GLY D C 1
ATOM 6081 O O . GLY D 1 149 ? 67.686 50.514 17.423 1.00 15.31 149 GLY D O 1
ATOM 6082 N N . PHE D 1 150 ? 68.037 51.713 15.549 1.00 15.65 150 PHE D N 1
ATOM 6083 C CA . PHE D 1 150 ? 69.365 51.174 15.256 1.00 15.98 150 PHE D CA 1
ATOM 6084 C C . PHE D 1 150 ? 70.469 51.684 16.190 1.00 16.16 150 PHE D C 1
ATOM 6085 O O . PHE D 1 150 ? 71.560 51.112 16.230 1.00 16.10 150 PHE D O 1
ATOM 6093 N N . GLU D 1 151 ? 70.184 52.755 16.931 1.00 16.47 151 GLU D N 1
ATOM 6094 C CA . GLU D 1 151 ? 71.168 53.393 17.815 1.00 16.75 151 GLU D CA 1
ATOM 6095 C C . GLU D 1 151 ? 70.812 53.315 19.298 1.00 16.78 151 GLU D C 1
ATOM 6096 O O . GLU D 1 151 ? 71.673 52.999 20.127 1.00 16.80 151 GLU D O 1
ATOM 6102 N N . ILE D 1 152 ? 69.561 53.620 19.634 1.00 16.94 152 ILE D N 1
ATOM 6103 C CA . ILE D 1 152 ? 69.032 53.295 20.963 1.00 17.33 152 ILE D CA 1
ATOM 6104 C C . ILE D 1 152 ? 67.820 52.354 20.848 1.00 18.07 152 ILE D C 1
ATOM 6105 O O . ILE D 1 152 ? 66.821 52.672 20.199 1.00 17.89 152 ILE D O 1
ATOM 6110 N N . ASP D 1 153 ? 67.939 51.185 21.464 1.00 18.97 153 ASP D N 1
ATOM 6111 C CA . ASP D 1 153 ? 66.812 50.290 21.618 1.00 20.10 153 ASP D CA 1
ATOM 6112 C C . ASP D 1 153 ? 66.180 50.564 22.985 1.00 20.19 153 ASP D C 1
ATOM 6113 O O . ASP D 1 153 ? 66.829 50.449 24.013 1.00 20.37 153 ASP D O 1
ATOM 6118 N N . LEU D 1 154 ? 64.915 50.964 22.967 1.00 20.70 154 LEU D N 1
ATOM 6119 C CA . LEU D 1 154 ? 64.189 51.373 24.161 1.00 20.93 154 LEU D CA 1
ATOM 6120 C C . LEU D 1 154 ? 63.396 50.159 24.642 1.00 21.18 154 LEU D C 1
ATOM 6121 O O . LEU D 1 154 ? 62.839 49.426 23.827 1.00 21.74 154 LEU D O 1
ATOM 6126 N N . LYS D 1 155 ? 63.354 49.943 25.955 1.00 21.22 155 LYS D N 1
ATOM 6127 C CA . LYS D 1 155 ? 62.860 48.685 26.509 1.00 21.31 155 LYS D CA 1
ATOM 6128 C C . LYS D 1 155 ? 62.167 48.890 27.864 1.00 20.87 155 LYS D C 1
ATOM 6129 O O . LYS D 1 155 ? 62.406 49.896 28.530 1.00 20.90 155 LYS D O 1
ATOM 6135 N N . THR D 1 156 ? 61.323 47.935 28.266 1.00 20.17 156 THR D N 1
ATOM 6136 C CA . THR D 1 156 ? 60.727 47.912 29.612 1.00 19.66 156 THR D CA 1
ATOM 6137 C C . THR D 1 156 ? 60.817 46.504 30.194 1.00 19.79 156 THR D C 1
ATOM 6138 O O . THR D 1 156 ? 61.009 45.531 29.458 1.00 20.20 156 THR D O 1
ATOM 6142 N N . ASP D 1 157 ? 60.653 46.390 31.509 1.00 19.61 157 ASP D N 1
ATOM 6143 C CA . ASP D 1 157 ? 60.638 45.084 32.172 1.00 19.49 157 ASP D CA 1
ATOM 6144 C C . ASP D 1 157 ? 59.228 44.622 32.445 1.00 19.22 157 ASP D C 1
ATOM 6145 O O . ASP D 1 157 ? 58.981 43.430 32.620 1.00 19.29 157 ASP D O 1
ATOM 6150 N N . THR D 1 158 ? 58.306 45.578 32.500 1.00 18.65 158 THR D N 1
ATOM 6151 C CA . THR D 1 158 ? 56.903 45.278 32.725 1.00 17.85 158 THR D CA 1
ATOM 6152 C C . THR D 1 158 ? 56.057 46.326 32.028 1.00 17.40 158 THR D C 1
ATOM 6153 O O . THR D 1 158 ? 56.496 47.463 31.873 1.00 17.14 158 THR D O 1
ATOM 6157 N N . ASP D 1 159 ? 54.865 45.938 31.576 1.00 17.29 159 ASP D N 1
ATOM 6158 C CA . ASP D 1 159 ? 53.915 46.907 30.991 1.00 17.25 159 ASP D CA 1
ATOM 6159 C C . ASP D 1 159 ? 53.032 47.575 32.056 1.00 16.42 159 ASP D C 1
ATOM 6160 O O . ASP D 1 159 ? 52.077 48.290 31.745 1.00 16.40 159 ASP D O 1
ATOM 6165 N N . GLN D 1 160 ? 53.384 47.344 33.317 1.00 15.61 160 GLN D N 1
ATOM 6166 C CA . GLN D 1 160 ? 52.612 47.829 34.435 1.00 14.77 160 GLN D CA 1
ATOM 6167 C C . GLN D 1 160 ? 53.350 48.955 35.143 1.00 13.93 160 GLN D C 1
ATOM 6168 O O . GLN D 1 160 ? 54.417 48.757 35.726 1.00 13.75 160 GLN D O 1
ATOM 6174 N N . VAL D 1 161 ? 52.763 50.143 35.085 1.00 12.76 161 VAL D N 1
ATOM 6175 C CA . VAL D 1 161 ? 53.224 51.261 35.879 1.00 11.61 161 VAL D CA 1
ATOM 6176 C C . VAL D 1 161 ? 53.111 50.887 37.357 1.00 11.53 161 VAL D C 1
ATOM 6177 O O . VAL D 1 161 ? 52.067 50.420 37.824 1.00 11.45 161 VAL D O 1
ATOM 6181 N N . ASP D 1 162 ? 54.216 51.061 38.065 1.00 11.26 162 ASP D N 1
ATOM 6182 C CA . ASP D 1 162 ? 54.270 50.928 39.508 1.00 11.55 162 ASP D CA 1
ATOM 6183 C C . ASP D 1 162 ? 53.346 51.966 40.177 1.00 11.31 162 ASP D C 1
ATOM 6184 O O . ASP D 1 162 ? 53.519 53.162 39.995 1.00 11.55 162 ASP D O 1
ATOM 6189 N N . LEU D 1 163 ? 52.365 51.495 40.943 1.00 11.60 163 LEU D N 1
ATOM 6190 C CA . LEU D 1 163 ? 51.362 52.368 41.578 1.00 11.82 163 LEU D CA 1
ATOM 6191 C C . LEU D 1 163 ? 51.344 52.193 43.076 1.00 11.70 163 LEU D C 1
ATOM 6192 O O . LEU D 1 163 ? 50.468 52.731 43.755 1.00 12.05 163 LEU D O 1
ATOM 6197 N N . SER D 1 164 ? 52.292 51.419 43.590 1.00 11.60 164 SER D N 1
ATOM 6198 C CA . SER D 1 164 ? 52.278 51.027 44.992 1.00 11.19 164 SER D CA 1
ATOM 6199 C C . SER D 1 164 ? 52.458 52.244 45.914 1.00 10.90 164 SER D C 1
ATOM 6200 O O . SER D 1 164 ? 52.139 52.182 47.111 1.00 11.24 164 SER D O 1
ATOM 6203 N N . SER D 1 165 ? 52.938 53.356 45.358 1.00 9.76 165 SER D N 1
ATOM 6204 C CA . SER D 1 165 ? 53.100 54.548 46.170 1.00 8.76 165 SER D CA 1
ATOM 6205 C C . SER D 1 165 ? 52.364 55.782 45.606 1.00 8.19 165 SER D C 1
ATOM 6206 O O . SER D 1 165 ? 52.655 56.929 45.955 1.00 7.54 165 SER D O 1
ATOM 6209 N N . TYR D 1 166 ? 51.356 55.533 44.773 1.00 8.10 166 TYR D N 1
ATOM 6210 C CA . TYR D 1 166 ? 50.446 56.603 44.369 1.00 7.34 166 TYR D CA 1
ATOM 6211 C C . TYR D 1 166 ? 49.805 57.201 45.608 1.00 7.02 166 TYR D C 1
ATOM 6212 O O . TYR D 1 166 ? 49.495 56.472 46.552 1.00 6.66 166 TYR D O 1
ATOM 6221 N N . TYR D 1 167 ? 49.651 58.529 45.606 1.00 7.00 167 TYR D N 1
ATOM 6222 C CA . TYR D 1 167 ? 49.143 59.279 46.752 1.00 7.08 167 TYR D CA 1
ATOM 6223 C C . TYR D 1 167 ? 47.684 58.923 47.034 1.00 7.57 167 TYR D C 1
ATOM 6224 O O . TYR D 1 167 ? 46.800 59.202 46.223 1.00 7.72 167 TYR D O 1
ATOM 6233 N N . ALA D 1 168 ? 47.451 58.317 48.199 1.00 7.67 168 ALA D N 1
ATOM 6234 C CA . ALA D 1 168 ? 46.159 57.747 48.567 1.00 8.05 168 ALA D CA 1
ATOM 6235 C C . ALA D 1 168 ? 45.055 58.791 48.770 1.00 8.49 168 ALA D C 1
ATOM 6236 O O . ALA D 1 168 ? 43.870 58.438 48.884 1.00 8.42 168 ALA D O 1
ATOM 6238 N N . SER D 1 169 ? 45.444 60.064 48.841 1.00 8.44 169 SER D N 1
ATOM 6239 C CA . SER D 1 169 ? 44.478 61.141 49.036 1.00 8.64 169 SER D CA 1
ATOM 6240 C C . SER D 1 169 ? 44.422 62.142 47.873 1.00 8.87 169 SER D C 1
ATOM 6241 O O . SER D 1 169 ? 43.820 63.209 47.993 1.00 8.91 169 SER D O 1
ATOM 6244 N N . SER D 1 170 ? 45.031 61.767 46.748 1.00 9.29 170 SER D N 1
ATOM 6245 C CA . SER D 1 170 ? 44.958 62.524 45.499 1.00 9.61 170 SER D CA 1
ATOM 6246 C C . SER D 1 170 ? 43.511 62.865 45.153 1.00 10.10 170 SER D C 1
ATOM 6247 O O . SER D 1 170 ? 42.601 62.093 45.454 1.00 10.10 170 SER D O 1
ATOM 6250 N N . LYS D 1 171 ? 43.309 64.027 44.533 1.00 10.62 171 LYS D N 1
ATOM 6251 C CA . LYS D 1 171 ? 42.003 64.412 43.976 1.00 10.89 171 LYS D CA 1
ATOM 6252 C C . LYS D 1 171 ? 41.559 63.371 42.961 1.00 11.00 171 LYS D C 1
ATOM 6253 O O . LYS D 1 171 ? 40.357 63.138 42.794 1.00 11.00 171 LYS D O 1
ATOM 6259 N N . TYR D 1 172 ? 42.541 62.739 42.307 1.00 10.98 172 TYR D N 1
ATOM 6260 C CA . TYR D 1 172 ? 42.288 61.742 41.259 1.00 11.23 172 TYR D CA 1
ATOM 6261 C C . TYR D 1 172 ? 42.676 60.319 41.643 1.00 11.62 172 TYR D C 1
ATOM 6262 O O . TYR D 1 172 ? 43.550 60.090 42.474 1.00 11.76 172 TYR D O 1
ATOM 6271 N N . GLU D 1 173 ? 41.988 59.375 41.023 1.00 12.16 173 GLU D N 1
ATOM 6272 C CA . GLU D 1 173 ? 42.032 57.970 41.384 1.00 12.96 173 GLU D CA 1
ATOM 6273 C C . GLU D 1 173 ? 42.528 57.197 40.171 1.00 12.81 173 GLU D C 1
ATOM 6274 O O . GLU D 1 173 ? 42.142 57.514 39.057 1.00 13.14 173 GLU D O 1
ATOM 6280 N N . ILE D 1 174 ? 43.383 56.198 40.361 1.00 12.90 174 ILE D N 1
ATOM 6281 C CA . ILE D 1 174 ? 43.914 55.477 39.198 1.00 12.80 174 ILE D CA 1
ATOM 6282 C C . ILE D 1 174 ? 43.093 54.246 38.886 1.00 12.65 174 ILE D C 1
ATOM 6283 O O . ILE D 1 174 ? 42.881 53.395 39.740 1.00 12.82 174 ILE D O 1
ATOM 6288 N N . LEU D 1 175 ? 42.624 54.165 37.651 1.00 12.55 175 LEU D N 1
ATOM 6289 C CA . LEU D 1 175 ? 41.916 52.990 37.190 1.00 12.84 175 LEU D CA 1
ATOM 6290 C C . LEU D 1 175 ? 42.891 52.016 36.517 1.00 12.75 175 LEU D C 1
ATOM 6291 O O . LEU D 1 175 ? 42.877 50.809 36.803 1.00 12.51 175 LEU D O 1
ATOM 6296 N N . SER D 1 176 ? 43.738 52.538 35.632 1.00 12.52 176 SER D N 1
ATOM 6297 C CA . SER D 1 176 ? 44.845 51.746 35.109 1.00 12.51 176 SER D CA 1
ATOM 6298 C C . SER D 1 176 ? 46.017 52.616 34.697 1.00 12.25 176 SER D C 1
ATOM 6299 O O . SER D 1 176 ? 45.847 53.777 34.332 1.00 12.61 176 SER D O 1
ATOM 6302 N N . ALA D 1 177 ? 47.212 52.047 34.777 1.00 12.07 177 ALA D N 1
ATOM 6303 C CA . ALA D 1 177 ? 48.427 52.745 34.394 1.00 12.16 177 ALA D CA 1
ATOM 6304 C C . ALA D 1 177 ? 49.391 51.749 33.769 1.00 12.29 177 ALA D C 1
ATOM 6305 O O . ALA D 1 177 ? 49.818 50.772 34.394 1.00 11.87 177 ALA D O 1
ATOM 6307 N N . THR D 1 178 ? 49.731 52.040 32.520 1.00 12.62 178 THR D N 1
ATOM 6308 C CA . THR D 1 178 ? 50.333 51.087 31.605 1.00 12.21 178 THR D CA 1
ATOM 6309 C C . THR D 1 178 ? 51.508 51.738 30.885 1.00 12.36 178 THR D C 1
ATOM 6310 O O . THR D 1 178 ? 51.459 52.928 30.558 1.00 12.42 178 THR D O 1
ATOM 6314 N N . GLN D 1 179 ? 52.573 50.971 30.675 1.00 12.69 179 GLN D N 1
ATOM 6315 C CA . GLN D 1 179 ? 53.727 51.446 29.908 1.00 13.05 179 GLN D CA 1
ATOM 6316 C C . GLN D 1 179 ? 54.141 50.419 28.843 1.00 13.77 179 GLN D C 1
ATOM 6317 O O . GLN D 1 179 ? 54.650 49.357 29.176 1.00 14.25 179 GLN D O 1
ATOM 6323 N N . THR D 1 180 ? 53.926 50.747 27.567 1.00 14.50 180 THR D N 1
ATOM 6324 C CA . THR D 1 180 ? 54.101 49.781 26.474 1.00 15.04 180 THR D CA 1
ATOM 6325 C C . THR D 1 180 ? 55.027 50.222 25.335 1.00 15.39 180 THR D C 1
ATOM 6326 O O . THR D 1 180 ? 54.862 51.295 24.740 1.00 15.15 180 THR D O 1
ATOM 6330 N N . ARG D 1 181 ? 55.982 49.354 25.023 1.00 16.30 181 ARG D N 1
ATOM 6331 C CA . ARG D 1 181 ? 56.987 49.614 23.998 1.00 17.22 181 ARG D CA 1
ATOM 6332 C C . ARG D 1 181 ? 56.443 49.346 22.578 1.00 17.72 181 ARG D C 1
ATOM 6333 O O . ARG D 1 181 ? 55.899 48.275 22.301 1.00 17.53 181 ARG D O 1
ATOM 6341 N N . GLN D 1 182 ? 56.590 50.342 21.700 1.00 18.18 182 GLN D N 1
ATOM 6342 C CA . GLN D 1 182 ? 56.140 50.261 20.308 1.00 18.57 182 GLN D CA 1
ATOM 6343 C C . GLN D 1 182 ? 57.297 50.453 19.306 1.00 18.68 182 GLN D C 1
ATOM 6344 O O . GLN D 1 182 ? 58.209 51.249 19.522 1.00 18.57 182 GLN D O 1
ATOM 6350 N N . VAL D 1 183 ? 57.262 49.691 18.220 1.00 18.93 183 VAL D N 1
ATOM 6351 C CA . VAL D 1 183 ? 58.226 49.826 17.144 1.00 18.92 183 VAL D CA 1
ATOM 6352 C C . VAL D 1 183 ? 57.455 50.177 15.894 1.00 19.28 183 VAL D C 1
ATOM 6353 O O . VAL D 1 183 ? 56.454 49.527 15.580 1.00 19.56 183 VAL D O 1
ATOM 6357 N N . GLN D 1 184 ? 57.911 51.206 15.183 1.00 19.16 184 GLN D N 1
ATOM 6358 C CA . GLN D 1 184 ? 57.325 51.538 13.896 1.00 19.45 184 GLN D CA 1
ATOM 6359 C C . GLN D 1 184 ? 58.350 51.876 12.810 1.00 18.67 184 GLN D C 1
ATOM 6360 O O . GLN D 1 184 ? 59.469 52.317 13.089 1.00 18.42 184 GLN D O 1
ATOM 6366 N N . HIS D 1 185 ? 57.936 51.655 11.569 1.00 18.15 185 HIS D N 1
ATOM 6367 C CA . HIS D 1 185 ? 58.674 52.102 10.398 1.00 17.77 185 HIS D CA 1
ATOM 6368 C C . HIS D 1 185 ? 57.840 53.117 9.638 1.00 17.80 185 HIS D C 1
ATOM 6369 O O . HIS D 1 185 ? 56.602 53.082 9.675 1.00 17.64 185 HIS D O 1
ATOM 6376 N N . TYR D 1 186 ? 58.524 54.033 8.959 1.00 17.90 186 TYR D N 1
ATOM 6377 C CA . TYR D 1 186 ? 57.862 54.977 8.066 1.00 17.55 186 TYR D CA 1
ATOM 6378 C C . TYR D 1 186 ? 58.107 54.579 6.615 1.00 17.35 186 TYR D C 1
ATOM 6379 O O . TYR D 1 186 ? 59.123 53.945 6.301 1.00 17.09 186 TYR D O 1
ATOM 6388 N N . SER D 1 187 ? 57.171 54.939 5.737 1.00 17.09 187 SER D N 1
ATOM 6389 C CA . SER D 1 187 ? 57.200 54.499 4.337 1.00 17.13 187 SER D CA 1
ATOM 6390 C C . SER D 1 187 ? 58.515 54.803 3.616 1.00 16.55 187 SER D C 1
ATOM 6391 O O . SER D 1 187 ? 58.994 54.007 2.805 1.00 16.33 187 SER D O 1
ATOM 6394 N N . CYS D 1 188 ? 59.094 55.952 3.943 1.00 15.80 188 CYS D N 1
ATOM 6395 C CA . CYS D 1 188 ? 60.248 56.500 3.237 1.00 15.22 188 CYS D CA 1
ATOM 6396 C C . CYS D 1 188 ? 61.560 55.806 3.559 1.00 14.84 188 CYS D C 1
ATOM 6397 O O . CYS D 1 188 ? 62.480 55.798 2.749 1.00 14.57 188 CYS D O 1
ATOM 6400 N N . CYS D 1 189 ? 61.632 55.231 4.753 1.00 14.46 189 CYS D N 1
ATOM 6401 C CA . CYS D 1 189 ? 62.890 55.087 5.449 1.00 14.28 189 CYS D CA 1
ATOM 6402 C C . CYS D 1 189 ? 63.019 53.700 6.031 1.00 14.39 189 CYS D C 1
ATOM 6403 O O . CYS D 1 189 ? 62.061 53.175 6.591 1.00 14.93 189 CYS D O 1
ATOM 6406 N N . PRO D 1 190 ? 64.201 53.102 5.880 1.00 14.35 190 PRO D N 1
ATOM 6407 C CA . PRO D 1 190 ? 64.465 51.732 6.344 1.00 13.95 190 PRO D CA 1
ATOM 6408 C C . PRO D 1 190 ? 64.647 51.497 7.855 1.00 13.61 190 PRO D C 1
ATOM 6409 O O . PRO D 1 190 ? 64.429 50.377 8.313 1.00 13.57 190 PRO D O 1
ATOM 6413 N N . GLU D 1 191 ? 65.041 52.514 8.618 1.00 13.24 191 GLU D N 1
ATOM 6414 C CA . GLU D 1 191 ? 65.342 52.337 10.049 1.00 12.89 191 GLU D CA 1
ATOM 6415 C C . GLU D 1 191 ? 64.105 52.348 10.970 1.00 12.94 191 GLU D C 1
ATOM 6416 O O . GLU D 1 191 ? 63.158 53.081 10.710 1.00 12.83 191 GLU D O 1
ATOM 6422 N N . PRO D 1 192 ? 64.115 51.536 12.035 1.00 13.28 192 PRO D N 1
ATOM 6423 C CA . PRO D 1 192 ? 63.000 51.485 12.994 1.00 13.43 192 PRO D CA 1
ATOM 6424 C C . PRO D 1 192 ? 63.006 52.616 14.026 1.00 13.61 192 PRO D C 1
ATOM 6425 O O . PRO D 1 192 ? 64.055 53.189 14.330 1.00 13.87 192 PRO D O 1
ATOM 6429 N N . TYR D 1 193 ? 61.832 52.942 14.552 1.00 13.67 193 TYR D N 1
ATOM 6430 C CA . TYR D 1 193 ? 61.734 53.915 15.628 1.00 13.84 193 TYR D CA 1
ATOM 6431 C C . TYR D 1 193 ? 60.908 53.396 16.786 1.00 13.96 193 TYR D C 1
ATOM 6432 O O . TYR D 1 193 ? 59.880 52.733 16.588 1.00 14.20 193 TYR D O 1
ATOM 6441 N N . ILE D 1 194 ? 61.375 53.702 17.992 1.00 13.62 194 ILE D N 1
ATOM 6442 C CA . ILE D 1 194 ? 60.856 53.079 19.189 1.00 13.30 194 ILE D CA 1
ATOM 6443 C C . ILE D 1 194 ? 60.406 54.086 20.246 1.00 13.68 194 ILE D C 1
ATOM 6444 O O . ILE D 1 194 ? 60.997 55.154 20.432 1.00 12.90 194 ILE D O 1
ATOM 6449 N N . ASP D 1 195 ? 59.324 53.737 20.924 1.00 13.98 195 ASP D N 1
ATOM 6450 C CA . ASP D 1 195 ? 58.842 54.547 22.012 1.00 14.53 195 ASP D CA 1
ATOM 6451 C C . ASP D 1 195 ? 58.193 53.667 23.078 1.00 13.82 195 ASP D C 1
ATOM 6452 O O . ASP D 1 195 ? 57.883 52.494 22.839 1.00 13.86 195 ASP D O 1
ATOM 6457 N N . VAL D 1 196 ? 58.042 54.248 24.261 1.00 12.91 196 VAL D N 1
ATOM 6458 C CA . VAL D 1 196 ? 57.271 53.674 25.340 1.00 11.82 196 VAL D CA 1
ATOM 6459 C C . VAL D 1 196 ? 56.101 54.631 25.566 1.00 11.37 196 VAL D C 1
ATOM 6460 O O . VAL D 1 196 ? 56.291 55.838 25.768 1.00 10.65 196 VAL D O 1
ATOM 6464 N N . ASN D 1 197 ? 54.901 54.059 25.514 1.00 10.90 197 ASN D N 1
ATOM 6465 C CA . ASN D 1 197 ? 53.644 54.779 25.602 1.00 10.58 197 ASN D CA 1
ATOM 6466 C C . ASN D 1 197 ? 53.056 54.591 27.009 1.00 10.76 197 ASN D C 1
ATOM 6467 O O . ASN D 1 197 ? 52.756 53.465 27.441 1.00 10.88 197 ASN D O 1
ATOM 6472 N N . LEU D 1 198 ? 52.944 55.706 27.729 1.00 10.15 198 LEU D N 1
ATOM 6473 C CA . LEU D 1 198 ? 52.386 55.750 29.060 1.00 9.03 198 LEU D CA 1
ATOM 6474 C C . LEU D 1 198 ? 50.915 56.089 28.915 1.00 9.31 198 LEU D C 1
ATOM 6475 O O . LEU D 1 198 ? 50.584 57.189 28.490 1.00 9.44 198 LEU D O 1
ATOM 6480 N N . VAL D 1 199 ? 50.045 55.130 29.230 1.00 9.75 199 VAL D N 1
ATOM 6481 C CA . VAL D 1 199 ? 48.579 55.292 29.138 1.00 10.07 199 VAL D CA 1
ATOM 6482 C C . VAL D 1 199 ? 47.986 55.222 30.546 1.00 10.14 199 VAL D C 1
ATOM 6483 O O . VAL D 1 199 ? 48.152 54.213 31.239 1.00 10.18 199 VAL D O 1
ATOM 6487 N N . VAL D 1 200 ? 47.325 56.298 30.973 1.00 10.29 200 VAL D N 1
ATOM 6488 C CA . VAL D 1 200 ? 46.699 56.357 32.296 1.00 10.69 200 VAL D CA 1
ATOM 6489 C C . VAL D 1 200 ? 45.174 56.606 32.223 1.00 10.84 200 VAL D C 1
ATOM 6490 O O . VAL D 1 200 ? 44.722 57.606 31.669 1.00 10.21 200 VAL D O 1
ATOM 6494 N N . LYS D 1 201 ? 44.397 55.684 32.785 1.00 11.29 201 LYS D N 1
ATOM 6495 C CA . LYS D 1 201 ? 42.941 55.845 32.923 1.00 12.25 201 LYS D CA 1
ATOM 6496 C C . LYS D 1 201 ? 42.634 56.244 34.366 1.00 12.24 201 LYS D C 1
ATOM 6497 O O . LYS D 1 201 ? 43.089 55.581 35.292 1.00 12.87 201 LYS D O 1
ATOM 6503 N N . PHE D 1 202 ? 41.888 57.330 34.566 1.00 12.15 202 PHE D N 1
ATOM 6504 C CA . PHE D 1 202 ? 41.716 57.887 35.917 1.00 12.27 202 PHE D CA 1
ATOM 6505 C C . PHE D 1 202 ? 40.430 58.695 36.085 1.00 12.85 202 PHE D C 1
ATOM 6506 O O . PHE D 1 202 ? 39.808 59.063 35.101 1.00 12.72 202 PHE D O 1
ATOM 6514 N N . ARG D 1 203 ? 40.057 58.984 37.332 1.00 14.02 203 ARG D N 1
ATOM 6515 C CA . ARG D 1 203 ? 38.863 59.788 37.625 1.00 15.79 203 ARG D CA 1
ATOM 6516 C C . ARG D 1 203 ? 38.963 60.588 38.930 1.00 17.00 203 ARG D C 1
ATOM 6517 O O . ARG D 1 203 ? 39.861 60.374 39.741 1.00 17.28 203 ARG D O 1
ATOM 6525 N N . GLU D 1 204 ? 38.027 61.509 39.124 1.00 18.63 204 GLU D N 1
ATOM 6526 C CA . GLU D 1 204 ? 37.916 62.256 40.374 1.00 20.50 204 GLU D CA 1
ATOM 6527 C C . GLU D 1 204 ? 37.516 61.314 41.517 1.00 21.08 204 GLU D C 1
ATOM 6528 O O . GLU D 1 204 ? 36.701 60.413 41.323 1.00 21.21 204 GLU D O 1
ATOM 6534 N N . ARG D 1 205 ? 38.097 61.528 42.697 1.00 22.02 205 ARG D N 1
ATOM 6535 C CA . ARG D 1 205 ? 37.869 60.670 43.862 1.00 22.90 205 ARG D CA 1
ATOM 6536 C C . ARG D 1 205 ? 36.543 61.019 44.543 1.00 22.75 205 ARG D C 1
ATOM 6537 O O . ARG D 1 205 ? 35.589 60.232 44.531 1.00 22.83 205 ARG D O 1
ATOM 6545 N N . GLN E 1 1 ? 83.192 54.626 20.438 1.00 40.87 1 GLN E N 1
ATOM 6546 C CA . GLN E 1 1 ? 84.271 54.647 19.402 1.00 40.76 1 GLN E CA 1
ATOM 6547 C C . GLN E 1 1 ? 85.289 55.761 19.655 1.00 40.37 1 GLN E C 1
ATOM 6548 O O . GLN E 1 1 ? 84.918 56.920 19.896 1.00 40.41 1 GLN E O 1
ATOM 6554 N N . ALA E 1 2 ? 86.569 55.390 19.584 1.00 39.65 2 ALA E N 1
ATOM 6555 C CA . ALA E 1 2 ? 87.688 56.313 19.777 1.00 38.95 2 ALA E CA 1
ATOM 6556 C C . ALA E 1 2 ? 87.814 57.374 18.674 1.00 38.42 2 ALA E C 1
ATOM 6557 O O . ALA E 1 2 ? 88.249 58.493 18.945 1.00 38.21 2 ALA E O 1
ATOM 6559 N N . ASN E 1 3 ? 87.435 57.012 17.446 1.00 37.86 3 ASN E N 1
ATOM 6560 C CA . ASN E 1 3 ? 87.546 57.893 16.273 1.00 37.36 3 ASN E CA 1
ATOM 6561 C C . ASN E 1 3 ? 86.649 59.123 16.354 1.00 37.17 3 ASN E C 1
ATOM 6562 O O . ASN E 1 3 ? 87.061 60.235 15.992 1.00 36.99 3 ASN E O 1
ATOM 6567 N N . LEU E 1 4 ? 85.417 58.908 16.816 1.00 36.78 4 LEU E N 1
ATOM 6568 C CA . LEU E 1 4 ? 84.442 59.981 16.967 1.00 36.45 4 LEU E CA 1
ATOM 6569 C C . LEU E 1 4 ? 84.923 61.023 17.979 1.00 36.33 4 LEU E C 1
ATOM 6570 O O . LEU E 1 4 ? 84.938 62.221 17.683 1.00 36.39 4 LEU E O 1
ATOM 6575 N N . MET E 1 5 ? 85.326 60.552 19.158 1.00 36.04 5 MET E N 1
ATOM 6576 C CA . MET E 1 5 ? 85.857 61.403 20.225 1.00 35.72 5 MET E CA 1
ATOM 6577 C C . MET E 1 5 ? 86.993 62.325 19.775 1.00 35.59 5 MET E C 1
ATOM 6578 O O . MET E 1 5 ? 87.104 63.454 20.256 1.00 35.45 5 MET E O 1
ATOM 6583 N N . ARG E 1 6 ? 87.832 61.846 18.861 1.00 35.49 6 ARG E N 1
ATOM 6584 C CA . ARG E 1 6 ? 88.951 62.650 18.388 1.00 35.49 6 ARG E CA 1
ATOM 6585 C C . ARG E 1 6 ? 88.521 63.624 17.293 1.00 35.59 6 ARG E C 1
ATOM 6586 O O . ARG E 1 6 ? 89.162 64.655 17.115 1.00 35.70 6 ARG E O 1
ATOM 6594 N N . LEU E 1 7 ? 87.435 63.302 16.584 1.00 35.66 7 LEU E N 1
ATOM 6595 C CA . LEU E 1 7 ? 86.851 64.206 15.573 1.00 35.74 7 LEU E CA 1
ATOM 6596 C C . LEU E 1 7 ? 86.133 65.397 16.214 1.00 35.90 7 LEU E C 1
ATOM 6597 O O . LEU E 1 7 ? 86.334 66.545 15.803 1.00 35.90 7 LEU E O 1
ATOM 6602 N N . LYS E 1 8 ? 85.293 65.110 17.210 1.00 36.01 8 LYS E N 1
ATOM 6603 C CA . LYS E 1 8 ? 84.635 66.141 18.019 1.00 35.95 8 LYS E CA 1
ATOM 6604 C C . LYS E 1 8 ? 85.672 66.995 18.747 1.00 36.43 8 LYS E C 1
ATOM 6605 O O . LYS E 1 8 ? 85.449 68.174 19.003 1.00 36.27 8 LYS E O 1
ATOM 6611 N N . SER E 1 9 ? 86.805 66.382 19.081 1.00 37.05 9 SER E N 1
ATOM 6612 C CA . SER E 1 9 ? 87.933 67.096 19.671 1.00 37.62 9 SER E CA 1
ATOM 6613 C C . SER E 1 9 ? 88.686 67.921 18.615 1.00 37.75 9 SER E C 1
ATOM 6614 O O . SER E 1 9 ? 89.070 69.059 18.874 1.00 37.68 9 SER E O 1
ATOM 6617 N N . ASP E 1 10 ? 88.874 67.348 17.427 1.00 38.03 10 ASP E N 1
ATOM 6618 C CA . ASP E 1 10 ? 89.604 68.006 16.343 1.00 38.31 10 ASP E CA 1
ATOM 6619 C C . ASP E 1 10 ? 89.022 69.352 15.899 1.00 38.84 10 ASP E C 1
ATOM 6620 O O . ASP E 1 10 ? 89.782 70.291 15.644 1.00 38.92 10 ASP E O 1
ATOM 6625 N N . LEU E 1 11 ? 87.695 69.452 15.811 1.00 39.36 11 LEU E N 1
ATOM 6626 C CA . LEU E 1 11 ? 87.062 70.699 15.345 1.00 39.88 11 LEU E CA 1
ATOM 6627 C C . LEU E 1 11 ? 86.432 71.597 16.423 1.00 40.23 11 LEU E C 1
ATOM 6628 O O . LEU E 1 11 ? 86.287 72.802 16.202 1.00 40.11 11 LEU E O 1
ATOM 6633 N N . PHE E 1 12 ? 86.080 71.029 17.577 1.00 40.74 12 PHE E N 1
ATOM 6634 C CA . PHE E 1 12 ? 85.542 71.831 18.691 1.00 41.36 12 PHE E CA 1
ATOM 6635 C C . PHE E 1 12 ? 86.610 72.301 19.683 1.00 41.85 12 PHE E C 1
ATOM 6636 O O . PHE E 1 12 ? 86.377 73.240 20.458 1.00 41.84 12 PHE E O 1
ATOM 6644 N N . ASN E 1 13 ? 87.767 71.638 19.657 1.00 42.46 13 ASN E N 1
ATOM 6645 C CA . ASN E 1 13 ? 88.913 72.007 20.491 1.00 42.93 13 ASN E CA 1
ATOM 6646 C C . ASN E 1 13 ? 90.062 72.599 19.657 1.00 43.12 13 ASN E C 1
ATOM 6647 O O . ASN E 1 13 ? 91.221 72.610 20.084 1.00 43.28 13 ASN E O 1
ATOM 6652 N N . ARG E 1 14 ? 89.723 73.082 18.462 1.00 43.30 14 ARG E N 1
ATOM 6653 C CA . ARG E 1 14 ? 90.634 73.879 17.636 1.00 43.46 14 ARG E CA 1
ATOM 6654 C C . ARG E 1 14 ? 90.327 75.369 17.842 1.00 43.39 14 ARG E C 1
ATOM 6655 O O . ARG E 1 14 ? 89.156 75.756 17.959 1.00 43.46 14 ARG E O 1
ATOM 6663 N N . SER E 1 15 ? 91.391 76.179 17.880 1.00 43.09 15 SER E N 1
ATOM 6664 C CA . SER E 1 15 ? 91.364 77.634 18.183 1.00 42.70 15 SER E CA 1
ATOM 6665 C C . SER E 1 15 ? 89.999 78.374 18.232 1.00 42.23 15 SER E C 1
ATOM 6666 O O . SER E 1 15 ? 89.549 78.705 19.337 1.00 42.27 15 SER E O 1
ATOM 6669 N N . PRO E 1 16 ? 89.354 78.645 17.079 1.00 41.63 16 PRO E N 1
ATOM 6670 C CA . PRO E 1 16 ? 88.171 79.515 17.049 1.00 40.90 16 PRO E CA 1
ATOM 6671 C C . PRO E 1 16 ? 86.807 78.797 16.921 1.00 40.11 16 PRO E C 1
ATOM 6672 O O . PRO E 1 16 ? 86.746 77.564 16.824 1.00 40.04 16 PRO E O 1
ATOM 6676 N N . MET E 1 17 ? 85.730 79.585 16.949 1.00 38.95 17 MET E N 1
ATOM 6677 C CA . MET E 1 17 ? 84.413 79.136 16.489 1.00 37.90 17 MET E CA 1
ATOM 6678 C C . MET E 1 17 ? 84.015 79.968 15.262 1.00 36.36 17 MET E C 1
ATOM 6679 O O . MET E 1 17 ? 84.638 80.994 14.966 1.00 36.33 17 MET E O 1
ATOM 6684 N N . TYR E 1 18 ? 82.991 79.510 14.545 1.00 34.37 18 TYR E N 1
ATOM 6685 C CA . TYR E 1 18 ? 82.502 80.202 13.363 1.00 32.24 18 TYR E CA 1
ATOM 6686 C C . TYR E 1 18 ? 81.886 81.545 13.765 1.00 31.02 18 TYR E C 1
ATOM 6687 O O . TYR E 1 18 ? 80.946 81.580 14.572 1.00 31.06 18 TYR E O 1
ATOM 6696 N N . PRO E 1 19 ? 82.427 82.640 13.218 1.00 29.52 19 PRO E N 1
ATOM 6697 C CA . PRO E 1 19 ? 81.966 84.000 13.534 1.00 28.40 19 PRO E CA 1
ATOM 6698 C C . PRO E 1 19 ? 80.609 84.417 12.928 1.00 27.24 19 PRO E C 1
ATOM 6699 O O . PRO E 1 19 ? 80.199 85.572 13.090 1.00 27.21 19 PRO E O 1
ATOM 6703 N N . GLY E 1 20 ? 79.925 83.498 12.250 1.00 25.89 20 GLY E N 1
ATOM 6704 C CA . GLY E 1 20 ? 78.683 83.822 11.554 1.00 24.33 20 GLY E CA 1
ATOM 6705 C C . GLY E 1 20 ? 78.930 84.240 10.109 1.00 23.47 20 GLY E C 1
ATOM 6706 O O . GLY E 1 20 ? 80.077 84.477 9.714 1.00 23.13 20 GLY E O 1
ATOM 6707 N N . PRO E 1 21 ? 77.858 84.341 9.317 1.00 22.84 21 PRO E N 1
ATOM 6708 C CA . PRO E 1 21 ? 77.980 84.657 7.892 1.00 22.36 21 PRO E CA 1
ATOM 6709 C C . PRO E 1 21 ? 78.286 86.131 7.601 1.00 22.23 21 PRO E C 1
ATOM 6710 O O . PRO E 1 21 ? 77.960 87.017 8.403 1.00 22.05 21 PRO E O 1
ATOM 6714 N N . THR E 1 22 ? 78.938 86.370 6.466 1.00 22.03 22 THR E N 1
ATOM 6715 C CA . THR E 1 22 ? 79.152 87.716 5.941 1.00 21.90 22 THR E CA 1
ATOM 6716 C C . THR E 1 22 ? 78.587 87.771 4.531 1.00 21.98 22 THR E C 1
ATOM 6717 O O . THR E 1 22 ? 78.073 86.777 4.031 1.00 22.09 22 THR E O 1
ATOM 6721 N N . LYS E 1 23 ? 78.684 88.932 3.894 1.00 22.20 23 LYS E N 1
ATOM 6722 C CA . LYS E 1 23 ? 78.199 89.117 2.534 1.00 22.31 23 LYS E CA 1
ATOM 6723 C C . LYS E 1 23 ? 79.016 88.272 1.548 1.00 22.18 23 LYS E C 1
ATOM 6724 O O . LYS E 1 23 ? 78.468 87.703 0.600 1.00 21.82 23 LYS E O 1
ATOM 6730 N N . ASP E 1 24 ? 80.324 88.189 1.793 1.00 22.22 24 ASP E N 1
ATOM 6731 C CA . ASP E 1 24 ? 81.234 87.348 1.012 1.00 22.28 24 ASP E CA 1
ATOM 6732 C C . ASP E 1 24 ? 81.101 85.865 1.360 1.00 22.17 24 ASP E C 1
ATOM 6733 O O . ASP E 1 24 ? 81.387 85.000 0.533 1.00 22.14 24 ASP E O 1
ATOM 6738 N N . ASP E 1 25 ? 80.683 85.582 2.592 1.00 22.00 25 ASP E N 1
ATOM 6739 C CA . ASP E 1 25 ? 80.475 84.216 3.046 1.00 21.79 25 ASP E CA 1
ATOM 6740 C C . ASP E 1 25 ? 79.005 84.002 3.443 1.00 21.39 25 ASP E C 1
ATOM 6741 O O . ASP E 1 25 ? 78.700 83.816 4.622 1.00 21.23 25 ASP E O 1
ATOM 6746 N N . PRO E 1 26 ? 78.094 84.019 2.463 1.00 21.06 26 PRO E N 1
ATOM 6747 C CA . PRO E 1 26 ? 76.655 83.951 2.753 1.00 20.82 26 PRO E CA 1
ATOM 6748 C C . PRO E 1 26 ? 76.211 82.562 3.199 1.00 20.56 26 PRO E C 1
ATOM 6749 O O . PRO E 1 26 ? 76.981 81.603 3.098 1.00 20.66 26 PRO E O 1
ATOM 6753 N N . LEU E 1 27 ? 74.970 82.464 3.670 1.00 20.08 27 LEU E N 1
ATOM 6754 C CA . LEU E 1 27 ? 74.455 81.229 4.241 1.00 19.64 27 LEU E CA 1
ATOM 6755 C C . LEU E 1 27 ? 72.975 81.036 3.926 1.00 19.14 27 LEU E C 1
ATOM 6756 O O . LEU E 1 27 ? 72.207 81.998 3.959 1.00 19.20 27 LEU E O 1
ATOM 6761 N N . THR E 1 28 ? 72.577 79.799 3.631 1.00 18.57 28 THR E N 1
ATOM 6762 C CA . THR E 1 28 ? 71.155 79.462 3.491 1.00 18.25 28 THR E CA 1
ATOM 6763 C C . THR E 1 28 ? 70.645 78.602 4.651 1.00 17.94 28 THR E C 1
ATOM 6764 O O . THR E 1 28 ? 71.152 77.502 4.891 1.00 18.21 28 THR E O 1
ATOM 6768 N N . VAL E 1 29 ? 69.637 79.110 5.356 1.00 17.16 29 VAL E N 1
ATOM 6769 C CA . VAL E 1 29 ? 68.965 78.366 6.422 1.00 16.35 29 VAL E CA 1
ATOM 6770 C C . VAL E 1 29 ? 67.588 77.917 5.922 1.00 15.91 29 VAL E C 1
ATOM 6771 O O . VAL E 1 29 ? 66.819 78.723 5.391 1.00 15.50 29 VAL E O 1
ATOM 6775 N N . THR E 1 30 ? 67.294 76.626 6.081 1.00 15.36 30 THR E N 1
ATOM 6776 C CA . THR E 1 30 ? 66.001 76.079 5.686 1.00 14.75 30 THR E CA 1
ATOM 6777 C C . THR E 1 30 ? 65.189 75.756 6.932 1.00 14.90 30 THR E C 1
ATOM 6778 O O . THR E 1 30 ? 65.681 75.113 7.878 1.00 14.58 30 THR E O 1
ATOM 6782 N N . LEU E 1 31 ? 63.938 76.218 6.912 1.00 14.65 31 LEU E N 1
ATOM 6783 C CA . LEU E 1 31 ? 63.070 76.227 8.082 1.00 14.50 31 LEU E CA 1
ATOM 6784 C C . LEU E 1 31 ? 61.763 75.461 7.848 1.00 14.11 31 LEU E C 1
ATOM 6785 O O . LEU E 1 31 ? 61.148 75.575 6.791 1.00 14.18 31 LEU E O 1
ATOM 6790 N N . GLY E 1 32 ? 61.345 74.680 8.838 1.00 13.84 32 GLY E N 1
ATOM 6791 C CA . GLY E 1 32 ? 60.096 73.925 8.749 1.00 13.50 32 GLY E CA 1
ATOM 6792 C C . GLY E 1 32 ? 59.456 73.696 10.102 1.00 13.47 32 GLY E C 1
ATOM 6793 O O . GLY E 1 32 ? 60.142 73.358 11.064 1.00 13.65 32 GLY E O 1
ATOM 6794 N N . PHE E 1 33 ? 58.138 73.869 10.184 1.00 13.30 33 PHE E N 1
ATOM 6795 C CA . PHE E 1 33 ? 57.434 73.686 11.460 1.00 12.86 33 PHE E CA 1
ATOM 6796 C C . PHE E 1 33 ? 56.533 72.471 11.470 1.00 12.79 33 PHE E C 1
ATOM 6797 O O . PHE E 1 33 ? 55.887 72.149 10.473 1.00 12.65 33 PHE E O 1
ATOM 6805 N N . THR E 1 34 ? 56.515 71.800 12.617 1.00 12.74 34 THR E N 1
ATOM 6806 C CA . THR E 1 34 ? 55.533 70.763 12.935 1.00 12.48 34 THR E CA 1
ATOM 6807 C C . THR E 1 34 ? 54.676 71.301 14.092 1.00 12.47 34 THR E C 1
ATOM 6808 O O . THR E 1 34 ? 55.195 71.544 15.188 1.00 12.06 34 THR E O 1
ATOM 6812 N N . LEU E 1 35 ? 53.381 71.506 13.852 1.00 12.36 35 LEU E N 1
ATOM 6813 C CA . LEU E 1 35 ? 52.506 72.045 14.901 1.00 12.31 35 LEU E CA 1
ATOM 6814 C C . LEU E 1 35 ? 51.818 70.936 15.680 1.00 12.56 35 LEU E C 1
ATOM 6815 O O . LEU E 1 35 ? 51.112 70.110 15.105 1.00 12.44 35 LEU E O 1
ATOM 6820 N N . GLN E 1 36 ? 52.041 70.937 16.992 1.00 13.10 36 GLN E N 1
ATOM 6821 C CA . GLN E 1 36 ? 51.523 69.910 17.896 1.00 13.69 36 GLN E CA 1
ATOM 6822 C C . GLN E 1 36 ? 50.203 70.277 18.563 1.00 13.57 36 GLN E C 1
ATOM 6823 O O . GLN E 1 36 ? 49.366 69.409 18.802 1.00 13.56 36 GLN E O 1
ATOM 6829 N N . ASP E 1 37 ? 50.042 71.551 18.906 1.00 13.61 37 ASP E N 1
ATOM 6830 C CA . ASP E 1 37 ? 48.835 71.998 19.580 1.00 13.58 37 ASP E CA 1
ATOM 6831 C C . ASP E 1 37 ? 48.784 73.510 19.726 1.00 13.70 37 ASP E C 1
ATOM 6832 O O . ASP E 1 37 ? 49.818 74.170 19.818 1.00 13.51 37 ASP E O 1
ATOM 6837 N N . ILE E 1 38 ? 47.565 74.044 19.723 1.00 14.26 38 ILE E N 1
ATOM 6838 C CA . ILE E 1 38 ? 47.288 75.388 20.216 1.00 14.38 38 ILE E CA 1
ATOM 6839 C C . ILE E 1 38 ? 46.798 75.191 21.640 1.00 14.96 38 ILE E C 1
ATOM 6840 O O . ILE E 1 38 ? 45.675 74.730 21.869 1.00 14.91 38 ILE E O 1
ATOM 6845 N N . VAL E 1 39 ? 47.663 75.534 22.592 1.00 15.70 39 VAL E N 1
ATOM 6846 C CA . VAL E 1 39 ? 47.471 75.186 24.000 1.00 16.07 39 VAL E CA 1
ATOM 6847 C C . VAL E 1 39 ? 46.554 76.164 24.741 1.00 16.50 39 VAL E C 1
ATOM 6848 O O . VAL E 1 39 ? 45.656 75.738 25.467 1.00 16.66 39 VAL E O 1
ATOM 6852 N N . LYS E 1 40 ? 46.806 77.462 24.574 1.00 16.69 40 LYS E N 1
ATOM 6853 C CA . LYS E 1 40 ? 46.056 78.495 25.275 1.00 17.12 40 LYS E CA 1
ATOM 6854 C C . LYS E 1 40 ? 45.664 79.627 24.327 1.00 17.10 40 LYS E C 1
ATOM 6855 O O . LYS E 1 40 ? 46.427 79.998 23.430 1.00 17.17 40 LYS E O 1
ATOM 6861 N N . VAL E 1 41 ? 44.457 80.148 24.533 1.00 17.06 41 VAL E N 1
ATOM 6862 C CA . VAL E 1 41 ? 43.950 81.312 23.819 1.00 17.16 41 VAL E CA 1
ATOM 6863 C C . VAL E 1 41 ? 43.418 82.276 24.887 1.00 17.43 41 VAL E C 1
ATOM 6864 O O . VAL E 1 41 ? 42.595 81.890 25.716 1.00 17.46 41 VAL E O 1
ATOM 6868 N N . ASP E 1 42 ? 43.922 83.509 24.893 1.00 17.83 42 ASP E N 1
ATOM 6869 C CA . ASP E 1 42 ? 43.546 84.511 25.904 1.00 17.92 42 ASP E CA 1
ATOM 6870 C C . ASP E 1 42 ? 42.949 85.724 25.208 1.00 17.67 42 ASP E C 1
ATOM 6871 O O . ASP E 1 42 ? 43.619 86.377 24.424 1.00 17.58 42 ASP E O 1
ATOM 6876 N N . SER E 1 43 ? 41.684 86.009 25.494 1.00 17.65 43 SER E N 1
ATOM 6877 C CA . SER E 1 43 ? 40.967 87.109 24.850 1.00 17.32 43 SER E CA 1
ATOM 6878 C C . SER E 1 43 ? 41.092 88.436 25.604 1.00 17.10 43 SER E C 1
ATOM 6879 O O . SER E 1 43 ? 40.891 89.491 25.016 1.00 16.79 43 SER E O 1
ATOM 6882 N N . SER E 1 44 ? 41.440 88.377 26.890 1.00 17.11 44 SER E N 1
ATOM 6883 C CA . SER E 1 44 ? 41.598 89.582 27.720 1.00 17.46 44 SER E CA 1
ATOM 6884 C C . SER E 1 44 ? 42.946 90.295 27.478 1.00 17.53 44 SER E C 1
ATOM 6885 O O . SER E 1 44 ? 43.041 91.527 27.556 1.00 17.77 44 SER E O 1
ATOM 6888 N N . THR E 1 45 ? 43.983 89.505 27.223 1.00 17.36 45 THR E N 1
ATOM 6889 C CA . THR E 1 45 ? 45.191 89.981 26.567 1.00 17.57 45 THR E CA 1
ATOM 6890 C C . THR E 1 45 ? 45.002 89.433 25.174 1.00 17.85 45 THR E C 1
ATOM 6891 O O . THR E 1 45 ? 44.139 88.591 24.985 1.00 18.99 45 THR E O 1
ATOM 6895 N N . ASN E 1 46 ? 45.759 89.868 24.181 1.00 17.57 46 ASN E N 1
ATOM 6896 C CA . ASN E 1 46 ? 45.609 89.195 22.883 1.00 17.38 46 ASN E CA 1
ATOM 6897 C C . ASN E 1 46 ? 46.783 88.265 22.563 1.00 17.53 46 ASN E C 1
ATOM 6898 O O . ASN E 1 46 ? 47.594 88.521 21.665 1.00 17.27 46 ASN E O 1
ATOM 6903 N N . GLU E 1 47 ? 46.857 87.183 23.334 1.00 17.79 47 GLU E N 1
ATOM 6904 C CA . GLU E 1 47 ? 47.948 86.220 23.255 1.00 17.85 47 GLU E CA 1
ATOM 6905 C C . GLU E 1 47 ? 47.397 84.834 22.978 1.00 17.20 47 GLU E C 1
ATOM 6906 O O . GLU E 1 47 ? 46.328 84.484 23.467 1.00 17.22 47 GLU E O 1
ATOM 6912 N N . VAL E 1 48 ? 48.145 84.057 22.192 1.00 16.78 48 VAL E N 1
ATOM 6913 C CA . VAL E 1 48 ? 47.823 82.666 21.882 1.00 16.09 48 VAL E CA 1
ATOM 6914 C C . VAL E 1 48 ? 49.105 81.863 22.054 1.00 15.88 48 VAL E C 1
ATOM 6915 O O . VAL E 1 48 ? 50.186 82.377 21.758 1.00 16.18 48 VAL E O 1
ATOM 6919 N N . ASP E 1 49 ? 48.992 80.630 22.554 1.00 15.51 49 ASP E N 1
ATOM 6920 C CA . ASP E 1 49 ? 50.154 79.757 22.781 1.00 15.37 49 ASP E CA 1
ATOM 6921 C C . ASP E 1 49 ? 50.165 78.531 21.861 1.00 15.55 49 ASP E C 1
ATOM 6922 O O . ASP E 1 49 ? 49.179 77.793 21.757 1.00 15.20 49 ASP E O 1
ATOM 6927 N N . LEU E 1 50 ? 51.305 78.331 21.205 1.00 15.93 50 LEU E N 1
ATOM 6928 C CA . LEU E 1 50 ? 51.544 77.206 20.313 1.00 15.93 50 LEU E CA 1
ATOM 6929 C C . LEU E 1 50 ? 52.620 76.314 20.897 1.00 16.21 50 LEU E C 1
ATOM 6930 O O . LEU E 1 50 ? 53.586 76.818 21.464 1.00 16.67 50 LEU E O 1
ATOM 6935 N N . VAL E 1 51 ? 52.442 74.998 20.770 1.00 16.32 51 VAL E N 1
ATOM 6936 C CA . VAL E 1 51 ? 53.538 74.035 20.911 1.00 16.28 51 VAL E CA 1
ATOM 6937 C 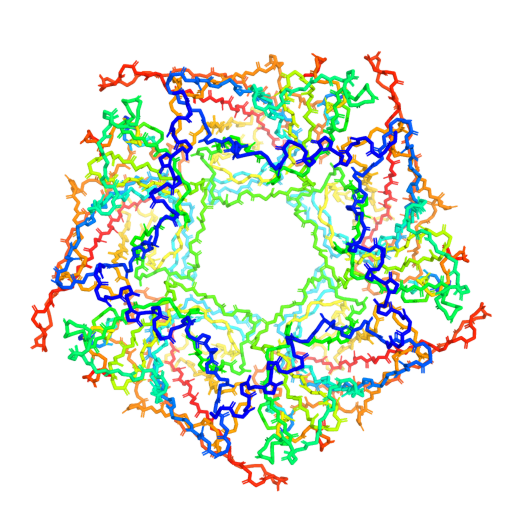C . VAL E 1 51 ? 53.840 73.395 19.539 1.00 16.80 51 VAL E C 1
ATOM 6938 O O . VAL E 1 51 ? 52.939 72.878 18.852 1.00 16.95 51 VAL E O 1
ATOM 6942 N N . TYR E 1 52 ? 55.106 73.464 19.137 1.00 16.88 52 TYR E N 1
ATOM 6943 C CA . TYR E 1 52 ? 55.529 72.991 17.836 1.00 17.31 52 TYR E CA 1
ATOM 6944 C C . TYR E 1 52 ? 56.977 72.515 17.861 1.00 17.32 52 TYR E C 1
ATOM 6945 O O . TYR E 1 52 ? 57.704 72.794 18.812 1.00 16.81 52 TYR E O 1
ATOM 6954 N N . TYR E 1 53 ? 57.376 71.797 16.805 1.00 17.43 53 TYR E N 1
ATOM 6955 C CA . TYR E 1 53 ? 58.790 71.522 16.521 1.00 17.47 53 TYR E CA 1
ATOM 6956 C C . TYR E 1 53 ? 59.273 72.424 15.402 1.00 17.63 53 TYR E C 1
ATOM 6957 O O . TYR E 1 53 ? 58.566 72.626 14.411 1.00 17.26 53 TYR E O 1
ATOM 6966 N N . GLU E 1 54 ? 60.486 72.948 15.566 1.00 18.07 54 GLU E N 1
ATOM 6967 C CA . GLU E 1 54 ? 61.094 73.852 14.597 1.00 18.78 54 GLU E CA 1
ATOM 6968 C C . GLU E 1 54 ? 62.370 73.259 13.992 1.00 18.99 54 GLU E C 1
ATOM 6969 O O . GLU E 1 54 ? 63.429 73.186 14.637 1.00 18.94 54 GLU E O 1
ATOM 6975 N N . GLN E 1 55 ? 62.267 72.842 12.740 1.00 19.00 55 GLN E N 1
ATOM 6976 C CA . GLN E 1 55 ? 63.409 72.286 12.052 1.00 19.22 55 GLN E CA 1
ATOM 6977 C C . GLN E 1 55 ? 64.212 73.400 11.370 1.00 18.96 55 GLN E C 1
ATOM 6978 O O . GLN E 1 55 ? 63.650 74.223 10.640 1.00 18.54 55 GLN E O 1
ATOM 6984 N N . GLN E 1 56 ? 65.520 73.404 11.637 1.00 18.99 56 GLN E N 1
ATOM 6985 C CA . GLN E 1 56 ? 66.498 74.320 11.039 1.00 19.33 56 GLN E CA 1
ATOM 6986 C C . GLN E 1 56 ? 67.693 73.564 10.463 1.00 19.21 56 GLN E C 1
ATOM 6987 O O . GLN E 1 56 ? 68.219 72.660 11.096 1.00 18.71 56 GLN E O 1
ATOM 6993 N N . ARG E 1 57 ? 68.115 73.950 9.258 1.00 19.65 57 ARG E N 1
ATOM 6994 C CA . ARG E 1 57 ? 69.328 73.402 8.643 1.00 19.98 57 ARG E CA 1
ATOM 6995 C C . ARG E 1 57 ? 70.115 74.419 7.801 1.00 19.95 57 ARG E C 1
ATOM 6996 O O . ARG E 1 57 ? 69.553 75.381 7.255 1.00 19.87 57 ARG E O 1
ATOM 7004 N N . TRP E 1 58 ? 71.425 74.182 7.729 1.00 19.83 58 TRP E N 1
ATOM 7005 C CA . TRP E 1 58 ? 72.384 75.055 7.062 1.00 19.67 58 TRP E CA 1
ATOM 7006 C C . TRP E 1 58 ? 73.658 74.246 6.804 1.00 19.79 58 TRP E C 1
ATOM 7007 O O . TRP E 1 58 ? 73.683 73.049 7.066 1.00 19.28 58 TRP E O 1
ATOM 7018 N N . LYS E 1 59 ? 74.704 74.904 6.301 1.00 20.48 59 LYS E N 1
ATOM 7019 C CA . LYS E 1 59 ? 75.939 74.241 5.860 1.00 21.45 59 LYS E CA 1
ATOM 7020 C C . LYS E 1 59 ? 77.169 75.141 6.045 1.00 21.86 59 LYS E C 1
ATOM 7021 O O . LYS E 1 59 ? 77.213 76.259 5.523 1.00 21.92 59 LYS E O 1
ATOM 7027 N N . LEU E 1 60 ? 78.172 74.647 6.768 1.00 22.22 60 LEU E N 1
ATOM 7028 C CA . LEU E 1 60 ? 79.426 75.389 6.938 1.00 22.52 60 LEU E CA 1
ATOM 7029 C C . LEU E 1 60 ? 80.644 74.661 6.356 1.00 22.83 60 LEU E C 1
ATOM 7030 O O . LEU E 1 60 ? 80.925 73.518 6.718 1.00 22.62 60 LEU E O 1
ATOM 7035 N N . ASN E 1 61 ? 81.362 75.339 5.460 1.00 23.29 61 ASN E N 1
ATOM 7036 C CA . ASN E 1 61 ? 82.651 74.854 4.961 1.00 23.64 61 ASN E CA 1
ATOM 7037 C C . ASN E 1 61 ? 83.571 74.442 6.104 1.00 23.59 61 ASN E C 1
ATOM 7038 O O . ASN E 1 61 ? 84.301 73.458 6.007 1.00 23.51 61 ASN E O 1
ATOM 7043 N N . SER E 1 62 ? 83.509 75.211 7.186 1.00 23.76 62 SER E N 1
ATOM 7044 C CA . SER E 1 62 ? 84.364 75.038 8.356 1.00 24.00 62 SER E CA 1
ATOM 7045 C C . SER E 1 62 ? 84.057 73.795 9.190 1.00 23.98 62 SER E C 1
ATOM 7046 O O . SER E 1 62 ? 84.816 73.456 10.095 1.00 24.10 62 SER E O 1
ATOM 7049 N N . LEU E 1 63 ? 82.958 73.114 8.886 1.00 24.05 63 LEU E N 1
ATOM 7050 C CA . LEU E 1 63 ? 82.610 71.879 9.583 1.00 24.10 63 LEU E CA 1
ATOM 7051 C C . LEU E 1 63 ? 82.774 70.652 8.687 1.00 24.20 63 LEU E C 1
ATOM 7052 O O . LEU E 1 63 ? 82.140 69.623 8.915 1.00 24.47 63 LEU E O 1
ATOM 7057 N N . MET E 1 64 ? 83.627 70.759 7.673 1.00 24.23 64 MET E N 1
ATOM 7058 C CA . MET E 1 64 ? 83.861 69.648 6.751 1.00 24.42 64 MET E CA 1
ATOM 7059 C C . MET E 1 64 ? 85.012 68.768 7.208 1.00 24.24 64 MET E C 1
ATOM 7060 O O . MET E 1 64 ? 85.929 69.231 7.887 1.00 24.24 64 MET E O 1
ATOM 7065 N N . TRP E 1 65 ? 84.943 67.494 6.830 1.00 24.04 65 TRP E N 1
ATOM 7066 C CA . TRP E 1 65 ? 86.051 66.560 7.004 1.00 23.78 65 TRP E CA 1
ATOM 7067 C C . TRP E 1 65 ? 85.989 65.474 5.944 1.00 23.98 65 TRP E C 1
ATOM 7068 O O . TRP E 1 65 ? 84.961 65.283 5.293 1.00 23.93 65 TRP E O 1
ATOM 7079 N N . ASP E 1 66 ? 87.107 64.785 5.764 1.00 24.50 66 ASP E N 1
ATOM 7080 C CA . ASP E 1 66 ? 87.172 63.627 4.892 1.00 24.98 66 ASP E CA 1
ATOM 7081 C C . ASP E 1 66 ? 86.905 62.387 5.753 1.00 25.14 66 ASP E C 1
ATOM 7082 O O . ASP E 1 66 ? 87.683 62.086 6.667 1.00 25.14 66 ASP E O 1
ATOM 7087 N N . PRO E 1 67 ? 85.801 61.685 5.483 1.00 25.34 67 PRO E N 1
ATOM 7088 C CA . PRO E 1 67 ? 85.437 60.483 6.247 1.00 25.62 67 PRO E CA 1
ATOM 7089 C C . PRO E 1 67 ? 86.575 59.466 6.394 1.00 25.95 67 PRO E C 1
ATOM 7090 O O . PRO E 1 67 ? 86.696 58.835 7.445 1.00 25.91 67 PRO E O 1
ATOM 7094 N N . ASN E 1 68 ? 87.404 59.340 5.356 1.00 26.50 68 ASN E N 1
ATOM 7095 C CA . ASN E 1 68 ? 88.536 58.399 5.329 1.00 26.99 68 ASN E CA 1
ATOM 7096 C C . ASN E 1 68 ? 89.575 58.603 6.436 1.00 27.09 68 ASN E C 1
ATOM 7097 O O . ASN E 1 68 ? 90.122 57.634 6.968 1.00 27.11 68 ASN E O 1
ATOM 7102 N N . GLU E 1 69 ? 89.850 59.863 6.769 1.00 27.20 69 GLU E N 1
ATOM 7103 C CA . GLU E 1 69 ? 90.827 60.186 7.808 1.00 27.29 69 GLU E CA 1
ATOM 7104 C C . GLU E 1 69 ? 90.213 60.120 9.207 1.00 26.89 69 GLU E C 1
ATOM 7105 O O . GLU E 1 69 ? 90.840 60.537 10.190 1.00 26.98 69 GLU E O 1
ATOM 7111 N N . TYR E 1 70 ? 88.991 59.590 9.286 1.00 26.29 70 TYR E N 1
ATOM 7112 C CA . TYR E 1 70 ? 88.266 59.451 10.552 1.00 25.58 70 TYR E CA 1
ATOM 7113 C C . TYR E 1 70 ? 87.433 58.171 10.611 1.00 24.90 70 TYR E C 1
ATOM 7114 O O . TYR E 1 70 ? 86.289 58.195 11.042 1.00 24.92 70 TYR E O 1
ATOM 7123 N N . GLY E 1 71 ? 88.013 57.058 10.174 1.00 24.15 71 GLY E N 1
ATOM 7124 C CA . GLY E 1 71 ? 87.360 55.750 10.261 1.00 23.05 71 GLY E CA 1
ATOM 7125 C C . GLY E 1 71 ? 86.027 55.616 9.545 1.00 22.25 71 GLY E C 1
ATOM 7126 O O . GLY E 1 71 ? 85.135 54.913 10.024 1.00 22.20 71 GLY E O 1
ATOM 7127 N N . ASN E 1 72 ? 85.901 56.288 8.399 1.00 21.35 72 ASN E N 1
ATOM 7128 C CA . ASN E 1 72 ? 84.707 56.221 7.542 1.00 20.57 72 ASN E CA 1
ATOM 7129 C C . ASN E 1 72 ? 83.453 56.886 8.149 1.00 19.89 72 ASN E C 1
ATOM 7130 O O . ASN E 1 72 ? 82.329 56.626 7.712 1.00 19.53 72 ASN E O 1
ATOM 7135 N N . ILE E 1 73 ? 83.659 57.753 9.143 1.00 19.26 73 ILE E N 1
ATOM 7136 C CA . ILE E 1 73 ? 82.563 58.483 9.793 1.00 18.59 73 ILE E CA 1
ATOM 7137 C C . ILE E 1 73 ? 82.047 59.613 8.904 1.00 18.28 73 ILE E C 1
ATOM 7138 O O . ILE E 1 73 ? 82.815 60.475 8.459 1.00 17.87 73 ILE E O 1
ATOM 7143 N N . THR E 1 74 ? 80.737 59.592 8.664 1.00 17.82 74 THR E N 1
ATOM 7144 C CA . THR E 1 74 ? 80.091 60.504 7.726 1.00 17.51 74 THR E CA 1
ATOM 7145 C C . THR E 1 74 ? 79.348 61.644 8.419 1.00 17.35 74 THR E C 1
ATOM 7146 O O . THR E 1 74 ? 79.094 62.674 7.801 1.00 17.48 74 THR E O 1
ATOM 7150 N N . ASP E 1 75 ? 78.995 61.445 9.691 1.00 17.18 75 ASP E N 1
ATOM 7151 C CA . ASP E 1 75 ? 78.195 62.402 10.471 1.00 16.95 75 ASP E CA 1
ATOM 7152 C C . ASP E 1 75 ? 78.228 62.092 11.977 1.00 16.65 75 ASP E C 1
ATOM 7153 O O . ASP E 1 75 ? 78.729 61.042 12.381 1.00 16.24 75 ASP E O 1
ATOM 7158 N N . PHE E 1 76 ? 77.710 63.014 12.796 1.00 16.48 76 PHE E N 1
ATOM 7159 C CA . PHE E 1 76 ? 77.586 62.799 14.243 1.00 16.33 76 PHE E CA 1
ATOM 7160 C C . PHE E 1 76 ? 76.599 63.743 14.944 1.00 16.55 76 PHE E C 1
ATOM 7161 O O . PHE E 1 76 ? 76.341 64.847 14.465 1.00 16.30 76 PHE E O 1
ATOM 7169 N N . ARG E 1 77 ? 76.073 63.293 16.088 1.00 16.93 77 ARG E N 1
ATOM 7170 C CA . ARG E 1 77 ? 75.210 64.106 16.961 1.00 17.75 77 ARG E CA 1
ATOM 7171 C C . ARG E 1 77 ? 76.031 64.897 17.970 1.00 17.69 77 ARG E C 1
ATOM 7172 O O . ARG E 1 77 ? 77.017 64.393 18.519 1.00 17.88 77 ARG E O 1
ATOM 7180 N N . THR E 1 78 ? 75.603 66.123 18.241 1.00 17.67 78 THR E N 1
ATOM 7181 C CA . THR E 1 78 ? 76.273 66.936 19.249 1.00 17.83 78 THR E CA 1
ATOM 7182 C C . THR E 1 78 ? 75.326 67.963 19.847 1.00 17.81 78 THR E C 1
ATOM 7183 O O . THR E 1 78 ? 74.357 68.367 19.210 1.00 17.62 78 THR E O 1
ATOM 7187 N N . SER E 1 79 ? 75.620 68.381 21.072 1.00 18.03 79 SER E N 1
ATOM 7188 C CA . SER E 1 79 ? 74.850 69.423 21.729 1.00 18.43 79 SER E CA 1
ATOM 7189 C C . SER E 1 79 ? 74.870 70.682 20.854 1.00 18.58 79 SER E C 1
ATOM 7190 O O . SER E 1 79 ? 75.910 71.049 20.306 1.00 18.89 79 SER E O 1
ATOM 7193 N N . ALA E 1 80 ? 73.717 71.321 20.697 1.00 18.53 80 ALA E N 1
ATOM 7194 C CA . ALA E 1 80 ? 73.604 72.495 19.839 1.00 18.57 80 ALA E CA 1
ATOM 7195 C C . ALA E 1 80 ? 74.436 73.674 20.358 1.00 18.60 80 ALA E C 1
ATOM 7196 O O . ALA E 1 80 ? 74.792 74.583 19.596 1.00 18.42 80 ALA E O 1
ATOM 7198 N N . ALA E 1 81 ? 74.731 73.656 21.659 1.00 18.39 81 ALA E N 1
ATOM 7199 C CA . ALA E 1 81 ? 75.590 74.670 22.268 1.00 18.41 81 ALA E CA 1
ATOM 7200 C C . ALA E 1 81 ? 77.054 74.497 21.840 1.00 18.27 81 ALA E C 1
ATOM 7201 O O . ALA E 1 81 ? 77.894 75.352 22.125 1.00 18.42 81 ALA E O 1
ATOM 7203 N N . ASP E 1 82 ? 77.344 73.387 21.160 1.00 17.95 82 ASP E N 1
ATOM 7204 C CA . ASP E 1 82 ? 78.696 73.058 20.713 1.00 17.62 82 ASP E CA 1
ATOM 7205 C C . ASP E 1 82 ? 79.024 73.715 19.381 1.00 17.12 82 ASP E C 1
ATOM 7206 O O . ASP E 1 82 ? 80.195 73.771 18.968 1.00 17.37 82 ASP E O 1
ATOM 7211 N N . ILE E 1 83 ? 77.987 74.216 18.714 1.00 16.25 83 ILE E N 1
ATOM 7212 C CA . ILE E 1 83 ? 78.125 74.752 17.360 1.00 15.26 83 ILE E CA 1
ATOM 7213 C C . ILE E 1 83 ? 77.448 76.103 17.222 1.00 14.87 83 ILE E C 1
ATOM 7214 O O . ILE E 1 83 ? 76.711 76.521 18.115 1.00 15.03 83 ILE E O 1
ATOM 7219 N N . TRP E 1 84 ? 77.729 76.782 16.107 1.00 14.46 84 TRP E N 1
ATOM 7220 C CA . TRP E 1 84 ? 77.083 78.036 15.751 1.00 13.94 84 TRP E CA 1
ATOM 7221 C C . TRP E 1 84 ? 75.671 77.746 15.270 1.00 13.79 84 TRP E C 1
ATOM 7222 O O . TRP E 1 84 ? 75.460 76.850 14.452 1.00 14.31 84 TRP E O 1
ATOM 7233 N N . THR E 1 85 ? 74.702 78.505 15.761 1.00 13.39 85 THR E N 1
ATOM 7234 C CA . THR E 1 85 ? 73.329 78.356 15.295 1.00 13.21 85 THR E CA 1
ATOM 7235 C C . THR E 1 85 ? 72.726 79.701 14.886 1.00 13.25 85 THR E C 1
ATOM 7236 O O . THR E 1 85 ? 73.044 80.733 15.488 1.00 13.00 85 THR E O 1
ATOM 7240 N N . PRO E 1 86 ? 71.869 79.682 13.859 1.00 13.32 86 PRO E N 1
ATOM 7241 C CA . PRO E 1 86 ? 71.244 80.900 13.323 1.00 13.36 86 PRO E CA 1
ATOM 7242 C C . PRO E 1 86 ? 70.406 81.621 14.364 1.00 13.46 86 PRO E C 1
ATOM 7243 O O . PRO E 1 86 ? 69.899 80.985 15.282 1.00 12.88 86 PRO E O 1
ATOM 7247 N N . ASP E 1 87 ? 70.276 82.939 14.208 1.00 14.10 87 ASP E N 1
ATOM 7248 C CA . ASP E 1 87 ? 69.493 83.768 15.123 1.00 14.55 87 ASP E CA 1
ATOM 7249 C C . ASP E 1 87 ? 68.066 83.996 14.622 1.00 14.87 87 ASP E C 1
ATOM 7250 O O . ASP E 1 87 ? 67.567 85.120 14.640 1.00 15.28 87 ASP E O 1
ATOM 7255 N N . ILE E 1 88 ? 67.414 82.922 14.191 1.00 15.03 88 ILE E N 1
ATOM 7256 C CA . ILE E 1 88 ? 66.039 83.002 13.720 1.00 14.97 88 ILE E CA 1
ATOM 7257 C C . ILE E 1 88 ? 65.084 83.233 14.886 1.00 15.37 88 ILE E C 1
ATOM 7258 O O . ILE E 1 88 ? 65.045 82.440 15.833 1.00 15.11 88 ILE E O 1
ATOM 7263 N N . THR E 1 89 ? 64.308 84.313 14.777 1.00 15.63 89 THR E N 1
ATOM 7264 C CA . THR E 1 89 ? 63.517 84.875 15.870 1.00 15.97 89 THR E CA 1
ATOM 7265 C C . THR E 1 89 ? 62.058 85.109 15.456 1.00 16.19 89 THR E C 1
ATOM 7266 O O . THR E 1 89 ? 61.784 85.614 14.346 1.00 15.75 89 THR E O 1
ATOM 7270 N N . ALA E 1 90 ? 61.131 84.774 16.360 1.00 16.22 90 ALA E N 1
ATOM 7271 C CA . ALA E 1 90 ? 59.731 85.184 16.203 1.00 16.22 90 ALA E CA 1
ATOM 7272 C C . ALA E 1 90 ? 59.680 86.681 16.427 1.00 16.20 90 ALA E C 1
ATOM 7273 O O . ALA E 1 90 ? 60.129 87.176 17.468 1.00 16.37 90 ALA E O 1
ATOM 7275 N N . TYR E 1 91 ? 59.165 87.400 15.435 1.00 15.98 91 TYR E N 1
ATOM 7276 C CA . TYR E 1 91 ? 59.133 88.851 15.495 1.00 16.04 91 TYR E CA 1
ATOM 7277 C C . TYR E 1 91 ? 58.004 89.419 16.369 1.00 15.71 91 TYR E C 1
ATOM 7278 O O . TYR E 1 91 ? 57.963 90.624 16.594 1.00 15.92 91 TYR E O 1
ATOM 7287 N N . SER E 1 92 ? 57.086 88.577 16.845 1.00 15.20 92 SER E N 1
ATOM 7288 C CA . SER E 1 92 ? 55.923 89.082 17.604 1.00 14.96 92 SER E CA 1
ATOM 7289 C C . SER E 1 92 ? 55.508 88.219 18.801 1.00 14.54 92 SER E C 1
ATOM 7290 O O . SER E 1 92 ? 54.326 88.168 19.172 1.00 14.35 92 SER E O 1
ATOM 7293 N N . SER E 1 93 ? 56.499 87.564 19.409 1.00 14.19 93 SER E N 1
ATOM 7294 C CA . SER E 1 93 ? 56.325 86.896 20.709 1.00 13.75 93 SER E CA 1
ATOM 7295 C C . SER E 1 93 ? 56.043 87.898 21.835 1.00 13.34 93 SER E C 1
ATOM 7296 O O . SER E 1 93 ? 56.389 89.082 21.740 1.00 12.99 93 SER E O 1
ATOM 7299 N N . THR E 1 94 ? 55.396 87.418 22.892 1.00 13.07 94 THR E N 1
ATOM 7300 C CA . THR E 1 94 ? 55.053 88.268 24.022 1.00 12.80 94 THR E CA 1
ATOM 7301 C C . THR E 1 94 ? 55.737 87.783 25.284 1.00 13.21 94 THR E C 1
ATOM 7302 O O . THR E 1 94 ? 55.656 88.430 26.333 1.00 13.02 94 THR E O 1
ATOM 7306 N N . ARG E 1 95 ? 56.387 86.627 25.171 1.00 13.65 95 ARG E N 1
ATOM 7307 C CA . ARG E 1 95 ? 57.141 86.013 26.258 1.00 14.58 95 ARG E CA 1
ATOM 7308 C C . ARG E 1 95 ? 58.335 85.281 25.655 1.00 14.47 95 ARG E C 1
ATOM 7309 O O . ARG E 1 95 ? 58.290 84.918 24.481 1.00 15.11 95 ARG E O 1
ATOM 7317 N N . PRO E 1 96 ? 59.397 85.059 26.430 1.00 14.55 96 PRO E N 1
ATOM 7318 C CA . PRO E 1 96 ? 60.519 84.239 25.963 1.00 14.60 96 PRO E CA 1
ATOM 7319 C C . PRO E 1 96 ? 60.052 82.822 25.603 1.00 15.20 96 PRO E C 1
ATOM 7320 O O . PRO E 1 96 ? 59.322 82.203 26.384 1.00 14.93 96 PRO E O 1
ATOM 7324 N N . VAL E 1 97 ? 60.459 82.310 24.441 1.00 15.94 97 VAL E N 1
ATOM 7325 C CA . VAL E 1 97 ? 60.027 80.972 24.036 1.00 16.62 97 VAL E CA 1
ATOM 7326 C C . VAL E 1 97 ? 60.612 79.888 24.938 1.00 16.88 97 VAL E C 1
ATOM 7327 O O . VAL E 1 97 ? 61.775 79.949 25.341 1.00 17.37 97 VAL E O 1
ATOM 7331 N N . GLN E 1 98 ? 59.766 78.933 25.316 1.00 16.70 98 GLN E N 1
ATOM 7332 C CA . GLN E 1 98 ? 60.202 77.842 26.180 1.00 16.34 98 GLN E CA 1
ATOM 7333 C C . GLN E 1 98 ? 60.653 76.640 25.329 1.00 15.69 98 GLN E C 1
ATOM 7334 O O . GLN E 1 98 ? 60.090 76.364 24.267 1.00 15.16 98 GLN E O 1
ATOM 7340 N N . VAL E 1 99 ? 61.708 75.976 25.794 1.00 15.24 99 VAL E N 1
ATOM 7341 C CA . VAL E 1 99 ? 62.307 74.838 25.114 1.00 14.70 99 VAL E CA 1
ATOM 7342 C C . VAL E 1 99 ? 61.788 73.583 25.812 1.00 14.69 99 VAL E C 1
ATOM 7343 O O . VAL E 1 99 ? 61.939 73.425 27.020 1.00 14.90 99 VAL E O 1
ATOM 7347 N N . LEU E 1 100 ? 61.167 72.700 25.043 1.00 14.39 100 LEU E N 1
ATOM 7348 C CA . LEU E 1 100 ? 60.440 71.574 25.596 1.00 14.00 100 LEU E CA 1
ATOM 7349 C C . LEU E 1 100 ? 61.156 70.268 25.325 1.00 14.01 100 LEU E C 1
ATOM 7350 O O . LEU E 1 100 ? 60.556 69.203 25.451 1.00 14.10 100 LEU E O 1
ATOM 7355 N N . SER E 1 101 ? 62.433 70.349 24.941 1.00 13.82 101 SER E N 1
ATOM 7356 C CA . SER E 1 101 ? 63.200 69.166 24.543 1.00 13.45 101 SER E CA 1
ATOM 7357 C C . SER E 1 101 ? 64.712 69.381 24.639 1.00 13.51 101 SER E C 1
ATOM 7358 O O . SER E 1 101 ? 65.166 70.509 24.887 1.00 13.32 101 SER E O 1
ATOM 7361 N N . PRO E 1 102 ? 65.486 68.297 24.466 1.00 13.08 102 PRO E N 1
ATOM 7362 C CA . PRO E 1 102 ? 66.904 68.413 24.161 1.00 12.89 102 PRO E CA 1
ATOM 7363 C C . PRO E 1 102 ? 67.150 69.256 22.902 1.00 12.81 102 PRO E C 1
ATOM 7364 O O . PRO E 1 102 ? 66.332 69.260 21.968 1.00 12.41 102 PRO E O 1
ATOM 7368 N N . GLN E 1 103 ? 68.254 69.992 22.919 1.00 12.68 103 GLN E N 1
ATOM 7369 C CA . GLN E 1 103 ? 68.724 70.728 21.753 1.00 13.16 103 GLN E CA 1
ATOM 7370 C C . GLN E 1 103 ? 70.022 70.053 21.304 1.00 12.63 103 GLN E C 1
ATOM 7371 O O . GLN E 1 103 ? 71.100 70.275 21.856 1.00 12.25 103 GLN E O 1
ATOM 7377 N N . ILE E 1 104 ? 69.870 69.168 20.328 1.00 12.59 104 ILE E N 1
ATOM 7378 C CA . ILE E 1 104 ? 70.944 68.322 19.825 1.00 12.09 104 ILE E CA 1
ATOM 7379 C C . ILE E 1 104 ? 70.892 68.367 18.298 1.00 11.97 104 ILE E C 1
ATOM 7380 O O . ILE E 1 104 ? 69.805 68.250 17.696 1.00 11.90 104 ILE E O 1
ATOM 7385 N N . ALA E 1 105 ? 72.057 68.560 17.679 1.00 11.56 105 ALA E N 1
ATOM 7386 C CA . ALA E 1 105 ? 72.171 68.640 16.216 1.00 11.34 105 ALA E CA 1
ATOM 7387 C C . ALA E 1 105 ? 72.895 67.449 15.595 1.00 11.31 105 ALA E C 1
ATOM 7388 O O . ALA E 1 105 ? 73.718 66.799 16.253 1.00 11.35 105 ALA E O 1
ATOM 7390 N N . VAL E 1 106 ? 72.582 67.169 14.329 1.00 11.21 106 VAL E N 1
ATOM 7391 C CA . VAL E 1 106 ? 73.376 66.240 13.522 1.00 10.87 106 VAL E CA 1
ATOM 7392 C C . VAL E 1 106 ? 74.312 67.048 12.631 1.00 11.03 106 VAL E C 1
ATOM 7393 O O . VAL E 1 106 ? 73.879 67.995 11.965 1.00 10.85 106 VAL E O 1
ATOM 7397 N N . VAL E 1 107 ? 75.601 66.701 12.666 1.00 11.24 107 VAL E N 1
ATOM 7398 C CA . VAL E 1 107 ? 76.600 67.327 11.800 1.00 11.50 107 VAL E CA 1
ATOM 7399 C C . VAL E 1 107 ? 77.184 66.318 10.809 1.00 11.95 107 VAL E C 1
ATOM 7400 O O . VAL E 1 107 ? 77.557 65.212 11.193 1.00 11.89 107 VAL E O 1
ATOM 7404 N N . THR E 1 108 ? 77.256 66.724 9.540 1.00 12.79 108 THR E N 1
ATOM 7405 C CA . THR E 1 108 ? 77.654 65.863 8.414 1.00 13.28 108 THR E CA 1
ATOM 7406 C C . THR E 1 108 ? 78.988 66.304 7.816 1.00 13.76 108 THR E C 1
ATOM 7407 O O . THR E 1 108 ? 79.333 67.492 7.873 1.00 13.99 108 THR E O 1
ATOM 7411 N N . HIS E 1 109 ? 79.716 65.345 7.232 1.00 14.26 109 HIS E N 1
ATOM 7412 C CA . HIS E 1 109 ? 81.056 65.566 6.657 1.00 14.88 109 HIS E CA 1
ATOM 7413 C C . HIS E 1 109 ? 81.136 66.650 5.558 1.00 15.23 109 HIS E C 1
ATOM 7414 O O . HIS E 1 109 ? 82.207 67.230 5.331 1.00 15.30 109 HIS E O 1
ATOM 7421 N N . ASP E 1 110 ? 80.011 66.907 4.887 1.00 15.31 110 ASP E N 1
ATOM 7422 C CA . ASP E 1 110 ? 79.916 67.966 3.884 1.00 15.39 110 ASP E CA 1
ATOM 7423 C C . ASP E 1 110 ? 79.743 69.349 4.526 1.00 15.18 110 ASP E C 1
ATOM 7424 O O . ASP E 1 110 ? 79.641 70.357 3.830 1.00 15.37 110 ASP E O 1
ATOM 7429 N N . GLY E 1 111 ? 79.708 69.393 5.853 1.00 14.74 111 GLY E N 1
ATOM 7430 C CA . GLY E 1 111 ? 79.554 70.650 6.559 1.00 14.27 111 GLY E CA 1
ATOM 7431 C C . GLY E 1 111 ? 78.117 71.039 6.857 1.00 14.29 111 GLY E C 1
ATOM 7432 O O . GLY E 1 111 ? 77.854 72.163 7.300 1.00 13.97 111 GLY E O 1
ATOM 7433 N N . SER E 1 112 ? 77.181 70.117 6.637 1.00 14.18 112 SER E N 1
ATOM 7434 C CA . SER E 1 112 ? 75.768 70.414 6.903 1.00 14.04 112 SER E CA 1
ATOM 7435 C C . SER E 1 112 ? 75.328 70.092 8.328 1.00 13.82 112 SER E C 1
ATOM 7436 O O . SER E 1 112 ? 75.834 69.163 8.959 1.00 13.52 112 SER E O 1
ATOM 7439 N N . VAL E 1 113 ? 74.388 70.901 8.813 1.00 13.84 113 VAL E N 1
ATOM 7440 C CA . VAL E 1 113 ? 73.880 70.831 10.170 1.00 13.95 113 VAL E CA 1
ATOM 7441 C C . VAL E 1 113 ? 72.355 70.812 10.151 1.00 14.16 113 VAL E C 1
ATOM 7442 O O . VAL E 1 113 ? 71.744 71.514 9.366 1.00 13.81 113 VAL E O 1
ATOM 7446 N N . MET E 1 114 ? 71.755 70.012 11.029 1.00 14.91 114 MET E N 1
ATOM 7447 C CA . MET E 1 114 ? 70.301 69.980 11.209 1.00 15.66 114 MET E CA 1
ATOM 7448 C C . MET E 1 114 ? 69.919 69.852 12.689 1.00 15.86 114 MET E C 1
ATOM 7449 O O . MET E 1 114 ? 70.689 69.318 13.485 1.00 15.87 114 MET E O 1
ATOM 7454 N N . PHE E 1 115 ? 68.696 70.274 13.020 1.00 16.06 115 PHE E N 1
ATOM 7455 C CA . PHE E 1 115 ? 68.345 70.723 14.356 1.00 16.20 115 PHE E CA 1
ATOM 7456 C C . PHE E 1 115 ? 66.807 70.821 14.522 1.00 16.50 115 PHE E C 1
ATOM 7457 O O . PHE E 1 115 ? 66.166 71.602 13.805 1.00 16.81 115 PHE E O 1
ATOM 7465 N N . ILE E 1 116 ? 66.205 70.027 15.424 1.00 16.22 116 ILE E N 1
ATOM 7466 C CA . ILE E 1 116 ? 64.725 70.118 15.686 1.00 16.08 116 ILE E CA 1
ATOM 7467 C C . ILE E 1 116 ? 64.302 70.121 17.158 1.00 15.00 116 ILE E C 1
ATOM 7468 O O . ILE E 1 116 ? 63.838 69.097 17.658 1.00 14.64 116 ILE E O 1
ATOM 7473 N N . PRO E 1 117 ? 64.444 71.244 17.853 1.00 14.52 117 PRO E N 1
ATOM 7474 C CA . PRO E 1 117 ? 63.900 71.355 19.213 1.00 14.25 117 PRO E CA 1
ATOM 7475 C C . PRO E 1 117 ? 62.380 71.582 19.267 1.00 13.92 117 PRO E C 1
ATOM 7476 O O . PRO E 1 117 ? 61.789 72.145 18.342 1.00 13.10 117 PRO E O 1
ATOM 7480 N N . ALA E 1 118 ? 61.772 71.125 20.359 1.00 14.07 118 ALA E N 1
ATOM 7481 C CA . ALA E 1 118 ? 60.370 71.390 20.655 1.00 14.05 118 ALA E CA 1
ATOM 7482 C C . ALA E 1 118 ? 60.264 72.709 21.400 1.00 14.44 118 ALA E C 1
ATOM 7483 O O . ALA E 1 118 ? 61.130 73.064 22.206 1.00 14.16 118 ALA E O 1
ATOM 7485 N N . GLN E 1 119 ? 59.188 73.436 21.142 1.00 15.08 119 GLN E N 1
ATOM 7486 C CA . GLN E 1 119 ? 59.079 74.779 21.658 1.00 15.82 119 GLN E CA 1
ATOM 7487 C C . GLN E 1 119 ? 57.667 75.212 21.992 1.00 15.42 119 GLN E C 1
ATOM 7488 O O . GLN E 1 119 ? 56.721 74.780 21.344 1.00 15.49 119 GLN E O 1
ATOM 7494 N N . ARG E 1 120 ? 57.541 76.049 23.026 1.00 15.17 120 ARG E N 1
ATOM 7495 C CA . ARG E 1 120 ? 56.283 76.752 23.337 1.00 14.88 120 ARG E CA 1
ATOM 7496 C C . ARG E 1 120 ? 56.463 78.242 23.098 1.00 14.50 120 ARG E C 1
ATOM 7497 O O . ARG E 1 120 ? 57.392 78.857 23.617 1.00 14.83 120 ARG E O 1
ATOM 7505 N N . LEU E 1 121 ? 55.567 78.812 22.308 1.00 14.17 121 LEU E N 1
ATOM 7506 C CA . LEU E 1 121 ? 55.613 80.225 21.979 1.00 13.66 121 LEU E CA 1
ATOM 7507 C C . LEU E 1 121 ? 54.306 80.956 22.320 1.00 13.55 121 LEU E C 1
ATOM 7508 O O . LEU E 1 121 ? 53.221 80.541 21.890 1.00 13.26 121 LEU E O 1
ATOM 7513 N N . SER E 1 122 ? 54.425 82.045 23.081 1.00 13.27 122 SER E N 1
ATOM 7514 C CA . SER E 1 122 ? 53.328 83.013 23.235 1.00 13.05 122 SER E CA 1
ATOM 7515 C C . SER E 1 122 ? 53.477 84.169 22.242 1.00 13.10 122 SER E C 1
ATOM 7516 O O . SER E 1 122 ? 54.533 84.798 22.161 1.00 12.98 122 SER E O 1
ATOM 7519 N N . PHE E 1 123 ? 52.426 84.459 21.486 1.00 13.29 123 PHE E N 1
ATOM 7520 C CA . PHE E 1 123 ? 52.525 85.527 20.497 1.00 13.67 123 PHE E CA 1
ATOM 7521 C C . PHE E 1 123 ? 51.229 86.317 20.340 1.00 14.00 123 PHE E C 1
ATOM 7522 O O . PHE E 1 123 ? 50.164 85.888 20.785 1.00 13.75 123 PHE E O 1
ATOM 7530 N N . MET E 1 124 ? 51.347 87.472 19.691 1.00 14.49 124 MET E N 1
ATOM 7531 C CA . MET E 1 124 ? 50.243 88.410 19.527 1.00 15.16 124 MET E CA 1
ATOM 7532 C C . MET E 1 124 ? 49.164 87.867 18.598 1.00 15.58 124 MET E C 1
ATOM 7533 O O . MET E 1 124 ? 49.384 87.716 17.391 1.00 15.31 124 MET E O 1
ATOM 7538 N N . CYS E 1 125 ? 48.003 87.566 19.172 1.00 16.64 125 CYS E N 1
ATOM 7539 C CA . CYS E 1 125 ? 46.846 87.185 18.373 1.00 16.95 125 CYS E CA 1
ATOM 7540 C C . CYS E 1 125 ? 45.497 87.562 18.975 1.00 16.82 125 CYS E C 1
ATOM 7541 O O . CYS E 1 125 ? 45.189 87.219 20.113 1.00 16.84 125 CYS E O 1
ATOM 7544 N N . ASP E 1 126 ? 44.692 88.256 18.176 1.00 17.31 126 ASP E N 1
ATOM 7545 C CA . ASP E 1 126 ? 43.307 88.542 18.509 1.00 17.53 126 ASP E CA 1
ATOM 7546 C C . ASP E 1 126 ? 42.469 87.354 18.078 1.00 17.84 126 ASP E C 1
ATOM 7547 O O . ASP E 1 126 ? 42.283 87.135 16.883 1.00 17.82 126 ASP E O 1
ATOM 7552 N N . PRO E 1 127 ? 41.968 86.587 19.047 1.00 18.37 127 PRO E N 1
ATOM 7553 C CA . PRO E 1 127 ? 41.286 85.333 18.756 1.00 18.65 127 PRO E CA 1
ATOM 7554 C C . PRO E 1 127 ? 39.777 85.481 18.558 1.00 19.13 127 PRO E C 1
ATOM 7555 O O . PRO E 1 127 ? 39.081 84.472 18.430 1.00 19.11 127 PRO E O 1
ATOM 7559 N N . THR E 1 128 ? 39.283 86.720 18.524 1.00 19.81 128 THR E N 1
ATOM 7560 C CA . THR E 1 128 ? 37.853 86.981 18.330 1.00 20.33 128 THR E CA 1
ATOM 7561 C C . THR E 1 128 ? 37.338 86.215 17.115 1.00 20.73 128 THR E C 1
ATOM 7562 O O . THR E 1 128 ? 37.920 86.301 16.028 1.00 20.70 128 THR E O 1
ATOM 7566 N N . GLY E 1 129 ? 36.267 85.448 17.326 1.00 21.18 129 GLY E N 1
ATOM 7567 C CA . GLY E 1 129 ? 35.662 84.624 16.272 1.00 21.71 129 GLY E CA 1
ATOM 7568 C C . GLY E 1 129 ? 36.101 83.164 16.285 1.00 22.02 129 GLY E C 1
ATOM 7569 O O . GLY E 1 129 ? 35.813 82.417 15.340 1.00 22.11 129 GLY E O 1
ATOM 7570 N N . VAL E 1 130 ? 36.793 82.766 17.355 1.00 22.00 130 VAL E N 1
ATOM 7571 C CA . VAL E 1 130 ? 37.314 81.409 17.507 1.00 22.04 130 VAL E CA 1
ATOM 7572 C C . VAL E 1 130 ? 36.174 80.411 17.745 1.00 22.36 130 VAL E C 1
ATOM 7573 O O . VAL E 1 130 ? 36.210 79.278 17.253 1.00 22.22 130 VAL E O 1
ATOM 7577 N N . ASP E 1 131 ? 35.158 80.852 18.482 1.00 22.79 131 ASP E N 1
ATOM 7578 C CA . ASP E 1 131 ? 33.973 80.032 18.749 1.00 23.31 131 ASP E CA 1
ATOM 7579 C C . ASP E 1 131 ? 33.088 79.878 17.514 1.00 23.43 131 ASP E C 1
ATOM 7580 O O . ASP E 1 131 ? 32.305 78.938 17.433 1.00 23.50 131 ASP E O 1
ATOM 7585 N N . SER E 1 132 ? 33.236 80.795 16.557 1.00 23.78 132 SER E N 1
ATOM 7586 C CA . SER E 1 132 ? 32.441 80.794 15.330 1.00 24.08 132 SER E CA 1
ATOM 7587 C C . SER E 1 132 ? 32.875 79.693 14.360 1.00 24.31 132 SER E C 1
ATOM 7588 O O . SER E 1 132 ? 33.946 79.103 14.512 1.00 24.30 132 SER E O 1
ATOM 7591 N N . GLU E 1 133 ? 32.036 79.441 13.355 1.00 24.72 133 GLU E N 1
ATOM 7592 C CA . GLU E 1 133 ? 32.255 78.364 12.392 1.00 24.96 133 GLU E CA 1
ATOM 7593 C C . GLU E 1 133 ? 33.385 78.660 11.405 1.00 24.92 133 GLU E C 1
ATOM 7594 O O . GLU E 1 133 ? 34.144 77.759 11.042 1.00 24.92 133 GLU E O 1
ATOM 7600 N N . GLU E 1 134 ? 33.489 79.917 10.974 1.00 24.83 134 GLU E N 1
ATOM 7601 C CA . GLU E 1 134 ? 34.550 80.338 10.051 1.00 24.63 134 GLU E CA 1
ATOM 7602 C C . GLU E 1 134 ? 35.919 80.407 10.742 1.00 24.07 134 GLU E C 1
ATOM 7603 O O . GLU E 1 134 ? 36.961 80.402 10.076 1.00 24.07 134 GLU E O 1
ATOM 7609 N N . GLY E 1 135 ? 35.901 80.476 12.075 1.00 23.45 135 GLY E N 1
ATOM 7610 C CA . GLY E 1 135 ? 37.113 80.508 12.886 1.00 22.42 135 GLY E CA 1
ATOM 7611 C C . GLY E 1 135 ? 37.865 81.825 12.871 1.00 21.96 135 GLY E C 1
ATOM 7612 O O . GLY E 1 135 ? 37.295 82.874 12.570 1.00 21.94 135 GLY E O 1
ATOM 7613 N N . VAL E 1 136 ? 39.154 81.754 13.204 1.00 21.60 136 VAL E N 1
ATOM 7614 C CA . VAL E 1 136 ? 40.039 82.923 13.298 1.00 21.18 136 VAL E CA 1
ATOM 7615 C C . VAL E 1 136 ? 41.448 82.600 12.761 1.00 21.05 136 VAL E C 1
ATOM 7616 O O . VAL E 1 136 ? 41.858 81.437 12.717 1.00 20.66 136 VAL E O 1
ATOM 7620 N N . THR E 1 137 ? 42.170 83.647 12.360 1.00 20.94 137 THR E N 1
ATOM 7621 C CA . THR E 1 137 ? 43.496 83.526 11.763 1.00 20.71 137 THR E CA 1
ATOM 7622 C C . THR E 1 137 ? 44.534 84.329 12.553 1.00 20.49 137 THR E C 1
ATOM 7623 O O . THR E 1 137 ? 44.354 85.521 12.796 1.00 19.91 137 THR E O 1
ATOM 7627 N N . CYS E 1 138 ? 45.609 83.651 12.951 1.00 20.60 138 CYS E N 1
ATOM 7628 C CA . CYS E 1 138 ? 46.783 84.287 13.544 1.00 20.62 138 CYS E CA 1
ATOM 7629 C C . CYS E 1 138 ? 47.964 84.121 12.601 1.00 19.86 138 CYS E C 1
ATOM 7630 O O . CYS E 1 138 ? 48.023 83.168 11.829 1.00 19.99 138 CYS E O 1
ATOM 7633 N N . ALA E 1 139 ? 48.920 85.036 12.696 1.00 19.17 139 ALA E N 1
ATOM 7634 C CA . ALA E 1 139 ? 50.143 84.968 11.913 1.00 18.23 139 ALA E CA 1
ATOM 7635 C C . ALA E 1 139 ? 51.307 85.451 12.762 1.00 17.65 139 ALA E C 1
ATOM 7636 O O . ALA E 1 139 ? 51.138 86.313 13.622 1.00 17.83 139 ALA E O 1
ATOM 7638 N N . VAL E 1 140 ? 52.481 84.879 12.530 1.00 17.02 140 VAL E N 1
ATOM 7639 C CA . VAL E 1 140 ? 53.707 85.319 13.192 1.00 16.72 140 VAL E CA 1
ATOM 7640 C C . VAL E 1 140 ? 54.863 85.159 12.215 1.00 16.29 140 VAL E C 1
ATOM 7641 O O . VAL E 1 140 ? 55.011 84.110 11.587 1.00 16.05 140 VAL E O 1
ATOM 7645 N N . LYS E 1 141 ? 55.652 86.219 12.063 1.00 15.98 141 LYS E N 1
ATOM 7646 C CA . LYS E 1 141 ? 56.849 86.163 11.234 1.00 15.65 141 LYS E CA 1
ATOM 7647 C C . LYS E 1 141 ? 58.030 85.630 12.018 1.00 15.28 141 LYS E C 1
ATOM 7648 O O . LYS E 1 141 ? 58.162 85.905 13.216 1.00 15.04 141 LYS E O 1
ATOM 7654 N N . PHE E 1 142 ? 58.868 84.849 11.332 1.00 15.31 142 PHE E N 1
ATOM 7655 C CA . PHE E 1 142 ? 60.174 84.408 11.838 1.00 15.07 142 PHE E CA 1
ATOM 7656 C C . PHE E 1 142 ? 61.271 84.927 10.925 1.00 15.26 142 PHE E C 1
ATOM 7657 O O . PHE E 1 142 ? 61.118 84.923 9.702 1.00 15.86 142 PHE E O 1
ATOM 7665 N N . GLY E 1 143 ? 62.386 85.352 11.505 1.00 15.22 143 GLY E N 1
ATOM 7666 C CA . GLY E 1 143 ? 63.525 85.812 10.713 1.00 14.55 143 GLY E CA 1
ATOM 7667 C C . GLY E 1 143 ? 64.767 86.071 11.551 1.00 14.42 143 GLY E C 1
ATOM 7668 O O . GLY E 1 143 ? 64.702 86.137 12.784 1.00 14.12 143 GLY E O 1
ATOM 7669 N N . SER E 1 144 ? 65.902 86.210 10.872 1.00 14.14 144 SER E N 1
ATOM 7670 C CA . SER E 1 144 ? 67.144 86.578 11.516 1.00 13.71 144 SER E CA 1
ATOM 7671 C C . SER E 1 144 ? 66.945 87.919 12.173 1.00 13.92 144 SER E C 1
ATOM 7672 O O . SER E 1 144 ? 66.317 88.810 11.604 1.00 14.39 144 SER E O 1
ATOM 7675 N N . TRP E 1 145 ? 67.481 88.062 13.376 1.00 13.87 145 TRP E N 1
ATOM 7676 C CA . TRP E 1 145 ? 67.416 89.330 14.084 1.00 13.58 145 TRP E CA 1
ATOM 7677 C C . TRP E 1 145 ? 68.479 90.348 13.608 1.00 12.98 145 TRP E C 1
ATOM 7678 O O . TRP E 1 145 ? 68.280 91.558 13.748 1.00 12.77 145 TRP E O 1
ATOM 7689 N N . VAL E 1 146 ? 69.600 89.874 13.056 1.00 12.32 146 VAL E N 1
ATOM 7690 C CA . VAL E 1 146 ? 70.707 90.786 12.709 1.00 11.60 146 VAL E CA 1
ATOM 7691 C C . VAL E 1 146 ? 71.232 90.710 11.279 1.00 11.64 146 VAL E C 1
ATOM 7692 O O . VAL E 1 146 ? 71.988 91.593 10.851 1.00 11.69 146 VAL E O 1
ATOM 7696 N N . TYR E 1 147 ? 70.822 89.680 10.540 1.00 11.64 147 TYR E N 1
ATOM 7697 C CA . TYR E 1 147 ? 71.338 89.447 9.187 1.00 11.68 147 TYR E CA 1
ATOM 7698 C C . TYR E 1 147 ? 70.368 89.786 8.066 1.00 11.92 147 TYR E C 1
ATOM 7699 O O . TYR E 1 147 ? 69.185 89.437 8.119 1.00 12.11 147 TYR E O 1
ATOM 7708 N N . SER E 1 148 ? 70.895 90.455 7.044 1.00 11.99 148 SER E N 1
ATOM 7709 C CA . SER E 1 148 ? 70.147 90.735 5.844 1.00 11.84 148 SER E CA 1
ATOM 7710 C C . SER E 1 148 ? 70.078 89.479 4.978 1.00 11.65 148 SER E C 1
ATOM 7711 O O . SER E 1 148 ? 70.783 88.504 5.238 1.00 11.12 148 SER E O 1
ATOM 7714 N N . GLY E 1 149 ? 69.234 89.530 3.943 1.00 11.60 149 GLY E N 1
ATOM 7715 C CA . GLY E 1 149 ? 69.048 88.429 2.991 1.00 11.07 149 GLY E CA 1
ATOM 7716 C C . GLY E 1 149 ? 70.279 88.080 2.184 1.00 10.77 149 GLY E C 1
ATOM 7717 O O . GLY E 1 149 ? 70.403 86.964 1.691 1.00 11.11 149 GLY E O 1
ATOM 7718 N N . PHE E 1 150 ? 71.183 89.043 2.040 1.00 10.71 150 PHE E N 1
ATOM 7719 C CA . PHE E 1 150 ? 72.489 88.816 1.425 1.00 10.48 150 PHE E CA 1
ATOM 7720 C C . PHE E 1 150 ? 73.450 88.070 2.359 1.00 10.64 150 PHE E C 1
ATOM 7721 O O . PHE E 1 150 ? 74.533 87.675 1.939 1.00 11.03 150 PHE E O 1
ATOM 7729 N N . GLU E 1 151 ? 73.062 87.896 3.621 1.00 10.71 151 GLU E N 1
ATOM 7730 C CA . GLU E 1 151 ? 73.914 87.253 4.622 1.00 10.77 151 GLU E CA 1
ATOM 7731 C C . GLU E 1 151 ? 73.369 85.900 5.093 1.00 10.69 151 GLU E C 1
ATOM 7732 O O . GLU E 1 151 ? 74.092 84.907 5.114 1.00 10.63 151 GLU E O 1
ATOM 7738 N N . ILE E 1 152 ? 72.094 85.866 5.459 1.00 10.95 152 ILE E N 1
ATOM 7739 C CA . ILE E 1 152 ? 71.381 84.613 5.680 1.00 11.15 152 ILE E CA 1
ATOM 7740 C C . ILE E 1 152 ? 70.206 84.563 4.722 1.00 11.39 152 ILE E C 1
ATOM 7741 O O . ILE E 1 152 ? 69.245 85.318 4.869 1.00 11.10 152 ILE E O 1
ATOM 7746 N N . ASP E 1 153 ? 70.284 83.684 3.732 1.00 12.19 153 ASP E N 1
ATOM 7747 C CA . ASP E 1 153 ? 69.111 83.388 2.925 1.00 13.35 153 ASP E CA 1
ATOM 7748 C C . ASP E 1 153 ? 68.214 82.489 3.764 1.00 14.02 153 ASP E C 1
ATOM 7749 O O . ASP E 1 153 ? 68.688 81.569 4.430 1.00 14.20 153 ASP E O 1
ATOM 7754 N N . LEU E 1 154 ? 66.924 82.789 3.764 1.00 14.97 154 LEU E N 1
ATOM 7755 C CA . LEU E 1 154 ? 65.975 82.026 4.557 1.00 15.76 154 LEU E CA 1
ATOM 7756 C C . LEU E 1 154 ? 64.932 81.402 3.639 1.00 16.50 154 LEU E C 1
ATOM 7757 O O . LEU E 1 154 ? 64.318 82.095 2.822 1.00 16.51 154 LEU E O 1
ATOM 7762 N N . LYS E 1 155 ? 64.746 80.090 3.795 1.00 17.27 155 LYS E N 1
ATOM 7763 C CA . LYS E 1 155 ? 64.019 79.269 2.838 1.00 18.00 155 LYS E CA 1
ATOM 7764 C C . LYS E 1 155 ? 63.149 78.208 3.534 1.00 18.13 155 LYS E C 1
ATOM 7765 O O . LYS E 1 155 ? 63.372 77.879 4.698 1.00 18.12 155 LYS E O 1
ATOM 7771 N N . THR E 1 156 ? 62.156 77.688 2.816 1.00 18.33 156 THR E N 1
ATOM 7772 C CA . THR E 1 156 ? 61.412 76.499 3.243 1.00 18.61 156 THR E CA 1
ATOM 7773 C C . THR E 1 156 ? 61.400 75.489 2.099 1.00 18.85 156 THR E C 1
ATOM 7774 O O . THR E 1 156 ? 61.506 75.881 0.936 1.00 18.60 156 THR E O 1
ATOM 7778 N N . ASP E 1 157 ? 61.285 74.199 2.433 1.00 19.15 157 ASP E N 1
ATOM 7779 C CA . ASP E 1 157 ? 61.161 73.133 1.428 1.00 19.70 157 ASP E CA 1
ATOM 7780 C C . ASP E 1 157 ? 59.739 73.049 0.876 1.00 19.94 157 ASP E C 1
ATOM 7781 O O . ASP E 1 157 ? 59.531 72.710 -0.295 1.00 19.99 157 ASP E O 1
ATOM 7786 N N . THR E 1 158 ? 58.773 73.342 1.744 1.00 20.08 158 THR E N 1
ATOM 7787 C CA . THR E 1 158 ? 57.354 73.362 1.407 1.00 20.30 158 THR E CA 1
ATOM 7788 C C . THR E 1 158 ? 56.728 74.473 2.217 1.00 20.31 158 THR E C 1
ATOM 7789 O O . THR E 1 158 ? 57.300 74.888 3.231 1.00 20.68 158 THR E O 1
ATOM 7793 N N . ASP E 1 159 ? 55.567 74.968 1.808 1.00 20.18 159 ASP E N 1
ATOM 7794 C CA . ASP E 1 159 ? 54.872 75.894 2.700 1.00 20.44 159 ASP E CA 1
ATOM 7795 C C . ASP E 1 159 ? 53.637 75.329 3.392 1.00 19.98 159 ASP E C 1
ATOM 7796 O O . ASP E 1 159 ? 52.801 76.068 3.908 1.00 20.16 159 ASP E O 1
ATOM 7801 N N . GLN E 1 160 ? 53.560 74.002 3.423 1.00 19.54 160 GLN E N 1
ATOM 7802 C CA . GLN E 1 160 ? 52.599 73.301 4.258 1.00 18.98 160 GLN E CA 1
ATOM 7803 C C . GLN E 1 160 ? 53.252 72.964 5.575 1.00 18.43 160 GLN E C 1
ATOM 7804 O O . GLN E 1 160 ? 54.224 72.208 5.613 1.00 18.53 160 GLN E O 1
ATOM 7810 N N . VAL E 1 161 ? 52.727 73.541 6.651 1.00 17.70 161 VAL E N 1
ATOM 7811 C CA . VAL E 1 161 ? 53.113 73.157 8.001 1.00 16.79 161 VAL E CA 1
ATOM 7812 C C . VAL E 1 161 ? 52.707 71.703 8.190 1.00 16.58 161 VAL E C 1
ATOM 7813 O O . VAL E 1 161 ? 51.613 71.308 7.773 1.00 16.28 161 VAL E O 1
ATOM 7817 N N . ASP E 1 162 ? 53.607 70.915 8.783 1.00 16.23 162 ASP E N 1
ATOM 7818 C CA . ASP E 1 162 ? 53.368 69.504 9.094 1.00 15.76 162 ASP E CA 1
ATOM 7819 C C . ASP E 1 162 ? 52.367 69.356 10.253 1.00 15.45 162 ASP E C 1
ATOM 7820 O O . ASP E 1 162 ? 52.617 69.811 11.379 1.00 15.84 162 ASP E O 1
ATOM 7825 N N . LEU E 1 163 ? 51.240 68.713 9.965 1.00 14.76 163 LEU E N 1
ATOM 7826 C CA . LEU E 1 163 ? 50.135 68.595 10.913 1.00 14.13 163 LEU E CA 1
ATOM 7827 C C . LEU E 1 163 ? 49.871 67.153 11.297 1.00 13.88 163 LEU E C 1
ATOM 7828 O O . LEU E 1 163 ? 48.932 66.872 12.035 1.00 13.86 163 LEU E O 1
ATOM 7833 N N . SER E 1 164 ? 50.713 66.249 10.803 1.00 13.64 164 SER E N 1
ATOM 7834 C CA . SER E 1 164 ? 50.567 64.814 11.035 1.00 13.60 164 SER E CA 1
ATOM 7835 C C . SER E 1 164 ? 50.658 64.400 12.508 1.00 13.36 164 SER E C 1
ATOM 7836 O O . SER E 1 164 ? 50.320 63.273 12.861 1.00 13.00 164 SER E O 1
ATOM 7839 N N . SER E 1 165 ? 51.128 65.308 13.356 1.00 13.28 165 SER E N 1
ATOM 7840 C CA . SER E 1 165 ? 51.192 65.051 14.788 1.00 13.27 165 SER E CA 1
ATOM 7841 C C . SER E 1 165 ? 50.391 66.053 15.611 1.00 12.94 165 SER E C 1
ATOM 7842 O O . SER E 1 165 ? 50.560 66.144 16.821 1.00 12.82 165 SER E O 1
ATOM 7845 N N . TYR E 1 166 ? 49.515 66.810 14.962 1.00 12.55 166 TYR E N 1
ATOM 7846 C CA . TYR E 1 166 ? 48.712 67.751 15.706 1.00 11.97 166 TYR E CA 1
ATOM 7847 C C . TYR E 1 166 ? 47.820 66.948 16.642 1.00 12.02 166 TYR E C 1
ATOM 7848 O O . TYR E 1 166 ? 47.197 65.978 16.206 1.00 12.10 166 TYR E O 1
ATOM 7857 N N . TYR E 1 167 ? 47.794 67.330 17.923 1.00 11.99 167 TYR E N 1
ATOM 7858 C CA . TYR E 1 167 ? 47.029 66.607 18.950 1.00 12.12 167 TYR E CA 1
ATOM 7859 C C . TYR E 1 167 ? 45.557 66.470 18.569 1.00 12.55 167 TYR E C 1
ATOM 7860 O O . TYR E 1 167 ? 44.887 67.455 18.283 1.00 12.87 167 TYR E O 1
ATOM 7869 N N . ALA E 1 168 ? 45.074 65.234 18.564 1.00 13.36 168 ALA E N 1
ATOM 7870 C CA . ALA E 1 168 ? 43.744 64.900 18.050 1.00 14.05 168 ALA E CA 1
ATOM 7871 C C . ALA E 1 168 ? 42.609 65.400 18.939 1.00 14.53 168 ALA E C 1
ATOM 7872 O O . ALA E 1 168 ? 41.533 65.758 18.429 1.00 15.06 168 ALA E O 1
ATOM 7874 N N . SER E 1 169 ? 42.832 65.409 20.255 1.00 14.52 169 SER E N 1
ATOM 7875 C CA . SER E 1 169 ? 41.798 65.853 21.190 1.00 14.85 169 SER E CA 1
ATOM 7876 C C . SER E 1 169 ? 41.983 67.303 21.606 1.00 15.15 169 SER E C 1
ATOM 7877 O O . SER E 1 169 ? 41.487 67.725 22.646 1.00 15.54 169 SER E O 1
ATOM 7880 N N . SER E 1 170 ? 42.690 68.058 20.776 1.00 15.62 170 SER E N 1
ATOM 7881 C CA . SER E 1 170 ? 42.917 69.485 20.986 1.00 16.10 170 SER E CA 1
ATOM 7882 C C . SER E 1 170 ? 41.600 70.245 21.162 1.00 16.75 170 SER E C 1
ATOM 7883 O O . SER E 1 170 ? 40.586 69.893 20.538 1.00 16.73 170 SER E O 1
ATOM 7886 N N . LYS E 1 171 ? 41.620 71.279 22.009 1.00 17.42 171 LYS E N 1
ATOM 7887 C CA . LYS E 1 171 ? 40.477 72.195 22.153 1.00 18.23 171 LYS E CA 1
ATOM 7888 C C . LYS E 1 171 ? 40.186 72.932 20.854 1.00 18.54 171 LYS E C 1
ATOM 7889 O O . LYS E 1 171 ? 39.045 73.350 20.607 1.00 18.65 171 LYS E O 1
ATOM 7895 N N . TYR E 1 172 ? 41.223 73.093 20.031 1.00 18.64 172 TYR E N 1
ATOM 7896 C CA . TYR E 1 172 ? 41.111 73.849 18.783 1.00 18.78 172 TYR E CA 1
ATOM 7897 C C . TYR E 1 172 ? 41.396 72.982 17.574 1.00 19.02 172 TYR E C 1
ATOM 7898 O O . TYR E 1 172 ? 42.185 72.047 17.643 1.00 19.58 172 TYR E O 1
ATOM 7907 N N . GLU E 1 173 ? 40.730 73.297 16.473 1.00 19.23 173 GLU E N 1
ATOM 7908 C CA . GLU E 1 173 ? 40.805 72.511 15.250 1.00 19.38 173 GLU E CA 1
ATOM 7909 C C . GLU E 1 173 ? 41.502 73.344 14.166 1.00 19.26 173 GLU E C 1
ATOM 7910 O O . GLU E 1 173 ? 41.157 74.515 13.975 1.00 19.23 173 GLU E O 1
ATOM 7916 N N . ILE E 1 174 ? 42.479 72.749 13.472 1.00 18.95 174 ILE E N 1
ATOM 7917 C CA . ILE E 1 174 ? 43.201 73.467 12.407 1.00 18.56 174 ILE E CA 1
ATOM 7918 C C . ILE E 1 174 ? 42.501 73.427 11.046 1.00 18.23 174 ILE E C 1
ATOM 7919 O O . ILE E 1 174 ? 42.284 72.356 10.473 1.00 18.14 174 ILE E O 1
ATOM 7924 N N . LEU E 1 175 ? 42.167 74.612 10.540 1.00 17.83 175 LEU E N 1
ATOM 7925 C CA . LEU E 1 175 ? 41.577 74.771 9.216 1.00 17.18 175 LEU E CA 1
ATOM 7926 C C . LEU E 1 175 ? 42.661 74.849 8.145 1.00 17.05 175 LEU E C 1
ATOM 7927 O O . LEU E 1 175 ? 42.510 74.281 7.056 1.00 16.93 175 LEU E O 1
ATOM 7932 N N . SER E 1 176 ? 43.746 75.559 8.457 1.00 16.64 176 SER E N 1
ATOM 7933 C CA . SER E 1 176 ? 44.945 75.572 7.622 1.00 16.36 176 SER E CA 1
ATOM 7934 C C . SER E 1 176 ? 46.141 76.064 8.418 1.00 16.11 176 SER E C 1
ATOM 7935 O O . SER E 1 176 ? 45.995 76.802 9.405 1.00 16.17 176 SER E O 1
ATOM 7938 N N . ALA E 1 177 ? 47.325 75.636 7.989 1.00 15.65 177 ALA E N 1
ATOM 7939 C CA . ALA E 1 177 ? 48.579 76.010 8.638 1.00 15.00 177 ALA E CA 1
ATOM 7940 C C . ALA E 1 177 ? 49.670 76.116 7.590 1.00 14.42 177 ALA E C 1
ATOM 7941 O O . ALA E 1 177 ? 49.993 75.151 6.901 1.00 13.90 177 ALA E O 1
ATOM 7943 N N . THR E 1 178 ? 50.232 77.309 7.491 1.00 14.42 178 THR E N 1
ATOM 7944 C CA . THR E 1 178 ? 51.044 77.710 6.351 1.00 14.67 178 THR E CA 1
ATOM 7945 C C . THR E 1 178 ? 52.357 78.364 6.791 1.00 14.91 178 THR E C 1
ATOM 7946 O O . THR E 1 178 ? 52.392 79.091 7.799 1.00 14.75 178 THR E O 1
ATOM 7950 N N . GLN E 1 179 ? 53.428 78.081 6.046 1.00 14.98 179 GLN E N 1
ATOM 7951 C CA . GLN E 1 179 ? 54.758 78.622 6.344 1.00 15.33 179 GLN E CA 1
ATOM 7952 C C . GLN E 1 179 ? 55.441 79.116 5.079 1.00 16.03 179 GLN E C 1
ATOM 7953 O O . GLN E 1 179 ? 56.136 78.349 4.402 1.00 16.23 179 GLN E O 1
ATOM 7959 N N . THR E 1 180 ? 55.268 80.403 4.777 1.00 16.37 180 THR E N 1
ATOM 7960 C CA . THR E 1 180 ? 55.659 80.940 3.478 1.00 16.50 180 THR E CA 1
ATOM 7961 C C . THR E 1 180 ? 56.755 82.020 3.525 1.00 16.74 180 THR E C 1
ATOM 7962 O O . THR E 1 180 ? 56.684 82.971 4.304 1.00 16.45 180 THR E O 1
ATOM 7966 N N . ARG E 1 181 ? 57.768 81.849 2.672 1.00 17.38 181 ARG E N 1
ATOM 7967 C CA . ARG E 1 181 ? 58.926 82.749 2.589 1.00 17.74 181 ARG E CA 1
ATOM 7968 C C . ARG E 1 181 ? 58.571 84.071 1.908 1.00 18.30 181 ARG E C 1
ATOM 7969 O O . ARG E 1 181 ? 58.069 84.091 0.776 1.00 18.26 181 ARG E O 1
ATOM 7977 N N . GLN E 1 182 ? 58.843 85.169 2.609 1.00 18.66 182 GLN E N 1
ATOM 7978 C CA . GLN E 1 182 ? 58.514 86.498 2.122 1.00 18.96 182 GLN E CA 1
ATOM 7979 C C . GLN E 1 182 ? 59.771 87.347 1.985 1.00 19.31 182 GLN E C 1
ATOM 7980 O O . GLN E 1 182 ? 60.585 87.413 2.906 1.00 19.34 182 GLN E O 1
ATOM 7986 N N . VAL E 1 183 ? 59.919 87.979 0.821 1.00 19.90 183 VAL E N 1
ATOM 7987 C CA . VAL E 1 183 ? 61.046 88.865 0.524 1.00 20.25 183 VAL E CA 1
ATOM 7988 C C . VAL E 1 183 ? 60.532 90.286 0.354 1.00 20.62 183 VAL E C 1
ATOM 7989 O O . VAL E 1 183 ? 59.619 90.524 -0.442 1.00 20.83 183 VAL E O 1
ATOM 7993 N N . GLN E 1 184 ? 61.098 91.221 1.115 1.00 20.92 184 GLN E N 1
ATOM 7994 C CA . GLN E 1 184 ? 60.763 92.635 0.957 1.00 21.07 184 GLN E CA 1
ATOM 7995 C C . GLN E 1 184 ? 62.010 93.525 0.870 1.00 21.01 184 GLN E C 1
ATOM 7996 O O . GLN E 1 184 ? 63.062 93.188 1.424 1.00 21.18 184 GLN E O 1
ATOM 8002 N N . HIS E 1 185 ? 61.877 94.655 0.175 1.00 20.75 185 HIS E N 1
ATOM 8003 C CA . HIS E 1 185 ? 62.976 95.618 0.008 1.00 20.41 185 HIS E CA 1
ATOM 8004 C C . HIS E 1 185 ? 62.662 97.001 0.583 1.00 20.94 185 HIS E C 1
ATOM 8005 O O . HIS E 1 185 ? 61.532 97.259 1.010 1.00 21.43 185 HIS E O 1
ATOM 8012 N N . TYR E 1 186 ? 63.670 97.877 0.610 1.00 21.10 186 TYR E N 1
ATOM 8013 C CA . TYR E 1 186 ? 63.500 99.263 1.082 1.00 20.97 186 TYR E CA 1
ATOM 8014 C C . TYR E 1 186 ? 64.174 100.249 0.153 1.00 20.74 186 TYR E C 1
ATOM 8015 O O . TYR E 1 186 ? 65.265 99.986 -0.355 1.00 20.58 186 TYR E O 1
ATOM 8024 N N . SER E 1 187 ? 63.522 101.394 -0.031 1.00 20.59 187 SER E N 1
ATOM 8025 C CA . SER E 1 187 ? 63.998 102.442 -0.922 1.00 20.64 187 SER E CA 1
ATOM 8026 C C . SER E 1 187 ? 65.421 102.878 -0.575 1.00 20.55 187 SER E C 1
ATOM 8027 O O . SER E 1 187 ? 66.223 103.175 -1.463 1.00 20.83 187 SER E O 1
ATOM 8030 N N . CYS E 1 188 ? 65.727 102.913 0.718 1.00 20.24 188 CYS E N 1
ATOM 8031 C CA . CYS E 1 188 ? 67.021 103.387 1.186 1.00 19.95 188 CYS E CA 1
ATOM 8032 C C . CYS E 1 188 ? 68.129 102.421 0.802 1.00 19.57 188 CYS E C 1
ATOM 8033 O O . CYS E 1 188 ? 69.266 102.834 0.541 1.00 19.49 188 CYS E O 1
ATOM 8036 N N . CYS E 1 189 ? 67.771 101.137 0.764 1.00 18.88 189 CYS E N 1
ATOM 8037 C CA . CYS E 1 189 ? 68.718 100.048 0.943 1.00 18.53 189 CYS E CA 1
ATOM 8038 C C . CYS E 1 189 ? 68.355 98.865 0.046 1.00 17.58 189 CYS E C 1
ATOM 8039 O O . CYS E 1 189 ? 67.429 98.101 0.361 1.00 18.31 189 CYS E O 1
ATOM 8042 N N . PRO E 1 190 ? 69.092 98.695 -1.049 1.00 16.21 190 PRO E N 1
ATOM 8043 C CA . PRO E 1 190 ? 68.791 97.665 -2.044 1.00 15.27 190 PRO E CA 1
ATOM 8044 C C . PRO E 1 190 ? 68.846 96.192 -1.577 1.00 14.55 190 PRO E C 1
ATOM 8045 O O . PRO E 1 190 ? 68.392 95.320 -2.317 1.00 14.48 190 PRO E O 1
ATOM 8049 N N . GLU E 1 191 ? 69.376 95.916 -0.384 1.00 13.57 191 GLU E N 1
ATOM 8050 C CA . GLU E 1 191 ? 69.540 94.527 0.093 1.00 13.05 191 GLU E CA 1
ATOM 8051 C C . GLU E 1 191 ? 68.242 93.876 0.624 1.00 12.72 191 GLU E C 1
ATOM 8052 O O . GLU E 1 191 ? 67.503 94.500 1.381 1.00 12.47 191 GLU E O 1
ATOM 8058 N N . PRO E 1 192 ? 67.970 92.634 0.218 1.00 12.44 192 PRO E N 1
ATOM 8059 C CA . PRO E 1 192 ? 66.743 91.922 0.621 1.00 12.52 192 PRO E CA 1
ATOM 8060 C C . PRO E 1 192 ? 66.609 91.600 2.117 1.00 12.56 192 PRO E C 1
ATOM 8061 O O . PRO E 1 192 ? 67.610 91.366 2.797 1.00 12.67 192 PRO E O 1
ATOM 8065 N N . TYR E 1 193 ? 65.372 91.591 2.613 1.00 12.63 193 TYR E N 1
ATOM 8066 C CA . TYR E 1 193 ? 65.077 91.114 3.971 1.00 12.75 193 TYR E CA 1
ATOM 8067 C C . TYR E 1 193 ? 63.987 90.065 3.937 1.00 12.98 193 TYR E C 1
ATOM 8068 O O . TYR E 1 193 ? 62.928 90.274 3.351 1.00 13.23 193 TYR E O 1
ATOM 8077 N N . ILE E 1 194 ? 64.277 88.923 4.557 1.00 13.41 194 ILE E N 1
ATOM 8078 C CA . ILE E 1 194 ? 63.485 87.715 4.380 1.00 13.61 194 ILE E CA 1
ATOM 8079 C C . ILE E 1 194 ? 62.912 87.215 5.699 1.00 14.17 194 ILE E C 1
ATOM 8080 O O . ILE E 1 194 ? 63.599 87.168 6.736 1.00 14.26 194 ILE E O 1
ATOM 8085 N N . ASP E 1 195 ? 61.641 86.847 5.650 1.00 14.32 195 ASP E N 1
ATOM 8086 C CA . ASP E 1 195 ? 61.013 86.196 6.770 1.00 14.63 195 ASP E CA 1
ATOM 8087 C C . ASP E 1 195 ? 60.245 84.981 6.272 1.00 14.48 195 ASP E C 1
ATOM 8088 O O . ASP E 1 195 ? 59.948 84.870 5.076 1.00 14.15 195 ASP E O 1
ATOM 8093 N N . VAL E 1 196 ? 59.953 84.064 7.193 1.00 14.34 196 VAL E N 1
ATOM 8094 C CA . VAL E 1 196 ? 58.991 83.009 6.929 1.00 14.20 196 VAL E CA 1
ATOM 8095 C C . VAL E 1 196 ? 57.763 83.311 7.778 1.00 14.38 196 VAL E C 1
ATOM 8096 O O . VAL E 1 196 ? 57.848 83.384 9.016 1.00 14.28 196 VAL E O 1
ATOM 8100 N N . ASN E 1 197 ? 56.637 83.518 7.096 1.00 14.16 197 ASN E N 1
ATOM 8101 C CA . ASN E 1 197 ? 55.386 83.866 7.746 1.00 14.46 197 ASN E CA 1
ATOM 8102 C C . ASN E 1 197 ? 54.587 82.619 8.115 1.00 14.51 197 ASN E C 1
ATOM 8103 O O . ASN E 1 197 ? 54.209 81.841 7.236 1.00 14.47 197 ASN E O 1
ATOM 8108 N N . LEU E 1 198 ? 54.361 82.436 9.418 1.00 14.71 198 LEU E N 1
ATOM 8109 C CA . LEU E 1 198 ? 53.598 81.309 9.954 1.00 14.66 198 LEU E CA 1
ATOM 8110 C C . LEU E 1 198 ? 52.159 81.735 10.196 1.00 15.23 198 LEU E C 1
ATOM 8111 O O . LEU E 1 198 ? 51.874 82.537 11.090 1.00 15.31 198 LEU E O 1
ATOM 8116 N N . VAL E 1 199 ? 51.256 81.188 9.388 1.00 15.68 199 VAL E N 1
ATOM 8117 C CA . VAL E 1 199 ? 49.857 81.591 9.391 1.00 15.97 199 VAL E CA 1
ATOM 8118 C C . VAL E 1 199 ? 48.996 80.381 9.739 1.00 16.55 199 VAL E C 1
ATOM 8119 O O . VAL E 1 199 ? 48.941 79.422 8.963 1.00 16.70 199 VAL E O 1
ATOM 8123 N N . VAL E 1 200 ? 48.341 80.405 10.900 1.00 17.03 200 VAL E N 1
ATOM 8124 C CA . VAL E 1 200 ? 47.408 79.324 11.246 1.00 17.82 200 VAL E CA 1
ATOM 8125 C C . VAL E 1 200 ? 45.965 79.798 11.386 1.00 18.21 200 VAL E C 1
ATOM 8126 O O . VAL E 1 200 ? 45.673 80.784 12.083 1.00 17.90 200 VAL E O 1
ATOM 8130 N N . LYS E 1 201 ? 45.075 79.081 10.702 1.00 18.70 201 LYS E N 1
ATOM 8131 C CA . LYS E 1 201 ? 43.641 79.324 10.788 1.00 19.43 201 LYS E CA 1
ATOM 8132 C C . LYS E 1 201 ? 42.982 78.222 11.628 1.00 19.83 201 LYS E C 1
ATOM 8133 O O . LYS E 1 201 ? 43.182 77.031 11.374 1.00 19.79 201 LYS E O 1
ATOM 8139 N N . PHE E 1 202 ? 42.204 78.622 12.632 1.00 20.51 202 PHE E N 1
ATOM 8140 C CA . PHE E 1 202 ? 41.628 77.667 13.584 1.00 21.08 202 PHE E CA 1
ATOM 8141 C C . PHE E 1 202 ? 40.284 78.079 14.212 1.00 21.92 202 PHE E C 1
ATOM 8142 O O . PHE E 1 202 ? 39.868 79.236 14.129 1.00 21.89 202 PHE E O 1
ATOM 8150 N N . ARG E 1 203 ? 39.620 77.112 14.843 1.00 22.94 203 ARG E N 1
ATOM 8151 C CA . ARG E 1 203 ? 38.350 77.343 15.530 1.00 23.97 203 ARG E CA 1
ATOM 8152 C C . ARG E 1 203 ? 38.172 76.386 16.712 1.00 24.77 203 ARG E C 1
ATOM 8153 O O . ARG E 1 203 ? 38.854 75.359 16.803 1.00 24.84 203 ARG E O 1
ATOM 8161 N N . GLU E 1 204 ? 37.249 76.729 17.608 1.00 25.71 204 GLU E N 1
ATOM 8162 C CA . GLU E 1 204 ? 36.916 75.889 18.755 1.00 26.69 204 GLU E CA 1
ATOM 8163 C C . GLU E 1 204 ? 36.333 74.566 18.256 1.00 27.13 204 GLU E C 1
ATOM 8164 O O . GLU E 1 204 ? 35.405 74.566 17.451 1.00 27.21 204 GLU E O 1
ATOM 8170 N N . ARG E 1 205 ? 36.890 73.452 18.730 1.00 27.95 205 ARG E N 1
ATOM 8171 C CA . ARG E 1 205 ? 36.591 72.106 18.204 1.00 29.02 205 ARG E CA 1
ATOM 8172 C C . ARG E 1 205 ? 35.089 71.774 18.086 1.00 28.85 205 ARG E C 1
ATOM 8173 O O . ARG E 1 205 ? 34.322 71.890 19.047 1.00 28.87 205 ARG E O 1
ATOM 8181 N N . GLY F 2 1 ? 63.438 113.457 46.130 1.00 23.51 1 GLY F N 1
ATOM 8182 C CA . GLY F 2 1 ? 64.810 114.043 46.139 1.00 22.91 1 GLY F CA 1
ATOM 8183 C C . GLY F 2 1 ? 65.890 113.105 45.635 1.00 23.06 1 GLY F C 1
ATOM 8184 O O . GLY F 2 1 ? 65.593 112.073 45.000 1.00 22.41 1 GLY F O 1
ATOM 8185 N N . CYS F 2 2 ? 67.147 113.474 45.930 1.00 23.24 2 CYS F N 1
ATOM 8186 C CA . CYS F 2 2 ? 68.338 112.807 45.401 1.00 23.34 2 CYS F CA 1
ATOM 8187 C C . CYS F 2 2 ? 68.463 111.343 45.806 1.00 23.93 2 CYS F C 1
ATOM 8188 O O . CYS F 2 2 ? 68.691 110.465 44.960 1.00 24.64 2 CYS F O 1
ATOM 8191 N N . CYS F 2 3 ? 68.320 111.088 47.101 1.00 23.78 3 CYS F N 1
ATOM 8192 C CA . CYS F 2 3 ? 68.575 109.776 47.661 1.00 23.95 3 CYS F CA 1
ATOM 8193 C C . CYS F 2 3 ? 67.508 108.726 47.303 1.00 23.46 3 CYS F C 1
ATOM 8194 O O . CYS F 2 3 ? 67.653 107.553 47.651 1.00 23.56 3 CYS F O 1
ATOM 8197 N N . SER F 2 4 ? 66.445 109.139 46.620 1.00 22.91 4 SER F N 1
ATOM 8198 C CA . SER F 2 4 ? 65.452 108.187 46.103 1.00 22.83 4 SER F CA 1
ATOM 8199 C C . SER F 2 4 ? 65.869 107.687 44.734 1.00 22.61 4 SER F C 1
ATOM 8200 O O . SER F 2 4 ? 65.264 106.749 44.188 1.00 22.19 4 SER F O 1
ATOM 8203 N N . LEU F 2 5 ? 66.886 108.349 44.181 1.00 22.00 5 LEU F N 1
ATOM 8204 C CA . LEU F 2 5 ? 67.379 108.042 42.863 1.00 21.74 5 LEU F CA 1
ATOM 8205 C C . LEU F 2 5 ? 68.751 107.423 43.026 1.00 21.98 5 LEU F C 1
ATOM 8206 O O . LEU F 2 5 ? 69.712 108.114 43.364 1.00 22.16 5 LEU F O 1
ATOM 8211 N N . PRO F 2 6 ? 68.829 106.114 42.806 1.00 22.02 6 PRO F N 1
ATOM 8212 C CA . PRO F 2 6 ? 70.053 105.358 43.032 1.00 22.06 6 PRO F CA 1
ATOM 8213 C C . PRO F 2 6 ? 71.337 105.918 42.400 1.00 22.32 6 PRO F C 1
ATOM 8214 O O . PRO F 2 6 ? 72.365 105.938 43.104 1.00 22.63 6 PRO F O 1
ATOM 8218 N N . PRO F 2 7 ? 71.324 106.361 41.132 1.00 22.24 7 PRO F N 1
ATOM 8219 C CA . PRO F 2 7 ? 72.544 106.928 40.532 1.00 22.04 7 PRO F CA 1
ATOM 8220 C C . PRO F 2 7 ? 73.041 108.162 41.273 1.00 22.05 7 PRO F C 1
ATOM 8221 O O . PRO F 2 7 ? 74.262 108.392 41.337 1.00 22.14 7 PRO F O 1
ATOM 8225 N N . CYS F 2 8 ? 72.100 108.934 41.828 1.00 21.80 8 CYS F N 1
ATOM 8226 C CA . CYS F 2 8 ? 72.414 110.099 42.661 1.00 21.49 8 CYS F CA 1
ATOM 8227 C C . CYS F 2 8 ? 72.901 109.658 44.048 1.00 21.39 8 CYS F C 1
ATOM 8228 O O . CYS F 2 8 ? 74.005 110.040 44.483 1.00 21.25 8 CYS F O 1
ATOM 8231 N N . ALA F 2 9 ? 72.102 108.832 44.719 1.00 20.78 9 ALA F N 1
ATOM 8232 C CA . ALA F 2 9 ? 72.529 108.197 45.962 1.00 20.88 9 ALA F CA 1
ATOM 8233 C C . ALA F 2 9 ? 73.959 107.637 45.856 1.00 21.17 9 ALA F C 1
ATOM 8234 O O . ALA F 2 9 ? 74.793 107.909 46.713 1.00 20.85 9 ALA F O 1
ATOM 8236 N N . LEU F 2 10 ? 74.236 106.879 44.794 1.00 21.64 10 LEU F N 1
ATOM 8237 C CA . LEU F 2 10 ? 75.560 106.298 44.549 1.00 22.01 10 LEU F CA 1
ATOM 8238 C C . LEU F 2 10 ? 76.671 107.326 44.414 1.00 22.68 10 LEU F C 1
ATOM 8239 O O . LEU F 2 10 ? 77.791 107.112 44.896 1.00 23.02 10 LEU F O 1
ATOM 8244 N N . ASN F 2 11 ? 76.375 108.419 43.720 1.00 23.20 11 ASN F N 1
ATOM 8245 C CA . ASN F 2 11 ? 77.349 109.480 43.511 1.00 23.72 11 ASN F CA 1
ATOM 8246 C C . ASN F 2 11 ? 77.545 110.337 44.748 1.00 23.90 11 ASN F C 1
ATOM 8247 O O . ASN F 2 11 ? 78.541 111.042 44.877 1.00 23.95 11 ASN F O 1
ATOM 8252 N N . ASN F 2 12 ? 76.593 110.247 45.669 1.00 24.72 12 ASN F N 1
ATOM 8253 C CA . ASN F 2 12 ? 76.609 111.046 46.892 1.00 25.19 12 ASN F CA 1
ATOM 8254 C C . ASN F 2 12 ? 76.478 110.229 48.182 1.00 25.83 12 ASN F C 1
ATOM 8255 O O . ASN F 2 12 ? 75.529 110.438 48.942 1.00 26.25 12 ASN F O 1
ATOM 8260 N N . PRO F 2 13 ? 77.427 109.316 48.431 1.00 26.25 13 PRO F N 1
ATOM 8261 C CA . PRO F 2 13 ? 77.416 108.481 49.634 1.00 26.56 13 PRO F CA 1
ATOM 8262 C C . PRO F 2 13 ? 77.318 109.286 50.929 1.00 26.90 13 PRO F C 1
ATOM 8263 O O . PRO F 2 13 ? 76.387 109.078 51.708 1.00 27.13 13 PRO F O 1
ATOM 8267 N N . LYS F 2 14 ? 78.271 110.191 51.154 1.00 27.13 14 LYS F N 1
ATOM 8268 C CA . LYS F 2 14 ? 78.289 110.999 52.367 1.00 27.14 14 LYS F CA 1
ATOM 8269 C C . LYS F 2 14 ? 76.936 111.652 52.653 1.00 27.27 14 LYS F C 1
ATOM 8270 O O . LYS F 2 14 ? 76.464 111.610 53.792 1.00 27.44 14 LYS F O 1
ATOM 8276 N N . TYR F 2 15 ? 76.317 112.238 51.624 1.00 26.99 15 TYR F N 1
ATOM 8277 C CA . TYR F 2 15 ? 75.027 112.918 51.780 1.00 26.67 15 TYR F CA 1
ATOM 8278 C C . TYR F 2 15 ? 73.882 111.946 52.058 1.00 26.61 15 TYR F C 1
ATOM 8279 O O . TYR F 2 15 ? 72.962 112.247 52.822 1.00 26.52 15 TYR F O 1
ATOM 8288 N N . CYS F 2 16 ? 73.941 110.785 51.420 1.00 26.61 16 CYS F N 1
ATOM 8289 C CA . CYS F 2 16 ? 72.845 109.842 51.462 1.00 26.55 16 CYS F CA 1
ATOM 8290 C C . CYS F 2 16 ? 73.149 108.736 52.457 1.00 26.51 16 CYS F C 1
ATOM 8291 O O . CYS F 2 16 ? 72.334 107.849 52.680 1.00 26.69 16 CYS F O 1
ATOM 8295 N N . GLY G 2 1 ? 62.750 80.841 70.540 1.00 25.28 1 GLY G N 1
ATOM 8296 C CA . GLY G 2 1 ? 64.045 81.078 71.240 1.00 24.69 1 GLY G CA 1
ATOM 8297 C C . GLY G 2 1 ? 65.190 81.099 70.252 1.00 24.84 1 GLY G C 1
ATOM 8298 O O . GLY G 2 1 ? 64.962 81.175 69.037 1.00 24.92 1 GLY G O 1
ATOM 8299 N N . CYS G 2 2 ? 66.420 81.012 70.764 1.00 24.40 2 CYS G N 1
ATOM 8300 C CA . CYS G 2 2 ? 67.623 81.060 69.927 1.00 23.90 2 CYS G CA 1
ATOM 8301 C C . CYS G 2 2 ? 67.495 80.244 68.638 1.00 23.66 2 CYS G C 1
ATOM 8302 O O . CYS G 2 2 ? 67.814 80.719 67.536 1.00 23.29 2 CYS G O 1
ATOM 8305 N N . CYS G 2 3 ? 67.010 79.018 68.791 1.00 23.15 3 CYS G N 1
ATOM 8306 C CA . CYS G 2 3 ? 67.198 78.005 67.780 1.00 22.82 3 CYS G CA 1
ATOM 8307 C C . CYS G 2 3 ? 66.280 78.166 66.593 1.00 22.50 3 CYS G C 1
ATOM 8308 O O . CYS G 2 3 ? 66.520 77.551 65.551 1.00 22.93 3 CYS G O 1
ATOM 8311 N N . SER G 2 4 ? 65.237 78.983 66.740 1.00 21.80 4 SER G N 1
ATOM 8312 C CA . SER G 2 4 ? 64.337 79.275 65.617 1.00 21.09 4 SER G CA 1
ATOM 8313 C C . SER G 2 4 ? 64.811 80.458 64.779 1.00 20.50 4 SER G C 1
ATOM 8314 O O . SER G 2 4 ? 64.126 80.872 63.833 1.00 20.85 4 SER G O 1
ATOM 8317 N N . LEU G 2 5 ? 65.961 81.015 65.158 1.00 19.62 5 LEU G N 1
ATOM 8318 C CA . LEU G 2 5 ? 66.628 82.068 64.410 1.00 18.80 5 LEU G CA 1
ATOM 8319 C C . LEU G 2 5 ? 67.951 81.507 63.896 1.00 18.67 5 LEU G C 1
ATOM 8320 O O . LEU G 2 5 ? 68.860 81.261 64.681 1.00 18.88 5 LEU G O 1
ATOM 8325 N N . PRO G 2 6 ? 68.050 81.285 62.587 1.00 18.69 6 PRO G N 1
ATOM 8326 C CA . PRO G 2 6 ? 69.233 80.667 61.962 1.00 18.62 6 PRO G CA 1
ATOM 8327 C C . PRO G 2 6 ? 70.622 81.221 62.367 1.00 19.02 6 PRO G C 1
ATOM 8328 O O . PRO G 2 6 ? 71.490 80.415 62.729 1.00 18.55 6 PRO G O 1
ATOM 8332 N N . PRO G 2 7 ? 70.866 82.543 62.306 1.00 19.28 7 PRO G N 1
ATOM 8333 C CA . PRO G 2 7 ? 72.133 83.071 62.824 1.00 19.79 7 PRO G CA 1
ATOM 8334 C C . PRO G 2 7 ? 72.441 82.586 64.245 1.00 20.37 7 PRO G C 1
ATOM 8335 O O . PRO G 2 7 ? 73.613 82.359 64.588 1.00 21.30 7 PRO G O 1
ATOM 8339 N N . CYS G 2 8 ? 71.410 82.399 65.056 1.00 20.61 8 CYS G N 1
ATOM 8340 C CA . CYS G 2 8 ? 71.632 82.000 66.435 1.00 20.79 8 CYS G CA 1
ATOM 8341 C C . CYS G 2 8 ? 71.907 80.500 66.522 1.00 20.94 8 CYS G C 1
ATOM 8342 O O . CYS G 2 8 ? 72.873 80.071 67.183 1.00 20.93 8 CYS G O 1
ATOM 8345 N N . ALA G 2 9 ? 71.093 79.715 65.824 1.00 20.37 9 ALA G N 1
ATOM 8346 C CA . ALA G 2 9 ? 71.344 78.297 65.698 1.00 20.61 9 ALA G CA 1
ATOM 8347 C C . ALA G 2 9 ? 72.762 78.040 65.178 1.00 21.02 9 ALA G C 1
ATOM 8348 O O . ALA G 2 9 ? 73.483 77.225 65.747 1.00 20.98 9 ALA G O 1
ATOM 8350 N N . LEU G 2 10 ? 73.163 78.744 64.115 1.00 21.41 10 LEU G N 1
ATOM 8351 C CA . LEU G 2 10 ? 74.487 78.534 63.504 1.00 22.00 10 LEU G CA 1
ATOM 8352 C C . LEU G 2 10 ? 75.622 78.860 64.443 1.00 21.92 10 LEU G C 1
ATOM 8353 O O . LEU G 2 10 ? 76.644 78.192 64.396 1.00 22.25 10 LEU G O 1
ATOM 8358 N N . ASN G 2 11 ? 75.443 79.885 65.278 1.00 22.20 11 ASN G N 1
ATOM 8359 C CA . ASN G 2 11 ? 76.464 80.287 66.256 1.00 22.55 11 ASN G CA 1
ATOM 8360 C C . ASN G 2 11 ? 76.488 79.430 67.531 1.00 22.48 11 ASN G C 1
ATOM 8361 O O . ASN G 2 11 ? 77.480 79.413 68.269 1.00 22.00 11 ASN G O 1
ATOM 8366 N N . ASN G 2 12 ? 75.394 78.709 67.771 1.00 22.55 12 ASN G N 1
ATOM 8367 C CA . ASN G 2 12 ? 75.295 77.799 68.914 1.00 22.82 12 ASN G CA 1
ATOM 8368 C C . ASN G 2 12 ? 74.883 76.386 68.458 1.00 23.02 12 ASN G C 1
ATOM 8369 O O . ASN G 2 12 ? 73.785 75.923 68.789 1.00 23.36 12 ASN G O 1
ATOM 8374 N N . PRO G 2 13 ? 75.751 75.720 67.685 1.00 23.09 13 PRO G N 1
ATOM 8375 C CA . PRO G 2 13 ? 75.447 74.417 67.088 1.00 23.21 13 PRO G CA 1
ATOM 8376 C C . PRO G 2 13 ? 75.173 73.280 68.069 1.00 23.16 13 PRO G C 1
ATOM 8377 O O . PRO G 2 13 ? 74.259 72.475 67.836 1.00 23.16 13 PRO G O 1
ATOM 8381 N N . LYS G 2 14 ? 75.970 73.194 69.131 1.00 23.02 14 LYS G N 1
ATOM 8382 C CA . LYS G 2 14 ? 75.810 72.126 70.114 1.00 22.85 14 LYS G CA 1
ATOM 8383 C C . LYS G 2 14 ? 74.511 72.261 70.921 1.00 22.58 14 LYS G C 1
ATOM 8384 O O . LYS G 2 14 ? 73.832 71.263 71.183 1.00 22.68 14 LYS G O 1
ATOM 8390 N N . TYR G 2 15 ? 74.171 73.496 71.289 1.00 22.18 15 TYR G N 1
ATOM 8391 C CA . TYR G 2 15 ? 72.909 73.817 71.959 1.00 21.95 15 TYR G CA 1
ATOM 8392 C C . TYR G 2 15 ? 71.695 73.607 71.048 1.00 21.69 15 TYR G C 1
ATOM 8393 O O . TYR G 2 15 ? 70.627 73.227 71.508 1.00 21.12 15 TYR G O 1
ATOM 8402 N N . CYS G 2 16 ? 71.874 73.874 69.757 1.00 22.22 16 CYS G N 1
ATOM 8403 C CA . CYS G 2 16 ? 70.783 73.829 68.777 1.00 22.60 16 CYS G CA 1
ATOM 8404 C C . CYS G 2 16 ? 70.917 72.667 67.815 1.00 22.08 16 CYS G C 1
ATOM 8405 O O . CYS G 2 16 ? 69.953 71.958 67.585 1.00 21.97 16 CYS G O 1
ATOM 8409 N N . GLY H 2 1 ? 57.428 47.901 47.707 1.00 13.23 1 GLY H N 1
ATOM 8410 C CA . GLY H 2 1 ? 58.621 47.054 47.984 1.00 13.38 1 GLY H CA 1
ATOM 8411 C C . GLY H 2 1 ? 59.869 47.854 47.669 1.00 13.40 1 GLY H C 1
ATOM 8412 O O . GLY H 2 1 ? 59.782 49.004 47.248 1.00 13.01 1 GLY H O 1
ATOM 8413 N N . CYS H 2 2 ? 61.031 47.239 47.875 1.00 14.43 2 CYS H N 1
ATOM 8414 C CA . CYS H 2 2 ? 62.330 47.893 47.680 1.00 14.41 2 CYS H CA 1
ATOM 8415 C C . CYS H 2 2 ? 62.362 48.752 46.439 1.00 14.82 2 CYS H C 1
ATOM 8416 O O . CYS H 2 2 ? 62.650 49.947 46.511 1.00 15.82 2 CYS H O 1
ATOM 8419 N N . CYS H 2 3 ? 62.041 48.138 45.306 1.00 14.82 3 CYS H N 1
ATOM 8420 C CA . CYS H 2 3 ? 62.255 48.724 43.999 1.00 15.37 3 CYS H CA 1
ATOM 8421 C C . CYS H 2 3 ? 61.367 49.912 43.685 1.00 15.48 3 CYS H C 1
ATOM 8422 O O . CYS H 2 3 ? 61.658 50.631 42.736 1.00 15.92 3 CYS H O 1
ATOM 8425 N N . SER H 2 4 ? 60.287 50.092 44.453 1.00 15.42 4 SER H N 1
ATOM 8426 C CA . SER H 2 4 ? 59.405 51.257 44.339 1.00 15.42 4 SER H CA 1
ATOM 8427 C C . SER H 2 4 ? 60.024 52.461 45.023 1.00 15.54 4 SER H C 1
ATOM 8428 O O . SER H 2 4 ? 59.537 53.580 44.865 1.00 15.89 4 SER H O 1
ATOM 8431 N N . LEU H 2 5 ? 61.067 52.227 45.820 1.00 15.84 5 LEU H N 1
ATOM 8432 C CA . LEU H 2 5 ? 61.753 53.298 46.541 1.00 16.06 5 LEU H CA 1
ATOM 8433 C C . LEU H 2 5 ? 63.131 53.537 45.917 1.00 16.49 5 LEU H C 1
ATOM 8434 O O . LEU H 2 5 ? 64.008 52.668 45.999 1.00 16.55 5 LEU H O 1
ATOM 8439 N N . PRO H 2 6 ? 63.315 54.713 45.304 1.00 16.95 6 PRO H N 1
ATOM 8440 C CA . PRO H 2 6 ? 64.518 55.003 44.502 1.00 17.52 6 PRO H CA 1
ATOM 8441 C C . PRO H 2 6 ? 65.890 54.749 45.164 1.00 18.12 6 PRO H C 1
ATOM 8442 O O . PRO H 2 6 ? 66.775 54.196 44.488 1.00 19.08 6 PRO H O 1
ATOM 8446 N N . PRO H 2 7 ? 66.115 55.153 46.419 1.00 18.32 7 PRO H N 1
ATOM 8447 C CA . PRO H 2 7 ? 67.377 54.808 47.075 1.00 18.63 7 PRO H CA 1
ATOM 8448 C C . PRO H 2 7 ? 67.608 53.298 47.225 1.00 18.99 7 PRO H C 1
ATOM 8449 O O . PRO H 2 7 ? 68.756 52.830 47.165 1.00 19.32 7 PRO H O 1
ATOM 8453 N N . CYS H 2 8 ? 66.536 52.541 47.406 1.00 19.03 8 CYS H N 1
ATOM 8454 C CA . CYS H 2 8 ? 66.654 51.095 47.544 1.00 18.90 8 CYS H CA 1
ATOM 8455 C C . CYS H 2 8 ? 66.899 50.440 46.173 1.00 18.88 8 CYS H C 1
ATOM 8456 O O . CYS H 2 8 ? 67.706 49.518 46.050 1.00 19.06 8 CYS H O 1
ATOM 8459 N N . ALA H 2 9 ? 66.209 50.933 45.148 1.00 18.25 9 ALA H N 1
ATOM 8460 C CA . ALA H 2 9 ? 66.495 50.538 43.778 1.00 18.06 9 ALA H CA 1
ATOM 8461 C C . ALA H 2 9 ? 67.936 50.899 43.355 1.00 17.90 9 ALA H C 1
ATOM 8462 O O . ALA H 2 9 ? 68.593 50.099 42.705 1.00 18.54 9 ALA H O 1
ATOM 8464 N N . LEU H 2 10 ? 68.432 52.077 43.734 1.00 17.48 10 LEU H N 1
ATOM 8465 C CA . LEU H 2 10 ? 69.832 52.447 43.464 1.00 17.14 10 LEU H CA 1
ATOM 8466 C C . LEU H 2 10 ? 70.845 51.618 44.255 1.00 17.31 10 LEU H C 1
ATOM 8467 O O . LEU H 2 10 ? 71.993 51.423 43.809 1.00 17.20 10 LEU H O 1
ATOM 8472 N N . ASN H 2 11 ? 70.434 51.130 45.425 1.00 17.48 11 ASN H N 1
ATOM 8473 C CA . ASN H 2 11 ? 71.282 50.212 46.179 1.00 17.19 11 ASN H CA 1
ATOM 8474 C C . ASN H 2 11 ? 71.162 48.767 45.725 1.00 17.26 11 ASN H C 1
ATOM 8475 O O . ASN H 2 11 ? 72.044 47.971 46.017 1.00 17.19 11 ASN H O 1
ATOM 8480 N N . ASN H 2 12 ? 70.097 48.440 44.987 1.00 17.02 12 ASN H N 1
ATOM 8481 C CA . ASN H 2 12 ? 69.930 47.106 44.408 1.00 17.19 12 ASN H CA 1
ATOM 8482 C C . ASN H 2 12 ? 69.555 47.116 42.894 1.00 17.92 12 ASN H C 1
ATOM 8483 O O . ASN H 2 12 ? 68.537 46.519 42.483 1.00 17.42 12 ASN H O 1
ATOM 8488 N N . PRO H 2 13 ? 70.397 47.750 42.063 1.00 18.23 13 PRO H N 1
ATOM 8489 C CA . PRO H 2 13 ? 70.060 48.026 40.657 1.00 18.19 13 PRO H CA 1
ATOM 8490 C C . PRO H 2 13 ? 69.864 46.824 39.720 1.00 18.49 13 PRO H C 1
ATOM 8491 O O . PRO H 2 13 ? 68.952 46.864 38.891 1.00 18.81 13 PRO H O 1
ATOM 8495 N N . LYS H 2 14 ? 70.704 45.787 39.818 1.00 18.67 14 LYS H N 1
ATOM 8496 C CA . LYS H 2 14 ? 70.513 44.581 38.992 1.00 18.82 14 LYS H CA 1
ATOM 8497 C C . LYS H 2 14 ? 69.248 43.837 39.418 1.00 18.77 14 LYS H C 1
ATOM 8498 O O . LYS H 2 14 ? 68.474 43.411 38.574 1.00 19.01 14 LYS H O 1
ATOM 8504 N N . TYR H 2 15 ? 69.059 43.676 40.731 1.00 18.56 15 TYR H N 1
ATOM 8505 C CA . TYR H 2 15 ? 67.862 43.045 41.285 1.00 18.10 15 TYR H CA 1
ATOM 8506 C C . TYR H 2 15 ? 66.601 43.776 40.854 1.00 18.01 15 TYR H C 1
ATOM 8507 O O . TYR H 2 15 ? 65.635 43.152 40.432 1.00 18.77 15 TYR H O 1
ATOM 8516 N N . CYS H 2 16 ? 66.617 45.095 40.968 1.00 17.74 16 CYS H N 1
ATOM 8517 C CA . CYS H 2 16 ? 65.522 45.925 40.496 1.00 17.85 16 CYS H CA 1
ATOM 8518 C C . CYS H 2 16 ? 65.613 46.138 38.990 1.00 17.73 16 CYS H C 1
ATOM 8519 O O . CYS H 2 16 ? 64.743 46.764 38.396 1.00 17.82 16 CYS H O 1
ATOM 8523 N N . GLY I 2 1 ? 53.738 61.519 9.744 1.00 26.53 1 GLY I N 1
ATOM 8524 C CA . GLY I 2 1 ? 54.798 60.823 8.962 1.00 26.46 1 GLY I CA 1
ATOM 8525 C C . GLY I 2 1 ? 56.157 60.993 9.604 1.00 26.29 1 GLY I C 1
ATOM 8526 O O . GLY I 2 1 ? 56.264 61.549 10.693 1.00 26.24 1 GLY I O 1
ATOM 8527 N N . CYS I 2 2 ? 57.197 60.527 8.914 1.00 26.56 2 CYS I N 1
ATOM 8528 C CA . CYS I 2 2 ? 58.575 60.552 9.430 1.00 26.54 2 CYS I CA 1
ATOM 8529 C C . CYS I 2 2 ? 59.033 61.913 9.956 1.00 26.38 2 CYS I C 1
ATOM 8530 O O . CYS I 2 2 ? 59.757 61.992 10.950 1.00 26.45 2 CYS I O 1
ATOM 8533 N N . CYS I 2 3 ? 58.585 62.978 9.301 1.00 25.82 3 CYS I N 1
ATOM 8534 C CA . CYS I 2 3 ? 59.145 64.295 9.541 1.00 25.30 3 CYS I CA 1
ATOM 8535 C C . CYS I 2 3 ? 58.576 65.013 10.759 1.00 24.65 3 CYS I C 1
ATOM 8536 O O . CYS I 2 3 ? 59.100 66.056 11.166 1.00 24.18 3 CYS I O 1
ATOM 8539 N N . SER I 2 4 ? 57.530 64.441 11.346 1.00 24.03 4 SER I N 1
ATOM 8540 C CA . SER I 2 4 ? 56.962 64.956 12.591 1.00 23.87 4 SER I CA 1
ATOM 8541 C C . SER I 2 4 ? 57.506 64.212 13.810 1.00 23.95 4 SER I C 1
ATOM 8542 O O . SER I 2 4 ? 57.110 64.478 14.957 1.00 24.40 4 SER I O 1
ATOM 8545 N N . LEU I 2 5 ? 58.402 63.266 13.556 1.00 23.59 5 LEU I N 1
ATOM 8546 C CA . LEU I 2 5 ? 59.129 62.609 14.615 1.00 23.51 5 LEU I CA 1
ATOM 8547 C C . LEU I 2 5 ? 60.577 63.103 14.571 1.00 24.05 5 LEU I C 1
ATOM 8548 O O . LEU I 2 5 ? 61.281 62.900 13.567 1.00 23.94 5 LEU I O 1
ATOM 8553 N N . PRO I 2 6 ? 61.023 63.747 15.651 1.00 24.20 6 PRO I N 1
ATOM 8554 C CA . PRO I 2 6 ? 62.319 64.422 15.642 1.00 24.46 6 PRO I CA 1
ATOM 8555 C C . PRO I 2 6 ? 63.510 63.517 15.294 1.00 24.41 6 PRO I C 1
ATOM 8556 O O . PRO I 2 6 ? 64.327 63.951 14.478 1.00 24.48 6 PRO I O 1
ATOM 8560 N N . PRO I 2 7 ? 63.628 62.310 15.879 1.00 24.63 7 PRO I N 1
ATOM 8561 C CA . PRO I 2 7 ? 64.718 61.391 15.500 1.00 24.96 7 PRO I CA 1
ATOM 8562 C C . PRO I 2 7 ? 64.684 60.891 14.049 1.00 25.10 7 PRO I C 1
ATOM 8563 O O . PRO I 2 7 ? 65.736 60.628 13.475 1.00 25.68 7 PRO I O 1
ATOM 8567 N N . CYS I 2 8 ? 63.502 60.767 13.459 1.00 25.34 8 CYS I N 1
ATOM 8568 C CA . CYS I 2 8 ? 63.413 60.367 12.066 1.00 25.16 8 CYS I CA 1
ATOM 8569 C C . CYS I 2 8 ? 63.774 61.524 11.127 1.00 25.22 8 CYS I C 1
ATOM 8570 O O . CYS I 2 8 ? 64.410 61.325 10.081 1.00 25.00 8 CYS I O 1
ATOM 8573 N N . ALA I 2 9 ? 63.380 62.735 11.507 1.00 24.87 9 ALA I N 1
ATOM 8574 C CA . ALA I 2 9 ? 63.719 63.909 10.717 1.00 24.78 9 ALA I CA 1
ATOM 8575 C C . ALA I 2 9 ? 65.222 64.155 10.800 1.00 24.82 9 ALA I C 1
ATOM 8576 O O . ALA I 2 9 ? 65.837 64.598 9.835 1.00 24.85 9 ALA I O 1
ATOM 8578 N N . LEU I 2 10 ? 65.797 63.847 11.961 1.00 24.79 10 LEU I N 1
ATOM 8579 C CA . LEU I 2 10 ? 67.232 63.926 12.207 1.00 24.87 10 LEU I CA 1
ATOM 8580 C C . LEU I 2 10 ? 68.010 62.976 11.302 1.00 25.19 10 LEU I C 1
ATOM 8581 O O . LEU I 2 10 ? 69.095 63.317 10.818 1.00 25.21 10 LEU I O 1
ATOM 8586 N N . ASN I 2 11 ? 67.458 61.783 11.084 1.00 25.38 11 ASN I N 1
ATOM 8587 C CA . ASN I 2 11 ? 68.119 60.762 10.279 1.00 25.66 11 ASN I CA 1
ATOM 8588 C C . ASN I 2 11 ? 67.853 60.939 8.796 1.00 25.48 11 ASN I C 1
ATOM 8589 O O . ASN I 2 11 ? 68.493 60.297 7.965 1.00 25.54 11 ASN I O 1
ATOM 8594 N N . ASN I 2 12 ? 66.903 61.811 8.472 1.00 25.36 12 ASN I N 1
ATOM 8595 C CA . ASN I 2 12 ? 66.535 62.065 7.086 1.00 25.44 12 ASN I CA 1
ATOM 8596 C C . ASN I 2 12 ? 66.337 63.549 6.836 1.00 25.73 12 ASN I C 1
ATOM 8597 O O . ASN I 2 12 ? 65.278 63.961 6.361 1.00 26.07 12 ASN I O 1
ATOM 8602 N N . PRO I 2 13 ? 67.368 64.345 7.132 1.00 26.07 13 PRO I N 1
ATOM 8603 C CA . PRO I 2 13 ? 67.259 65.813 7.095 1.00 26.39 13 PRO I CA 1
ATOM 8604 C C . PRO I 2 13 ? 66.893 66.436 5.728 1.00 26.57 13 PRO I C 1
ATOM 8605 O O . PRO I 2 13 ? 65.948 67.227 5.661 1.00 26.92 13 PRO I O 1
ATOM 8609 N N . LYS I 2 14 ? 67.626 66.105 4.666 1.00 26.35 14 LYS I N 1
ATOM 8610 C CA . LYS I 2 14 ? 67.330 66.661 3.337 1.00 26.30 14 LYS I CA 1
ATOM 8611 C C . LYS I 2 14 ? 65.953 66.257 2.803 1.00 25.99 14 LYS I C 1
ATOM 8612 O O . LYS I 2 14 ? 65.235 67.085 2.233 1.00 25.97 14 LYS I O 1
ATOM 8618 N N . TYR I 2 15 ? 65.599 64.988 3.002 1.00 25.41 15 TYR I N 1
ATOM 8619 C CA . TYR I 2 15 ? 64.276 64.472 2.663 1.00 24.70 15 TYR I CA 1
ATOM 8620 C C . TYR I 2 15 ? 63.182 65.263 3.382 1.00 24.42 15 TYR I C 1
ATOM 8621 O O . TYR I 2 15 ? 62.127 65.553 2.810 1.00 24.18 15 TYR I O 1
ATOM 8630 N N . CYS I 2 16 ? 63.443 65.595 4.642 1.00 24.01 16 CYS I N 1
ATOM 8631 C CA . CYS I 2 16 ? 62.493 66.330 5.448 1.00 23.97 16 CYS I CA 1
ATOM 8632 C C . CYS I 2 16 ? 62.632 67.820 5.222 1.00 23.48 16 CYS I C 1
ATOM 8633 O O . CYS I 2 16 ? 62.376 68.612 6.118 1.00 23.06 16 CYS I O 1
ATOM 8637 N N . GLY J 2 1 ? 60.881 103.230 8.019 1.00 32.29 1 GLY J N 1
ATOM 8638 C CA . GLY J 2 1 ? 60.550 102.055 7.156 1.00 32.42 1 GLY J CA 1
ATOM 8639 C C . GLY J 2 1 ? 61.472 100.902 7.479 1.00 32.55 1 GLY J C 1
ATOM 8640 O O . GLY J 2 1 ? 61.151 100.045 8.312 1.00 32.81 1 GLY J O 1
ATOM 8641 N N . CYS J 2 2 ? 62.624 100.891 6.813 1.00 32.44 2 CYS J N 1
ATOM 8642 C CA . CYS J 2 2 ? 63.735 99.997 7.134 1.00 32.39 2 CYS J CA 1
ATOM 8643 C C . CYS J 2 2 ? 63.999 99.997 8.640 1.00 32.71 2 CYS J C 1
ATOM 8644 O O . CYS J 2 2 ? 64.000 98.951 9.284 1.00 32.95 2 CYS J O 1
ATOM 8647 N N . CYS J 2 3 ? 64.174 101.196 9.187 1.00 32.94 3 CYS J N 1
ATOM 8648 C CA . CYS J 2 3 ? 64.593 101.409 10.562 1.00 33.44 3 CYS J CA 1
ATOM 8649 C C . CYS J 2 3 ? 63.644 100.874 11.638 1.00 33.27 3 CYS J C 1
ATOM 8650 O O . CYS J 2 3 ? 64.031 100.773 12.799 1.00 33.29 3 CYS J O 1
ATOM 8653 N N . SER J 2 4 ? 62.415 100.534 11.255 1.00 33.07 4 SER J N 1
ATOM 8654 C CA . SER J 2 4 ? 61.481 99.874 12.166 1.00 32.93 4 SER J CA 1
ATOM 8655 C C . SER J 2 4 ? 61.789 98.385 12.295 1.00 32.72 4 SER J C 1
ATOM 8656 O O . SER J 2 4 ? 61.363 97.733 13.253 1.00 32.56 4 SER J O 1
ATOM 8659 N N . LEU J 2 5 ? 62.518 97.858 11.309 1.00 32.42 5 LEU J N 1
ATOM 8660 C CA . LEU J 2 5 ? 62.953 96.464 11.292 1.00 31.81 5 LEU J CA 1
ATOM 8661 C C . LEU J 2 5 ? 64.396 96.336 11.800 1.00 31.73 5 LEU J C 1
ATOM 8662 O O . LEU J 2 5 ? 65.327 96.883 11.184 1.00 31.69 5 LEU J O 1
ATOM 8667 N N . PRO J 2 6 ? 64.571 95.610 12.909 1.00 31.49 6 PRO J N 1
ATOM 8668 C CA . PRO J 2 6 ? 65.859 95.542 13.621 1.00 31.48 6 PRO J CA 1
ATOM 8669 C C . PRO J 2 6 ? 67.067 95.049 12.809 1.00 31.40 6 PRO J C 1
ATOM 8670 O O . PRO J 2 6 ? 68.104 95.711 12.875 1.00 31.52 6 PRO J O 1
ATOM 8674 N N . PRO J 2 7 ? 66.970 93.939 12.057 1.00 31.30 7 PRO J N 1
ATOM 8675 C CA . PRO J 2 7 ? 68.060 93.555 11.154 1.00 31.25 7 PRO J CA 1
ATOM 8676 C C . PRO J 2 7 ? 68.391 94.628 10.106 1.00 31.22 7 PRO J C 1
ATOM 8677 O O . PRO J 2 7 ? 69.561 94.772 9.754 1.00 31.17 7 PRO J O 1
ATOM 8681 N N . CYS J 2 8 ? 67.388 95.368 9.628 1.00 31.27 8 CYS J N 1
ATOM 8682 C CA . CYS J 2 8 ? 67.635 96.438 8.644 1.00 31.62 8 CYS J CA 1
ATOM 8683 C C . CYS J 2 8 ? 68.211 97.696 9.282 1.00 31.74 8 CYS J C 1
ATOM 8684 O O . CYS J 2 8 ? 69.084 98.342 8.698 1.00 31.86 8 CYS J O 1
ATOM 8687 N N . ALA J 2 9 ? 67.718 98.040 10.473 1.00 31.81 9 ALA J N 1
ATOM 8688 C CA . ALA J 2 9 ? 68.257 99.159 11.230 1.00 31.92 9 ALA J CA 1
ATOM 8689 C C . ALA J 2 9 ? 69.711 98.906 11.632 1.00 32.17 9 ALA J C 1
ATOM 8690 O O . ALA J 2 9 ? 70.515 99.838 11.689 1.00 32.61 9 ALA J O 1
ATOM 8692 N N . LEU J 2 10 ? 70.041 97.643 11.893 1.00 32.19 10 LEU J N 1
ATOM 8693 C CA . LEU J 2 10 ? 71.403 97.235 12.241 1.00 32.23 10 LEU J CA 1
ATOM 8694 C C . LEU J 2 10 ? 72.338 97.249 11.040 1.00 32.27 10 LEU J C 1
ATOM 8695 O O . LEU J 2 10 ? 73.546 97.450 11.190 1.00 32.31 10 LEU J O 1
ATOM 8700 N N . ASN J 2 11 ? 71.776 97.020 9.853 1.00 32.57 11 ASN J N 1
ATOM 8701 C CA . ASN J 2 11 ? 72.551 96.986 8.614 1.00 32.48 11 ASN J CA 1
ATOM 8702 C C . ASN J 2 11 ? 72.640 98.330 7.925 1.00 32.52 11 ASN J C 1
ATOM 8703 O O . ASN J 2 11 ? 73.101 98.425 6.788 1.00 32.86 11 ASN J O 1
ATOM 8708 N N . ASN J 2 12 ? 72.185 99.365 8.619 1.00 32.55 12 ASN J N 1
ATOM 8709 C CA . ASN J 2 12 ? 72.250 100.740 8.143 1.00 32.74 12 ASN J CA 1
ATOM 8710 C C . ASN J 2 12 ? 72.444 101.668 9.355 1.00 33.08 12 ASN J C 1
ATOM 8711 O O . ASN J 2 12 ? 71.635 102.571 9.602 1.00 32.78 12 ASN J O 1
ATOM 8716 N N . PRO J 2 13 ? 73.542 101.440 10.090 1.00 33.49 13 PRO J N 1
ATOM 8717 C CA . PRO J 2 13 ? 73.713 101.968 11.447 1.00 33.67 13 PRO J CA 1
ATOM 8718 C C . PRO J 2 13 ? 73.777 103.475 11.510 1.00 33.67 13 PRO J C 1
ATOM 8719 O O . PRO J 2 13 ? 73.099 104.068 12.349 1.00 33.74 13 PRO J O 1
ATOM 8723 N N . LYS J 2 14 ? 74.590 104.084 10.646 1.00 33.85 14 LYS J N 1
ATOM 8724 C CA . LYS J 2 14 ? 74.694 105.544 10.576 1.00 33.94 14 LYS J CA 1
ATOM 8725 C C . LYS J 2 14 ? 73.386 106.181 10.108 1.00 34.16 14 LYS J C 1
ATOM 8726 O O . LYS J 2 14 ? 72.943 107.178 10.678 1.00 34.11 14 LYS J O 1
ATOM 8732 N N . TYR J 2 15 ? 72.771 105.576 9.092 1.00 34.43 15 TYR J N 1
ATOM 8733 C CA . TYR J 2 15 ? 71.533 106.072 8.485 1.00 34.62 15 TYR J CA 1
ATOM 8734 C C . TYR J 2 15 ? 70.335 106.077 9.445 1.00 34.66 15 TYR J C 1
ATOM 8735 O O . TYR J 2 15 ? 69.545 107.023 9.448 1.00 34.79 15 TYR J O 1
ATOM 8744 N N . CYS J 2 16 ? 70.207 105.033 10.259 1.00 34.72 16 CYS J N 1
ATOM 8745 C CA . CYS J 2 16 ? 69.028 104.870 11.118 1.00 34.89 16 CYS J CA 1
ATOM 8746 C C . CYS J 2 16 ? 69.127 105.549 12.492 1.00 34.94 16 CYS J C 1
ATOM 8747 O O . CYS J 2 16 ? 69.848 105.101 13.390 1.00 34.87 16 CYS J O 1
#

Secondary structure (DSSP, 8-state):
-HHHHHHHHHHHHSSPPP----SSS-EEEEEEEEEEEEEEEETTTTEEEEEEEEEEEEE-GGG---GGGGTT--EEEEETTSS----EEESSBSSPPEE-S--EEEEETTSEEEE--EEEEEEE---TTTTSSS-EEEEEEEEESS--TTTEEEE-S-SB-B-TTS-TT-SEEEEEEEEEEEEE--TT-SS-EEEEEEEEEEEE-/--HHHHHHHHHTTSS------BTTB-EEEEEEEEEEEEEEEETTTTEEEEEEEEEEEEEEEEEE--GGGTTT--EEEEETTSS----EEETTBSS--EE-S--EEEEETEEEEEE--EEEEEEE---TTTTSSS-EEEEEEEEESS--TTTEEEE-SSSS-B-TTS-TT-SEEEEEEEEEEEEE--SS-SS-EEEEEEEEEEEE-/---HHHHHHHHHSSS------BTTB-EEEEEEEEEEEEEEEETTTTEEEEEEEEEEEEE-GGG---GGGGTT--EEEEEGGGS----EEESSBSS--EE-S--EEEEETTSEEEE--EEEEEEE---TTTTSSS-EEEEEEEEESS--TTTEEEE-S-SBPB-TTS-TT-SEEEEEEEEEEEEE--TT-SS-EEEEEEEEEEEE-/-HHHHHHHHHHHSSS-------SSS-EEEEEEEEEEEEEEEETTTTEEEEEEEEEEEEE-GGG---GGGTTT--EEEEEGGGS----EEETTBSS--EE-S--EEEEETTSEEEE--EEEEEEE---TTTTSSS-EEEEEEEEESS--TTTEEEEES-SB-B-TTS-TT-SEEEEEEEEEEEEE--TT-SS-EEEEEEEEEEEE-/-HHHHHHHHHHHSSS-------SSS-EEEEEEEEEEEEEEEETTTTEEEEEEEEEEEEEEEEEE--GGGGTT--EEEEEGGGS----EEETTBSSPPEE-S--EEEEETEEEEEE--EEEEEEE---TTSSSSS-EEEEEEEEESS--TTTEEEE-S-SBPB-TTS-TT-SEEEEEEEEEEEEEEETTEEEEEEEEEEEEEEEE-/-GGGSHHHHHH-TTT-/-GGGSHHHHHH-TTT-/-GGGSHHHHHHSTTT-/-GGGSHHHHHHSTTT-/-GGGSHHHHHTSTTT-

Radius of gyration: 30.48 Å; Cα contacts (8 Å, |Δi|>4): 2780; chains: 10; bounding box: 67×80×80 Å

B-factor: mean 21.84, std 8.74, range [2.0, 91.94]

Solvent-accessible surface area: 44722 Å² total; per-residue (Å²): 83,83,46,12,74,114,1,40,52,61,34,48,124,194,73,91,108,25,26,3,4,50,138,124,54,87,13,64,0,9,3,17,5,17,2,14,4,2,2,41,30,38,69,85,5,4,3,0,6,1,0,2,14,5,27,10,53,7,108,7,120,77,16,94,22,64,25,112,124,30,51,100,35,72,45,7,26,3,52,11,94,67,9,26,45,13,17,22,17,10,21,20,10,0,77,50,63,70,60,18,11,34,78,34,0,1,0,23,61,30,0,29,1,4,19,8,9,5,21,10,2,10,3,6,0,27,1,106,27,10,106,56,148,129,13,18,74,10,49,2,84,4,0,5,7,0,21,2,12,89,18,5,54,2,84,19,97,71,74,120,8,42,66,89,46,34,50,89,42,4,78,14,58,30,63,56,4,40,4,38,90,72,71,78,113,37,132,51,8,109,18,17,7,19,12,0,20,4,36,2,81,0,68,76,155,179,80,41,15,38,109,1,45,52,34,29,61,110,142,107,72,111,34,28,3,5,47,129,136,68,79,15,59,0,21,0,12,4,10,0,16,2,1,2,77,32,42,74,79,9,10,16,0,11,1,0,4,11,7,22,13,50,4,122,10,130,52,16,104,24,58,21,122,113,30,52,100,32,66,55,4,26,4,52,12,91,61,12,37,49,13,14,23,15,14,23,20,8,0,93,50,67,72,55,15,10,34,82,38,0,7,0,30,63,52,0,24,1,4,17,7,6,4,18,14,2,13,2,7,0,20,6,110,25,10,114,55,150,118,13,21,74,10,48,2,87,3,0,6,5,0,21,4,11,87,12,5,39,3,92,41,68,78,120,142,10,38,66,77,45,34,46,91,33,3,78,18,61,26,63,58,18,59,6,62,100,70,75,73,118,44,132,52,7,116,21,16,6,20,8,0,19,0,37,2,66,2,60,78,163,195,70,46,15,51,115,0,44,53,64,27,56,117,164,96,49,122,22,16,1,4,44,151,140,36,84,13,50,0,12,1,17,7,11,1,18,5,1,2,63,31,34,66,75,5,4,5,1,6,0,0,3,11,6,25,10,74,0,84,10,101,50,11,98,21,84,28,123,111,33,51,108,31,67,55,5,27,4,46,13,94,69,12,35,47,13,16,24,15,10,28,20,7,0,91,52,62,65,55,20,12,36,79,39,0,3,0,30,64,37,0,17,2,5,15,6,4,4,22,8,0,9,2,7,0,32,3,110,28,12,121,51,149,124,15,20,73,9,44,3,94,4,0,7,7,0,22,3,11,85,11,4,50,2,90,30,106,70,103,100,0,40,52,75,45,36,50,97,35,2,74,13,61,29,68,50,5,41,3,50,107,75,58,97,138,39,132,55,16,120,21,20,8,18,15,0,21,2,35,2,70,0,55,68,155,79,82,48,12,63,102,0,41,54,34,36,45,114,180,78,73,114,31,16,3,6,40,130,142,59,80,15,64,0,14,4,17,6,13,1,15,4,1,2,68,32,36,66,73,10,4,10,0,10,0,1,2,17,5,29,10,61,7,106,8,126,74,14,101,26,72,27,120,109,26,54,102,37,65,55,7,20,5,49,12,92,56,10,27,48,12,16,18,17,11,21,22,9,0,96,53,67,71,53,18,13,34,85,35,0,1,0,18,61,35,0,19,4,1,15,7,6,4,23,9,2,10,1,7,0,23,2,108,34,14,114,48,137,119,14,20,68,8,49,2,91,4,0,6,5,1,20,3,13,97,6,5,50,2,78,29,89,63,74,104,8,42,66,85,49,36,47,95,39,1,67,17,59,31,74,54,5,40,5,59,91,66,75,70,115,38,134,55,11,111,10,18,6,23,10,0,21,3,40,1,85,0,59,73,143,114,70,40,12,55,108,1,45,51,72,36,57,122,169,112,71,118,26,18,0,5,46,133,145,19,82,12,67,0,15,3,20,6,9,5,11,3,2,2,64,32,40,74,73,13,7,4,0,4,1,0,2,7,9,16,14,39,8,99,4,96,72,20,85,24,75,30,104,111,37,51,105,31,66,51,6,34,5,55,10,95,59,10,31,50,14,14,23,12,11,24,19,6,0,92,55,59,71,54,13,19,36,83,36,0,8,0,30,66,41,0,19,3,4,17,8,9,5,24,9,0,12,2,7,1,46,2,112,23,18,110,48,144,143,16,18,75,5,48,3,87,5,0,7,3,0,21,3,11,93,20,5,49,3,91,17,78,71,72,115,6,40,63,71,44,36,50,99,44,3,69,20,64,31,67,55,2,41,5,42,89,72,73,76,105,40,133,52,4,116,23,18,8,18,13,0,22,6,35,3,79,0,60,81,148,63,7,37,9,28,2,2,0,1,5,44,24,44,213,144,10,56,6,40,8,26,4,2,0,0,3,43,29,51,204,144,25,68,8,49,21,33,5,2,0,0,3,37,30,26,130,150,20,55,7,34,7,25,3,2,0,0,4,37,27,35,137,146,21,82,4,45,19,34,3,2,0,1,0,31,26,35,181,143,23

GO terms:
  GO:0042802 identical protein binding (F, IPI)
  GO:0005515 protein binding (F, IPI)

Organism: Aplysia californica (NCBI:txid6500)